Protein 3O38 (pdb70)

Nearest PDB structures (foldseek):
  3o38-assembly1_B  TM=1.002E+00  e=2.092E-47  Mycolicibacterium smegmatis MC2 155
  3o38-assembly1_D  TM=1.003E+00  e=8.315E-47  Mycolicibacterium smegmatis MC2 155
  7ucw-assembly1_B  TM=9.466E-01  e=1.774E-19  Mus musculus
  7ucw-assembly1_C  TM=9.478E-01  e=2.001E-19  Mus musculus
  7ucw-assembly1_D  TM=9.549E-01  e=3.233E-19  Mus musculus

InterPro domains:
  IPR002347 Short-chain dehydrogenase/reductase SDR [PF13561] (26-257)
  IPR002347 Short-chain dehydrogenase/reductase SDR [PR00080] (96-107)
  IPR002347 Short-chain dehydrogenase/reductase SDR [PR00080] (150-158)
  IPR002347 Short-chain dehydrogenase/reductase SDR [PR00080] (170-189)
  IPR002347 Short-chain dehydrogenase/reductase SDR [PR00081] (21-38)
  IPR002347 Short-chain dehydrogenase/reductase SDR [PR00081] (96-107)
  IPR002347 Short-chain dehydrogenase/reductase SDR [PR00081] (144-160)
  IPR002347 Short-chain dehydrogenase/reductase SDR [PR00081] (170-189)
  IPR002347 Short-chain dehydrogenase/reductase SDR [PR00081] (191-208)
  IPR002347 Short-chain dehydrogenase/reductase SDR [PR00081] (225-245)
  IPR036291 NAD(P)-binding domain superfamily [SSF51735] (17-258)

Sequence (969 aa):
NLSEAPKEIDGHGLLKGKVVLVTAAAGTGIGSTTARRRALLEGADVVISDYHERRLGETRDQLADLGLGRVEAVVCDVTSTEAVDALITQQTVEKAGRLDVLVNNAGLGGQTPVVDMTDEEWDRVLLNVTLTSVMRATRAALRYFRGVDHGGVIVNNASVLLGWRAQHSQSHYAAAKAGVMALTRCSAIEAVEFGVRINAVSPSIARHDEAFGRAAEPWEVAATIAFLASDYSSYMTGEVVSVSSSQRANLSEAPKEIDGHGLLKGKVVLVTAAAGTGIGSTTARRALLEGADVVISDYHERRLGETRDQLADLGLGRVEAVVCDVTSTEAVDALITQTVEKAGRLDVLVNNAGLGGQTPVVDMTDEEWDRVLNVTLTSVMRATRAALRRYFRGVDHGGVIVNNASVLGWRAQHSQSHYAAAKAGVMALTRCSAIEAVEFGVRINAVSPSIEAFGRAAEPWEVAATIAFLASDYSSYMTGEVVSVSSSQRAMNLSEAPKEIDGHGLLKGKVVLVTAAAGTGIGSTTARRALLEGADVVISDYHERRLGETRDQLADLGLGRVEAVVCDVTSTEAVDALITQTVEKAGRLDVLVNNAGLGGQTPVVDMTDEEWDRVLNVTLTSVMRATRAALRYFRGVDHGGVIVNNASVLGWRAQHSQSHYAAAKAGVMALTRCSAIEAVEFGVRINAVSPSIEAFGRAAEPWEVAATIAFLASDYSSYMTGEVVSVSSSQRANLSEAPKEIDGHGLLKGKVVLVTAAAGTGIGSTTARRALLEGADVVISDYHERRLGETRDQLADLGLGRVEAVVCDVTSTEAVDALITQTVEKAGRLDVLVNNAGLGGQTPVVDMTDEEWDRVLNVTLTSVMRATRAALRYFRGVDHGGVIVNNASVLGWRAQHSQSHYAAAKAGVMALTRCSAIEAVEFGVRINAVSPSIARHDEAFGRAAEPWEVAATIAFLASDYSSYMTGEVVSVSSSQRA

Secondary structure (DSSP, 8-state):
-TTSPPPPPPP-STTTT-EEEESS-SSSSHHHHHHHHHHHTT-EEEEEES-HHHHHHHHHHHHTT-SS-EEEEE--TT-HHHHHHHHHHHHHHHS---EEEE---------GGG--HHHHHHHHIIIIIHHHHHHHHHHHHHHTSS--EEEEEE--GGGT---TT-HHHHHHHHHHHHHHHHHHHHHGGGTEEEEEEEE-------TTSSPPPHHHHHHHHHHHHSGGGTT--S-EEEESS---/-TTSPPPPPPP-STTTT-EEEESS-SSSSHHHHHHHHHHHTT-EEEEEES-HHHHHHHHHHHHHT--S-EEEEE--TT-HHHHHHHHHHHHHHHS---EEEE---------GGG--HHHHHHHHIIIIIHHHHHHHHHHHHHHTSSS-EEEEEE--GGGT---TT-HHHHHHHHHHHHHHHHHHHHHGGGTEEEEEEEE---TTSSPPPHHHHHHHHHHHHSGGGTT--S-EEEESS---/--TTSPPPPPPP-STTTT-EEEESS-STTSHHHHHHHHHHHTT-EEEEEES-HHHHHHHHHHHHTT-SS-EEEEE--TT-HHHHHHHHHHHHHHHS---EEEE---------GGG--HHHHHHHHIIIIIHHHHHHHHHHHHHHHSS--EEEEEE--GGGTS--TT-HHHHHHHHHHHHHHHHHHHHHGGGTEEEEEEEE---TTSSPPPHHHHHHHHHHHHSGGGTT--S-EEEESS---/-TTSPPPPPPP-STTTT-EEEESS-SSSSHHHHHHHHHHHTT-EEEEEES-HHHHHHHHHHHHTTSSS-EEEEE--TT-HHHHHHHHHHHHHHHS---EEEE---------GGG--HHHHHHHHIIIIIHHHHHHHHHHHHHHTSS--EEEEEE--GGGT---TT-HHHHHHHHHHHHHHHHHHHHHGGGTEEEEEEEE-------TTSSPPPHHHHHHHHHHHHSGGGTT--S-EEEESS---

Foldseek 3Di:
DLQDADDQDAADQQQAPAEEEFEPCFDDDLRVLLQLNCQRNHYAYEYEYQDVVSQVVSQVVSVVVVTHHYHYDYADLLDLVRLLVSQVVSCVVPVAHAEYEAEWFDFWFAAPVGDDPVVLCVRLSGQAVSVVSNLVSNLVRLQVDPEEHEYEYEAACLCPDDDGRTVSNNVNRVNNLVCQQVSQVVRVNSNYAGEYEYEYDCPVHDPSNHGHDSSVSSVVSSCRRGCVCVPDHSYYHYNDDPDD/DLLDADDFDAADQQQAAAEEEFEPCFDDDLRLLLQLNNQRNRYAYEYEYQDPPSQVVSQVVSVVVVGHHYHYDYADLLDLVRLLVSQVVSCVVSVHHAEYEADFFDFWFAAPVGDDPVVLVVRLSRQAVSVVSNLVSNLVRLQVDQPEHEYEYEAACLCPDDDGRGPSNNVSRVNNLVCQQVSQVVRVNSNYAGEYEYEYCDDSNHHHDSNLSSVVVSCRRGCVCVPDHSYYHYNDDPDD/DALQDADDQDAADQQQAAAEEEFEPQFDDFLSVLLQLNCQSNNYAYEYEYQPVVSQVVSQVVSVVVVTHHYHYAYADLLDLVRLLVVQVVSCVPVVHHAEYEADFADFWFAAPVPDDPVVLVVRLSRQAVSVVSNLVSQLVRLVVDQEEHEYEYEAACLCPDDDGRGVSNNVNSVNNLVCQQVSQVVRVVSVYAGEYEYEYPDPSNHHHDSNRSSVVSSCRRGCVCVVDHSYYHYNDDPDD/DLLDADDFDAADLQQAAAEEEFEPCFDDDLRVLLQLNNQRNRYAYEYEYQDVVRQVVSQVVSVVVVTHHYHYAYADLLDLVRLLVVLVVSCVVVVHHAEYEADWADFDFAAPVGDDVVVLVVRLSRQAVSVVSNLVSQLVRLVPDPAEHEYEYEAAPLCPDDAHRGVSSNVSRVNNLVVQQVSQVVRVVSVYAGEYEYEYDDSCQDPSNHHHDSNNSSVVVSCRRGCVCVPDHSYYHYNDDPDD

Solvent-accessible surface area: 31442 Å² total; per-residue (Å²): 137,36,54,120,69,43,183,48,27,113,25,52,20,19,6,143,69,83,8,2,0,0,4,40,0,10,28,141,26,44,0,14,26,4,0,82,3,2,2,42,0,38,0,25,1,0,0,1,18,145,58,66,69,105,3,30,109,9,76,73,124,13,32,125,66,68,93,20,173,8,55,20,11,84,3,69,25,55,37,37,77,30,0,50,46,2,9,90,78,0,38,146,104,32,58,87,0,4,2,0,2,5,9,12,39,68,36,26,155,20,33,0,19,84,5,71,30,120,34,0,71,128,0,6,42,26,0,0,4,4,4,0,16,5,0,5,7,0,0,96,35,0,118,64,52,159,47,26,12,15,0,0,0,13,3,9,8,9,1,26,57,24,54,75,12,38,0,0,44,0,0,0,7,5,0,0,4,0,0,0,8,0,0,0,43,5,0,30,136,29,17,0,12,0,0,0,0,0,28,26,112,48,75,120,99,45,30,8,59,25,68,27,60,69,17,0,10,1,0,1,2,3,2,0,8,2,82,4,1,15,11,0,1,0,4,21,5,5,1,8,33,26,38,11,149,32,61,53,72,43,188,53,28,110,26,54,33,19,6,161,48,87,3,2,0,0,3,41,0,10,20,144,36,48,0,12,9,4,0,73,2,2,3,54,0,27,0,40,0,0,0,1,16,134,91,115,168,92,3,30,71,6,72,76,119,8,37,119,81,60,80,35,110,10,37,24,5,68,3,47,19,49,40,40,78,29,0,41,40,0,10,75,62,0,41,128,93,14,60,84,0,6,3,0,1,5,10,12,39,62,39,30,145,20,32,0,9,79,3,72,34,129,28,0,77,118,0,7,44,26,0,0,3,4,5,0,13,2,0,10,3,0,0,85,36,0,122,67,45,127,59,2,14,16,0,0,0,12,3,6,6,12,1,24,94,24,63,77,9,27,0,0,41,0,0,0,7,4,0,0,5,0,0,0,8,0,0,0,45,6,0,27,138,29,4,0,13,0,0,0,0,0,25,31,92,125,31,6,62,26,64,26,61,68,17,0,11,0,0,1,2,3,2,0,8,2,79,4,0,15,12,0,0,0,4,20,4,6,1,9,33,27,39,12,136,74,15,60,108,70,42,88,58,27,111,28,53,33,20,5,71,64,83,6,2,0,0,4,40,0,14,25,119,39,50,1,6,4,4,0,75,2,3,2,55,0,38,0,45,1,0,0,1,13,147,61,62,89,133,2,28,97,5,70,68,99,11,38,119,80,65,98,23,171,7,39,21,6,85,2,69,22,51,41,40,77,28,1,63,40,0,7,75,66,0,38,131,106,28,58,93,0,6,2,0,1,4,9,12,39,62,48,22,143,23,44,0,9,71,2,78,46,61,36,0,76,124,0,10,43,24,1,0,5,4,5,0,19,5,0,16,8,0,0,121,35,1,107,70,58,116,50,21,15,15,0,0,0,14,3,4,8,7,1,22,91,24,62,71,9,22,0,0,40,0,0,0,7,4,0,0,4,0,0,0,8,0,0,0,45,4,0,28,137,29,16,0,12,0,0,0,0,0,24,28,122,131,32,7,58,23,63,26,55,68,14,1,10,1,0,1,2,4,2,0,7,2,76,4,0,14,9,0,0,0,3,22,4,6,0,13,36,28,43,10,139,35,61,120,67,44,91,62,29,113,24,41,32,18,6,69,67,85,8,2,0,0,5,41,0,17,27,149,29,46,0,10,11,4,0,72,3,2,2,53,0,40,0,57,2,0,0,1,18,138,108,126,88,167,2,27,101,1,74,75,104,7,34,120,79,63,92,20,61,5,64,27,4,68,2,52,25,49,37,40,80,28,1,51,40,1,7,85,72,0,39,144,99,33,57,94,0,6,3,0,2,5,8,11,42,58,49,22,132,22,36,0,7,65,7,78,42,73,26,0,74,119,0,14,46,26,0,0,10,4,4,0,17,5,0,6,7,0,0,98,32,3,117,68,57,147,44,23,15,16,0,0,0,11,3,5,8,6,1,24,73,25,20,83,12,16,0,0,39,0,0,0,6,4,0,0,4,0,0,0,7,0,0,0,41,5,0,28,140,44,17,0,14,0,0,0,0,0,21,29,103,59,45,199,164,64,35,6,60,24,62,25,57,70,16,1,10,0,0,1,2,2,2,0,8,2,81,4,0,16,9,0,1,0,4,21,6,5,0,14,39,30,39,11

B-factor: mean 29.27, std 8.93, range [10.89, 148.6]

CATH classification: 3.40.50.720

Structure (mmCIF, N/CA/C/O backbone):
data_3O38
#
_entry.id   3O38
#
_cell.length_a   77.810
_cell.length_b   75.720
_cell.length_c   80.030
_cell.angle_alpha   90.000
_cell.angle_beta   102.710
_cell.angle_gamma   90.000
#
_symmetry.space_group_name_H-M   'P 1 21 1'
#
loop_
_entity.id
_entity.type
_entity.pdbx_description
1 polymer 'Short chain dehydrogenase'
2 non-polymer 'SODIUM ION'
3 water water
#
loop_
_atom_site.group_PDB
_atom_site.id
_atom_site.type_symbol
_atom_site.label_atom_id
_atom_site.label_alt_id
_atom_site.label_comp_id
_atom_site.label_asym_id
_atom_site.label_entity_id
_atom_site.label_seq_id
_atom_site.pdbx_PDB_ins_code
_atom_site.Cartn_x
_atom_site.Cartn_y
_atom_site.Cartn_z
_atom_site.occupancy
_atom_site.B_iso_or_equiv
_atom_site.auth_seq_id
_atom_site.auth_comp_id
_atom_site.auth_asym_id
_atom_site.auth_atom_id
_atom_site.pdbx_PDB_model_num
ATOM 1 N N . ASN A 1 6 ? 69.684 20.023 51.509 1.00 42.76 2 ASN A N 1
ATOM 2 C CA . ASN A 1 6 ? 68.484 19.457 52.179 1.00 42.29 2 ASN A CA 1
ATOM 3 C C . ASN A 1 6 ? 68.065 20.336 53.360 1.00 40.77 2 ASN A C 1
ATOM 4 O O . ASN A 1 6 ? 68.780 20.410 54.375 1.00 40.53 2 ASN A O 1
ATOM 9 N N . LEU A 1 7 ? 66.906 20.985 53.225 1.00 38.84 3 LEU A N 1
ATOM 10 C CA . LEU A 1 7 ? 66.377 21.890 54.260 1.00 36.83 3 LEU A CA 1
ATOM 11 C C . LEU A 1 7 ? 65.774 21.111 55.418 1.00 35.87 3 LEU A C 1
ATOM 12 O O . LEU A 1 7 ? 65.445 21.705 56.428 1.00 35.04 3 LEU A O 1
ATOM 17 N N . SER A 1 8 ? 65.641 19.788 55.282 1.00 36.54 4 SER A N 1
ATOM 18 C CA . SER A 1 8 ? 65.067 18.968 56.370 1.00 36.93 4 SER A CA 1
ATOM 19 C C . SER A 1 8 ? 66.109 18.547 57.387 1.00 36.47 4 SER A C 1
ATOM 20 O O . SER A 1 8 ? 65.774 17.986 58.449 1.00 35.90 4 SER A O 1
ATOM 23 N N . GLU A 1 9 ? 67.368 18.824 57.058 1.00 36.38 5 GLU A N 1
ATOM 24 C CA . GLU A 1 9 ? 68.484 18.598 57.966 1.00 36.88 5 GLU A CA 1
ATOM 25 C C . GLU A 1 9 ? 68.681 19.807 58.870 1.00 34.86 5 GLU A C 1
ATOM 26 O O . GLU A 1 9 ? 68.707 20.931 58.380 1.00 34.38 5 GLU A O 1
ATOM 32 N N . ALA A 1 10 ? 68.838 19.572 60.175 1.00 33.68 6 ALA A N 1
ATOM 33 C CA . ALA A 1 10 ? 69.001 20.645 61.175 1.00 32.43 6 ALA A CA 1
ATOM 34 C C . ALA A 1 10 ? 70.284 21.446 60.919 1.00 31.93 6 ALA A C 1
ATOM 35 O O . ALA A 1 10 ? 71.372 20.871 60.967 1.00 33.23 6 ALA A O 1
ATOM 37 N N . PRO A 1 11 ? 70.169 22.756 60.622 1.00 29.77 7 PRO A N 1
ATOM 38 C CA . PRO A 1 11 ? 71.361 23.578 60.367 1.00 29.19 7 PRO A CA 1
ATOM 39 C C . PRO A 1 11 ? 72.126 23.916 61.654 1.00 28.62 7 PRO A C 1
ATOM 40 O O . PRO A 1 11 ? 71.544 23.961 62.743 1.00 27.52 7 PRO A O 1
ATOM 44 N N . LYS A 1 12 ? 73.418 24.146 61.516 1.00 28.83 8 LYS A N 1
ATOM 45 C CA . LYS A 1 12 ? 74.272 24.526 62.625 1.00 29.65 8 LYS A CA 1
ATOM 46 C C . LYS A 1 12 ? 74.058 26.016 62.975 1.00 27.74 8 LYS A C 1
ATOM 47 O O . LYS A 1 12 ? 73.920 26.861 62.081 1.00 27.12 8 LYS A O 1
ATOM 53 N N . GLU A 1 13 ? 74.001 26.308 64.276 1.00 25.36 9 GLU A N 1
ATOM 54 C CA . GLU A 1 13 ? 73.914 27.666 64.774 1.00 25.16 9 GLU A CA 1
ATOM 55 C C . GLU A 1 13 ? 75.021 28.534 64.181 1.00 24.42 9 GLU A C 1
ATOM 56 O O . GLU A 1 13 ? 76.208 28.164 64.235 1.00 23.99 9 GLU A O 1
ATOM 62 N N . ILE A 1 14 ? 74.625 29.690 63.645 1.00 22.51 10 ILE A N 1
ATOM 63 C CA . ILE A 1 14 ? 75.542 30.612 62.968 1.00 22.59 10 ILE A CA 1
ATOM 64 C C . ILE A 1 14 ? 76.326 31.485 63.993 1.00 22.61 10 ILE A C 1
ATOM 65 O O . ILE A 1 14 ? 75.860 31.668 65.149 1.00 20.99 10 ILE A O 1
ATOM 70 N N . ASP A 1 15 ? 77.512 31.971 63.584 1.00 22.56 11 ASP A N 1
ATOM 71 C CA . ASP A 1 15 ? 78.327 32.883 64.408 1.00 24.26 11 ASP A CA 1
ATOM 72 C C . ASP A 1 15 ? 77.615 34.214 64.673 1.00 23.26 11 ASP A C 1
ATOM 73 O O . ASP A 1 15 ? 76.701 34.587 63.943 1.00 24.11 11 ASP A O 1
ATOM 78 N N . GLY A 1 16 ? 78.063 34.953 65.675 1.00 22.03 12 GLY A N 1
ATOM 79 C CA . GLY A 1 16 ? 77.601 36.315 65.825 1.00 21.51 12 GLY A CA 1
ATOM 80 C C . GLY A 1 16 ? 78.128 37.171 64.677 1.00 22.10 12 GLY A C 1
ATOM 81 O O . GLY A 1 16 ? 79.130 36.816 64.024 1.00 22.13 12 GLY A O 1
ATOM 82 N N . HIS A 1 17 ? 77.434 38.267 64.417 1.00 21.14 13 HIS A N 1
ATOM 83 C CA . HIS A 1 17 ? 77.829 39.220 63.380 1.00 21.75 13 HIS A CA 1
ATOM 84 C C . HIS A 1 17 ? 77.832 40.629 63.954 1.00 21.52 13 HIS A C 1
ATOM 85 O O . HIS A 1 17 ? 77.762 41.590 63.216 1.00 21.33 13 HIS A O 1
ATOM 92 N N . GLY A 1 18 ? 77.954 40.749 65.275 1.00 21.09 14 GLY A N 1
ATOM 93 C CA . GLY A 1 18 ? 78.033 42.072 65.915 1.00 22.67 14 GLY A CA 1
ATOM 94 C C . GLY A 1 18 ? 76.744 42.903 65.898 1.00 23.34 14 GLY A C 1
ATOM 95 O O . GLY A 1 18 ? 76.807 44.137 65.898 1.00 24.01 14 GLY A O 1
ATOM 96 N N . LEU A 1 19 ? 75.578 42.249 65.900 1.00 22.71 15 LEU A N 1
ATOM 97 C CA . LEU A 1 19 ? 74.312 42.976 65.705 1.00 23.22 15 LEU A CA 1
ATOM 98 C C . LEU A 1 19 ? 73.852 43.708 66.940 1.00 22.83 15 LEU A C 1
ATOM 99 O O . LEU A 1 19 ? 72.966 44.553 66.862 1.00 23.54 15 LEU A O 1
ATOM 104 N N . LEU A 1 20 ? 74.439 43.396 68.083 1.00 22.47 16 LEU A N 1
ATOM 105 C CA . LEU A 1 20 ? 73.990 44.009 69.314 1.00 22.98 16 LEU A CA 1
ATOM 106 C C . LEU A 1 20 ? 75.113 44.572 70.190 1.00 23.85 16 LEU A C 1
ATOM 107 O O . LEU A 1 20 ? 74.988 44.624 71.418 1.00 22.05 16 LEU A O 1
ATOM 112 N N . LYS A 1 21 ? 76.185 45.041 69.546 1.00 24.85 17 LYS A N 1
ATOM 113 C CA . LYS A 1 21 ? 77.334 45.604 70.254 1.00 26.31 17 LYS A CA 1
ATOM 114 C C . LYS A 1 21 ? 76.926 46.757 71.135 1.00 27.53 17 LYS A C 1
ATOM 115 O O . LYS A 1 21 ? 76.173 47.623 70.709 1.00 27.86 17 LYS A O 1
ATOM 121 N N . GLY A 1 22 ? 77.403 46.757 72.371 1.00 28.04 18 GLY A N 1
ATOM 122 C CA . GLY A 1 22 ? 77.181 47.918 73.247 1.00 30.07 18 GLY A CA 1
ATOM 123 C C . GLY A 1 22 ? 75.747 48.022 73.741 1.00 29.72 18 GLY A C 1
ATOM 124 O O . GLY A 1 22 ? 75.348 49.090 74.222 1.00 31.54 18 GLY A O 1
ATOM 125 N N . LYS A 1 23 ? 74.977 46.928 73.626 1.00 27.62 19 LYS A N 1
ATOM 126 C CA . LYS A 1 23 ? 73.605 46.888 74.171 1.00 25.49 19 LYS A CA 1
ATOM 127 C C . LYS A 1 23 ? 73.492 46.003 75.413 1.00 24.56 19 LYS A C 1
ATOM 128 O O . LYS A 1 23 ? 74.202 44.998 75.549 1.00 23.82 19 LYS A O 1
ATOM 134 N N . VAL A 1 24 ? 72.580 46.371 76.302 1.00 22.43 20 VAL A N 1
ATOM 135 C CA . VAL A 1 24 ? 72.190 45.511 77.403 1.00 22.40 20 VAL A CA 1
ATOM 136 C C . VAL A 1 24 ? 70.858 44.829 77.061 1.00 22.10 20 VAL A C 1
ATOM 137 O O . VAL A 1 24 ? 69.842 45.530 76.854 1.00 22.06 20 VAL A O 1
ATOM 141 N N . VAL A 1 25 ? 70.862 43.482 76.990 1.00 20.39 21 VAL A N 1
ATOM 142 C CA . VAL A 1 25 ? 69.653 42.741 76.622 1.00 19.50 21 VAL A CA 1
ATOM 143 C C . VAL A 1 25 ? 69.120 41.914 77.809 1.00 20.54 21 VAL A C 1
ATOM 144 O O . VAL A 1 25 ? 69.852 41.101 78.356 1.00 20.10 21 VAL A O 1
ATOM 148 N N . LEU A 1 26 ? 67.855 42.130 78.175 1.00 20.89 22 LEU A N 1
ATOM 149 C CA . LEU A 1 26 ? 67.187 41.407 79.273 1.00 21.20 22 LEU A CA 1
ATOM 150 C C . LEU A 1 26 ? 66.326 40.353 78.640 1.00 20.02 22 LEU A C 1
ATOM 151 O O . LEU A 1 26 ? 65.527 40.662 77.760 1.00 19.24 22 LEU A O 1
ATOM 156 N N . VAL A 1 27 ? 66.485 39.109 79.079 1.00 21.12 23 VAL A N 1
ATOM 157 C CA . VAL A 1 27 ? 65.690 37.998 78.515 1.00 20.70 23 VAL A CA 1
ATOM 158 C C . VAL A 1 27 ? 64.966 37.273 79.625 1.00 21.05 23 VAL A C 1
ATOM 159 O O . VAL A 1 27 ? 65.580 36.851 80.610 1.00 21.20 23 VAL A O 1
ATOM 163 N N . THR A 1 28 ? 63.664 37.070 79.470 1.00 20.71 24 THR A N 1
ATOM 164 C CA . THR A 1 28 ? 62.947 36.349 80.529 1.00 20.24 24 THR A CA 1
ATOM 165 C C . THR A 1 28 ? 62.797 34.860 80.189 1.00 20.38 24 THR A C 1
ATOM 166 O O . THR A 1 28 ? 63.137 34.416 79.078 1.00 19.18 24 THR A O 1
ATOM 170 N N . ALA A 1 29 ? 62.316 34.080 81.166 1.00 21.01 25 ALA A N 1
ATOM 171 C CA . ALA A 1 29 ? 62.252 32.613 81.038 1.00 20.63 25 ALA A CA 1
ATOM 172 C C . ALA A 1 29 ? 63.539 32.013 80.440 1.00 20.76 25 ALA A C 1
ATOM 173 O O . ALA A 1 29 ? 63.509 31.133 79.556 1.00 20.07 25 ALA A O 1
ATOM 175 N N . ALA A 1 30 ? 64.677 32.458 80.957 1.00 21.78 26 ALA A N 1
ATOM 176 C CA . ALA A 1 30 ? 65.954 32.131 80.317 1.00 22.14 26 ALA A CA 1
ATOM 177 C C . ALA A 1 30 ? 66.804 31.148 81.121 1.00 24.14 26 ALA A C 1
ATOM 178 O O . ALA A 1 30 ? 67.978 30.995 80.832 1.00 24.99 26 ALA A O 1
ATOM 180 N N . ALA A 1 31 ? 66.233 30.504 82.137 1.00 25.04 27 ALA A N 1
ATOM 181 C CA . ALA A 1 31 ? 66.957 29.443 82.838 1.00 27.56 27 ALA A CA 1
ATOM 182 C C . ALA A 1 31 ? 66.890 28.135 82.067 1.00 28.07 27 ALA A C 1
ATOM 183 O O . ALA A 1 31 ? 65.917 27.884 81.386 1.00 28.63 27 ALA A O 1
ATOM 185 N N . GLY A 1 32 ? 67.915 27.294 82.206 1.00 30.17 28 GLY A N 1
ATOM 186 C CA . GLY A 1 32 ? 67.863 25.922 81.696 1.00 31.90 28 GLY A CA 1
ATOM 187 C C . GLY A 1 32 ? 67.957 25.854 80.179 1.00 32.96 28 GLY A C 1
ATOM 188 O O . GLY A 1 32 ? 68.734 26.586 79.568 1.00 33.73 28 GLY A O 1
ATOM 189 N N . THR A 1 33 ? 67.185 24.947 79.597 1.00 33.20 29 THR A N 1
ATOM 190 C CA . THR A 1 33 ? 67.059 24.743 78.144 1.00 34.05 29 THR A CA 1
ATOM 191 C C . THR A 1 33 ? 65.890 25.575 77.653 1.00 33.66 29 THR A C 1
ATOM 192 O O . THR A 1 33 ? 64.965 25.915 78.413 1.00 35.99 29 THR A O 1
ATOM 196 N N . GLY A 1 34 ? 65.870 25.906 76.382 1.00 33.07 30 GLY A N 1
ATOM 197 C CA . GLY A 1 34 ? 64.665 26.573 75.906 1.00 30.70 30 GLY A CA 1
ATOM 198 C C . GLY A 1 34 ? 64.984 27.885 75.265 1.00 28.62 30 GLY A C 1
ATOM 199 O O . GLY A 1 34 ? 66.157 28.315 75.209 1.00 28.51 30 GLY A O 1
ATOM 200 N N . ILE A 1 35 ? 63.943 28.523 74.762 1.00 25.97 31 ILE A N 1
ATOM 201 C CA . ILE A 1 35 ? 64.157 29.666 73.901 1.00 23.95 31 ILE A CA 1
ATOM 202 C C . ILE A 1 35 ? 64.851 30.816 74.628 1.00 21.87 31 ILE A C 1
ATOM 203 O O . ILE A 1 35 ? 65.657 31.522 74.028 1.00 22.40 31 ILE A O 1
ATOM 208 N N . GLY A 1 36 ? 64.561 30.994 75.916 1.00 20.76 32 GLY A N 1
ATOM 209 C CA . GLY A 1 36 ? 65.109 32.137 76.663 1.00 20.06 32 GLY A CA 1
ATOM 210 C C . GLY A 1 36 ? 66.633 32.056 76.749 1.00 19.94 32 GLY A C 1
ATOM 211 O O . GLY A 1 36 ? 67.355 33.020 76.403 1.00 19.13 32 GLY A O 1
ATOM 212 N N . SER A 1 37 ? 67.122 30.898 77.205 1.00 19.93 33 SER A N 1
ATOM 213 C CA . SER A 1 37 ? 68.573 30.714 77.373 1.00 20.14 33 SER A CA 1
ATOM 214 C C . SER A 1 37 ? 69.237 30.744 75.993 1.00 19.67 33 SER A C 1
ATOM 215 O O . SER A 1 37 ? 70.303 31.314 75.823 1.00 20.19 33 SER A O 1
ATOM 218 N N . THR A 1 38 ? 68.589 30.121 75.012 1.00 19.70 34 THR A N 1
ATOM 219 C CA . THR A 1 38 ? 69.063 30.137 73.638 1.00 18.98 34 THR A CA 1
ATOM 220 C C . THR A 1 38 ? 69.141 31.588 73.103 1.00 18.96 34 THR A C 1
ATOM 221 O O . THR A 1 38 ? 70.128 31.955 72.452 1.00 19.30 34 THR A O 1
ATOM 225 N N . THR A 1 39 ? 68.134 32.408 73.415 1.00 18.11 35 THR A N 1
ATOM 226 C CA . THR A 1 39 ? 68.151 33.843 73.072 1.00 18.31 35 THR A CA 1
ATOM 227 C C . THR A 1 39 ? 69.261 34.631 73.788 1.00 18.42 35 THR A C 1
ATOM 228 O O . THR A 1 39 ? 69.923 35.490 73.170 1.00 19.19 35 THR A O 1
ATOM 232 N N . ALA A 1 40 ? 69.449 34.372 75.091 1.00 18.84 36 ALA A N 1
ATOM 233 C CA . ALA A 1 40 ? 70.520 34.995 75.833 1.00 18.30 36 ALA A CA 1
ATOM 234 C C . ALA A 1 40 ? 71.861 34.656 75.184 1.00 18.68 36 ALA A C 1
ATOM 235 O O . ALA A 1 40 ? 72.696 35.535 75.040 1.00 18.91 36 ALA A O 1
ATOM 237 N N . ARG A 1 41 ? 72.078 33.395 74.804 1.00 18.45 37 ARG A N 1
ATOM 238 C CA A ARG A 1 41 ? 73.319 33.009 74.108 0.50 18.42 37 ARG A CA 1
ATOM 239 C CA B ARG A 1 41 ? 73.324 33.035 74.127 0.50 18.42 37 ARG A CA 1
ATOM 240 C C . ARG A 1 41 ? 73.478 33.817 72.815 1.00 17.93 37 ARG A C 1
ATOM 241 O O . ARG A 1 41 ? 74.565 34.338 72.510 1.00 17.02 37 ARG A O 1
ATOM 256 N N . ARG A 1 42 ? 72.402 33.915 72.044 1.00 17.11 38 ARG A N 1
ATOM 257 C CA . ARG A 1 42 ? 72.482 34.681 70.781 1.00 16.99 38 ARG A CA 1
ATOM 258 C C . ARG A 1 42 ? 72.838 36.140 71.096 1.00 16.78 38 ARG A C 1
ATOM 259 O O . ARG A 1 42 ? 73.747 36.721 70.448 1.00 18.33 38 ARG A O 1
ATOM 267 N N . ALA A 1 43 ? 72.163 36.742 72.081 1.00 15.25 39 ALA A N 1
ATOM 268 C CA . ALA A 1 43 ? 72.527 38.129 72.456 1.00 16.38 39 ALA A CA 1
ATOM 269 C C . ALA A 1 43 ? 74.041 38.259 72.721 1.00 16.79 39 ALA A C 1
ATOM 270 O O . ALA A 1 43 ? 74.680 39.168 72.213 1.00 16.89 39 ALA A O 1
ATOM 272 N N . LEU A 1 44 ? 74.605 37.341 73.504 1.00 16.57 40 LEU A N 1
ATOM 273 C CA . LEU A 1 44 ? 76.063 37.326 73.739 1.00 18.15 40 LEU A CA 1
ATOM 274 C C . LEU A 1 44 ? 76.924 37.128 72.479 1.00 19.18 40 LEU A C 1
ATOM 275 O O . LEU A 1 44 ? 77.958 37.822 72.306 1.00 20.44 40 LEU A O 1
ATOM 280 N N . LEU A 1 45 ? 76.519 36.198 71.609 1.00 17.24 41 LEU A N 1
ATOM 281 C CA . LEU A 1 45 ? 77.229 36.020 70.346 1.00 18.49 41 LEU A CA 1
ATOM 282 C C . LEU A 1 45 ? 77.279 37.316 69.513 1.00 17.96 41 LEU A C 1
ATOM 283 O O . LEU A 1 45 ? 78.225 37.548 68.777 1.00 17.68 41 LEU A O 1
ATOM 288 N N . GLU A 1 46 ? 76.250 38.139 69.649 1.00 17.30 42 GLU A N 1
ATOM 289 C CA . GLU A 1 46 ? 76.111 39.386 68.899 1.00 17.14 42 GLU A CA 1
ATOM 290 C C . GLU A 1 46 ? 76.752 40.616 69.565 1.00 18.61 42 GLU A C 1
ATOM 291 O O . GLU A 1 46 ? 76.631 41.746 69.043 1.00 19.51 42 GLU A O 1
ATOM 297 N N . GLY A 1 47 ? 77.416 40.408 70.708 1.00 18.97 43 GLY A N 1
ATOM 298 C CA . GLY A 1 47 ? 78.215 41.452 71.367 1.00 19.65 43 GLY A CA 1
ATOM 299 C C . GLY A 1 47 ? 77.501 42.188 72.485 1.00 20.10 43 GLY A C 1
ATOM 300 O O . GLY A 1 47 ? 78.024 43.186 72.990 1.00 21.67 43 GLY A O 1
ATOM 301 N N . ALA A 1 48 ? 76.326 41.706 72.887 1.00 18.34 44 ALA A N 1
ATOM 302 C CA . ALA A 1 48 ? 75.594 42.353 73.952 1.00 18.80 44 ALA A CA 1
ATOM 303 C C . ALA A 1 48 ? 76.103 41.892 75.299 1.00 19.73 44 ALA A C 1
ATOM 304 O O . ALA A 1 48 ? 76.745 40.831 75.410 1.00 20.32 44 ALA A O 1
ATOM 306 N N . ASP A 1 49 ? 75.832 42.706 76.319 1.00 20.05 45 ASP A N 1
ATOM 307 C CA . ASP A 1 49 ? 75.833 42.250 77.704 1.00 22.24 45 ASP A CA 1
ATOM 308 C C . ASP A 1 49 ? 74.403 41.745 77.962 1.00 21.96 45 ASP A C 1
ATOM 309 O O . ASP A 1 49 ? 73.462 42.339 77.435 1.00 22.25 45 ASP A O 1
ATOM 314 N N . VAL A 1 50 ? 74.230 40.696 78.778 1.00 21.73 46 VAL A N 1
ATOM 315 C CA . VAL A 1 50 ? 72.896 40.111 78.996 1.00 21.18 46 VAL A CA 1
ATOM 316 C C . VAL A 1 50 ? 72.511 40.043 80.481 1.00 22.67 46 VAL A C 1
ATOM 317 O O . VAL A 1 50 ? 73.378 39.813 81.320 1.00 22.26 46 VAL A O 1
ATOM 321 N N . VAL A 1 51 ? 71.220 40.233 80.787 1.00 21.37 47 VAL A N 1
ATOM 322 C CA . VAL A 1 51 ? 70.663 39.871 82.088 1.00 22.50 47 VAL A CA 1
ATOM 323 C C . VAL A 1 51 ? 69.624 38.811 81.804 1.00 22.43 47 VAL A C 1
ATOM 324 O O . VAL A 1 51 ? 68.752 38.999 80.944 1.00 21.25 47 VAL A O 1
ATOM 328 N N . ILE A 1 52 ? 69.749 37.675 82.482 1.00 22.85 48 ILE A N 1
ATOM 329 C CA . ILE A 1 52 ? 68.761 36.605 82.321 1.00 22.76 48 ILE A CA 1
ATOM 330 C C . ILE A 1 52 ? 67.880 36.526 83.561 1.00 24.50 48 ILE A C 1
ATOM 331 O O . ILE A 1 52 ? 68.325 36.771 84.698 1.00 23.92 48 ILE A O 1
ATOM 336 N N . SER A 1 53 ? 66.619 36.188 83.336 1.00 24.82 49 SER A N 1
ATOM 337 C CA . SER A 1 53 ? 65.663 36.122 84.410 1.00 26.37 49 SER A CA 1
ATOM 338 C C . SER A 1 53 ? 64.840 34.843 84.284 1.00 26.87 49 SER A C 1
ATOM 339 O O . SER A 1 53 ? 64.648 34.345 83.163 1.00 25.36 49 SER A O 1
ATOM 342 N N . ASP A 1 54 ? 64.376 34.335 85.431 1.00 28.29 50 ASP A N 1
ATOM 343 C CA . ASP A 1 54 ? 63.509 33.138 85.526 1.00 30.78 50 ASP A CA 1
ATOM 344 C C . ASP A 1 54 ? 63.056 33.013 86.989 1.00 32.91 50 ASP A C 1
ATOM 345 O O . ASP A 1 54 ? 63.580 33.718 87.864 1.00 33.27 50 ASP A O 1
ATOM 350 N N . TYR A 1 55 ? 62.113 32.112 87.265 1.00 35.09 51 TYR A N 1
ATOM 351 C CA . TYR A 1 55 ? 61.700 31.809 88.646 1.00 38.23 51 TYR A CA 1
ATOM 352 C C . TYR A 1 55 ? 62.672 30.842 89.344 1.00 39.07 51 TYR A C 1
ATOM 353 O O . TYR A 1 55 ? 62.859 30.932 90.544 1.00 40.29 51 TYR A O 1
ATOM 362 N N . HIS A 1 56 ? 63.265 29.892 88.606 1.00 39.62 52 HIS A N 1
ATOM 363 C CA . HIS A 1 56 ? 64.088 28.804 89.219 1.00 40.36 52 HIS A CA 1
ATOM 364 C C . HIS A 1 56 ? 65.493 29.272 89.548 1.00 40.24 52 HIS A C 1
ATOM 365 O O . HIS A 1 56 ? 66.341 29.345 88.643 1.00 39.66 52 HIS A O 1
ATOM 372 N N . GLU A 1 57 ? 65.751 29.551 90.829 1.00 40.19 53 GLU A N 1
ATOM 373 C CA . GLU A 1 57 ? 67.013 30.181 91.246 1.00 39.75 53 GLU A CA 1
ATOM 374 C C . GLU A 1 57 ? 68.259 29.350 90.876 1.00 39.55 53 GLU A C 1
ATOM 375 O O . GLU A 1 57 ? 69.212 29.890 90.300 1.00 38.55 53 GLU A O 1
ATOM 377 N N . ARG A 1 58 ? 68.252 28.048 91.190 1.00 39.40 54 ARG A N 1
ATOM 378 C CA . ARG A 1 58 ? 69.447 27.216 90.942 1.00 39.17 54 ARG A CA 1
ATOM 379 C C . ARG A 1 58 ? 69.731 27.076 89.440 1.00 37.37 54 ARG A C 1
ATOM 380 O O . ARG A 1 58 ? 70.850 27.347 89.011 1.00 36.46 54 ARG A O 1
ATOM 382 N N . ARG A 1 59 ? 68.712 26.678 88.670 1.00 36.00 55 ARG A N 1
ATOM 383 C CA . ARG A 1 59 ? 68.778 26.540 87.213 1.00 34.86 55 ARG A CA 1
ATOM 384 C C . ARG A 1 59 ? 69.191 27.871 86.525 1.00 33.54 55 ARG A C 1
ATOM 385 O O . ARG A 1 59 ? 69.981 27.857 85.567 1.00 32.65 55 ARG A O 1
ATOM 393 N N . LEU A 1 60 ? 68.671 28.996 87.030 1.00 32.27 56 LEU A N 1
ATOM 394 C CA . LEU A 1 60 ? 69.102 30.340 86.566 1.00 30.75 56 LEU A CA 1
ATOM 395 C C . LEU A 1 60 ? 70.599 30.567 86.811 1.00 31.20 56 LEU A C 1
ATOM 396 O O . LEU A 1 60 ? 71.326 30.958 85.895 1.00 29.80 56 LEU A O 1
ATOM 401 N N . GLY A 1 61 ? 71.059 30.296 88.035 1.00 31.79 57 GLY A N 1
ATOM 402 C CA . GLY A 1 61 ? 72.485 30.433 88.374 1.00 32.10 57 GLY A CA 1
ATOM 403 C C . GLY A 1 61 ? 73.376 29.580 87.494 1.00 32.33 57 GLY A C 1
ATOM 404 O O . GLY A 1 61 ? 74.408 30.047 86.969 1.00 32.42 57 GLY A O 1
ATOM 405 N N . GLU A 1 62 ? 72.972 28.333 87.300 1.00 32.10 58 GLU A N 1
ATOM 406 C CA . GLU A 1 62 ? 73.693 27.414 86.415 1.00 32.14 58 GLU A CA 1
ATOM 407 C C . GLU A 1 62 ? 73.836 27.968 84.996 1.00 30.30 58 GLU A C 1
ATOM 408 O O . GLU A 1 62 ? 74.923 27.970 84.428 1.00 29.37 58 GLU A O 1
ATOM 414 N N . THR A 1 63 ? 72.717 28.389 84.419 1.00 28.68 59 THR A N 1
ATOM 415 C CA . THR A 1 63 ? 72.713 29.053 83.133 1.00 27.42 59 THR A CA 1
ATOM 416 C C . THR A 1 63 ? 73.601 30.278 83.102 1.00 26.67 59 THR A C 1
ATOM 417 O O . THR A 1 63 ? 74.361 30.447 82.146 1.00 24.39 59 THR A O 1
ATOM 421 N N . ARG A 1 64 ? 73.506 31.128 84.134 1.00 26.84 60 ARG A N 1
ATOM 422 C CA . ARG A 1 64 ? 74.355 32.316 84.205 1.00 27.68 60 ARG A CA 1
ATOM 423 C C . ARG A 1 64 ? 75.841 31.931 84.081 1.00 28.26 60 ARG A C 1
ATOM 424 O O . ARG A 1 64 ? 76.607 32.573 83.341 1.00 28.05 60 ARG A O 1
ATOM 432 N N . ASP A 1 65 ? 76.249 30.906 84.823 1.00 29.56 61 ASP A N 1
ATOM 433 C CA . ASP A 1 65 ? 77.674 30.515 84.839 1.00 31.21 61 ASP A CA 1
ATOM 434 C C . ASP A 1 65 ? 78.045 29.968 83.477 1.00 30.51 61 ASP A C 1
ATOM 435 O O . ASP A 1 65 ? 79.130 30.244 82.999 1.00 31.29 61 ASP A O 1
ATOM 440 N N . GLN A 1 66 ? 77.156 29.202 82.839 1.00 30.02 62 GLN A N 1
ATOM 441 C CA . GLN A 1 66 ? 77.464 28.662 81.507 1.00 30.33 62 GLN A CA 1
ATOM 442 C C . GLN A 1 66 ? 77.644 29.751 80.459 1.00 28.33 62 GLN A C 1
ATOM 443 O O . GLN A 1 66 ? 78.516 29.674 79.597 1.00 28.26 62 GLN A O 1
ATOM 449 N N . LEU A 1 67 ? 76.779 30.739 80.507 1.00 26.49 63 LEU A N 1
ATOM 450 C CA . LEU A 1 67 ? 76.846 31.825 79.541 1.00 25.65 63 LEU A CA 1
ATOM 451 C C . LEU A 1 67 ? 78.043 32.724 79.853 1.00 25.78 63 LEU A C 1
ATOM 452 O O . LEU A 1 67 ? 78.658 33.291 78.931 1.00 25.82 63 LEU A O 1
ATOM 457 N N . ALA A 1 68 ? 78.398 32.835 81.138 1.00 25.72 64 ALA A N 1
ATOM 458 C CA . ALA A 1 68 ? 79.558 33.647 81.522 1.00 25.55 64 ALA A CA 1
ATOM 459 C C . ALA A 1 68 ? 80.839 32.973 81.041 1.00 26.20 64 ALA A C 1
ATOM 460 O O . ALA A 1 68 ? 81.798 33.655 80.658 1.00 24.28 64 ALA A O 1
ATOM 462 N N . ASP A 1 69 ? 80.827 31.633 81.034 1.00 26.12 65 ASP A N 1
ATOM 463 C CA . ASP A 1 69 ? 81.971 30.820 80.607 1.00 27.62 65 ASP A CA 1
ATOM 464 C C . ASP A 1 69 ? 82.272 30.897 79.125 1.00 26.67 65 ASP A C 1
ATOM 465 O O . ASP A 1 69 ? 83.259 30.337 78.674 1.00 26.28 65 ASP A O 1
ATOM 470 N N . LEU A 1 70 ? 81.420 31.588 78.373 1.00 25.98 66 LEU A N 1
ATOM 471 C CA . LEU A 1 70 ? 81.729 31.897 76.965 1.00 24.86 66 LEU A CA 1
ATOM 472 C C . LEU A 1 70 ? 82.812 32.971 76.810 1.00 24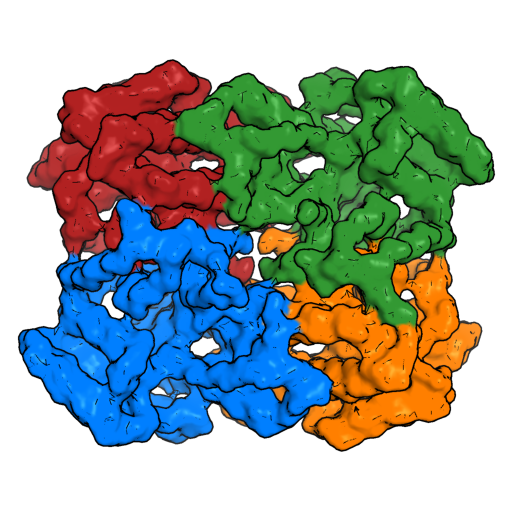.78 66 LEU A C 1
ATOM 473 O O . LEU A 1 70 ? 83.399 33.098 75.735 1.00 23.57 66 LEU A O 1
ATOM 478 N N . GLY A 1 71 ? 83.066 33.735 77.879 1.00 24.19 67 GLY A N 1
ATOM 479 C CA . GLY A 1 71 ? 84.080 34.793 77.851 1.00 24.14 67 GLY A CA 1
ATOM 480 C C . GLY A 1 71 ? 83.745 35.925 76.884 1.00 23.90 67 GLY A C 1
ATOM 481 O O . GLY A 1 71 ? 84.640 36.585 76.335 1.00 23.70 67 GLY A O 1
ATOM 482 N N . LEU A 1 72 ? 82.446 36.151 76.670 1.00 23.22 68 LEU A N 1
ATOM 483 C CA . LEU A 1 72 ? 81.982 37.221 75.798 1.00 22.90 68 LEU A CA 1
ATOM 484 C C . LEU A 1 72 ? 81.524 38.395 76.684 1.00 23.54 68 LEU A C 1
ATOM 485 O O . LEU A 1 72 ? 82.279 38.846 77.541 1.00 23.11 68 LEU A O 1
ATOM 490 N N . GLY A 1 73 ? 80.283 38.836 76.530 1.00 23.50 69 GLY A N 1
ATOM 491 C CA . GLY A 1 73 ? 79.770 39.917 77.371 1.00 24.92 69 GLY A CA 1
ATOM 492 C C . GLY A 1 73 ? 79.464 39.522 78.808 1.00 25.20 69 GLY A C 1
ATOM 493 O O . GLY A 1 73 ? 79.453 38.335 79.165 1.00 24.89 69 GLY A O 1
ATOM 494 N N . ARG A 1 74 ? 79.224 40.536 79.628 1.00 26.05 70 ARG A N 1
ATOM 495 C CA . ARG A 1 74 ? 78.798 40.362 81.010 1.00 28.09 70 ARG A CA 1
ATOM 496 C C . ARG A 1 74 ? 77.456 39.626 81.111 1.00 26.45 70 ARG A C 1
ATOM 497 O O . ARG A 1 74 ? 76.531 39.917 80.358 1.00 26.01 70 ARG A O 1
ATOM 505 N N . VAL A 1 75 ? 77.359 38.645 82.005 1.00 26.17 71 VAL A N 1
ATOM 506 C CA . VAL A 1 75 ? 76.074 37.993 82.238 1.00 26.17 71 VAL A CA 1
ATOM 507 C C . VAL A 1 75 ? 75.649 38.199 83.698 1.00 27.41 71 VAL A C 1
ATOM 508 O O . VAL A 1 75 ? 76.399 37.867 84.628 1.00 27.55 71 VAL A O 1
ATOM 512 N N . GLU A 1 76 ? 74.472 38.782 83.893 1.00 26.82 72 GLU A N 1
ATOM 513 C CA . GLU A 1 76 ? 73.878 38.879 85.234 1.00 28.44 72 GLU A CA 1
ATOM 514 C C . GLU A 1 76 ? 72.610 38.030 85.262 1.00 27.54 72 GLU A C 1
ATOM 515 O O . GLU A 1 76 ? 71.991 37.784 84.202 1.00 25.64 72 GLU A O 1
ATOM 521 N N . ALA A 1 77 ? 72.222 37.571 86.449 1.00 27.57 73 ALA A N 1
ATOM 522 C CA . ALA A 1 77 ? 70.943 36.893 86.574 1.00 27.93 73 ALA A CA 1
ATOM 523 C C . ALA A 1 77 ? 70.103 37.553 87.659 1.00 28.73 73 ALA A C 1
ATOM 524 O O . ALA A 1 77 ? 70.632 37.918 88.713 1.00 28.97 73 ALA A O 1
ATOM 526 N N . VAL A 1 78 ? 68.802 37.720 87.401 1.00 28.06 74 VAL A N 1
ATOM 527 C CA . VAL A 1 78 ? 67.880 38.235 88.428 1.00 29.57 74 VAL A CA 1
ATOM 528 C C . VAL A 1 78 ? 66.664 37.325 88.486 1.00 29.91 74 VAL A C 1
ATOM 529 O O . VAL A 1 78 ? 66.007 37.129 87.444 1.00 29.00 74 VAL A O 1
ATOM 533 N N . VAL A 1 79 ? 66.365 36.777 89.679 1.00 30.11 75 VAL A N 1
ATOM 534 C CA . VAL A 1 79 ? 65.160 35.938 89.878 1.00 31.04 75 VAL A CA 1
ATOM 535 C C . VAL A 1 79 ? 63.931 36.815 89.758 1.00 30.62 75 VAL A C 1
ATOM 536 O O . VAL A 1 79 ? 63.894 37.895 90.325 1.00 31.83 75 VAL A O 1
ATOM 540 N N . CYS A 1 80 ? 62.932 36.358 89.010 1.00 29.35 76 CYS A N 1
ATOM 541 C CA . CYS A 1 80 ? 61.686 37.070 88.922 1.00 29.05 76 CYS A CA 1
ATOM 542 C C . CYS A 1 80 ? 60.527 36.137 88.654 1.00 29.24 76 CYS A C 1
ATOM 543 O O . CYS A 1 80 ? 60.573 35.336 87.723 1.00 29.44 76 CYS A O 1
ATOM 546 N N . ASP A 1 81 ? 59.475 36.266 89.459 1.00 29.43 77 ASP A N 1
ATOM 547 C CA . ASP A 1 81 ? 58.234 35.544 89.224 1.00 29.08 77 ASP A CA 1
ATOM 548 C C . ASP A 1 81 ? 57.377 36.490 88.387 1.00 27.77 77 ASP A C 1
ATOM 549 O O . ASP A 1 81 ? 56.957 37.546 88.881 1.00 28.11 77 ASP A O 1
ATOM 554 N N . VAL A 1 82 ? 57.136 36.147 87.121 1.00 24.78 78 VAL A N 1
ATOM 555 C CA . VAL A 1 82 ? 56.461 37.105 86.233 1.00 24.02 78 VAL A CA 1
ATOM 556 C C . VAL A 1 82 ? 54.938 37.252 86.492 1.00 24.88 78 VAL A C 1
ATOM 557 O O . VAL A 1 82 ? 54.285 38.099 85.874 1.00 24.36 78 VAL A O 1
ATOM 561 N N . THR A 1 83 ? 54.373 36.425 87.376 1.00 25.40 79 THR A N 1
ATOM 562 C CA . THR A 1 83 ? 52.955 36.628 87.819 1.00 27.23 79 THR A CA 1
ATOM 563 C C . THR A 1 83 ? 52.866 37.713 88.912 1.00 28.24 79 THR A C 1
ATOM 564 O O . THR A 1 83 ? 51.770 38.046 89.428 1.00 29.37 79 THR A O 1
ATOM 568 N N . SER A 1 84 ? 54.024 38.250 89.292 1.00 28.56 80 SER A N 1
ATOM 569 C CA . SER A 1 84 ? 54.076 39.281 90.348 1.00 29.13 80 SER A CA 1
ATOM 570 C C . SER A 1 84 ? 54.548 40.628 89.800 1.00 28.83 80 SER A C 1
ATOM 571 O O . SER A 1 84 ? 55.698 40.782 89.380 1.00 27.77 80 SER A O 1
ATOM 574 N N . THR A 1 85 ? 53.646 41.603 89.841 1.00 30.08 81 THR A N 1
ATOM 575 C CA . THR A 1 85 ? 53.945 42.953 89.409 1.00 30.21 81 THR A CA 1
ATOM 576 C C . THR A 1 85 ? 55.119 43.520 90.194 1.00 31.23 81 THR A C 1
ATOM 577 O O . THR A 1 85 ? 56.009 44.149 89.607 1.00 31.07 81 THR A O 1
ATOM 581 N N . GLU A 1 86 ? 55.143 43.297 91.507 1.00 31.45 82 GLU A N 1
ATOM 582 C CA . GLU A 1 86 ? 56.265 43.806 92.315 1.00 31.67 82 GLU A CA 1
ATOM 583 C C . GLU A 1 86 ? 57.597 43.216 91.845 1.00 30.62 82 GLU A C 1
ATOM 584 O O . GLU A 1 86 ? 58.583 43.940 91.705 1.00 31.20 82 GLU A O 1
ATOM 586 N N . ALA A 1 87 ? 57.638 41.905 91.628 1.00 28.88 83 ALA A N 1
ATOM 587 C CA . ALA A 1 87 ? 58.863 41.263 91.134 1.00 28.43 83 ALA A CA 1
ATOM 588 C C . ALA A 1 87 ? 59.251 41.741 89.715 1.00 26.87 83 ALA A C 1
ATOM 589 O O . ALA A 1 87 ? 60.433 41.902 89.399 1.00 25.26 83 ALA A O 1
ATOM 591 N N . VAL A 1 88 ? 58.258 41.958 88.853 1.00 27.05 84 VAL A N 1
ATOM 592 C CA . VAL A 1 88 ? 58.551 42.436 87.481 1.00 27.12 84 VAL A CA 1
ATOM 593 C C . VAL A 1 88 ? 59.105 43.864 87.459 1.00 27.75 84 VAL A C 1
ATOM 594 O O . VAL A 1 88 ? 60.113 44.142 86.782 1.00 28.03 84 VAL A O 1
ATOM 598 N N . ASP A 1 89 ? 58.478 44.758 88.222 1.00 28.19 85 ASP A N 1
ATOM 599 C CA . ASP A 1 89 ? 59.022 46.094 88.446 1.00 28.57 85 ASP A CA 1
ATOM 600 C C . ASP A 1 89 ? 60.444 46.018 88.981 1.00 28.82 85 ASP A C 1
ATOM 601 O O . ASP A 1 89 ? 61.321 46.724 88.508 1.00 30.27 85 ASP A O 1
ATOM 606 N N . ALA A 1 90 ? 60.700 45.147 89.955 1.00 29.17 86 ALA A N 1
ATOM 607 C CA . ALA A 1 90 ? 62.046 45.047 90.497 1.00 29.18 86 ALA A CA 1
ATOM 608 C C . ALA A 1 90 ? 63.015 44.321 89.525 1.00 28.40 86 ALA A C 1
ATOM 609 O O . ALA A 1 90 ? 64.214 44.589 89.537 1.00 29.47 86 ALA A O 1
ATOM 611 N N . LEU A 1 91 ? 62.507 43.452 88.651 1.00 27.40 87 LEU A N 1
ATOM 612 C CA . LEU A 1 91 ? 63.348 42.908 87.575 1.00 26.50 87 LEU A CA 1
ATOM 613 C C . LEU A 1 91 ? 64.008 44.056 86.756 1.00 26.44 87 LEU A C 1
ATOM 614 O O . LEU A 1 91 ? 65.239 44.089 86.592 1.00 26.21 87 LEU A O 1
ATOM 619 N N . ILE A 1 92 ? 63.204 45.020 86.306 1.00 26.66 88 ILE A N 1
ATOM 620 C CA . ILE A 1 92 ? 63.713 46.131 85.482 1.00 27.14 88 ILE A CA 1
ATOM 621 C C . ILE A 1 92 ? 64.719 47.021 86.239 1.00 29.65 88 ILE A C 1
ATOM 622 O O . ILE A 1 92 ? 65.829 47.307 85.735 1.00 29.39 88 ILE A O 1
ATOM 627 N N . THR A 1 93 ? 64.338 47.430 87.459 1.00 31.21 89 THR A N 1
ATOM 628 C CA . THR A 1 93 ? 65.206 48.207 88.375 1.00 33.38 89 THR A CA 1
ATOM 629 C C . THR A 1 93 ? 66.551 47.539 88.597 1.00 32.68 89 THR A C 1
ATOM 630 O O . THR A 1 93 ? 67.592 48.177 88.467 1.00 34.17 89 THR A O 1
ATOM 634 N N . GLN A 1 94 ? 66.524 46.250 88.921 1.00 32.01 90 GLN A N 1
ATOM 635 C CA A GLN A 1 94 ? 67.734 45.485 89.200 0.50 31.96 90 GLN A CA 1
ATOM 636 C CA B GLN A 1 94 ? 67.745 45.509 89.206 0.50 31.49 90 GLN A CA 1
ATOM 637 C C . GLN A 1 94 ? 68.624 45.380 87.965 1.00 31.02 90 GLN A C 1
ATOM 638 O O . GLN A 1 94 ? 69.846 45.462 88.060 1.00 31.05 90 GLN A O 1
ATOM 649 N N . THR A 1 95 ? 67.993 45.207 86.801 1.00 30.37 91 THR A N 1
ATOM 650 C CA . THR A 1 95 ? 68.698 45.171 85.519 1.00 29.63 91 THR A CA 1
ATOM 651 C C . THR A 1 95 ? 69.495 46.456 85.311 1.00 31.25 91 THR A C 1
ATOM 652 O O . THR A 1 95 ? 70.712 46.419 85.088 1.00 31.56 91 THR A O 1
ATOM 656 N N . VAL A 1 96 ? 68.824 47.590 85.463 1.00 32.64 92 VAL A N 1
ATOM 657 C CA . VAL A 1 96 ? 69.440 48.901 85.281 1.00 33.45 92 VAL A CA 1
ATOM 658 C C . VAL A 1 96 ? 70.527 49.135 86.336 1.00 35.37 92 VAL A C 1
ATOM 659 O O . VAL A 1 96 ? 71.563 49.722 86.053 1.00 35.93 92 VAL A O 1
ATOM 663 N N . GLU A 1 97 ? 70.301 48.641 87.539 1.00 37.05 93 GLU A N 1
ATOM 664 C CA . GLU A 1 97 ? 71.285 48.771 88.605 1.00 39.60 93 GLU A CA 1
ATOM 665 C C . GLU A 1 97 ? 72.557 47.911 88.349 1.00 38.51 93 GLU A C 1
ATOM 666 O O . GLU A 1 97 ? 73.687 48.423 88.439 1.00 38.58 93 GLU A O 1
ATOM 672 N N . LYS A 1 98 ? 72.370 46.623 88.051 1.00 36.86 94 LYS A N 1
ATOM 673 C CA . LYS A 1 98 ? 73.484 45.701 87.806 1.00 36.54 94 LYS A CA 1
ATOM 674 C C . LYS A 1 98 ? 74.168 45.963 86.474 1.00 35.85 94 LYS A C 1
ATOM 675 O O . LYS A 1 98 ? 75.401 45.906 86.375 1.00 34.49 94 LYS A O 1
ATOM 681 N N . ALA A 1 99 ? 73.389 46.254 85.434 1.00 34.70 95 ALA A N 1
ATOM 682 C CA . ALA A 1 99 ? 74.019 46.376 84.114 1.00 34.12 95 ALA A CA 1
ATOM 683 C C . ALA A 1 99 ? 74.306 47.791 83.643 1.00 34.30 95 ALA A C 1
ATOM 684 O O . ALA A 1 99 ? 75.082 47.955 82.702 1.00 35.59 95 ALA A O 1
ATOM 686 N N . GLY A 1 100 ? 73.699 48.789 84.278 1.00 34.59 96 GLY A N 1
ATOM 687 C CA . GLY A 1 100 ? 73.909 50.212 83.942 1.00 34.90 96 GLY A CA 1
ATOM 688 C C . GLY A 1 100 ? 72.722 50.881 83.248 1.00 34.87 96 GLY A C 1
ATOM 689 O O . GLY A 1 100 ? 72.412 52.068 83.476 1.00 35.20 96 GLY A O 1
ATOM 690 N N . ARG A 1 101 ? 72.041 50.111 82.409 1.00 32.17 97 ARG A N 1
ATOM 691 C CA . ARG A 1 101 ? 70.970 50.636 81.552 1.00 31.69 97 ARG A CA 1
ATOM 692 C C . ARG A 1 101 ? 70.263 49.416 80.979 1.00 29.73 97 ARG A C 1
ATOM 693 O O . ARG A 1 101 ? 70.714 48.290 81.198 1.00 28.31 97 ARG A O 1
ATOM 701 N N . LEU A 1 102 ? 69.180 49.652 80.241 1.00 28.12 98 LEU A N 1
ATOM 702 C CA . LEU A 1 102 ? 68.470 48.591 79.547 1.00 26.81 98 LEU A CA 1
ATOM 703 C C . LEU A 1 102 ? 68.316 49.056 78.133 1.00 25.82 98 LEU A C 1
ATOM 704 O O . LEU A 1 102 ? 67.854 50.179 77.898 1.00 26.47 98 LEU A O 1
ATOM 709 N N . ASP A 1 103 ? 68.675 48.202 77.178 1.00 24.24 99 ASP A N 1
ATOM 710 C CA . ASP A 1 103 ? 68.444 48.541 75.781 1.00 23.57 99 ASP A CA 1
ATOM 711 C C . ASP A 1 103 ? 67.392 47.673 75.067 1.00 22.95 99 ASP A C 1
ATOM 712 O O . ASP A 1 103 ? 66.654 48.174 74.220 1.00 23.23 99 ASP A O 1
ATOM 717 N N . VAL A 1 104 ? 67.397 46.366 75.345 1.00 21.83 100 VAL A N 1
ATOM 718 C CA . VAL A 1 104 ? 66.481 45.408 74.722 1.00 21.21 100 VAL A CA 1
ATOM 719 C C . VAL A 1 104 ? 65.869 44.469 75.745 1.00 21.06 100 VAL A C 1
ATOM 720 O O . VAL A 1 104 ? 66.572 43.854 76.533 1.00 20.74 100 VAL A O 1
ATOM 724 N N . LEU A 1 105 ? 64.552 44.345 75.693 1.00 20.98 101 LEU A N 1
ATOM 725 C CA . LEU A 1 105 ? 63.834 43.339 76.481 1.00 20.10 101 LEU A CA 1
ATOM 726 C C . LEU A 1 105 ? 63.237 42.295 75.559 1.00 19.04 101 LEU A C 1
ATOM 727 O O . LEU A 1 105 ? 62.549 42.636 74.600 1.00 17.71 101 LEU A O 1
ATOM 732 N N . VAL A 1 106 ? 63.470 41.028 75.883 1.00 18.98 102 VAL A N 1
ATOM 733 C CA . VAL A 1 106 ? 62.852 39.927 75.157 1.00 18.71 102 VAL A CA 1
ATOM 734 C C . VAL A 1 106 ? 61.920 39.229 76.135 1.00 19.52 102 VAL A C 1
ATOM 735 O O . VAL A 1 106 ? 62.361 38.682 77.146 1.00 18.60 102 VAL A O 1
ATOM 739 N N . ASN A 1 107 ? 60.637 39.268 75.794 1.00 19.47 103 ASN A N 1
ATOM 740 C CA . ASN A 1 107 ? 59.568 38.731 76.590 1.00 21.14 103 ASN A CA 1
ATOM 741 C C . ASN A 1 107 ? 59.253 37.305 76.180 1.00 21.81 103 ASN A C 1
ATOM 742 O O . ASN A 1 107 ? 58.412 37.064 75.307 1.00 20.80 103 ASN A O 1
ATOM 747 N N . ASN A 1 108 ? 59.951 36.357 76.795 1.00 23.77 104 ASN A N 1
ATOM 748 C CA . ASN A 1 108 ? 59.768 34.941 76.442 1.00 26.40 104 ASN A CA 1
ATOM 749 C C . ASN A 1 108 ? 58.809 34.132 77.277 1.00 28.09 104 ASN A C 1
ATOM 750 O O . ASN A 1 108 ? 58.352 33.076 76.812 1.00 29.64 104 ASN A O 1
ATOM 755 N N . ALA A 1 109 ? 58.580 34.515 78.526 1.00 29.83 105 ALA A N 1
ATOM 756 C CA . ALA A 1 109 ? 57.647 33.717 79.347 1.00 32.17 105 ALA A CA 1
ATOM 757 C C . ALA A 1 109 ? 56.400 33.304 78.545 1.00 33.13 105 ALA A C 1
ATOM 758 O O . ALA A 1 109 ? 55.961 34.028 77.651 1.00 34.67 105 ALA A O 1
ATOM 760 N N . GLY A 1 110 ? 55.884 32.106 78.838 1.00 33.17 106 GLY A N 1
ATOM 761 C CA . GLY A 1 110 ? 54.635 31.574 78.318 1.00 32.18 106 GLY A CA 1
ATOM 762 C C . GLY A 1 110 ? 54.288 30.291 79.082 1.00 32.80 106 GLY A C 1
ATOM 763 O O . GLY A 1 110 ? 55.191 29.637 79.630 1.00 31.45 106 GLY A O 1
ATOM 764 N N . LEU A 1 111 ? 52.992 29.954 79.144 1.00 31.98 107 LEU A N 1
ATOM 765 C CA . LEU A 1 111 ? 52.494 28.686 79.726 1.00 32.20 107 LEU A CA 1
ATOM 766 C C . LEU A 1 111 ? 51.274 28.147 78.960 1.00 31.33 107 LEU A C 1
ATOM 767 O O . LEU A 1 111 ? 50.287 28.854 78.749 1.00 30.79 107 LEU A O 1
ATOM 772 N N . GLY A 1 112 ? 51.354 26.893 78.539 1.00 31.46 108 GLY A N 1
ATOM 773 C CA . GLY A 1 112 ? 50.253 26.266 77.812 1.00 30.42 108 GLY A CA 1
ATOM 774 C C . GLY A 1 112 ? 49.447 25.254 78.608 1.00 30.08 108 GLY A C 1
ATOM 775 O O . GLY A 1 112 ? 49.547 25.162 79.838 1.00 29.60 108 GLY A O 1
ATOM 776 N N . GLY A 1 113 ? 48.642 24.490 77.875 1.00 30.12 109 GLY A N 1
ATOM 777 C CA . GLY A 1 113 ? 47.823 23.427 78.421 1.00 29.60 109 GLY A CA 1
ATOM 778 C C . GLY A 1 113 ? 47.139 22.693 77.280 1.00 29.63 109 GLY A C 1
ATOM 779 O O . GLY A 1 113 ? 47.302 23.020 76.092 1.00 29.71 109 GLY A O 1
ATOM 780 N N . GLN A 1 114 ? 46.375 21.681 77.639 1.00 29.10 110 GLN A N 1
ATOM 781 C CA . GLN A 1 114 ? 45.590 20.958 76.676 1.00 29.28 110 GLN A CA 1
ATOM 782 C C . GLN A 1 114 ? 44.259 20.679 77.363 1.00 27.44 110 GLN A C 1
ATOM 783 O O . GLN A 1 114 ? 44.128 19.731 78.135 1.00 26.88 110 GLN A O 1
ATOM 789 N N . THR A 1 115 ? 43.285 21.547 77.119 1.00 25.51 111 THR A N 1
ATOM 790 C CA . THR A 1 115 ? 41.985 21.424 77.793 1.00 24.56 111 THR A CA 1
ATOM 791 C C . THR A 1 115 ? 40.873 21.978 76.919 1.00 23.46 111 THR A C 1
ATOM 792 O O . THR A 1 115 ? 40.881 23.162 76.592 1.00 22.12 111 THR A O 1
ATOM 796 N N . PRO A 1 116 ? 39.898 21.125 76.573 1.00 23.85 112 PRO A N 1
ATOM 797 C CA . PRO A 1 116 ? 38.725 21.553 75.824 1.00 23.80 112 PRO A CA 1
ATOM 798 C C . PRO A 1 116 ? 37.939 22.586 76.649 1.00 23.62 112 PRO A C 1
ATOM 799 O O . PRO A 1 116 ? 37.885 22.486 77.891 1.00 23.12 112 PRO A O 1
ATOM 803 N N . VAL A 1 117 ? 37.326 23.551 75.965 1.00 23.17 113 VAL A N 1
ATOM 804 C CA . VAL A 1 117 ? 36.433 24.535 76.640 1.00 23.16 113 VAL A CA 1
ATOM 805 C C . VAL A 1 117 ? 35.403 23.896 77.580 1.00 23.47 113 VAL A C 1
ATOM 806 O O . VAL A 1 117 ? 35.171 24.404 78.678 1.00 23.14 113 VAL A O 1
ATOM 810 N N . VAL A 1 118 ? 34.786 22.786 77.171 1.00 24.86 114 VAL A N 1
ATOM 811 C CA . VAL A 1 118 ? 33.774 22.141 78.038 1.00 26.89 114 VAL A CA 1
ATOM 812 C C . VAL A 1 118 ? 34.336 21.670 79.327 1.00 27.81 114 VAL A C 1
ATOM 813 O O . VAL A 1 118 ? 33.589 21.523 80.277 1.00 30.15 114 VAL A O 1
ATOM 817 N N . ASP A 1 119 ? 35.647 21.419 79.360 1.00 28.07 115 ASP A N 1
ATOM 818 C CA . ASP A 1 119 ? 36.311 20.935 80.575 1.00 28.60 115 ASP A CA 1
ATOM 819 C C . ASP A 1 119 ? 37.099 22.047 81.253 1.00 27.10 115 ASP A C 1
ATOM 820 O O . ASP A 1 119 ? 37.692 21.840 82.311 1.00 26.22 115 ASP A O 1
ATOM 825 N N . MET A 1 120 ? 37.140 23.220 80.627 1.00 26.03 116 MET A N 1
ATOM 826 C CA . MET A 1 120 ? 38.011 24.286 81.120 1.00 25.68 116 MET A CA 1
ATOM 827 C C . MET A 1 120 ? 37.654 24.695 82.557 1.00 25.55 116 MET A C 1
ATOM 828 O O . MET A 1 120 ? 36.485 24.880 82.877 1.00 25.80 116 MET A O 1
ATOM 833 N N . THR A 1 121 ? 38.660 24.832 83.412 1.00 25.88 117 THR A N 1
ATOM 834 C CA . THR A 1 121 ? 38.430 25.471 84.726 1.00 26.79 117 THR A CA 1
ATOM 835 C C . THR A 1 121 ? 38.861 26.929 84.633 1.00 26.00 117 THR A C 1
ATOM 836 O O . THR A 1 121 ? 39.791 27.256 83.908 1.00 24.85 117 THR A O 1
ATOM 840 N N . ASP A 1 122 ? 38.196 27.792 85.402 1.00 26.99 118 ASP A N 1
ATOM 841 C CA . ASP A 1 122 ? 38.573 29.192 85.478 1.00 27.44 118 ASP A CA 1
ATOM 842 C C . ASP A 1 122 ? 40.031 29.317 85.915 1.00 27.88 118 ASP A C 1
ATOM 843 O O . ASP A 1 122 ? 40.764 30.192 85.424 1.00 28.09 118 ASP A O 1
ATOM 848 N N . GLU A 1 123 ? 40.447 28.443 86.835 1.00 27.30 119 GLU A N 1
ATOM 849 C CA . GLU A 1 123 ? 41.769 28.571 87.421 1.00 28.40 119 GLU A CA 1
ATOM 850 C C . GLU A 1 123 ? 42.863 28.379 86.375 1.00 25.84 119 GLU A C 1
ATOM 851 O O . GLU A 1 123 ? 43.861 29.096 86.392 1.00 25.62 119 GLU A O 1
ATOM 857 N N . GLU A 1 124 ? 42.678 27.404 85.486 1.00 25.38 120 GLU A N 1
ATOM 858 C CA . GLU A 1 124 ? 43.679 27.077 84.456 1.00 23.80 120 GLU A CA 1
ATOM 859 C C . GLU A 1 124 ? 43.644 28.177 83.388 1.00 22.69 120 GLU A C 1
ATOM 860 O O . GLU A 1 124 ? 44.671 28.621 82.904 1.00 20.72 120 GLU A O 1
ATOM 866 N N . TRP A 1 125 ? 42.436 28.604 83.057 1.00 22.34 121 TRP A N 1
ATOM 867 C CA . TRP A 1 125 ? 42.222 29.671 82.093 1.00 22.21 121 TRP A CA 1
ATOM 868 C C . TRP A 1 125 ? 42.975 30.926 82.528 1.00 23.11 121 TRP A C 1
ATOM 869 O O . TRP A 1 125 ? 43.771 31.473 81.755 1.00 22.11 121 TRP A O 1
ATOM 880 N N . ASP A 1 126 ? 42.735 31.353 83.779 1.00 24.46 122 ASP A N 1
ATOM 881 C CA . ASP A 1 126 ? 43.344 32.531 84.354 1.00 24.76 122 ASP A CA 1
ATOM 882 C C . ASP A 1 126 ? 44.852 32.365 84.505 1.00 25.09 122 ASP A C 1
ATOM 883 O O . ASP A 1 126 ? 45.573 33.324 84.289 1.00 24.58 122 ASP A O 1
ATOM 888 N N . ARG A 1 127 ? 45.312 31.184 84.938 1.00 25.60 123 ARG A N 1
ATOM 889 C CA . ARG A 1 127 ? 46.768 30.909 85.039 1.00 25.84 123 ARG A CA 1
ATOM 890 C C . ARG A 1 127 ? 47.462 31.069 83.679 1.00 23.82 123 ARG A C 1
ATOM 891 O O . ARG A 1 127 ? 48.510 31.735 83.589 1.00 22.89 123 ARG A O 1
ATOM 899 N N . VAL A 1 128 ? 46.887 30.458 82.633 1.00 21.52 124 VAL A N 1
ATOM 900 C CA . VAL A 1 128 ? 47.476 30.531 81.291 1.00 20.75 124 VAL A CA 1
ATOM 901 C C . VAL A 1 128 ? 47.522 31.992 80.789 1.00 20.33 124 VAL A C 1
ATOM 902 O O . VAL A 1 128 ? 48.547 32.453 80.304 1.00 18.60 124 VAL A O 1
ATOM 906 N N . LEU A 1 129 ? 46.420 32.725 80.948 1.00 20.39 125 LEU A N 1
ATOM 907 C CA A LEU A 1 129 ? 46.402 34.121 80.541 0.70 20.17 125 LEU A CA 1
ATOM 908 C CA B LEU A 1 129 ? 46.383 34.126 80.552 0.30 20.24 125 LEU A CA 1
ATOM 909 C C . LEU A 1 129 ? 47.374 34.962 81.356 1.00 20.51 125 LEU A C 1
ATOM 910 O O . LEU A 1 129 ? 48.044 35.836 80.814 1.00 20.70 125 LEU A O 1
ATOM 919 N N . ASN A 1 130 ? 47.449 34.705 82.661 1.00 21.25 126 ASN A N 1
ATOM 920 C CA . ASN A 1 130 ? 48.370 35.460 83.508 1.00 21.47 126 ASN A CA 1
ATOM 921 C C . ASN A 1 130 ? 49.833 35.305 83.118 1.00 21.71 126 ASN A C 1
ATOM 922 O O . ASN A 1 130 ? 50.590 36.285 83.099 1.00 20.46 126 ASN A O 1
ATOM 927 N N . VAL A 1 131 ? 50.251 34.074 82.837 1.00 22.00 127 VAL A N 1
ATOM 928 C CA . VAL A 1 131 ? 51.665 33.824 82.577 1.00 23.77 127 VAL A CA 1
ATOM 929 C C . VAL A 1 131 ? 51.997 34.206 81.133 1.00 22.49 127 VAL A C 1
ATOM 930 O O . VAL A 1 131 ? 53.082 34.693 80.850 1.00 22.46 127 VAL A O 1
ATOM 934 N N . THR A 1 132 ? 51.057 33.983 80.221 1.00 21.69 128 THR A N 1
ATOM 935 C CA . THR A 1 132 ? 51.360 34.098 78.813 1.00 20.39 128 THR A CA 1
ATOM 936 C C . THR A 1 132 ? 51.103 35.506 78.317 1.00 20.80 128 THR A C 1
ATOM 937 O O . THR A 1 132 ? 51.851 36.041 77.473 1.00 21.75 128 THR A O 1
ATOM 941 N N . LEU A 1 133 ? 50.060 36.141 78.842 1.00 20.91 129 LEU A N 1
ATOM 942 C CA . LEU A 1 133 ? 49.686 37.453 78.332 1.00 20.46 129 LEU A CA 1
ATOM 943 C C . LEU A 1 133 ? 49.987 38.547 79.359 1.00 21.60 129 LEU A C 1
ATOM 944 O O . LEU A 1 133 ? 50.669 39.539 79.044 1.00 21.39 129 LEU A O 1
ATOM 949 N N . THR A 1 134 ? 49.499 38.370 80.587 1.00 21.93 130 THR A N 1
ATOM 950 C CA . THR A 1 134 ? 49.567 39.492 81.537 1.00 22.69 130 THR A CA 1
ATOM 951 C C . THR A 1 134 ? 51.032 39.813 81.891 1.00 22.87 130 THR A C 1
ATOM 952 O O . THR A 1 134 ? 51.375 40.977 82.120 1.00 24.04 130 THR A O 1
ATOM 956 N N . SER A 1 135 ? 51.870 38.785 81.948 1.00 22.69 131 SER A N 1
ATOM 957 C CA . SER A 1 135 ? 53.319 38.952 82.212 1.00 23.52 131 SER A CA 1
ATOM 958 C C . SER A 1 135 ? 53.973 39.885 81.203 1.00 22.28 131 SER A C 1
ATOM 959 O O . SER A 1 135 ? 54.824 40.682 81.557 1.00 23.03 131 SER A O 1
ATOM 962 N N . VAL A 1 136 ? 53.572 39.775 79.937 1.00 21.00 132 VAL A N 1
ATOM 963 C CA . VAL A 1 136 ? 54.123 40.619 78.882 1.00 20.94 132 VAL A CA 1
ATOM 964 C C . VAL A 1 136 ? 53.730 42.080 79.081 1.00 21.66 132 VAL A C 1
ATOM 965 O O . VAL A 1 136 ? 54.530 42.985 78.845 1.00 21.34 132 VAL A O 1
ATOM 969 N N . MET A 1 137 ? 52.489 42.308 79.504 1.00 21.77 133 MET A N 1
ATOM 970 C CA . MET A 1 137 ? 52.053 43.645 79.881 1.00 22.68 133 MET A CA 1
ATOM 971 C C . MET A 1 137 ? 52.861 44.226 81.058 1.00 22.92 133 MET A C 1
ATOM 972 O O . MET A 1 137 ? 53.343 45.368 80.972 1.00 23.36 133 MET A O 1
ATOM 977 N N . ARG A 1 138 ? 53.023 43.436 82.130 1.00 22.76 134 ARG A N 1
ATOM 978 C CA . ARG A 1 138 ? 53.810 43.836 83.320 1.00 23.05 134 ARG A CA 1
ATOM 979 C C . ARG A 1 138 ? 55.235 44.239 82.933 1.00 23.12 134 ARG A C 1
ATOM 980 O O . ARG A 1 138 ? 55.731 45.276 83.370 1.00 22.96 134 ARG A O 1
ATOM 988 N N . ALA A 1 139 ? 55.897 43.375 82.148 1.00 22.24 135 ALA A N 1
ATOM 989 C CA . ALA A 1 139 ? 57.293 43.605 81.723 1.00 22.08 135 ALA A CA 1
ATOM 990 C C . ALA A 1 139 ? 57.391 44.822 80.805 1.00 22.98 135 ALA A C 1
ATOM 991 O O . ALA A 1 139 ? 58.304 45.641 80.954 1.00 23.48 135 ALA A O 1
ATOM 993 N N . THR A 1 140 ? 56.412 44.961 79.899 1.00 22.89 136 THR A N 1
ATOM 994 C CA . THR A 1 140 ? 56.383 46.078 78.963 1.00 22.04 136 THR A CA 1
ATOM 995 C C . THR A 1 140 ? 56.118 47.387 79.694 1.00 23.44 136 THR A C 1
ATOM 996 O O . THR A 1 140 ? 56.718 48.418 79.329 1.00 22.61 136 THR A O 1
ATOM 1000 N N . ARG A 1 141 ? 55.201 47.349 80.675 1.00 23.03 137 ARG A N 1
ATOM 1001 C CA . ARG A 1 141 ? 54.873 48.543 81.492 1.00 24.30 137 ARG A CA 1
ATOM 1002 C C . ARG A 1 141 ? 56.126 49.012 82.260 1.00 24.62 137 ARG A C 1
ATOM 1003 O O . ARG A 1 141 ? 56.490 50.199 82.182 1.00 25.90 137 ARG A O 1
ATOM 1011 N N . ALA A 1 142 ? 56.767 48.086 82.996 1.00 24.05 138 ALA A N 1
ATOM 1012 C CA . ALA A 1 142 ? 58.055 48.362 83.696 1.00 24.38 138 ALA A CA 1
ATOM 1013 C C . ALA A 1 142 ? 59.163 48.902 82.808 1.00 24.82 138 ALA A C 1
ATOM 1014 O O . ALA A 1 142 ? 59.859 49.850 83.189 1.00 25.02 138 ALA A O 1
ATOM 1016 N N . ALA A 1 143 ? 59.333 48.311 81.629 1.00 24.97 139 ALA A N 1
ATOM 1017 C CA . ALA A 1 143 ? 60.369 48.744 80.688 1.00 25.02 139 ALA A CA 1
ATOM 1018 C C . ALA A 1 143 ? 60.060 50.120 80.110 1.00 25.38 139 ALA A C 1
ATOM 1019 O O . ALA A 1 143 ? 60.940 50.969 80.019 1.00 26.72 139 ALA A O 1
ATOM 1021 N N . LEU A 1 144 ? 58.807 50.361 79.742 1.00 25.92 140 LEU A N 1
ATOM 1022 C CA . LEU A 1 144 ? 58.439 51.644 79.145 1.00 26.73 140 LEU A CA 1
ATOM 1023 C C . LEU A 1 144 ? 58.581 52.769 80.190 1.00 27.39 140 LEU A C 1
ATOM 1024 O O . LEU A 1 144 ? 58.996 53.878 79.866 1.00 28.43 140 LEU A O 1
ATOM 1029 N N . ARG A 1 145 ? 58.314 52.464 81.450 1.00 28.46 141 ARG A N 1
ATOM 1030 C CA . ARG A 1 145 ? 58.512 53.459 82.510 1.00 31.07 141 ARG A CA 1
ATOM 1031 C C . ARG A 1 145 ? 59.975 53.871 82.576 1.00 31.86 141 ARG A C 1
ATOM 1032 O O . ARG A 1 145 ? 60.286 55.055 82.723 1.00 31.92 141 ARG A O 1
ATOM 1040 N N . TYR A 1 146 ? 60.866 52.892 82.454 1.00 31.31 142 TYR A N 1
ATOM 1041 C CA . TYR A 1 146 ? 62.311 53.186 82.389 1.00 32.16 142 TYR A CA 1
ATOM 1042 C C . TYR A 1 146 ? 62.689 54.038 81.158 1.00 32.69 142 TYR A C 1
ATOM 1043 O O . TYR A 1 146 ? 63.279 55.123 81.295 1.00 33.24 142 TYR A O 1
ATOM 1052 N N . PHE A 1 147 ? 62.341 53.542 79.965 1.00 32.00 143 PHE A N 1
ATOM 1053 C CA . PHE A 1 147 ? 62.613 54.261 78.714 1.00 32.87 143 PHE A CA 1
ATOM 1054 C C . PHE A 1 147 ? 62.047 55.698 78.641 1.00 35.36 143 PHE A C 1
ATOM 1055 O O . PHE A 1 147 ? 62.689 56.584 78.074 1.00 35.47 143 PHE A O 1
ATOM 1063 N N . ARG A 1 148 ? 60.846 55.912 79.185 1.00 37.31 144 ARG A N 1
ATOM 1064 C CA . ARG A 1 148 ? 60.269 57.255 79.330 1.00 40.57 144 ARG A CA 1
ATOM 1065 C C . ARG A 1 148 ? 61.189 58.193 80.149 1.00 42.90 144 ARG A C 1
ATOM 1066 O O . ARG A 1 148 ? 61.351 59.369 79.811 1.00 43.34 144 ARG A O 1
ATOM 1074 N N . GLY A 1 149 ? 61.790 57.658 81.214 1.00 44.53 145 GLY A N 1
ATOM 1075 C CA . GLY A 1 149 ? 62.675 58.426 82.081 1.00 47.33 145 GLY A CA 1
ATOM 1076 C C . GLY A 1 149 ? 64.111 58.640 81.609 1.00 48.83 145 GLY A C 1
ATOM 1077 O O . GLY A 1 149 ? 64.926 59.184 82.363 1.00 50.21 145 GLY A O 1
ATOM 1078 N N . VAL A 1 150 ? 64.430 58.213 80.385 1.00 48.95 146 VAL A N 1
ATOM 1079 C CA . VAL A 1 150 ? 65.755 58.448 79.775 1.00 49.68 146 VAL A CA 1
ATOM 1080 C C . VAL A 1 150 ? 65.627 58.971 78.340 1.00 50.29 146 VAL A C 1
ATOM 1081 O O . VAL A 1 150 ? 64.574 58.845 77.714 1.00 49.57 146 VAL A O 1
ATOM 1085 N N . ASP A 1 151 ? 66.696 59.597 77.852 1.00 51.29 147 ASP A N 1
ATOM 1086 C CA . ASP A 1 151 ? 66.762 60.118 76.494 1.00 51.72 147 ASP A CA 1
ATOM 1087 C C . ASP A 1 151 ? 67.692 59.215 75.730 1.00 50.87 147 ASP A C 1
ATOM 1088 O O . ASP A 1 151 ? 68.756 59.655 75.252 1.00 52.45 147 ASP A O 1
ATOM 1093 N N . HIS A 1 152 ? 67.331 57.933 75.728 1.00 47.89 148 HIS A N 1
ATOM 1094 C CA . HIS A 1 152 ? 67.748 56.966 74.742 1.00 45.39 148 HIS A CA 1
ATOM 1095 C C . HIS A 1 152 ? 66.533 56.027 74.575 1.00 42.47 148 HIS A C 1
ATOM 1096 O O . HIS A 1 152 ? 65.653 55.957 75.457 1.00 42.88 148 HIS A O 1
ATOM 1103 N N . GLY A 1 153 ? 66.446 55.371 73.431 1.00 39.15 149 GLY A N 1
ATOM 1104 C CA . GLY A 1 153 ? 65.353 54.446 73.204 1.00 35.96 149 GLY A CA 1
ATOM 1105 C C . GLY A 1 153 ? 65.800 53.009 73.390 1.00 32.77 149 GLY A C 1
ATOM 1106 O O . GLY A 1 153 ? 66.839 52.720 74.019 1.00 32.38 149 GLY A O 1
ATOM 1107 N N . GLY A 1 154 ? 65.022 52.104 72.823 1.00 30.10 150 GLY A N 1
ATOM 1108 C CA . GLY A 1 154 ? 65.344 50.706 72.898 1.00 26.90 150 GLY A CA 1
ATOM 1109 C C . GLY A 1 154 ? 64.328 49.912 72.133 1.00 25.64 150 GLY A C 1
ATOM 1110 O O . GLY A 1 154 ? 63.600 50.438 71.291 1.00 24.75 150 GLY A O 1
ATOM 1111 N N . VAL A 1 155 ? 64.285 48.622 72.422 1.00 23.68 151 VAL A N 1
ATOM 1112 C CA . VAL A 1 155 ? 63.513 47.714 71.605 1.00 22.44 151 VAL A CA 1
ATOM 1113 C C . VAL A 1 155 ? 62.983 46.655 72.531 1.00 21.12 151 VAL A C 1
ATOM 1114 O O . VAL A 1 155 ? 63.668 46.257 73.467 1.00 20.61 151 VAL A O 1
ATOM 1118 N N . ILE A 1 156 ? 61.730 46.253 72.298 1.00 21.30 152 ILE A N 1
ATOM 1119 C CA . ILE A 1 156 ? 61.120 45.120 72.985 1.00 19.98 152 ILE A CA 1
ATOM 1120 C C . ILE A 1 156 ? 60.808 44.068 71.911 1.00 18.39 152 ILE A C 1
ATOM 1121 O O . ILE A 1 156 ? 60.377 44.443 70.831 1.00 18.72 152 ILE A O 1
ATOM 1126 N N . VAL A 1 157 ? 61.006 42.789 72.186 1.00 17.52 153 VAL A N 1
ATOM 1127 C CA . VAL A 1 157 ? 60.594 41.706 71.315 1.00 16.61 153 VAL A CA 1
ATOM 1128 C C . VAL A 1 157 ? 59.742 40.714 72.093 1.00 17.18 153 VAL A C 1
ATOM 1129 O O . VAL A 1 157 ? 60.204 40.131 72.987 1.00 17.71 153 VAL A O 1
ATOM 1133 N N . ASN A 1 158 ? 58.504 40.544 71.719 1.00 16.05 154 ASN A N 1
ATOM 1134 C CA . ASN A 1 158 ? 57.659 39.550 72.280 1.00 17.58 154 ASN A CA 1
ATOM 1135 C C . ASN A 1 158 ? 57.697 38.221 71.503 1.00 18.18 154 ASN A C 1
ATOM 1136 O O . ASN A 1 158 ? 58.132 38.136 70.431 1.00 18.13 154 ASN A O 1
ATOM 1141 N N . ASN A 1 159 ? 57.250 37.178 72.117 1.00 19.95 155 ASN A N 1
ATOM 1142 C CA . ASN A 1 159 ? 57.267 35.938 71.440 1.00 19.60 155 ASN A CA 1
ATOM 1143 C C . ASN A 1 159 ? 55.869 35.419 71.522 1.00 20.13 155 ASN A C 1
ATOM 1144 O O . ASN A 1 159 ? 55.385 35.078 72.560 1.00 20.56 155 ASN A O 1
ATOM 1149 N N . ALA A 1 160 ? 55.234 35.368 70.390 1.00 19.87 156 ALA A N 1
ATOM 1150 C CA . ALA A 1 160 ? 53.868 34.987 70.336 1.00 20.65 156 ALA A CA 1
ATOM 1151 C C . ALA A 1 160 ? 53.840 33.486 70.012 1.00 21.55 156 ALA A C 1
ATOM 1152 O O . ALA A 1 160 ? 54.491 32.713 70.722 1.00 23.56 156 ALA A O 1
ATOM 1154 N N . SER A 1 161 ? 53.033 33.082 69.067 1.00 20.25 157 SER A N 1
ATOM 1155 C CA . SER A 1 161 ? 52.956 31.712 68.599 1.00 20.80 157 SER A CA 1
ATOM 1156 C C . SER A 1 161 ? 51.975 31.660 67.432 1.00 19.55 157 SER A C 1
ATOM 1157 O O . SER A 1 161 ? 51.013 32.329 67.470 1.00 18.97 157 SER A O 1
ATOM 1160 N N . VAL A 1 162 ? 52.132 30.715 66.538 1.00 20.36 158 VAL A N 1
ATOM 1161 C CA . VAL A 1 162 ? 51.191 30.497 65.456 1.00 19.49 158 VAL A CA 1
ATOM 1162 C C . VAL A 1 162 ? 49.785 30.237 66.028 1.00 19.65 158 VAL A C 1
ATOM 1163 O O . VAL A 1 162 ? 48.816 30.433 65.374 1.00 20.03 158 VAL A O 1
ATOM 1167 N N . LEU A 1 163 ? 49.706 29.760 67.259 1.00 20.05 159 LEU A N 1
ATOM 1168 C CA A LEU A 1 163 ? 48.435 29.509 67.919 0.70 19.97 159 LEU A CA 1
ATOM 1169 C CA B LEU A 1 163 ? 48.407 29.470 67.963 0.30 19.71 159 LEU A CA 1
ATOM 1170 C C . LEU A 1 163 ? 47.545 30.757 68.070 1.00 19.81 159 LEU A C 1
ATOM 1171 O O . LEU A 1 163 ? 46.357 30.681 68.186 1.00 19.87 159 LEU A O 1
ATOM 1180 N N . GLY A 1 164 ? 48.167 31.919 68.034 1.00 19.17 160 GLY A N 1
ATOM 1181 C CA . GLY A 1 164 ? 47.375 33.178 67.964 1.00 18.16 160 GLY A CA 1
ATOM 1182 C C . GLY A 1 164 ? 46.431 33.174 66.764 1.00 19.12 160 GLY A C 1
ATOM 1183 O O . GLY A 1 164 ? 45.332 33.750 66.818 1.00 18.86 160 GLY A O 1
ATOM 1184 N N . TRP A 1 165 ? 46.838 32.509 65.679 1.00 18.12 161 TRP A N 1
ATOM 1185 C CA . TRP A 1 165 ? 46.046 32.472 64.465 1.00 18.60 161 TRP A CA 1
ATOM 1186 C C . TRP A 1 165 ? 45.324 31.142 64.213 1.00 19.43 161 TRP A C 1
ATOM 1187 O O . TRP A 1 165 ? 44.308 31.119 63.503 1.00 19.84 161 TRP A O 1
ATOM 1198 N N . ARG A 1 166 ? 45.865 30.048 64.749 1.00 20.46 162 ARG A N 1
ATOM 1199 C CA . ARG A 1 166 ? 45.426 28.678 64.388 1.00 21.28 162 ARG A CA 1
ATOM 1200 C C . ARG A 1 166 ? 44.176 28.232 65.145 1.00 21.10 162 ARG A C 1
ATOM 1201 O O . ARG A 1 166 ? 44.058 28.484 66.352 1.00 22.23 162 ARG A O 1
ATOM 1209 N N . ALA A 1 167 ? 43.261 27.537 64.450 1.00 21.11 163 ALA A N 1
ATOM 1210 C CA . ALA A 1 167 ? 42.092 26.939 65.082 1.00 21.39 163 ALA A CA 1
ATOM 1211 C C . ALA A 1 167 ? 42.525 25.568 65.596 1.00 22.17 163 ALA A C 1
ATOM 1212 O O . ALA A 1 167 ? 42.752 24.667 64.804 1.00 21.72 163 ALA A O 1
ATOM 1214 N N . GLN A 1 168 ? 42.634 25.412 66.909 1.00 21.61 164 GLN A N 1
ATOM 1215 C CA . GLN A 1 168 ? 43.226 24.182 67.425 1.00 22.46 164 GLN A CA 1
ATOM 1216 C C . GLN A 1 168 ? 42.443 23.667 68.615 1.00 22.02 164 GLN A C 1
ATOM 1217 O O . GLN A 1 168 ? 42.284 24.372 69.628 1.00 21.21 164 GLN A O 1
ATOM 1223 N N . HIS A 1 169 ? 41.939 22.446 68.492 1.00 21.81 165 HIS A N 1
ATOM 1224 C CA . HIS A 1 169 ? 41.210 21.787 69.596 1.00 22.40 165 HIS A CA 1
ATOM 1225 C C . HIS A 1 169 ? 42.040 21.785 70.887 1.00 21.96 165 HIS A C 1
ATOM 1226 O O . HIS A 1 169 ? 43.225 21.476 70.835 1.00 21.84 165 HIS A O 1
ATOM 1233 N N . SER A 1 170 ? 41.437 22.178 72.012 1.00 21.18 166 SER A N 1
ATOM 1234 C CA . SER A 1 170 ? 42.038 22.055 73.349 1.00 20.70 166 SER A CA 1
ATOM 1235 C C . SER A 1 170 ? 43.098 23.101 73.714 1.00 21.32 166 SER A C 1
ATOM 1236 O O . SER A 1 170 ? 43.705 23.037 74.791 1.00 20.43 166 SER A O 1
ATOM 1239 N N . GLN A 1 171 ? 43.243 24.131 72.882 1.00 20.29 167 GLN A N 1
ATOM 1240 C CA . GLN A 1 171 ? 44.240 25.158 73.179 1.00 21.20 167 GLN A CA 1
ATOM 1241 C C . GLN A 1 171 ? 43.630 26.534 73.235 1.00 19.86 167 GLN A C 1
ATOM 1242 O O . GLN A 1 171 ? 44.335 27.490 72.968 1.00 19.73 167 GLN A O 1
ATOM 1248 N N . SER A 1 172 ? 42.333 26.649 73.530 1.00 18.79 168 SER A N 1
ATOM 1249 C CA . SER A 1 172 ? 41.665 27.946 73.476 1.00 18.11 168 SER A CA 1
ATOM 1250 C C . SER A 1 172 ? 42.285 28.974 74.458 1.00 17.95 168 SER A C 1
ATOM 1251 O O . SER A 1 172 ? 42.349 30.167 74.138 1.00 17.04 168 SER A O 1
ATOM 1254 N N . HIS A 1 173 ? 42.734 28.531 75.645 1.00 17.45 169 HIS A N 1
ATOM 1255 C CA . HIS A 1 173 ? 43.360 29.464 76.580 1.00 17.39 169 HIS A CA 1
ATOM 1256 C C . HIS A 1 173 ? 44.685 29.993 76.071 1.00 17.58 169 HIS A C 1
ATOM 1257 O O . HIS A 1 173 ? 44.954 31.191 76.137 1.00 16.20 169 HIS A O 1
ATOM 1264 N N . TYR A 1 174 ? 45.526 29.076 75.588 1.00 17.50 170 TYR A N 1
ATOM 1265 C CA . TYR A 1 174 ? 46.855 29.483 75.092 1.00 18.39 170 TYR A CA 1
ATOM 1266 C C . TYR A 1 174 ? 46.762 30.338 73.833 1.00 18.10 170 TYR A C 1
ATOM 1267 O O . TYR A 1 174 ? 47.441 31.381 73.714 1.00 18.42 170 TYR A O 1
ATOM 1276 N N . ALA A 1 175 ? 45.916 29.893 72.903 1.00 18.24 171 ALA A N 1
ATOM 1277 C CA . ALA A 1 175 ? 45.578 30.668 71.712 1.00 17.19 171 ALA A CA 1
ATOM 1278 C C . ALA A 1 175 ? 45.030 32.091 72.029 1.00 17.19 171 ALA A C 1
ATOM 1279 O O . ALA A 1 175 ? 45.512 33.061 71.467 1.00 16.43 171 ALA A O 1
ATOM 1281 N N . ALA A 1 176 ? 44.017 32.210 72.900 1.00 17.46 172 ALA A N 1
ATOM 1282 C CA . ALA A 1 176 ? 43.541 33.546 73.300 1.00 16.77 172 ALA A CA 1
ATOM 1283 C C . ALA A 1 176 ? 44.692 34.387 73.842 1.00 17.65 172 ALA A C 1
ATOM 1284 O O . ALA A 1 176 ? 44.855 35.552 73.437 1.00 17.47 172 ALA A O 1
ATOM 1286 N N . ALA A 1 177 ? 45.503 33.792 74.732 1.00 17.59 173 ALA A N 1
ATOM 1287 C CA . ALA A 1 177 ? 46.622 34.524 75.315 1.00 18.39 173 ALA A CA 1
ATOM 1288 C C . ALA A 1 177 ? 47.608 35.017 74.241 1.00 18.66 173 ALA A C 1
ATOM 1289 O O . ALA A 1 177 ? 48.018 36.180 74.280 1.00 17.36 173 ALA A O 1
ATOM 1291 N N . LYS A 1 178 ? 47.949 34.156 73.270 1.00 17.65 174 LYS A N 1
ATOM 1292 C CA . LYS A 1 178 ? 48.978 34.495 72.284 1.00 17.94 174 LYS A CA 1
ATOM 1293 C C . LYS A 1 178 ? 48.428 35.470 71.249 1.00 17.87 174 LYS A C 1
ATOM 1294 O O . LYS A 1 178 ? 49.129 36.382 70.849 1.00 18.15 174 LYS A O 1
ATOM 1300 N N . ALA A 1 179 ? 47.164 35.310 70.852 1.00 17.16 175 ALA A N 1
ATOM 1301 C CA . ALA A 1 179 ? 46.481 36.370 70.077 1.00 15.86 175 ALA A CA 1
ATOM 1302 C C . ALA A 1 179 ? 46.488 37.703 70.826 1.00 16.06 175 ALA A C 1
ATOM 1303 O O . ALA A 1 179 ? 46.703 38.779 70.249 1.00 15.31 175 ALA A O 1
ATOM 1305 N N . GLY A 1 180 ? 46.260 37.643 72.123 1.00 15.39 176 GLY A N 1
ATOM 1306 C CA . GLY A 1 180 ? 46.328 38.871 72.938 1.00 15.88 176 GLY A CA 1
ATOM 1307 C C . GLY A 1 180 ? 47.714 39.488 72.959 1.00 17.81 176 GLY A C 1
ATOM 1308 O O . GLY A 1 180 ? 47.856 40.723 72.892 1.00 16.79 176 GLY A O 1
ATOM 1309 N N . VAL A 1 181 ? 48.753 38.645 73.053 1.00 17.40 177 VAL A N 1
ATOM 1310 C CA . VAL A 1 181 ? 50.134 39.158 72.974 1.00 16.91 177 VAL A CA 1
ATOM 1311 C C . VAL A 1 181 ? 50.353 39.912 71.652 1.00 17.51 177 VAL A C 1
ATOM 1312 O O . VAL A 1 181 ? 50.962 40.987 71.607 1.00 18.81 177 VAL A O 1
ATOM 1316 N N . MET A 1 182 ? 49.822 39.373 70.565 1.00 17.87 178 MET A N 1
ATOM 1317 C CA . MET A 1 182 ? 49.979 40.051 69.275 1.00 17.25 178 MET A CA 1
ATOM 1318 C C . MET A 1 182 ? 49.319 41.439 69.261 1.00 18.56 178 MET A C 1
ATOM 1319 O O . MET A 1 182 ? 49.882 42.423 68.727 1.00 17.63 178 MET A O 1
ATOM 1324 N N . ALA A 1 183 ? 48.083 41.512 69.760 1.00 18.93 179 ALA A N 1
ATOM 1325 C CA . ALA A 1 183 ? 47.399 42.807 69.858 1.00 19.68 179 ALA A CA 1
ATOM 1326 C C . ALA A 1 183 ? 48.098 43.779 70.815 1.00 18.70 179 ALA A C 1
ATOM 1327 O O . ALA A 1 183 ? 48.213 44.984 70.515 1.00 19.48 179 ALA A O 1
ATOM 1329 N N . LEU A 1 184 ? 48.562 43.271 71.957 1.00 18.05 180 LEU A N 1
ATOM 1330 C CA . LEU A 1 184 ? 49.315 44.093 72.886 1.00 19.41 180 LEU A CA 1
ATOM 1331 C C . LEU A 1 184 ? 50.608 44.633 72.230 1.00 19.59 180 LEU A C 1
ATOM 1332 O O . LEU A 1 184 ? 50.988 45.811 72.416 1.00 20.54 180 LEU A O 1
ATOM 1337 N N . THR A 1 185 ? 51.246 43.789 71.428 1.00 18.70 181 THR A N 1
ATOM 1338 C CA . THR A 1 185 ? 52.482 44.181 70.700 1.00 18.96 181 THR A CA 1
ATOM 1339 C C . THR A 1 185 ? 52.144 45.397 69.779 1.00 19.80 181 THR A C 1
ATOM 1340 O O . THR A 1 185 ? 52.846 46.414 69.801 1.00 20.38 181 THR A O 1
ATOM 1344 N N . ARG A 1 186 ? 51.064 45.277 68.998 1.00 19.91 182 ARG A N 1
ATOM 1345 C CA . ARG A 1 186 ? 50.625 46.357 68.101 1.00 20.71 182 ARG A CA 1
ATOM 1346 C C . ARG A 1 186 ? 50.294 47.689 68.848 1.00 21.37 182 ARG A C 1
ATOM 1347 O O . ARG A 1 186 ? 50.709 48.804 68.423 1.00 21.14 182 ARG A O 1
ATOM 1355 N N . CYS A 1 187 ? 49.518 47.589 69.924 1.00 21.62 183 CYS A N 1
ATOM 1356 C CA . CYS A 1 187 ? 49.054 48.812 70.612 1.00 22.04 183 CYS A CA 1
ATOM 1357 C C . CYS A 1 187 ? 50.174 49.436 71.445 1.00 22.27 183 CYS A C 1
ATOM 1358 O O . CYS A 1 187 ? 50.309 50.644 71.444 1.00 22.82 183 CYS A O 1
ATOM 1361 N N . SER A 1 188 ? 50.925 48.624 72.195 1.00 22.14 184 SER A N 1
ATOM 1362 C CA . SER A 1 188 ? 52.113 49.121 72.924 1.00 22.02 184 SER A CA 1
ATOM 1363 C C . SER A 1 188 ? 53.136 49.726 71.956 1.00 22.45 184 SER A C 1
ATOM 1364 O O . SER A 1 188 ? 53.728 50.782 72.267 1.00 23.88 184 SER A O 1
ATOM 1367 N N . ALA A 1 189 ? 53.285 49.139 70.764 1.00 21.32 185 ALA A N 1
ATOM 1368 C CA . ALA A 1 189 ? 54.199 49.729 69.734 1.00 21.57 185 ALA A CA 1
ATOM 1369 C C . ALA A 1 189 ? 53.837 51.176 69.397 1.00 23.36 185 ALA A C 1
ATOM 1370 O O . ALA A 1 189 ? 54.723 52.034 69.234 1.00 24.51 185 ALA A O 1
ATOM 1372 N N . ILE A 1 190 ? 52.539 51.453 69.278 1.00 23.03 186 ILE A N 1
ATOM 1373 C CA . ILE A 1 190 ? 52.094 52.815 68.977 1.00 24.39 186 ILE A CA 1
ATOM 1374 C C . ILE A 1 190 ? 52.414 53.784 70.079 1.00 24.32 186 ILE A C 1
ATOM 1375 O O . ILE A 1 190 ? 52.884 54.887 69.814 1.00 26.05 186 ILE A O 1
ATOM 1380 N N . GLU A 1 191 ? 52.168 53.382 71.316 1.00 24.09 187 GLU A N 1
ATOM 1381 C CA . GLU A 1 191 ? 52.455 54.233 72.479 1.00 25.52 187 GLU A CA 1
ATOM 1382 C C . GLU A 1 191 ? 53.948 54.456 72.699 1.00 25.70 187 GLU A C 1
ATOM 1383 O O . GLU A 1 191 ? 54.396 55.553 73.077 1.00 25.11 187 GLU A O 1
ATOM 1389 N N . ALA A 1 192 ? 54.710 53.391 72.475 1.00 23.52 188 ALA A N 1
ATOM 1390 C CA . ALA A 1 192 ? 56.178 53.380 72.690 1.00 23.86 188 ALA A CA 1
ATOM 1391 C C . ALA A 1 192 ? 56.986 54.300 71.767 1.00 24.35 188 ALA A C 1
ATOM 1392 O O . ALA A 1 192 ? 58.130 54.630 72.084 1.00 24.83 188 ALA A O 1
ATOM 1394 N N . VAL A 1 193 ? 56.422 54.675 70.626 1.00 24.85 189 VAL A N 1
ATOM 1395 C CA . VAL A 1 193 ? 57.092 55.579 69.692 1.00 27.20 189 VAL A CA 1
ATOM 1396 C C . VAL A 1 193 ? 57.618 56.802 70.455 1.00 28.74 189 VAL A C 1
ATOM 1397 O O . VAL A 1 193 ? 58.787 57.180 70.300 1.00 29.14 189 VAL A O 1
ATOM 1401 N N . GLU A 1 194 ? 56.730 57.388 71.264 1.00 29.60 190 GLU A N 1
ATOM 1402 C CA . GLU A 1 194 ? 57.029 58.484 72.193 1.00 31.99 190 GLU A CA 1
ATOM 1403 C C . GLU A 1 194 ? 58.356 58.366 72.957 1.00 31.54 190 GLU A C 1
ATOM 1404 O O . GLU A 1 194 ? 59.073 59.358 73.122 1.00 32.14 190 GLU A O 1
ATOM 1410 N N . PHE A 1 195 ? 58.651 57.171 73.466 1.00 30.36 191 PHE A N 1
ATOM 1411 C CA . PHE A 1 195 ? 59.830 56.939 74.327 1.00 30.00 191 PHE A CA 1
ATOM 1412 C C . PHE A 1 195 ? 61.070 56.443 73.584 1.00 29.34 191 PHE A C 1
ATOM 1413 O O . PHE A 1 195 ? 62.087 56.059 74.197 1.00 28.94 191 PHE A O 1
ATOM 1421 N N . GLY A 1 196 ? 61.001 56.465 72.257 1.00 28.62 192 GLY A N 1
ATOM 1422 C CA . GLY A 1 196 ? 62.117 56.045 71.455 1.00 28.13 192 GLY A CA 1
ATOM 1423 C C . GLY A 1 196 ? 62.180 54.523 71.369 1.00 26.89 192 GLY A C 1
ATOM 1424 O O . GLY A 1 196 ? 63.233 53.980 71.064 1.00 26.32 192 GLY A O 1
ATOM 1425 N N . VAL A 1 197 ? 61.055 53.836 71.620 1.00 25.73 193 VAL A N 1
ATOM 1426 C CA . VAL A 1 197 ? 61.054 52.354 71.693 1.00 22.96 193 VAL A CA 1
ATOM 1427 C C . VAL A 1 197 ? 60.270 51.681 70.538 1.00 23.12 193 VAL A C 1
ATOM 1428 O O . VAL A 1 197 ? 59.171 52.118 70.189 1.00 22.86 193 VAL A O 1
ATOM 1432 N N . ARG A 1 198 ? 60.856 50.647 69.929 1.00 21.70 194 ARG A N 1
ATOM 1433 C CA . ARG A 1 198 ? 60.152 49.796 68.948 1.00 21.31 194 ARG A CA 1
ATOM 1434 C C . ARG A 1 198 ? 59.745 48.471 69.625 1.00 20.41 194 ARG A C 1
ATOM 1435 O O . ARG A 1 198 ? 60.473 47.948 70.466 1.00 20.73 194 ARG A O 1
ATOM 1443 N N . ILE A 1 199 ? 58.582 47.953 69.276 1.00 19.70 195 ILE A N 1
ATOM 1444 C CA . ILE A 1 199 ? 58.082 46.710 69.889 1.00 19.46 195 ILE A CA 1
ATOM 1445 C C . ILE A 1 199 ? 57.500 45.824 68.782 1.00 18.14 195 ILE A C 1
ATOM 1446 O O . ILE A 1 199 ? 56.583 46.235 68.053 1.00 17.95 195 ILE A O 1
ATOM 1451 N N . ASN A 1 200 ? 58.052 44.619 68.637 1.00 17.10 196 ASN A N 1
ATOM 1452 C CA . ASN A 1 200 ? 57.624 43.723 67.608 1.00 16.87 196 ASN A CA 1
ATOM 1453 C C . ASN A 1 200 ? 57.564 42.335 68.263 1.00 17.34 196 ASN A C 1
ATOM 1454 O O . ASN A 1 200 ? 57.936 42.161 69.444 1.00 16.28 196 ASN A O 1
ATOM 1459 N N . ALA A 1 201 ? 57.081 41.355 67.527 1.00 15.89 197 ALA A N 1
ATOM 1460 C CA . ALA A 1 201 ? 57.056 39.988 68.076 1.00 15.95 197 ALA A CA 1
ATOM 1461 C C . ALA A 1 201 ? 57.500 39.010 67.036 1.00 16.31 197 ALA A C 1
ATOM 1462 O O . ALA A 1 201 ? 57.273 39.219 65.842 1.00 16.08 197 ALA A O 1
ATOM 1464 N N . VAL A 1 202 ? 58.102 37.919 67.512 1.00 15.61 198 VAL A N 1
ATOM 1465 C CA . VAL A 1 202 ? 58.273 36.723 66.696 1.00 16.06 198 VAL A CA 1
ATOM 1466 C C . VAL A 1 202 ? 57.089 35.800 66.952 1.00 16.46 198 VAL A C 1
ATOM 1467 O O . VAL A 1 202 ? 56.529 35.794 68.068 1.00 17.97 198 VAL A O 1
ATOM 1471 N N . SER A 1 203 ? 56.700 35.037 65.936 1.00 17.19 199 SER A N 1
ATOM 1472 C CA . SER A 1 203 ? 55.632 34.041 66.075 1.00 17.71 199 SER A CA 1
ATOM 1473 C C . SER A 1 203 ? 56.073 32.651 65.574 1.00 18.90 199 SER A C 1
ATOM 1474 O O . SER A 1 203 ? 55.983 32.350 64.383 1.00 18.78 199 SER A O 1
ATOM 1477 N N . PRO A 1 204 ? 56.537 31.790 66.507 1.00 18.40 200 PRO A N 1
ATOM 1478 C CA . PRO A 1 204 ? 57.063 30.481 66.137 1.00 19.63 200 PRO A CA 1
ATOM 1479 C C . PRO A 1 204 ? 55.944 29.551 65.722 1.00 20.20 200 PRO A C 1
ATOM 1480 O O . PRO A 1 204 ? 54.867 29.540 66.358 1.00 19.62 200 PRO A O 1
ATOM 1484 N N . SER A 1 205 ? 56.183 28.821 64.636 1.00 20.89 201 SER A N 1
ATOM 1485 C CA . SER A 1 205 ? 55.248 27.794 64.186 1.00 22.69 201 SER A CA 1
ATOM 1486 C C . SER A 1 205 ? 55.437 26.583 65.092 1.00 24.36 201 SER A C 1
ATOM 1487 O O . SER A 1 205 ? 56.375 26.542 65.893 1.00 23.52 201 SER A O 1
ATOM 1490 N N . ILE A 1 206 ? 54.545 25.613 64.952 1.00 26.11 202 ILE A N 1
ATOM 1491 C CA . ILE A 1 206 ? 54.634 24.336 65.640 1.00 29.59 202 ILE A CA 1
ATOM 1492 C C . ILE A 1 206 ? 53.877 23.355 64.730 1.00 31.43 202 ILE A C 1
ATOM 1493 O O . ILE A 1 206 ? 52.893 23.743 64.087 1.00 31.05 202 ILE A O 1
ATOM 1498 N N . ALA A 1 207 ? 54.359 22.120 64.639 1.00 34.31 203 ALA A N 1
ATOM 1499 C CA . ALA A 1 207 ? 53.697 21.075 63.839 1.00 37.56 203 ALA A CA 1
ATOM 1500 C C . ALA A 1 207 ? 52.262 20.849 64.329 1.00 39.45 203 ALA A C 1
ATOM 1501 O O . ALA A 1 207 ? 52.034 20.758 65.541 1.00 39.78 203 ALA A O 1
ATOM 1503 N N . ARG A 1 208 ? 51.310 20.818 63.390 1.00 41.82 204 ARG A N 1
ATOM 1504 C CA . ARG A 1 208 ? 49.928 20.400 63.681 1.00 44.17 204 ARG A CA 1
ATOM 1505 C C . ARG A 1 208 ? 49.901 18.865 63.792 1.00 46.16 204 ARG A C 1
ATOM 1506 O O . ARG A 1 208 ? 49.328 18.302 64.731 1.00 46.97 204 ARG A O 1
ATOM 1508 N N . HIS A 1 209 ? 50.529 18.213 62.814 1.00 47.90 205 HIS A N 1
ATOM 1509 C CA . HIS A 1 209 ? 50.812 16.791 62.838 1.00 49.82 205 HIS A CA 1
ATOM 1510 C C . HIS A 1 209 ? 52.243 16.613 62.337 1.00 50.79 205 HIS A C 1
ATOM 1511 O O . HIS A 1 209 ? 52.918 15.644 62.699 1.00 52.70 205 HIS A O 1
ATOM 1513 N N . ASP A 1 227 ? 53.924 18.276 58.912 1.00 41.65 223 ASP A N 1
ATOM 1514 C CA . ASP A 1 227 ? 53.171 19.517 58.805 1.00 40.26 223 ASP A CA 1
ATOM 1515 C C . ASP A 1 227 ? 54.013 20.705 58.246 1.00 39.28 223 ASP A C 1
ATOM 1516 O O . ASP A 1 227 ? 53.550 21.452 57.389 1.00 39.67 223 ASP A O 1
ATOM 1518 N N . GLU A 1 228 ? 55.235 20.890 58.726 1.00 37.15 224 GLU A N 1
ATOM 1519 C CA . GLU A 1 228 ? 55.979 22.107 58.385 1.00 35.47 224 GLU A CA 1
ATOM 1520 C C . GLU A 1 228 ? 56.664 22.088 56.990 1.00 33.78 224 GLU A C 1
ATOM 1521 O O . GLU A 1 228 ? 57.122 21.052 56.525 1.00 32.61 224 GLU A O 1
ATOM 1527 N N . ALA A 1 229 ? 56.782 23.256 56.362 1.00 30.66 225 ALA A N 1
ATOM 1528 C CA . ALA A 1 229 ? 57.306 23.355 55.005 1.00 30.27 225 ALA A CA 1
ATOM 1529 C C . ALA A 1 229 ? 58.630 22.598 54.802 1.00 30.00 225 ALA A C 1
ATOM 1530 O O . ALA A 1 229 ? 58.816 21.935 53.788 1.00 28.73 225 ALA A O 1
ATOM 1532 N N . PHE A 1 230 ? 59.540 22.687 55.780 1.00 29.07 226 PHE A N 1
ATOM 1533 C CA . PHE A 1 230 ? 60.870 22.055 55.647 1.00 29.05 226 PHE A CA 1
ATOM 1534 C C . PHE A 1 230 ? 60.909 20.555 55.975 1.00 30.10 226 PHE A C 1
ATOM 1535 O O . PHE A 1 230 ? 61.931 19.920 55.765 1.00 30.06 226 PHE A O 1
ATOM 1543 N N . GLY A 1 231 ? 59.831 20.001 56.531 1.00 30.25 227 GLY A N 1
ATOM 1544 C CA . GLY A 1 231 ? 59.853 18.587 56.981 1.00 30.86 227 GLY A CA 1
ATOM 1545 C C . GLY A 1 231 ? 60.623 18.407 58.305 1.00 30.14 227 GLY A C 1
ATOM 1546 O O . GLY A 1 231 ? 61.015 17.308 58.658 1.00 30.73 227 GLY A O 1
ATOM 1547 N N . ARG A 1 232 ? 60.868 19.512 59.010 1.00 27.74 228 ARG A N 1
ATOM 1548 C CA . ARG A 1 232 ? 61.545 19.514 60.300 1.00 25.96 228 ARG A CA 1
ATOM 1549 C C . ARG A 1 232 ? 61.034 20.709 61.121 1.00 24.95 228 ARG A C 1
ATOM 1550 O O . ARG A 1 232 ? 60.594 21.725 60.558 1.00 24.08 228 ARG A O 1
ATOM 1558 N N . ALA A 1 233 ? 61.081 20.582 62.448 1.00 24.25 229 ALA A N 1
ATOM 1559 C CA . ALA A 1 233 ? 60.840 21.708 63.335 1.00 23.13 229 ALA A CA 1
ATOM 1560 C C . ALA A 1 233 ? 62.045 22.692 63.300 1.00 23.28 229 ALA A C 1
ATOM 1561 O O . ALA A 1 233 ? 63.161 22.306 62.948 1.00 23.08 229 ALA A O 1
ATOM 1563 N N . ALA A 1 234 ? 61.814 23.931 63.735 1.00 22.41 230 ALA A N 1
ATOM 1564 C CA . ALA A 1 234 ? 62.882 24.907 63.865 1.00 22.04 230 ALA A CA 1
ATOM 1565 C C . ALA A 1 234 ? 63.824 24.440 64.958 1.00 21.73 230 ALA A C 1
ATOM 1566 O O . ALA A 1 234 ? 63.351 23.944 65.971 1.00 21.40 230 ALA A O 1
ATOM 1568 N N . GLU A 1 235 ? 65.136 24.585 64.767 1.00 21.22 231 GLU A N 1
ATOM 1569 C CA . GLU A 1 235 ? 66.058 24.571 65.919 1.00 21.86 231 GLU A CA 1
ATOM 1570 C C . GLU A 1 235 ? 65.796 25.836 66.747 1.00 20.59 231 GLU A C 1
ATOM 1571 O O . GLU A 1 235 ? 65.590 26.904 66.160 1.00 20.94 231 GLU A O 1
ATOM 1577 N N . PRO A 1 236 ? 65.855 25.753 68.100 1.00 20.69 232 PRO A N 1
ATOM 1578 C CA . PRO A 1 236 ? 65.717 26.996 68.893 1.00 20.56 232 PRO A CA 1
ATOM 1579 C C . PRO A 1 236 ? 66.570 28.173 68.380 1.00 19.59 232 PRO A C 1
ATOM 1580 O O . PRO A 1 236 ? 66.091 29.292 68.357 1.00 18.66 232 PRO A O 1
ATOM 1584 N N . TRP A 1 237 ? 67.802 27.922 67.942 1.00 19.82 233 TRP A N 1
ATOM 1585 C CA . TRP A 1 237 ? 68.690 29.007 67.501 1.00 18.76 233 TRP A CA 1
ATOM 1586 C C . TRP A 1 237 ? 68.101 29.829 66.367 1.00 18.33 233 TRP A C 1
ATOM 1587 O O . TRP A 1 237 ? 68.325 31.036 66.286 1.00 18.17 233 TRP A O 1
ATOM 1598 N N . GLU A 1 238 ? 67.325 29.176 65.511 1.00 18.92 234 GLU A N 1
ATOM 1599 C CA . GLU A 1 238 ? 66.735 29.806 64.350 1.00 19.00 234 GLU A CA 1
ATOM 1600 C C . GLU A 1 238 ? 65.671 30.797 64.776 1.00 18.74 234 GLU A C 1
ATOM 1601 O O . GLU A 1 238 ? 65.589 31.864 64.187 1.00 18.04 234 GLU A O 1
ATOM 1607 N N . VAL A 1 239 ? 64.886 30.440 65.800 1.00 17.39 235 VAL A N 1
ATOM 1608 C CA . VAL A 1 239 ? 63.930 31.375 66.381 1.00 17.89 235 VAL A CA 1
ATOM 1609 C C . VAL A 1 239 ? 64.676 32.562 67.058 1.00 17.99 235 VAL A C 1
ATOM 1610 O O . VAL A 1 239 ? 64.308 33.724 66.841 1.00 17.04 235 VAL A O 1
ATOM 1614 N N . ALA A 1 240 ? 65.731 32.263 67.846 1.00 17.11 236 ALA A N 1
ATOM 1615 C CA . ALA A 1 240 ? 66.581 33.308 68.457 1.00 17.34 236 ALA A CA 1
ATOM 1616 C C . ALA A 1 240 ? 67.251 34.242 67.431 1.00 16.92 236 ALA A C 1
ATOM 1617 O O . ALA A 1 240 ? 67.339 35.441 67.678 1.00 16.97 236 ALA A O 1
ATOM 1619 N N . ALA A 1 241 ? 67.713 33.696 66.300 1.00 16.62 237 ALA A N 1
ATOM 1620 C CA . ALA A 1 241 ? 68.307 34.494 65.229 1.00 17.44 237 ALA A CA 1
ATOM 1621 C C . ALA A 1 241 ? 67.288 35.537 64.707 1.00 17.42 237 ALA A C 1
ATOM 1622 O O . ALA A 1 241 ? 67.661 36.682 64.444 1.00 19.68 237 ALA A O 1
ATOM 1624 N N . THR A 1 242 ? 66.010 35.168 64.580 1.00 16.79 238 THR A N 1
ATOM 1625 C CA . THR A 1 242 ? 64.962 36.164 64.163 1.00 17.15 238 THR A CA 1
ATOM 1626 C C . THR A 1 242 ? 64.701 37.203 65.258 1.00 16.51 238 THR A C 1
ATOM 1627 O O . THR A 1 242 ? 64.482 38.398 64.957 1.00 16.92 238 THR A O 1
ATOM 1631 N N . ILE A 1 243 ? 64.717 36.758 66.519 1.00 14.86 239 ILE A N 1
ATOM 1632 C CA . ILE A 1 243 ? 64.574 37.684 67.648 1.00 16.21 239 ILE A CA 1
ATOM 1633 C C . ILE A 1 243 ? 65.722 38.706 67.587 1.00 16.84 239 ILE A C 1
ATOM 1634 O O . ILE A 1 243 ? 65.484 39.930 67.726 1.00 17.92 239 ILE A O 1
ATOM 1639 N N . ALA A 1 244 ? 66.956 38.213 67.370 1.00 16.17 240 ALA A N 1
ATOM 1640 C CA . ALA A 1 244 ? 68.101 39.119 67.201 1.00 16.24 240 ALA A CA 1
ATOM 1641 C C . ALA A 1 244 ? 67.860 40.130 66.091 1.00 16.46 240 ALA A C 1
ATOM 1642 O O . ALA A 1 244 ? 68.142 41.314 66.266 1.00 16.59 240 ALA A O 1
ATOM 1644 N N . PHE A 1 245 ? 67.336 39.684 64.943 1.00 16.48 241 PHE A N 1
ATOM 1645 C CA . PHE A 1 245 ? 66.992 40.662 63.883 1.00 18.33 241 PHE A CA 1
ATOM 1646 C C . PHE A 1 245 ? 66.015 41.772 64.353 1.00 18.71 241 PHE A C 1
ATOM 1647 O O . PHE A 1 245 ? 66.247 42.957 64.078 1.00 19.43 241 PHE A O 1
ATOM 1655 N N . LEU A 1 246 ? 64.937 41.368 65.039 1.00 18.26 242 LEU A N 1
ATOM 1656 C CA . LEU A 1 246 ? 63.958 42.287 65.616 1.00 18.40 242 LEU A CA 1
ATOM 1657 C C . LEU A 1 246 ? 64.531 43.213 66.683 1.00 18.96 242 LEU A C 1
ATOM 1658 O O . LEU A 1 246 ? 64.040 44.331 66.880 1.00 20.36 242 LEU A O 1
ATOM 1663 N N . ALA A 1 247 ? 65.552 42.741 67.386 1.00 19.45 243 ALA A N 1
ATOM 1664 C CA . ALA A 1 247 ? 66.263 43.578 68.364 1.00 20.39 243 ALA A CA 1
ATOM 1665 C C . ALA A 1 247 ? 67.289 44.535 67.719 1.00 21.04 243 ALA A C 1
ATOM 1666 O O . ALA A 1 247 ? 67.610 45.589 68.297 1.00 21.87 243 ALA A O 1
ATOM 1668 N N . SER A 1 248 ? 67.784 44.168 66.541 1.00 20.81 244 SER A N 1
ATOM 1669 C CA . SER A 1 248 ? 68.839 44.909 65.811 1.00 21.32 244 SER A CA 1
ATOM 1670 C C . SER A 1 248 ? 68.336 46.062 64.946 1.00 22.85 244 SER A C 1
ATOM 1671 O O . SER A 1 248 ? 67.136 46.195 64.691 1.00 21.58 244 SER A O 1
ATOM 1674 N N . ASP A 1 249 ? 69.287 46.858 64.457 1.00 23.08 245 ASP A N 1
ATOM 1675 C CA . ASP A 1 249 ? 68.975 48.015 63.613 1.00 24.49 245 ASP A CA 1
ATOM 1676 C C . ASP A 1 249 ? 68.637 47.580 62.189 1.00 22.77 245 ASP A C 1
ATOM 1677 O O . ASP A 1 249 ? 68.225 48.394 61.377 1.00 24.23 245 ASP A O 1
ATOM 1682 N N . TYR A 1 250 ? 68.825 46.306 61.865 1.00 22.62 246 TYR A N 1
ATOM 1683 C CA . TYR A 1 250 ? 68.304 45.772 60.585 1.00 22.30 246 TYR A CA 1
ATOM 1684 C C . TYR A 1 250 ? 66.763 45.845 60.483 1.00 22.97 246 TYR A C 1
ATOM 1685 O O . TYR A 1 250 ? 66.211 45.905 59.366 1.00 25.36 246 TYR A O 1
ATOM 1694 N N . SER A 1 251 ? 66.088 45.833 61.624 1.00 21.46 247 SER A N 1
ATOM 1695 C CA . SER A 1 251 ? 64.618 46.025 61.650 1.00 21.36 247 SER A CA 1
ATOM 1696 C C . SER A 1 251 ? 64.239 47.477 61.999 1.00 22.26 247 SER A C 1
ATOM 1697 O O . SER A 1 251 ? 63.129 47.732 62.423 1.00 22.74 247 SER A O 1
ATOM 1700 N N . SER A 1 252 ? 65.176 48.410 61.780 1.00 22.80 248 SER A N 1
ATOM 1701 C CA . SER A 1 252 ? 65.035 49.841 62.069 1.00 24.44 248 SER A CA 1
ATOM 1702 C C . SER A 1 252 ? 63.644 50.467 61.886 1.00 24.40 248 SER A C 1
ATOM 1703 O O . SER A 1 252 ? 63.191 51.260 62.736 1.00 24.48 248 SER A O 1
ATOM 1706 N N . TYR A 1 253 ? 62.983 50.138 60.780 1.00 23.14 249 TYR A N 1
ATOM 1707 C CA . TYR A 1 253 ? 61.671 50.747 60.512 1.00 23.95 249 TYR A CA 1
ATOM 1708 C C . TYR A 1 253 ? 60.441 49.994 61.055 1.00 22.40 249 TYR A C 1
ATOM 1709 O O . TYR A 1 253 ? 59.333 50.539 61.094 1.00 21.17 249 TYR A O 1
ATOM 1718 N N . MET A 1 254 ? 60.630 48.754 61.499 1.00 21.41 250 MET A N 1
ATOM 1719 C CA . MET A 1 254 ? 59.509 47.938 61.951 1.00 20.30 250 MET A CA 1
ATOM 1720 C C . MET A 1 254 ? 59.132 48.216 63.395 1.00 20.76 250 MET A C 1
ATOM 1721 O O . MET A 1 254 ? 59.979 48.127 64.291 1.00 20.94 250 MET A O 1
ATOM 1726 N N . THR A 1 255 ? 57.843 48.474 63.636 1.00 20.47 251 THR A N 1
ATOM 1727 C CA . THR A 1 255 ? 57.285 48.434 64.989 1.00 19.32 251 THR A CA 1
ATOM 1728 C C . THR A 1 255 ? 55.844 47.904 64.925 1.00 19.44 251 THR A C 1
ATOM 1729 O O . THR A 1 255 ? 55.164 48.117 63.911 1.00 18.68 251 THR A O 1
ATOM 1733 N N . GLY A 1 256 ? 55.381 47.204 65.976 1.00 18.21 252 GLY A N 1
ATOM 1734 C CA . GLY A 1 256 ? 54.056 46.617 65.967 1.00 18.85 252 GLY A CA 1
ATOM 1735 C C . GLY A 1 256 ? 53.864 45.495 64.947 1.00 19.37 252 GLY A C 1
ATOM 1736 O O . GLY A 1 256 ? 52.730 45.193 64.549 1.00 18.97 252 GLY A O 1
ATOM 1737 N N . GLU A 1 257 ? 54.953 44.843 64.566 1.00 19.32 253 GLU A N 1
ATOM 1738 C CA . GLU A 1 257 ? 54.870 43.739 63.587 1.00 19.14 253 GLU A CA 1
ATOM 1739 C C . GLU A 1 257 ? 54.965 42.396 64.283 1.00 18.39 253 GLU A C 1
ATOM 1740 O O . GLU A 1 257 ? 55.446 42.323 65.430 1.00 18.36 253 GLU A O 1
ATOM 1746 N N . VAL A 1 258 ? 54.453 41.364 63.609 1.00 18.53 254 VAL A N 1
ATOM 1747 C CA . VAL A 1 258 ? 54.487 39.971 64.112 1.00 18.95 254 VAL A CA 1
ATOM 1748 C C . VAL A 1 258 ? 55.112 39.128 63.009 1.00 19.34 254 VAL A C 1
ATOM 1749 O O . VAL A 1 258 ? 54.540 39.009 61.890 1.00 21.30 254 VAL A O 1
ATOM 1753 N N . VAL A 1 259 ? 56.293 38.574 63.274 1.00 18.37 255 VAL A N 1
ATOM 1754 C CA . VAL A 1 259 ? 57.012 37.860 62.209 1.00 19.23 255 VAL A CA 1
ATOM 1755 C C . VAL A 1 259 ? 56.873 36.337 62.384 1.00 19.27 255 VAL A C 1
ATOM 1756 O O . VAL A 1 259 ? 57.264 35.783 63.421 1.00 20.15 255 VAL A O 1
ATOM 1760 N N . SER A 1 260 ? 56.223 35.689 61.425 1.00 19.02 256 SER A N 1
ATOM 1761 C CA . SER A 1 260 ? 55.983 34.229 61.474 1.00 19.22 256 SER A CA 1
ATOM 1762 C C . SER A 1 260 ? 57.250 33.415 61.203 1.00 18.87 256 SER A C 1
ATOM 1763 O O . SER A 1 260 ? 57.904 33.606 60.174 1.00 17.87 256 SER A O 1
ATOM 1766 N N . VAL A 1 261 ? 57.609 32.526 62.133 1.00 18.32 257 VAL A N 1
ATOM 1767 C CA . VAL A 1 261 ? 58.794 31.667 61.967 1.00 17.25 257 VAL A CA 1
ATOM 1768 C C . VAL A 1 261 ? 58.400 30.200 62.258 1.00 17.49 257 VAL A C 1
ATOM 1769 O O . VAL A 1 261 ? 58.568 29.736 63.370 1.00 16.85 257 VAL A O 1
ATOM 1773 N N . SER A 1 262 ? 57.837 29.479 61.281 1.00 17.04 258 SER A N 1
ATOM 1774 C CA . SER A 1 262 ? 57.490 29.969 59.948 1.00 17.20 258 SER A CA 1
ATOM 1775 C C . SER A 1 262 ? 56.209 29.219 59.544 1.00 17.20 258 SER A C 1
ATOM 1776 O O . SER A 1 262 ? 56.258 28.014 59.340 1.00 17.12 258 SER A O 1
ATOM 1779 N N . SER A 1 263 ? 55.072 29.904 59.437 1.00 16.83 259 SER A N 1
ATOM 1780 C CA A SER A 1 263 ? 53.829 29.209 59.094 0.50 17.56 259 SER A CA 1
ATOM 1781 C CA B SER A 1 263 ? 53.813 29.237 59.113 0.50 17.61 259 SER A CA 1
ATOM 1782 C C . SER A 1 263 ? 53.233 29.735 57.791 1.00 18.67 259 SER A C 1
ATOM 1783 O O . SER A 1 263 ? 52.086 29.440 57.474 1.00 18.45 259 SER A O 1
ATOM 1788 N N . GLN A 1 264 ? 54.027 30.488 57.028 1.00 18.73 260 GLN A N 1
ATOM 1789 C CA . GLN A 1 264 ? 53.555 31.113 55.765 1.00 19.71 260 GLN A CA 1
ATOM 1790 C C . GLN A 1 264 ? 52.307 31.980 55.990 1.00 21.00 260 GLN A C 1
ATOM 1791 O O . GLN A 1 264 ? 51.286 31.841 55.290 1.00 22.77 260 GLN A O 1
ATOM 1797 N N . ARG A 1 265 ? 52.386 32.856 56.988 1.00 20.88 261 ARG A N 1
ATOM 1798 C CA . ARG A 1 265 ? 51.278 33.707 57.379 1.00 20.76 261 ARG A CA 1
ATOM 1799 C C . ARG A 1 265 ? 50.916 34.669 56.237 1.00 21.94 261 ARG A C 1
ATOM 1800 O O . ARG A 1 265 ? 51.770 35.410 55.781 1.00 20.91 261 ARG A O 1
ATOM 1808 N N . ALA A 1 266 ? 49.662 34.626 55.780 1.00 21.68 262 ALA A N 1
ATOM 1809 C CA . ALA A 1 266 ? 49.163 35.529 54.746 1.00 23.69 262 ALA A CA 1
ATOM 1810 C C . ALA A 1 266 ? 48.414 36.749 55.296 1.00 24.59 262 ALA A C 1
ATOM 1811 O O . ALA A 1 266 ? 47.880 36.749 56.392 1.00 24.11 262 ALA A O 1
ATOM 1814 N N . ASN B 1 6 ? 22.207 56.075 48.435 1.00 53.78 2 ASN B N 1
ATOM 1815 C CA . ASN B 1 6 ? 23.220 56.944 49.106 1.00 53.63 2 ASN B CA 1
ATOM 1816 C C . ASN B 1 6 ? 23.784 56.349 50.412 1.00 51.65 2 ASN B C 1
ATOM 1817 O O . ASN B 1 6 ? 23.163 56.466 51.481 1.00 50.86 2 ASN B O 1
ATOM 1822 N N . LEU B 1 7 ? 24.973 55.750 50.308 1.00 49.99 3 LEU B N 1
ATOM 1823 C CA . LEU B 1 7 ? 25.586 54.948 51.388 1.00 47.46 3 LEU B CA 1
ATOM 1824 C C . LEU B 1 7 ? 26.013 55.762 52.613 1.00 46.80 3 LEU B C 1
ATOM 1825 O O . LEU B 1 7 ? 26.125 55.221 53.711 1.00 46.17 3 LEU B O 1
ATOM 1830 N N . SER B 1 8 ? 26.212 57.067 52.436 1.00 46.81 4 SER B N 1
ATOM 1831 C CA . SER B 1 8 ? 26.574 57.936 53.541 1.00 46.87 4 SER B CA 1
ATOM 1832 C C . SER B 1 8 ? 25.406 58.305 54.454 1.00 46.33 4 SER B C 1
ATOM 1833 O O . SER B 1 8 ? 25.627 58.819 55.542 1.00 47.47 4 SER B O 1
ATOM 1836 N N . GLU B 1 9 ? 24.173 58.042 54.022 1.00 45.82 5 GLU B N 1
ATOM 1837 C CA . GLU B 1 9 ? 22.973 58.292 54.835 1.00 45.49 5 GLU B CA 1
ATOM 1838 C C . GLU B 1 9 ? 22.629 57.067 55.664 1.00 43.80 5 GLU B C 1
ATOM 1839 O O . GLU B 1 9 ? 22.674 55.957 55.156 1.00 43.70 5 GLU B O 1
ATOM 1841 N N . ALA B 1 10 ? 22.277 57.272 56.931 1.00 42.88 6 ALA B N 1
ATOM 1842 C CA . ALA B 1 10 ? 21.907 56.173 57.828 1.00 41.15 6 ALA B CA 1
ATOM 1843 C C . ALA B 1 10 ? 20.714 55.396 57.269 1.00 40.46 6 ALA B C 1
ATOM 1844 O O . ALA B 1 10 ? 19.630 55.963 57.091 1.00 40.09 6 ALA B O 1
ATOM 1846 N N . PRO B 1 11 ? 20.911 54.090 56.974 1.00 39.53 7 PRO B N 1
ATOM 1847 C CA . PRO B 1 11 ? 19.833 53.321 56.342 1.00 38.95 7 PRO B CA 1
ATOM 1848 C C . PRO B 1 11 ? 18.782 52.853 57.343 1.00 38.20 7 PRO B C 1
ATOM 1849 O O . PRO B 1 11 ? 19.074 52.661 58.518 1.00 36.90 7 PRO B O 1
ATOM 1853 N N . LYS B 1 12 ? 17.562 52.664 56.847 1.00 38.58 8 LYS B N 1
ATOM 1854 C CA . LYS B 1 12 ? 16.437 52.203 57.641 1.00 37.94 8 LYS B CA 1
ATOM 1855 C C . LYS B 1 12 ? 16.571 50.711 57.943 1.00 36.04 8 LYS B C 1
ATOM 1856 O O . LYS B 1 12 ? 16.900 49.924 57.055 1.00 35.49 8 LYS B O 1
ATOM 1862 N N . GLU B 1 13 ? 16.289 50.329 59.187 1.00 34.95 9 GLU B N 1
ATOM 1863 C CA . GLU B 1 13 ? 16.350 48.911 59.591 1.00 34.20 9 GLU B CA 1
ATOM 1864 C C . GLU B 1 13 ? 15.406 48.053 58.762 1.00 33.73 9 GLU B C 1
ATOM 1865 O O . GLU B 1 13 ? 14.221 48.379 58.635 1.00 33.93 9 GLU B O 1
ATOM 1871 N N . ILE B 1 14 ? 15.919 46.953 58.211 1.00 32.11 10 ILE B N 1
ATOM 1872 C CA . ILE B 1 14 ? 15.110 46.072 57.356 1.00 31.46 10 ILE B CA 1
ATOM 1873 C C . ILE B 1 14 ? 14.110 45.208 58.129 1.00 30.86 10 ILE B C 1
ATOM 1874 O O . ILE B 1 14 ? 14.275 44.949 59.313 1.00 30.71 10 ILE B O 1
ATOM 1879 N N . ASP B 1 15 ? 13.077 44.751 57.431 1.00 31.26 11 ASP B N 1
ATOM 1880 C CA . ASP B 1 15 ? 12.107 43.838 57.974 1.00 31.42 11 ASP B CA 1
ATOM 1881 C C . ASP B 1 15 ? 12.768 42.505 58.311 1.00 30.00 11 ASP B C 1
ATOM 1882 O O . ASP B 1 15 ? 13.874 42.240 57.843 1.00 29.02 11 ASP B O 1
ATOM 1887 N N . GLY B 1 16 ? 12.085 41.675 59.110 1.00 28.60 12 GLY B N 1
ATOM 1888 C CA . GLY B 1 16 ? 12.480 40.281 59.291 1.00 26.98 12 GLY B CA 1
ATOM 1889 C C . GLY B 1 16 ? 12.167 39.437 58.059 1.00 27.48 12 GLY B C 1
ATOM 1890 O O . GLY B 1 16 ? 11.330 39.817 57.232 1.00 27.07 12 GLY B O 1
ATOM 1891 N N . HIS B 1 17 ? 12.855 38.304 57.919 1.00 26.17 13 HIS B N 1
ATOM 1892 C CA . HIS B 1 17 ? 12.646 37.413 56.772 1.00 26.26 13 HIS B CA 1
ATOM 1893 C C . HIS B 1 17 ? 12.622 35.973 57.226 1.00 25.58 13 HIS B C 1
ATOM 1894 O O . HIS B 1 17 ? 12.873 35.059 56.441 1.00 26.42 13 HIS B O 1
ATOM 1901 N N . GLY B 1 18 ? 12.304 35.762 58.499 1.00 24.92 14 GLY B N 1
ATOM 1902 C CA . GLY B 1 18 ? 12.036 34.416 58.986 1.00 24.86 14 GLY B CA 1
ATOM 1903 C C . GLY B 1 18 ? 13.280 33.584 59.168 1.00 24.14 14 GLY B C 1
ATOM 1904 O O . GLY B 1 18 ? 13.190 32.346 59.217 1.00 24.28 14 GLY B O 1
ATOM 1905 N N . LEU B 1 19 ? 14.440 34.247 59.271 1.00 23.19 15 LEU B N 1
ATOM 1906 C CA . LEU B 1 19 ? 15.736 33.534 59.336 1.00 23.19 15 LEU B CA 1
ATOM 1907 C C . LEU B 1 19 ? 15.929 32.641 60.562 1.00 23.58 15 LEU B C 1
ATOM 1908 O O . LEU B 1 19 ? 16.787 31.743 60.551 1.00 23.77 15 LEU B O 1
ATOM 1913 N N . LEU B 1 20 ? 15.152 32.891 61.616 1.00 23.11 16 LEU B N 1
ATOM 1914 C CA . LEU B 1 20 ? 15.354 32.235 62.936 1.00 23.45 16 LEU B CA 1
ATOM 1915 C C . LEU B 1 20 ? 14.042 31.714 63.545 1.00 23.80 16 LEU B C 1
ATOM 1916 O O . LEU B 1 20 ? 13.889 31.629 64.762 1.00 23.43 16 LEU B O 1
ATOM 1921 N N . LYS B 1 21 ? 13.116 31.322 62.672 1.00 24.77 17 LYS B N 1
ATOM 1922 C CA . LYS B 1 21 ? 11.752 31.058 63.088 1.00 25.95 17 LYS B CA 1
ATOM 1923 C C . LYS B 1 21 ? 11.742 29.855 64.024 1.00 25.68 17 LYS B C 1
ATOM 1924 O O . LYS B 1 21 ? 12.285 28.814 63.705 1.00 25.88 17 LYS B O 1
ATOM 1930 N N . GLY B 1 22 ? 11.190 30.042 65.216 1.00 26.28 18 GLY B N 1
ATOM 1931 C CA . GLY B 1 22 ? 11.159 28.997 66.223 1.00 25.54 18 GLY B CA 1
ATOM 1932 C C . GLY B 1 22 ? 12.455 28.762 66.988 1.00 25.20 18 GLY B C 1
ATOM 1933 O O . GLY B 1 22 ? 12.500 27.883 67.869 1.00 26.11 18 GLY B O 1
ATOM 1934 N N . LYS B 1 23 ? 13.507 29.524 66.701 1.00 23.39 19 LYS B N 1
ATOM 1935 C CA . LYS B 1 23 ? 14.776 29.294 67.411 1.00 23.21 19 LYS B CA 1
ATOM 1936 C C . LYS B 1 23 ? 14.740 30.084 68.702 1.00 22.38 19 LYS B C 1
ATOM 1937 O O . LYS B 1 23 ? 14.160 31.158 68.747 1.00 22.74 19 LYS B O 1
ATOM 1943 N N . VAL B 1 24 ? 15.347 29.545 69.746 1.00 21.76 20 VAL B N 1
ATOM 1944 C CA . VAL B 1 24 ? 15.498 30.279 70.993 1.00 21.89 20 VAL B CA 1
ATOM 1945 C C . VAL B 1 24 ? 16.883 30.942 70.988 1.00 21.75 20 VAL B C 1
ATOM 1946 O O . VAL B 1 24 ? 17.914 30.263 70.886 1.00 21.55 20 VAL B O 1
ATOM 1950 N N . VAL B 1 25 ? 16.893 32.269 71.050 1.00 21.23 21 VAL B N 1
ATOM 1951 C CA . VAL B 1 25 ? 18.124 33.037 70.962 1.00 20.22 21 VAL B CA 1
ATOM 1952 C C . VAL B 1 25 ? 18.366 33.731 72.306 1.00 20.87 21 VAL B C 1
ATOM 1953 O O . VAL B 1 25 ? 17.512 34.498 72.760 1.00 21.15 21 VAL B O 1
ATOM 1957 N N . LEU B 1 26 ? 19.530 33.491 72.919 1.00 20.07 22 LEU B N 1
ATOM 1958 C CA . LEU B 1 26 ? 19.933 34.138 74.182 1.00 20.22 22 LEU B CA 1
ATOM 1959 C C . LEU B 1 26 ? 20.959 35.207 73.864 1.00 20.94 22 LEU B C 1
ATOM 1960 O O . LEU B 1 26 ? 21.945 34.905 73.204 1.00 21.29 22 LEU B O 1
ATOM 1965 N N . VAL B 1 27 ? 20.742 36.445 74.319 1.00 20.69 23 VAL B N 1
ATOM 1966 C CA . VAL B 1 27 ? 21.675 37.525 74.022 1.00 20.45 23 VAL B CA 1
ATOM 1967 C C . VAL B 1 27 ? 22.140 38.167 75.331 1.00 22.15 23 VAL B C 1
ATOM 1968 O O . VAL B 1 27 ? 21.297 38.553 76.171 1.00 22.08 23 VAL B O 1
ATOM 1972 N N . THR B 1 28 ? 23.460 38.304 75.510 1.00 21.80 24 THR B N 1
ATOM 1973 C CA . THR B 1 28 ? 24.003 38.970 76.693 1.00 22.59 24 THR B CA 1
ATOM 1974 C C . THR B 1 28 ? 24.207 40.492 76.507 1.00 23.23 24 THR B C 1
ATOM 1975 O O . THR B 1 28 ? 24.005 41.017 75.411 1.00 22.65 24 THR B O 1
ATOM 1979 N N . ALA B 1 29 ? 24.513 41.195 77.611 1.00 24.08 25 ALA B N 1
ATOM 1980 C CA . ALA B 1 29 ? 24.646 42.652 77.623 1.00 24.94 25 ALA B CA 1
ATOM 1981 C C . ALA B 1 29 ? 23.495 43.361 76.882 1.00 25.76 25 ALA B C 1
ATOM 1982 O O . ALA B 1 29 ? 23.725 44.289 76.082 1.00 26.50 25 ALA B O 1
ATOM 1984 N N . ALA B 1 30 ? 22.256 42.943 77.163 1.00 25.17 26 ALA B N 1
ATOM 1985 C CA . ALA B 1 30 ? 21.112 43.357 76.327 1.00 25.68 26 ALA B CA 1
ATOM 1986 C C . ALA B 1 30 ? 20.180 44.366 77.003 1.00 26.81 26 ALA B C 1
ATOM 1987 O O . ALA B 1 30 ? 19.070 44.608 76.512 1.00 27.63 26 ALA B O 1
ATOM 1989 N N . ALA B 1 31 ? 20.619 44.946 78.118 1.00 26.93 27 ALA B N 1
ATOM 1990 C CA . ALA B 1 31 ? 19.852 45.990 78.789 1.00 29.28 27 ALA B CA 1
ATOM 1991 C C . ALA B 1 31 ? 20.078 47.334 78.093 1.00 30.35 27 ALA B C 1
ATOM 1992 O O . ALA B 1 31 ? 21.205 47.673 77.755 1.00 30.38 27 ALA B O 1
ATOM 1994 N N . GLY B 1 32 ? 19.008 48.089 77.874 1.00 31.74 28 GLY B N 1
ATOM 1995 C CA . GLY B 1 32 ? 19.101 49.429 77.270 1.00 33.27 28 GLY B CA 1
ATOM 1996 C C . GLY B 1 32 ? 19.575 49.465 75.817 1.00 33.44 28 GLY B C 1
ATOM 1997 O O . GLY B 1 32 ? 19.757 48.442 75.189 1.00 31.95 28 GLY B O 1
ATOM 1998 N N . THR B 1 33 ? 19.777 50.660 75.279 1.00 33.99 29 THR B N 1
ATOM 1999 C CA . THR B 1 33 ? 20.204 50.778 73.889 1.00 34.59 29 THR B CA 1
ATOM 2000 C C . THR B 1 33 ? 21.620 50.249 73.783 1.00 33.72 29 THR B C 1
ATOM 2001 O O . THR B 1 33 ? 22.424 50.365 74.732 1.00 34.41 29 THR B O 1
ATOM 2005 N N . GLY B 1 34 ? 21.931 49.674 72.630 1.00 31.60 30 GLY B N 1
ATOM 2006 C CA . GLY B 1 34 ? 23.216 49.025 72.414 1.00 29.99 30 GLY B CA 1
ATOM 2007 C C . GLY B 1 34 ? 23.048 47.835 71.467 1.00 27.80 30 GLY B C 1
ATOM 2008 O O . GLY B 1 34 ? 21.923 47.446 71.093 1.00 27.45 30 GLY B O 1
ATOM 2009 N N . ILE B 1 35 ? 24.159 47.242 71.084 1.00 25.94 31 ILE B N 1
ATOM 2010 C CA . ILE B 1 35 ? 24.120 46.104 70.156 1.00 25.12 31 ILE B CA 1
ATOM 2011 C C . ILE B 1 35 ? 23.324 44.907 70.705 1.00 23.74 31 ILE B C 1
ATOM 2012 O O . ILE B 1 35 ? 22.705 44.147 69.943 1.00 23.52 31 ILE B O 1
ATOM 2017 N N . GLY B 1 36 ? 23.371 44.720 72.023 1.00 22.54 32 GLY B N 1
ATOM 2018 C CA . GLY B 1 36 ? 22.688 43.599 72.652 1.00 21.99 32 GLY B CA 1
ATOM 2019 C C . GLY B 1 36 ? 21.185 43.666 72.469 1.00 21.93 32 GLY B C 1
ATOM 2020 O O . GLY B 1 36 ? 20.579 42.746 71.891 1.00 21.72 32 GLY B O 1
ATOM 2021 N N . SER B 1 37 ? 20.569 44.744 72.956 1.00 22.03 33 SER B N 1
ATOM 2022 C CA . SER B 1 37 ? 19.127 44.914 72.736 1.00 22.83 33 SER B CA 1
ATOM 2023 C C . SER B 1 37 ? 18.742 44.975 71.260 1.00 22.25 33 SER B C 1
ATOM 2024 O O . SER B 1 37 ? 17.676 44.513 70.882 1.00 21.88 33 SER B O 1
ATOM 2027 N N . THR B 1 38 ? 19.595 45.569 70.436 1.00 23.08 34 THR B N 1
ATOM 2028 C CA . THR B 1 38 ? 19.331 45.692 68.997 1.00 23.44 34 THR B CA 1
ATOM 2029 C C . THR B 1 38 ? 19.362 44.296 68.356 1.00 22.59 34 THR B C 1
ATOM 2030 O O . THR B 1 38 ? 18.549 43.988 67.485 1.00 22.91 34 THR B O 1
ATOM 2034 N N . THR B 1 39 ? 20.298 43.459 68.805 1.00 22.35 35 THR B N 1
ATOM 2035 C CA . THR B 1 39 ? 20.334 42.027 68.402 1.00 22.45 35 THR B CA 1
ATOM 2036 C C . THR B 1 39 ? 19.131 41.215 68.888 1.00 21.99 35 THR B C 1
ATOM 2037 O O . THR B 1 39 ? 18.601 40.395 68.135 1.00 22.98 35 THR B O 1
ATOM 2041 N N . ALA B 1 40 ? 18.704 41.416 70.134 1.00 21.98 36 ALA B N 1
ATOM 2042 C CA . ALA B 1 40 ? 17.444 40.765 70.616 1.00 22.57 36 ALA B CA 1
ATOM 2043 C C . ALA B 1 40 ? 16.245 41.118 69.733 1.00 21.93 36 ALA B C 1
ATOM 2044 O O . ALA B 1 40 ? 15.437 40.260 69.395 1.00 21.82 36 ALA B O 1
ATOM 2046 N N . ARG B 1 41 ? 16.145 42.389 69.358 1.00 22.77 37 ARG B N 1
ATOM 2047 C CA . ARG B 1 41 ? 15.047 42.836 68.514 1.00 22.61 37 ARG B CA 1
ATOM 2048 C C . ARG B 1 41 ? 15.113 42.167 67.149 1.00 22.63 37 ARG B C 1
ATOM 2049 O O . ARG B 1 41 ? 14.111 41.660 66.655 1.00 22.50 37 ARG B O 1
ATOM 2057 N N . ARG B 1 42 ? 16.308 42.167 66.548 1.00 21.85 38 ARG B N 1
ATOM 2058 C CA . ARG B 1 42 ? 16.527 41.442 65.274 1.00 21.39 38 ARG B CA 1
ATOM 2059 C C . ARG B 1 42 ? 16.130 39.969 65.350 1.00 20.86 38 ARG B C 1
ATOM 2060 O O . ARG B 1 42 ? 15.433 39.455 64.466 1.00 21.29 38 ARG B O 1
ATOM 2068 N N . ALA B 1 43 ? 16.550 39.282 66.403 1.00 20.80 39 ALA B N 1
ATOM 2069 C CA . ALA B 1 43 ? 16.151 37.897 66.573 1.00 20.30 39 ALA B CA 1
ATOM 2070 C C . ALA B 1 43 ? 14.620 37.765 66.608 1.00 21.16 39 ALA B C 1
ATOM 2071 O O . ALA B 1 43 ? 14.079 36.890 65.949 1.00 21.07 39 ALA B O 1
ATOM 2073 N N . LEU B 1 44 ? 13.936 38.648 67.335 1.00 21.16 40 LEU B N 1
ATOM 2074 C CA . LEU B 1 44 ? 12.457 38.650 67.352 1.00 21.87 40 LEU B CA 1
ATOM 2075 C C . LEU B 1 44 ? 11.846 38.913 65.976 1.00 22.24 40 LEU B C 1
ATOM 2076 O O . LEU B 1 44 ? 10.887 38.223 65.581 1.00 22.47 40 LEU B O 1
ATOM 2081 N N . LEU B 1 45 ? 12.429 39.873 65.240 1.00 23.23 41 LEU B N 1
ATOM 2082 C CA . LEU B 1 45 ? 12.021 40.203 63.867 1.00 23.41 41 LEU B CA 1
ATOM 2083 C C . LEU B 1 45 ? 12.104 38.992 62.928 1.00 23.93 41 LEU B C 1
ATOM 2084 O O . LEU B 1 45 ? 11.287 38.863 62.002 1.00 23.72 41 LEU B O 1
ATOM 2089 N N . GLU B 1 46 ? 13.088 38.123 63.189 1.00 22.99 42 GLU B N 1
ATOM 2090 C CA . GLU B 1 46 ? 13.358 36.918 62.392 1.00 22.45 42 GLU B CA 1
ATOM 2091 C C . GLU B 1 46 ? 12.571 35.681 62.861 1.00 22.63 42 GLU B C 1
ATOM 2092 O O . GLU B 1 46 ? 12.795 34.566 62.361 1.00 22.05 42 GLU B O 1
ATOM 2098 N N . GLY B 1 47 ? 11.666 35.870 63.829 1.00 23.24 43 GLY B N 1
ATOM 2099 C CA . GLY B 1 47 ? 10.750 34.805 64.258 1.00 23.38 43 GLY B CA 1
ATOM 2100 C C . GLY B 1 47 ? 11.184 33.973 65.447 1.00 23.01 43 GLY B C 1
ATOM 2101 O O . GLY B 1 47 ? 10.578 32.929 65.744 1.00 22.85 43 GLY B O 1
ATOM 2102 N N . ALA B 1 48 ? 12.228 34.426 66.134 1.00 22.73 44 ALA B N 1
ATOM 2103 C CA . ALA B 1 48 ? 12.771 33.698 67.268 1.00 23.53 44 ALA B CA 1
ATOM 2104 C C . ALA B 1 48 ? 12.050 34.005 68.574 1.00 23.41 44 ALA B C 1
ATOM 2105 O O . ALA B 1 48 ? 11.411 35.052 68.724 1.00 23.99 44 ALA B O 1
ATOM 2107 N N . ASP B 1 49 ? 12.162 33.080 69.521 1.00 23.43 45 ASP B N 1
ATOM 2108 C CA . ASP B 1 49 ? 11.896 33.358 70.925 1.00 22.98 45 ASP B CA 1
ATOM 2109 C C . ASP B 1 49 ? 13.198 33.877 71.540 1.00 22.54 45 ASP B C 1
ATOM 2110 O O . ASP B 1 49 ? 14.251 33.360 71.224 1.00 23.36 45 ASP B O 1
ATOM 2115 N N . VAL B 1 50 ? 13.140 34.849 72.447 1.00 21.97 46 VAL B N 1
ATOM 2116 C CA . VAL B 1 50 ? 14.369 35.457 72.916 1.00 22.69 46 VAL B CA 1
ATOM 2117 C C . VAL B 1 50 ? 14.466 35.480 74.430 1.00 22.71 46 VAL B C 1
ATOM 2118 O O . VAL B 1 50 ? 13.463 35.679 75.156 1.00 22.34 46 VAL B O 1
ATOM 2122 N N . VAL B 1 51 ? 15.697 35.290 74.893 1.00 21.30 47 VAL B N 1
ATOM 2123 C CA . VAL B 1 51 ? 16.030 35.479 76.292 1.00 21.63 47 VAL B CA 1
ATOM 2124 C C . VAL B 1 51 ? 17.103 36.542 76.328 1.00 21.96 47 VAL B C 1
ATOM 2125 O O . VAL B 1 51 ? 18.123 36.386 75.677 1.00 22.10 47 VAL B O 1
ATOM 2129 N N . ILE B 1 52 ? 16.863 37.643 77.063 1.00 22.53 48 ILE B N 1
ATOM 2130 C CA . ILE B 1 52 ? 17.878 38.696 77.193 1.00 21.66 48 ILE B CA 1
ATOM 2131 C C . ILE B 1 52 ? 18.497 38.661 78.564 1.00 21.36 48 ILE B C 1
ATOM 2132 O O . ILE B 1 52 ? 17.875 38.235 79.513 1.00 22.85 48 ILE B O 1
ATOM 2137 N N . SER B 1 53 ? 19.743 39.088 78.653 1.00 22.26 49 SER B N 1
ATOM 2138 C CA . SER B 1 53 ? 20.466 39.038 79.899 1.00 23.56 49 SER B CA 1
ATOM 2139 C C . SER B 1 53 ? 21.357 40.260 80.060 1.00 24.39 49 SER B C 1
ATOM 2140 O O . SER B 1 53 ? 21.819 40.851 79.074 1.00 25.08 49 SER B O 1
ATOM 2143 N N . ASP B 1 54 ? 21.561 40.630 81.321 1.00 25.49 50 ASP B N 1
ATOM 2144 C CA . ASP B 1 54 ? 22.377 41.770 81.699 1.00 26.43 50 ASP B CA 1
ATOM 2145 C C . ASP B 1 54 ? 22.581 41.717 83.209 1.00 27.47 50 ASP B C 1
ATOM 2146 O O . ASP B 1 54 ? 21.893 40.983 83.911 1.00 27.53 50 ASP B O 1
ATOM 2151 N N . TYR B 1 55 ? 23.572 42.456 83.671 1.00 28.18 51 TYR B N 1
ATOM 2152 C CA . TYR B 1 55 ? 23.829 42.671 85.077 1.00 30.81 51 TYR B CA 1
ATOM 2153 C C . TYR B 1 55 ? 22.871 43.718 85.635 1.00 31.27 51 TYR B C 1
ATOM 2154 O O . TYR B 1 55 ? 22.604 43.748 86.845 1.00 32.64 51 TYR B O 1
ATOM 2163 N N . HIS B 1 56 ? 22.386 44.608 84.770 1.00 30.91 52 HIS B N 1
ATOM 2164 C CA . HIS B 1 56 ? 21.645 45.803 85.220 1.00 30.75 52 HIS B CA 1
ATOM 2165 C C . HIS B 1 56 ? 20.138 45.516 85.223 1.00 30.21 52 HIS B C 1
ATOM 2166 O O . HIS B 1 56 ? 19.494 45.553 84.176 1.00 30.07 52 HIS B O 1
ATOM 2173 N N . GLU B 1 57 ? 19.578 45.247 86.401 1.00 30.27 53 GLU B N 1
ATOM 2174 C CA . GLU B 1 57 ? 18.242 44.642 86.488 1.00 30.42 53 GLU B CA 1
ATOM 2175 C C . GLU B 1 57 ? 17.109 45.557 86.039 1.00 29.90 53 GLU B C 1
ATOM 2176 O O . GLU B 1 57 ? 16.231 45.123 85.264 1.00 28.68 53 GLU B O 1
ATOM 2182 N N . ARG B 1 58 ? 17.113 46.802 86.522 1.00 28.64 54 ARG B N 1
ATOM 2183 C CA . ARG B 1 58 ? 16.043 47.737 86.133 1.00 29.52 54 ARG B CA 1
ATOM 2184 C C . ARG B 1 58 ? 15.977 47.935 84.611 1.00 27.43 54 ARG B C 1
ATOM 2185 O O . ARG B 1 58 ? 14.925 47.770 84.012 1.00 26.80 54 ARG B O 1
ATOM 2193 N N . ARG B 1 59 ? 17.100 48.259 83.980 1.00 27.65 55 ARG B N 1
ATOM 2194 C CA . ARG B 1 59 ? 17.067 48.538 82.540 1.00 27.81 55 ARG B CA 1
ATOM 2195 C C . ARG B 1 59 ? 16.835 47.260 81.726 1.00 27.52 55 ARG B C 1
ATOM 2196 O O . ARG B 1 59 ? 16.267 47.309 80.645 1.00 27.48 55 ARG B O 1
ATOM 2204 N N . LEU B 1 60 ? 17.296 46.130 82.249 1.00 26.97 56 LEU B N 1
ATOM 2205 C CA . LEU B 1 60 ? 17.000 44.816 81.629 1.00 26.39 56 LEU B CA 1
ATOM 2206 C C . LEU B 1 60 ? 15.485 44.602 81.590 1.00 26.84 56 LEU B C 1
ATOM 2207 O O . LEU B 1 60 ? 14.941 44.208 80.565 1.00 26.24 56 LEU B O 1
ATOM 2212 N N . GLY B 1 61 ? 14.807 44.877 82.715 1.00 27.40 57 GLY B N 1
ATOM 2213 C CA . GLY B 1 61 ? 13.343 44.747 82.804 1.00 28.57 57 GLY B CA 1
ATOM 2214 C C . GLY B 1 61 ? 12.648 45.677 81.818 1.00 29.81 57 GLY B C 1
ATOM 2215 O O . GLY B 1 61 ? 11.726 45.265 81.135 1.00 29.64 57 GLY B O 1
ATOM 2216 N N . GLU B 1 62 ? 13.091 46.932 81.738 1.00 30.30 58 GLU B N 1
ATOM 2217 C CA . GLU B 1 62 ? 12.496 47.889 80.779 1.00 30.80 58 GLU B CA 1
ATOM 2218 C C . GLU B 1 62 ? 12.692 47.452 79.319 1.00 29.26 58 GLU B C 1
ATOM 2219 O O . GLU B 1 62 ? 11.761 47.509 78.504 1.00 28.70 58 GLU B O 1
ATOM 2225 N N . THR B 1 63 ? 13.903 47.007 79.011 1.00 28.62 59 THR B N 1
ATOM 2226 C CA . THR B 1 63 ? 14.209 46.394 77.710 1.00 27.21 59 THR B CA 1
ATOM 2227 C C . THR B 1 63 ? 13.307 45.184 77.399 1.00 26.59 59 THR B C 1
ATOM 2228 O O . THR B 1 63 ? 12.752 45.084 76.300 1.00 26.29 59 THR B O 1
ATOM 2232 N N . ARG B 1 64 ? 13.125 44.284 78.352 1.00 26.12 60 ARG B N 1
ATOM 2233 C CA . ARG B 1 64 ? 12.207 43.157 78.138 1.00 26.34 60 ARG B CA 1
ATOM 2234 C C . ARG B 1 64 ? 10.768 43.614 77.765 1.00 27.38 60 ARG B C 1
ATOM 2235 O O . ARG B 1 64 ? 10.151 43.094 76.812 1.00 25.70 60 ARG B O 1
ATOM 2243 N N . ASP B 1 65 ? 10.266 44.608 78.502 1.00 28.04 61 ASP B N 1
ATOM 2244 C CA . ASP B 1 65 ? 8.936 45.162 78.264 1.00 29.67 61 ASP B CA 1
ATOM 2245 C C . ASP B 1 65 ? 8.826 45.819 76.894 1.00 29.37 61 ASP B C 1
ATOM 2246 O O . ASP B 1 65 ? 7.833 45.628 76.209 1.00 28.67 61 ASP B O 1
ATOM 2251 N N . GLN B 1 66 ? 9.852 46.569 76.501 1.00 30.67 62 GLN B N 1
ATOM 2252 C CA . GLN B 1 66 ? 9.903 47.222 75.186 1.00 32.05 62 GLN B CA 1
ATOM 2253 C C . GLN B 1 66 ? 9.920 46.186 74.037 1.00 31.23 62 GLN B C 1
ATOM 2254 O O . GLN B 1 66 ? 9.209 46.349 73.031 1.00 30.55 62 GLN B O 1
ATOM 2260 N N . LEU B 1 67 ? 10.679 45.127 74.197 1.00 29.40 63 LEU B N 1
ATOM 2261 C CA . LEU B 1 67 ? 10.685 44.028 73.257 1.00 28.69 63 LEU B CA 1
ATOM 2262 C C . LEU B 1 67 ? 9.356 43.278 73.207 1.00 28.80 63 LEU B C 1
ATOM 2263 O O . LEU B 1 67 ? 8.901 42.965 72.164 1.00 27.83 63 LEU B O 1
ATOM 2268 N N . ALA B 1 68 ? 8.745 43.039 74.347 1.00 28.72 64 ALA B N 1
ATOM 2269 C CA . ALA B 1 68 ? 7.467 42.346 74.428 1.00 29.50 64 ALA B CA 1
ATOM 2270 C C . ALA B 1 68 ? 6.365 43.117 73.718 1.00 30.02 64 ALA B C 1
ATOM 2271 O O . ALA B 1 68 ? 5.524 42.543 73.122 1.00 30.81 64 ALA B O 1
ATOM 2273 N N . ASP B 1 69 ? 6.419 44.420 73.799 1.00 30.88 65 ASP B N 1
ATOM 2274 C CA . ASP B 1 69 ? 5.441 45.307 73.207 1.00 32.09 65 ASP B CA 1
ATOM 2275 C C . ASP B 1 69 ? 5.373 45.165 71.720 1.00 31.94 65 ASP B C 1
ATOM 2276 O O . ASP B 1 69 ? 4.358 45.374 71.160 1.00 32.43 65 ASP B O 1
ATOM 2281 N N . LEU B 1 70 ? 6.474 44.803 71.099 1.00 31.04 66 LEU B N 1
ATOM 2282 C CA . LEU B 1 70 ? 6.496 44.613 69.671 1.00 30.74 66 LEU B CA 1
ATOM 2283 C C . LEU B 1 70 ? 5.545 43.516 69.236 1.00 30.71 66 LEU B C 1
ATOM 2284 O O . LEU B 1 70 ? 5.247 43.410 68.099 1.00 31.05 66 LEU B O 1
ATOM 2289 N N . GLY B 1 71 ? 5.125 42.678 70.157 1.00 30.52 67 GLY B N 1
ATOM 2290 C CA . GLY B 1 71 ? 4.213 41.603 69.862 1.00 31.09 67 GLY B CA 1
ATOM 2291 C C . GLY B 1 71 ? 4.697 40.575 68.871 1.00 31.74 67 GLY B C 1
ATOM 2292 O O . GLY B 1 71 ? 4.042 40.242 67.965 1.00 31.50 67 GLY B O 1
ATOM 2293 N N . LEU B 1 72 ? 5.927 40.175 69.030 1.00 30.97 68 LEU B N 1
ATOM 2294 C CA . LEU B 1 72 ? 6.516 39.126 68.267 1.00 31.35 68 LEU B CA 1
ATOM 2295 C C . LEU B 1 72 ? 6.548 37.927 69.211 1.00 31.25 68 LEU B C 1
ATOM 2296 O O . LEU B 1 72 ? 5.619 37.721 69.938 1.00 33.21 68 LEU B O 1
ATOM 2301 N N . GLY B 1 73 ? 7.601 37.159 69.239 1.00 30.30 69 GLY B N 1
ATOM 2302 C CA . GLY B 1 73 ? 7.611 35.961 70.036 1.00 27.25 69 GLY B CA 1
ATOM 2303 C C . GLY B 1 73 ? 7.877 36.180 71.501 1.00 26.29 69 GLY B C 1
ATOM 2304 O O . GLY B 1 73 ? 7.817 37.265 71.958 1.00 25.71 69 GLY B O 1
ATOM 2305 N N . ARG B 1 74 ? 8.142 35.093 72.206 1.00 24.53 70 ARG B N 1
ATOM 2306 C CA . ARG B 1 74 ? 8.453 35.101 73.616 1.00 23.89 70 ARG B CA 1
ATOM 2307 C C . ARG B 1 74 ? 9.668 35.978 73.908 1.00 23.19 70 ARG B C 1
ATOM 2308 O O . ARG B 1 74 ? 10.624 35.940 73.202 1.00 21.80 70 ARG B O 1
ATOM 2316 N N . VAL B 1 75 ? 9.569 36.751 74.987 1.00 23.73 71 VAL B N 1
ATOM 2317 C CA . VAL B 1 75 ? 10.695 37.526 75.511 1.00 24.23 71 VAL B CA 1
ATOM 2318 C C . VAL B 1 75 ? 10.839 37.232 77.004 1.00 24.73 71 VAL B C 1
ATOM 2319 O O . VAL B 1 75 ? 9.895 37.466 77.786 1.00 25.51 71 VAL B O 1
ATOM 2323 N N . GLU B 1 76 ? 11.999 36.710 77.393 1.00 23.70 72 GLU B N 1
ATOM 2324 C CA . GLU B 1 76 ? 12.330 36.513 78.812 1.00 24.96 72 GLU B CA 1
ATOM 2325 C C . GLU B 1 76 ? 13.583 37.311 79.139 1.00 25.19 72 GLU B C 1
ATOM 2326 O O . GLU B 1 76 ? 14.412 37.594 78.266 1.00 24.04 72 GLU B O 1
ATOM 2332 N N . ALA B 1 77 ? 13.714 37.657 80.412 1.00 25.87 73 ALA B N 1
ATOM 2333 C CA . ALA B 1 77 ? 14.885 38.323 80.917 1.00 25.80 73 ALA B CA 1
ATOM 2334 C C . ALA B 1 77 ? 15.447 37.510 82.082 1.00 25.86 73 ALA B C 1
ATOM 2335 O O . ALA B 1 77 ? 14.704 37.098 82.982 1.00 27.10 73 ALA B O 1
ATOM 2337 N N . VAL B 1 78 ? 16.762 37.312 82.066 1.00 24.85 74 VAL B N 1
ATOM 2338 C CA . VAL B 1 78 ? 17.473 36.667 83.164 1.00 24.62 74 VAL B CA 1
ATOM 2339 C C . VAL B 1 78 ? 18.661 37.553 83.548 1.00 25.39 74 VAL B C 1
ATOM 2340 O O . VAL B 1 78 ? 19.502 37.867 82.711 1.00 23.58 74 VAL B O 1
ATOM 2344 N N . VAL B 1 79 ? 18.702 37.964 84.813 1.00 26.08 75 VAL B N 1
ATOM 2345 C CA . VAL B 1 79 ? 19.822 38.694 85.370 1.00 27.80 75 VAL B CA 1
ATOM 2346 C C . VAL B 1 79 ? 21.089 37.831 85.381 1.00 27.93 75 VAL B C 1
ATOM 2347 O O . VAL B 1 79 ? 21.061 36.672 85.826 1.00 29.41 75 VAL B O 1
ATOM 2351 N N . CYS B 1 80 ? 22.191 38.363 84.868 1.00 27.30 76 CYS B N 1
ATOM 2352 C CA . CYS B 1 80 ? 23.446 37.604 84.913 1.00 27.45 76 CYS B CA 1
ATOM 2353 C C . CYS B 1 80 ? 24.664 38.494 84.913 1.00 27.79 76 CYS B C 1
ATOM 2354 O O . CYS B 1 80 ? 24.856 39.266 83.967 1.00 28.47 76 CYS B O 1
ATOM 2357 N N . ASP B 1 81 ? 25.461 38.392 85.976 1.00 28.20 77 ASP B N 1
ATOM 2358 C CA . ASP B 1 81 ? 26.793 39.013 86.046 1.00 29.14 77 ASP B CA 1
ATOM 2359 C C . ASP B 1 81 ? 27.776 38.048 85.392 1.00 27.52 77 ASP B C 1
ATOM 2360 O O . ASP B 1 81 ? 28.075 36.997 85.948 1.00 26.61 77 ASP B O 1
ATOM 2365 N N . VAL B 1 82 ? 28.258 38.408 84.203 1.00 26.94 78 VAL B N 1
ATOM 2366 C CA . VAL B 1 82 ? 29.124 37.521 83.428 1.00 26.80 78 VAL B CA 1
ATOM 2367 C C . VAL B 1 82 ? 30.538 37.355 84.024 1.00 27.08 78 VAL B C 1
ATOM 2368 O O . VAL B 1 82 ? 31.331 36.531 83.541 1.00 26.58 78 VAL B O 1
ATOM 2372 N N . THR B 1 83 ? 30.855 38.081 85.093 1.00 27.98 79 THR B N 1
ATOM 2373 C CA . THR B 1 83 ? 32.147 37.815 85.752 1.00 28.14 79 THR B CA 1
ATOM 2374 C C . THR B 1 83 ? 32.011 36.617 86.725 1.00 28.86 79 THR B C 1
ATOM 2375 O O . THR B 1 83 ? 33.002 36.134 87.270 1.00 28.80 79 THR B O 1
ATOM 2379 N N . SER B 1 84 ? 30.776 36.167 86.950 1.00 28.27 80 SER B N 1
ATOM 2380 C CA . SER B 1 84 ? 30.492 35.045 87.858 1.00 28.38 80 SER B CA 1
ATOM 2381 C C . SER B 1 84 ? 30.170 33.730 87.105 1.00 27.33 80 SER B C 1
ATOM 2382 O O . SER B 1 84 ? 29.123 33.615 86.447 1.00 26.27 80 SER B O 1
ATOM 2385 N N . THR B 1 85 ? 31.047 32.737 87.234 1.00 26.50 81 THR B N 1
ATOM 2386 C CA . THR B 1 85 ? 30.785 31.405 86.679 1.00 26.58 81 THR B CA 1
ATOM 2387 C C . THR B 1 85 ? 29.427 30.828 87.097 1.00 26.29 81 THR B C 1
ATOM 2388 O O . THR B 1 85 ? 28.658 30.361 86.240 1.00 25.70 81 THR B O 1
ATOM 2392 N N . GLU B 1 86 ? 29.117 30.887 88.396 1.00 26.49 82 GLU B N 1
ATOM 2393 C CA . GLU B 1 86 ? 27.847 30.365 88.883 1.00 26.58 82 GLU B CA 1
ATOM 2394 C C . GLU B 1 86 ? 26.671 31.090 88.221 1.00 25.95 82 GLU B C 1
ATOM 2395 O O . GLU B 1 86 ? 25.684 30.464 87.872 1.00 26.18 82 GLU B O 1
ATOM 2397 N N . ALA B 1 87 ? 26.776 32.407 88.041 1.00 25.28 83 ALA B N 1
ATOM 2398 C CA . ALA B 1 87 ? 25.683 33.125 87.391 1.00 26.09 83 ALA B CA 1
ATOM 2399 C C . ALA B 1 87 ? 25.544 32.805 85.895 1.00 25.15 83 ALA B C 1
ATOM 2400 O O . ALA B 1 87 ? 24.416 32.783 85.373 1.00 24.43 83 ALA B O 1
ATOM 2402 N N . VAL B 1 88 ? 26.673 32.566 85.214 1.00 24.24 84 VAL B N 1
ATOM 2403 C CA . VAL B 1 88 ? 26.654 32.223 83.777 1.00 23.35 84 VAL B CA 1
ATOM 2404 C C . VAL B 1 88 ? 26.088 30.816 83.592 1.00 23.75 84 VAL B C 1
ATOM 2405 O O . VAL B 1 88 ? 25.295 30.582 82.662 1.00 23.49 84 VAL B O 1
ATOM 2409 N N . ASP B 1 89 ? 26.440 29.905 84.502 1.00 23.34 85 ASP B N 1
ATOM 2410 C CA . ASP B 1 89 ? 25.854 28.555 84.476 1.00 23.73 85 ASP B CA 1
ATOM 2411 C C . ASP B 1 89 ? 24.349 28.624 84.741 1.00 24.41 85 ASP B C 1
ATOM 2412 O O . ASP B 1 89 ? 23.586 27.962 84.066 1.00 23.43 85 ASP B O 1
ATOM 2417 N N . ALA B 1 90 ? 23.935 29.443 85.706 1.00 25.49 86 ALA B N 1
ATOM 2418 C CA . ALA B 1 90 ? 22.506 29.644 85.981 1.00 25.91 86 ALA B CA 1
ATOM 2419 C C . ALA B 1 90 ? 21.767 30.338 84.820 1.00 25.46 86 ALA B C 1
ATOM 2420 O O . ALA B 1 90 ? 20.556 30.119 84.611 1.00 25.54 86 ALA B O 1
ATOM 2422 N N . LEU B 1 91 ? 22.480 31.150 84.042 1.00 24.65 87 LEU B N 1
ATOM 2423 C CA . LEU B 1 91 ? 21.879 31.788 82.882 1.00 24.33 87 LEU B CA 1
ATOM 2424 C C . LEU B 1 91 ? 21.409 30.743 81.857 1.00 24.87 87 LEU B C 1
ATOM 2425 O O . LEU B 1 91 ? 20.254 30.796 81.376 1.00 24.73 87 LEU B O 1
ATOM 2430 N N . ILE B 1 92 ? 22.305 29.803 81.512 1.00 24.12 88 ILE B N 1
ATOM 2431 C CA . ILE B 1 92 ? 21.953 28.733 80.582 1.00 23.52 88 ILE B CA 1
ATOM 2432 C C . ILE B 1 92 ? 20.814 27.876 81.107 1.00 24.85 88 ILE B C 1
ATOM 2433 O O . ILE B 1 92 ? 19.863 27.600 80.370 1.00 24.55 88 ILE B O 1
ATOM 2438 N N . THR B 1 93 ? 20.911 27.452 82.370 1.00 25.49 89 THR B N 1
ATOM 2439 C CA . THR B 1 93 ? 19.842 26.669 82.994 1.00 27.57 89 THR B CA 1
ATOM 2440 C C . THR B 1 93 ? 18.481 27.371 83.033 1.00 27.27 89 THR B C 1
ATOM 2441 O O . THR B 1 93 ? 17.459 26.766 82.724 1.00 27.34 89 THR B O 1
ATOM 2445 N N . GLN B 1 94 ? 18.451 28.640 83.417 1.00 26.98 90 GLN B N 1
ATOM 2446 C CA . GLN B 1 94 ? 17.179 29.362 83.431 1.00 27.06 90 GLN B CA 1
ATOM 2447 C C . GLN B 1 94 ? 16.634 29.592 82.010 1.00 26.07 90 GLN B C 1
ATOM 2448 O O . GLN B 1 94 ? 15.412 29.633 81.808 1.00 25.21 90 GLN B O 1
ATOM 2454 N N . THR B 1 95 ? 17.528 29.724 81.031 1.00 24.65 91 THR B N 1
ATOM 2455 C CA . THR B 1 95 ? 17.113 29.952 79.630 1.00 24.63 91 THR B CA 1
ATOM 2456 C C . THR B 1 95 ? 16.319 28.764 79.119 1.00 24.82 91 THR B C 1
ATOM 2457 O O . THR B 1 95 ? 15.205 28.923 78.572 1.00 24.03 91 THR B O 1
ATOM 2461 N N . VAL B 1 96 ? 16.902 27.581 79.326 1.00 24.00 92 VAL B N 1
ATOM 2462 C CA . VAL B 1 96 ? 16.252 26.311 79.003 1.00 24.78 92 VAL B CA 1
ATOM 2463 C C . VAL B 1 96 ? 14.980 26.081 79.818 1.00 25.59 92 VAL B C 1
ATOM 2464 O O . VAL B 1 96 ? 13.995 25.586 79.273 1.00 23.73 92 VAL B O 1
ATOM 2468 N N . GLU B 1 97 ? 14.989 26.430 81.112 1.00 27.65 93 GLU B N 1
ATOM 2469 C CA . GLU B 1 97 ? 13.770 26.337 81.941 1.00 29.69 93 GLU B CA 1
ATOM 2470 C C . GLU B 1 97 ? 12.632 27.204 81.382 1.00 29.69 93 GLU B C 1
ATOM 2471 O O . GLU B 1 97 ? 11.551 26.686 81.109 1.00 30.04 93 GLU B O 1
ATOM 2477 N N . LYS B 1 98 ? 12.899 28.501 81.197 1.00 28.87 94 LYS B N 1
ATOM 2478 C CA . LYS B 1 98 ? 11.899 29.446 80.727 1.00 28.60 94 LYS B CA 1
ATOM 2479 C C . LYS B 1 98 ? 11.493 29.263 79.267 1.00 27.32 94 LYS B C 1
ATOM 2480 O O . LYS B 1 98 ? 10.292 29.379 78.947 1.00 26.78 94 LYS B O 1
ATOM 2486 N N . ALA B 1 99 ? 12.453 28.942 78.384 1.00 25.53 95 ALA B N 1
ATOM 2487 C CA . ALA B 1 99 ? 12.124 28.889 76.949 1.00 24.33 95 ALA B CA 1
ATOM 2488 C C . ALA B 1 99 ? 12.076 27.466 76.338 1.00 24.80 95 ALA B C 1
ATOM 2489 O O . ALA B 1 99 ? 11.793 27.334 75.145 1.00 24.41 95 ALA B O 1
ATOM 2491 N N . GLY B 1 100 ? 12.343 26.439 77.151 1.00 23.69 96 GLY B N 1
ATOM 2492 C CA . GLY B 1 100 ? 12.279 25.025 76.710 1.00 25.28 96 GLY B CA 1
ATOM 2493 C C . GLY B 1 100 ? 13.553 24.443 76.082 1.00 25.24 96 GLY B C 1
ATOM 2494 O O . GLY B 1 100 ? 13.735 23.218 76.054 1.00 25.32 96 GLY B O 1
ATOM 2495 N N . ARG B 1 101 ? 14.431 25.316 75.570 1.00 24.45 97 ARG B N 1
ATOM 2496 C CA . ARG B 1 101 ? 15.684 24.912 74.933 1.00 24.44 97 ARG B CA 1
ATOM 2497 C C . ARG B 1 101 ? 16.534 26.127 74.651 1.00 24.12 97 ARG B C 1
ATOM 2498 O O . ARG B 1 101 ? 16.104 27.259 74.901 1.00 22.69 97 ARG B O 1
ATOM 2506 N N . LEU B 1 102 ? 17.745 25.881 74.136 1.00 22.99 98 LEU B N 1
ATOM 2507 C CA . LEU B 1 102 ? 18.611 26.941 73.610 1.00 21.57 98 LEU B CA 1
ATOM 2508 C C . LEU B 1 102 ? 19.057 26.556 72.187 1.00 20.66 98 LEU B C 1
ATOM 2509 O O . LEU B 1 102 ? 19.464 25.426 71.944 1.00 20.41 98 LEU B O 1
ATOM 2514 N N . ASP B 1 103 ? 18.972 27.487 71.246 1.00 20.10 99 ASP B N 1
ATOM 2515 C CA . ASP B 1 103 ? 19.456 27.236 69.889 1.00 19.96 99 ASP B CA 1
ATOM 2516 C C . ASP B 1 103 ? 20.635 28.141 69.488 1.00 19.68 99 ASP B C 1
ATOM 2517 O O . ASP B 1 103 ? 21.538 27.716 68.763 1.00 19.58 99 ASP B O 1
ATOM 2522 N N . VAL B 1 104 ? 20.590 29.392 69.936 1.00 17.77 100 VAL B N 1
ATOM 2523 C CA . VAL B 1 104 ? 21.603 30.370 69.591 1.00 18.14 100 VAL B CA 1
ATOM 2524 C C . VAL B 1 104 ? 21.989 31.200 70.781 1.00 18.63 100 VAL B C 1
ATOM 2525 O O . VAL B 1 104 ? 21.109 31.745 71.462 1.00 18.79 100 VAL B O 1
ATOM 2529 N N . LEU B 1 105 ? 23.301 31.306 70.987 1.00 18.34 101 LEU B N 1
ATOM 2530 C CA . LEU B 1 105 ? 23.900 32.203 71.978 1.00 19.83 101 LEU B CA 1
ATOM 2531 C C . LEU B 1 105 ? 24.670 33.323 71.271 1.00 20.03 101 LEU B C 1
ATOM 2532 O O . LEU B 1 105 ? 25.547 33.060 70.439 1.00 19.05 101 LEU B O 1
ATOM 2537 N N . VAL B 1 106 ? 24.315 34.570 71.592 1.00 20.24 102 VAL B N 1
ATOM 2538 C CA . VAL B 1 106 ? 25.077 35.727 71.107 1.00 20.81 102 VAL B CA 1
ATOM 2539 C C . VAL B 1 106 ? 25.807 36.324 72.313 1.00 21.15 102 VAL B C 1
ATOM 2540 O O . VAL B 1 106 ? 25.173 36.850 73.250 1.00 20.21 102 VAL B O 1
ATOM 2544 N N . ASN B 1 107 ? 27.135 36.225 72.289 1.00 21.76 103 ASN B N 1
ATOM 2545 C CA . ASN B 1 107 ? 27.973 36.731 73.350 1.00 23.06 103 ASN B CA 1
ATOM 2546 C C . ASN B 1 107 ? 28.400 38.154 73.051 1.00 24.55 103 ASN B C 1
ATOM 2547 O O . ASN B 1 107 ? 29.354 38.400 72.292 1.00 23.43 103 ASN B O 1
ATOM 2552 N N . ASN B 1 108 ? 27.659 39.094 73.625 1.00 26.55 104 ASN B N 1
ATOM 2553 C CA . ASN B 1 108 ? 27.974 40.496 73.484 1.00 29.67 104 ASN B CA 1
ATOM 2554 C C . ASN B 1 108 ? 28.770 41.042 74.641 1.00 31.95 104 ASN B C 1
ATOM 2555 O O . ASN B 1 108 ? 29.660 41.840 74.427 1.00 34.25 104 ASN B O 1
ATOM 2560 N N . ALA B 1 109 ? 28.475 40.641 75.866 1.00 33.71 105 ALA B N 1
ATOM 2561 C CA . ALA B 1 109 ? 29.106 41.337 77.004 1.00 36.94 105 ALA B CA 1
ATOM 2562 C C . ALA B 1 109 ? 30.604 41.708 76.720 1.00 38.31 105 ALA B C 1
ATOM 2563 O O . ALA B 1 109 ? 31.349 40.900 76.168 1.00 38.93 105 ALA B O 1
ATOM 2565 N N . GLY B 1 110 ? 30.997 42.948 77.035 1.00 40.16 106 GLY B N 1
ATOM 2566 C CA . GLY B 1 110 ? 32.383 43.439 76.863 1.00 41.49 106 GLY B CA 1
ATOM 2567 C C . GLY B 1 110 ? 32.601 44.790 77.552 1.00 43.28 106 GLY B C 1
ATOM 2568 O O . GLY B 1 110 ? 31.651 45.541 77.741 1.00 43.08 106 GLY B O 1
ATOM 2569 N N . LEU B 1 111 ? 33.838 45.079 77.956 1.00 43.87 107 LEU B N 1
ATOM 2570 C CA . LEU B 1 111 ? 34.171 46.340 78.639 1.00 46.68 107 LEU B CA 1
ATOM 2571 C C . LEU B 1 111 ? 35.382 47.050 77.988 1.00 47.48 107 LEU B C 1
ATOM 2572 O O . LEU B 1 111 ? 36.496 46.494 77.943 1.00 47.31 107 LEU B O 1
ATOM 2577 N N . GLY B 1 112 ? 35.142 48.263 77.475 1.00 48.56 108 GLY B N 1
ATOM 2578 C CA . GLY B 1 112 ? 36.203 49.109 76.907 1.00 48.98 108 GLY B CA 1
ATOM 2579 C C . GLY B 1 112 ? 37.018 49.850 77.963 1.00 49.79 108 GLY B C 1
ATOM 2580 O O . GLY B 1 112 ? 36.877 49.592 79.180 1.00 50.04 108 GLY B O 1
ATOM 2581 N N . GLY B 1 113 ? 37.864 50.774 77.495 1.00 49.19 109 GLY B N 1
ATOM 2582 C CA . GLY B 1 113 ? 38.624 51.682 78.370 1.00 48.93 109 GLY B CA 1
ATOM 2583 C C . GLY B 1 113 ? 39.653 52.483 77.587 1.00 47.94 109 GLY B C 1
ATOM 2584 O O . GLY B 1 113 ? 39.790 52.298 76.377 1.00 48.02 109 GLY B O 1
ATOM 2585 N N . GLN B 1 114 ? 40.374 53.376 78.260 1.00 47.54 110 GLN B N 1
ATOM 2586 C CA . GLN B 1 114 ? 41.400 54.191 77.588 1.00 46.78 110 GLN B CA 1
ATOM 2587 C C . GLN B 1 114 ? 42.584 54.503 78.524 1.00 45.50 110 GLN B C 1
ATOM 2588 O O . GLN B 1 114 ? 42.547 55.450 79.340 1.00 45.85 110 GLN B O 1
ATOM 2594 N N . THR B 1 115 ? 43.625 53.681 78.401 1.00 41.93 111 THR B N 1
ATOM 2595 C CA . THR B 1 115 ? 44.749 53.684 79.327 1.00 39.87 111 THR B CA 1
ATOM 2596 C C . THR B 1 115 ? 46.016 53.199 78.606 1.00 37.83 111 THR B C 1
ATOM 2597 O O . THR B 1 115 ? 46.051 52.084 78.082 1.00 36.37 111 THR B O 1
ATOM 2601 N N . PRO B 1 116 ? 47.057 54.045 78.571 1.00 37.75 112 PRO B N 1
ATOM 2602 C CA . PRO B 1 116 ? 48.321 53.601 78.000 1.00 36.16 112 PRO B CA 1
ATOM 2603 C C . PRO B 1 116 ? 48.952 52.541 78.889 1.00 34.79 112 PRO B C 1
ATOM 2604 O O . PRO B 1 116 ? 48.728 52.520 80.110 1.00 34.53 112 PRO B O 1
ATOM 2608 N N . VAL B 1 117 ? 49.738 51.682 78.272 1.00 33.19 113 VAL B N 1
ATOM 2609 C CA . VAL B 1 117 ? 50.456 50.625 78.990 1.00 33.27 113 VAL B CA 1
ATOM 2610 C C . VAL B 1 117 ? 51.250 51.150 80.212 1.00 33.67 113 VAL B C 1
ATOM 2611 O O . VAL B 1 117 ? 51.239 50.516 81.271 1.00 33.07 113 VAL B O 1
ATOM 2615 N N . VAL B 1 118 ? 51.916 52.304 80.060 1.00 35.40 114 VAL B N 1
ATOM 2616 C CA . VAL B 1 118 ? 52.724 52.890 81.145 1.00 36.37 114 VAL B CA 1
ATOM 2617 C C . VAL B 1 118 ? 51.923 53.241 82.400 1.00 37.73 114 VAL B C 1
ATOM 2618 O O . VAL B 1 118 ? 52.487 53.247 83.504 1.00 39.39 114 VAL B O 1
ATOM 2622 N N . ASP B 1 119 ? 50.630 53.518 82.228 1.00 37.05 115 ASP B N 1
ATOM 2623 C CA . ASP B 1 119 ? 49.730 53.923 83.314 1.00 38.21 115 ASP B CA 1
ATOM 2624 C C . ASP B 1 119 ? 48.785 52.779 83.720 1.00 36.38 115 ASP B C 1
ATOM 2625 O O . ASP B 1 119 ? 47.969 52.923 84.620 1.00 36.37 115 ASP B O 1
ATOM 2630 N N . MET B 1 120 ? 48.887 51.652 83.024 1.00 33.72 116 MET B N 1
ATOM 2631 C CA . MET B 1 120 ? 47.960 50.565 83.226 1.00 31.86 116 MET B CA 1
ATOM 2632 C C . MET B 1 120 ? 48.038 50.057 84.653 1.00 31.82 116 MET B C 1
ATOM 2633 O O . MET B 1 120 ? 49.138 49.788 85.159 1.00 31.60 116 MET B O 1
ATOM 2638 N N . THR B 1 121 ? 46.883 49.924 85.301 1.00 32.38 117 THR B N 1
ATOM 2639 C CA . THR B 1 121 ? 46.812 49.205 86.568 1.00 33.01 117 THR B CA 1
ATOM 2640 C C . THR B 1 121 ? 46.459 47.744 86.314 1.00 32.81 117 THR B C 1
ATOM 2641 O O . THR B 1 121 ? 45.726 47.415 85.361 1.00 32.87 117 THR B O 1
ATOM 2645 N N . ASP B 1 122 ? 46.940 46.864 87.186 1.00 33.70 118 ASP B N 1
ATOM 2646 C CA . ASP B 1 122 ? 46.544 45.460 87.141 1.00 34.05 118 ASP B CA 1
ATOM 2647 C C . ASP B 1 122 ? 45.023 45.301 87.313 1.00 34.25 118 ASP B C 1
ATOM 2648 O O . ASP B 1 122 ? 44.413 44.462 86.665 1.00 33.61 118 ASP B O 1
ATOM 2653 N N . GLU B 1 123 ? 44.411 46.126 88.164 1.00 34.72 119 GLU B N 1
ATOM 2654 C CA . GLU B 1 123 ? 42.971 46.019 88.404 1.00 34.89 119 GLU B CA 1
ATOM 2655 C C . GLU B 1 123 ? 42.138 46.295 87.139 1.00 32.92 119 GLU B C 1
ATOM 2656 O O . GLU B 1 123 ? 41.171 45.576 86.870 1.00 31.63 119 GLU B O 1
ATOM 2662 N N . GLU B 1 124 ? 42.501 47.307 86.362 1.00 31.50 120 GLU B N 1
ATOM 2663 C CA . GLU B 1 124 ? 41.764 47.565 85.119 1.00 30.34 120 GLU B CA 1
ATOM 2664 C C . GLU B 1 124 ? 42.053 46.477 84.068 1.00 28.89 120 GLU B C 1
ATOM 2665 O O . GLU B 1 124 ? 41.141 45.975 83.455 1.00 27.84 120 GLU B O 1
ATOM 2671 N N . TRP B 1 125 ? 43.333 46.137 83.877 1.00 28.27 121 TRP B N 1
ATOM 2672 C CA . TRP B 1 125 ? 43.741 45.143 82.892 1.00 26.91 121 TRP B CA 1
ATOM 2673 C C . TRP B 1 125 ? 42.940 43.860 83.132 1.00 27.57 121 TRP B C 1
ATOM 2674 O O . TRP B 1 125 ? 42.309 43.330 82.206 1.00 26.40 121 TRP B O 1
ATOM 2685 N N . ASP B 1 126 ? 42.917 43.415 84.389 1.00 27.87 122 ASP B N 1
ATOM 2686 C CA . ASP B 1 126 ? 42.267 42.155 84.753 1.00 28.32 122 ASP B CA 1
ATOM 2687 C C . ASP B 1 126 ? 40.763 42.272 84.577 1.00 27.75 122 ASP B C 1
ATOM 2688 O O . ASP B 1 126 ? 40.113 41.291 84.192 1.00 26.33 122 ASP B O 1
ATOM 2693 N N . ARG B 1 127 ? 40.220 43.463 84.846 1.00 27.09 123 ARG B N 1
ATOM 2694 C CA . ARG B 1 127 ? 38.755 43.642 84.744 1.00 28.39 123 ARG B CA 1
ATOM 2695 C C . ARG B 1 127 ? 38.293 43.554 83.269 1.00 26.53 123 ARG B C 1
ATOM 2696 O O . ARG B 1 127 ? 37.289 42.891 82.938 1.00 25.90 123 ARG B O 1
ATOM 2704 N N . VAL B 1 128 ? 39.017 44.253 82.410 1.00 25.77 124 VAL B N 1
ATOM 2705 C CA . VAL B 1 128 ? 38.751 44.236 80.977 1.00 25.56 124 VAL B CA 1
ATOM 2706 C C . VAL B 1 128 ? 38.839 42.784 80.418 1.00 24.75 124 VAL B C 1
ATOM 2707 O O . VAL B 1 128 ? 37.902 42.320 79.752 1.00 24.77 124 VAL B O 1
ATOM 2711 N N . LEU B 1 129 ? 39.908 42.059 80.721 1.00 23.75 125 LEU B N 1
ATOM 2712 C CA . LEU B 1 129 ? 39.983 40.662 80.275 1.00 24.36 125 LEU B CA 1
ATOM 2713 C C . LEU B 1 129 ? 38.804 39.832 80.799 1.00 23.88 125 LEU B C 1
ATOM 2714 O O . LEU B 1 129 ? 38.264 39.007 80.083 1.00 23.58 125 LEU B O 1
ATOM 2719 N N . ASN B 1 130 ? 38.433 40.050 82.052 1.00 23.61 126 ASN B N 1
ATOM 2720 C CA . ASN B 1 130 ? 37.431 39.208 82.718 1.00 24.12 126 ASN B CA 1
ATOM 2721 C C . ASN B 1 130 ? 36.072 39.396 82.067 1.00 24.05 126 ASN B C 1
ATOM 2722 O O . ASN B 1 130 ? 35.334 38.408 81.851 1.00 22.50 126 ASN B O 1
ATOM 2727 N N . VAL B 1 131 ? 35.748 40.659 81.762 1.00 23.96 127 VAL B N 1
ATOM 2728 C CA . VAL B 1 131 ? 34.422 41.031 81.270 1.00 25.52 127 VAL B CA 1
ATOM 2729 C C . VAL B 1 131 ? 34.333 40.772 79.761 1.00 25.05 127 VAL B C 1
ATOM 2730 O O . VAL B 1 131 ? 33.281 40.344 79.234 1.00 25.34 127 VAL B O 1
ATOM 2734 N N . THR B 1 132 ? 35.437 41.032 79.073 1.00 23.57 128 THR B N 1
ATOM 2735 C CA . THR B 1 132 ? 35.460 41.011 77.611 1.00 23.55 128 THR B CA 1
ATOM 2736 C C . THR B 1 132 ? 35.824 39.636 77.032 1.00 22.53 128 THR B C 1
ATOM 2737 O O . THR B 1 132 ? 35.262 39.240 75.999 1.00 23.22 128 THR B O 1
ATOM 2741 N N . LEU B 1 133 ? 36.740 38.919 77.691 1.00 20.76 129 LEU B N 1
ATOM 2742 C CA . LEU B 1 133 ? 37.258 37.666 77.162 1.00 20.46 129 LEU B CA 1
ATOM 2743 C C . LEU B 1 133 ? 36.805 36.485 78.038 1.00 20.50 129 LEU B C 1
ATOM 2744 O O . LEU B 1 133 ? 36.181 35.567 77.545 1.00 21.08 129 LEU B O 1
ATOM 2749 N N . THR B 1 134 ? 37.076 36.521 79.344 1.00 21.89 130 THR B N 1
ATOM 2750 C CA . THR B 1 134 ? 36.754 35.385 80.188 1.00 21.67 130 THR B CA 1
ATOM 2751 C C . THR B 1 134 ? 35.253 35.078 80.174 1.00 21.65 130 THR B C 1
ATOM 2752 O O . THR B 1 134 ? 34.850 33.906 80.129 1.00 20.87 130 THR B O 1
ATOM 2756 N N . SER B 1 135 ? 34.435 36.130 80.161 1.00 21.76 131 SER B N 1
ATOM 2757 C CA . SER B 1 135 ? 32.978 35.986 80.081 1.00 22.46 131 SER B CA 1
ATOM 2758 C C . SER B 1 135 ? 32.570 35.136 78.869 1.00 21.62 131 SER B C 1
ATOM 2759 O O . SER B 1 135 ? 31.680 34.311 78.977 1.00 22.14 131 SER B O 1
ATOM 2762 N N . VAL B 1 136 ? 33.217 35.347 77.721 1.00 20.88 132 VAL B N 1
ATOM 2763 C CA . VAL B 1 136 ? 32.895 34.575 76.503 1.00 19.55 132 VAL B CA 1
ATOM 2764 C C . VAL B 1 136 ? 33.206 33.095 76.713 1.00 19.49 132 VAL B C 1
ATOM 2765 O O . VAL B 1 136 ? 32.416 32.223 76.324 1.00 17.19 132 VAL B O 1
ATOM 2769 N N . MET B 1 137 ? 34.338 32.822 77.370 1.00 18.97 133 MET B N 1
ATOM 2770 C CA . MET B 1 137 ? 34.680 31.453 77.730 1.00 20.06 133 MET B CA 1
ATOM 2771 C C . MET B 1 137 ? 33.595 30.820 78.647 1.00 20.69 133 MET B C 1
ATOM 2772 O O . MET B 1 137 ? 33.137 29.710 78.376 1.00 20.20 133 MET B O 1
ATOM 2777 N N . ARG B 1 138 ? 33.188 31.546 79.703 1.00 20.56 134 ARG B N 1
ATOM 2778 C CA . ARG B 1 138 ? 32.218 31.056 80.674 1.00 20.48 134 ARG B CA 1
ATOM 2779 C C . ARG B 1 138 ? 30.933 30.673 79.953 1.00 19.87 134 ARG B C 1
ATOM 2780 O O . ARG B 1 138 ? 30.364 29.592 80.199 1.00 19.09 134 ARG B O 1
ATOM 2788 N N . ALA B 1 139 ? 30.466 31.574 79.098 1.00 18.74 135 ALA B N 1
ATOM 2789 C CA . ALA B 1 139 ? 29.164 31.391 78.472 1.00 19.53 135 ALA B CA 1
ATOM 2790 C C . ALA B 1 139 ? 29.255 30.293 77.404 1.00 19.16 135 ALA B C 1
ATOM 2791 O O . ALA B 1 139 ? 28.335 29.485 77.254 1.00 19.03 135 ALA B O 1
ATOM 2793 N N . THR B 1 140 ? 30.390 30.231 76.711 1.00 19.51 136 THR B N 1
ATOM 2794 C CA . THR B 1 140 ? 30.631 29.169 75.702 1.00 18.50 136 THR B CA 1
ATOM 2795 C C . THR B 1 140 ? 30.733 27.808 76.416 1.00 19.23 136 THR B C 1
ATOM 2796 O O . THR B 1 140 ? 30.183 26.814 75.938 1.00 22.02 136 THR B O 1
ATOM 2800 N N . ARG B 1 141 ? 31.400 27.770 77.572 1.00 18.87 137 ARG B N 1
ATOM 2801 C CA . ARG B 1 141 ? 31.515 26.523 78.352 1.00 18.30 137 ARG B CA 1
ATOM 2802 C C . ARG B 1 141 ? 30.131 26.028 78.810 1.00 18.36 137 ARG B C 1
ATOM 2803 O O . ARG B 1 141 ? 29.804 24.853 78.678 1.00 18.02 137 ARG B O 1
ATOM 2811 N N . ALA B 1 142 ? 29.336 26.915 79.379 1.00 18.12 138 ALA B N 1
ATOM 2812 C CA . ALA B 1 142 ? 27.991 26.539 79.843 1.00 19.44 138 ALA B CA 1
ATOM 2813 C C . ALA B 1 142 ? 27.094 26.130 78.659 1.00 19.75 138 ALA B C 1
ATOM 2814 O O . ALA B 1 142 ? 26.350 25.118 78.724 1.00 20.98 138 ALA B O 1
ATOM 2816 N N . ALA B 1 143 ? 27.205 26.854 77.548 1.00 19.71 139 ALA B N 1
ATOM 2817 C CA . ALA B 1 143 ? 26.384 26.540 76.357 1.00 20.04 139 ALA B CA 1
ATOM 2818 C C . ALA B 1 143 ? 26.749 25.201 75.738 1.00 20.42 139 ALA B C 1
ATOM 2819 O O . ALA B 1 143 ? 25.858 24.393 75.446 1.00 21.44 139 ALA B O 1
ATOM 2821 N N . LEU B 1 144 ? 28.044 24.967 75.516 1.00 20.28 140 LEU B N 1
ATOM 2822 C CA . LEU B 1 144 ? 28.524 23.672 74.992 1.00 20.66 140 LEU B CA 1
ATOM 2823 C C . LEU B 1 144 ? 28.176 22.465 75.892 1.00 21.16 140 LEU B C 1
ATOM 2824 O O . LEU B 1 144 ? 27.859 21.390 75.393 1.00 20.72 140 LEU B O 1
ATOM 2829 N N . ARG B 1 145 ? 28.239 22.624 77.212 1.00 21.88 141 ARG B N 1
ATOM 2830 C CA A ARG B 1 145 ? 27.809 21.558 78.151 0.50 23.34 141 ARG B CA 1
ATOM 2831 C CA B ARG B 1 145 ? 27.841 21.504 78.058 0.50 22.83 141 ARG B CA 1
ATOM 2832 C C . ARG B 1 145 ? 26.355 21.215 77.868 1.00 23.09 141 ARG B C 1
ATOM 2833 O O . ARG B 1 145 ? 25.958 20.047 77.836 1.00 24.07 141 ARG B O 1
ATOM 2848 N N . TYR B 1 146 ? 25.550 22.248 77.676 1.00 22.38 142 TYR B N 1
ATOM 2849 C CA . TYR B 1 146 ? 24.133 22.010 77.355 1.00 22.54 142 TYR B CA 1
ATOM 2850 C C . TYR B 1 146 ? 23.986 21.329 75.983 1.00 22.39 142 TYR B C 1
ATOM 2851 O O . TYR B 1 146 ? 23.252 20.337 75.868 1.00 23.07 142 TYR B O 1
ATOM 2860 N N . PHE B 1 147 ? 24.666 21.852 74.947 1.00 22.00 143 PHE B N 1
ATOM 2861 C CA . PHE B 1 147 ? 24.547 21.290 73.596 1.00 21.88 143 PHE B CA 1
ATOM 2862 C C . PHE B 1 147 ? 25.038 19.858 73.514 1.00 23.54 143 PHE B C 1
ATOM 2863 O O . PHE B 1 147 ? 24.458 19.066 72.789 1.00 24.22 143 PHE B O 1
ATOM 2871 N N . ARG B 1 148 ? 26.122 19.536 74.228 1.00 24.46 144 ARG B N 1
ATOM 2872 C CA . ARG B 1 148 ? 26.600 18.140 74.344 1.00 25.85 144 ARG B CA 1
ATOM 2873 C C . ARG B 1 148 ? 25.453 17.221 74.804 1.00 26.40 144 ARG B C 1
ATOM 2874 O O . ARG B 1 148 ? 25.346 16.079 74.349 1.00 26.55 144 ARG B O 1
ATOM 2882 N N . GLY B 1 149 ? 24.595 17.729 75.692 1.00 26.64 145 GLY B N 1
ATOM 2883 C CA . GLY B 1 149 ? 23.507 16.916 76.274 1.00 27.59 145 GLY B CA 1
ATOM 2884 C C . GLY B 1 149 ? 22.228 16.766 75.439 1.00 27.69 145 GLY B C 1
ATOM 2885 O O . GLY B 1 149 ? 21.304 16.059 75.853 1.00 28.38 145 GLY B O 1
ATOM 2886 N N . VAL B 1 150 ? 22.158 17.418 74.276 1.00 27.37 146 VAL B N 1
ATOM 2887 C CA . VAL B 1 150 ? 20.979 17.309 73.402 1.00 27.53 146 VAL B CA 1
ATOM 2888 C C . VAL B 1 150 ? 21.410 16.890 71.992 1.00 27.85 146 VAL B C 1
ATOM 2889 O O . VAL B 1 150 ? 22.603 16.777 71.715 1.00 27.67 146 VAL B O 1
ATOM 2893 N N . ASP B 1 151 ? 20.453 16.672 71.093 1.00 28.24 147 ASP B N 1
ATOM 2894 C CA . ASP B 1 151 ? 20.817 16.146 69.787 1.00 28.65 147 ASP B CA 1
ATOM 2895 C C . ASP B 1 151 ? 20.657 17.166 68.656 1.00 28.48 147 ASP B C 1
ATOM 2896 O O . ASP B 1 151 ? 21.031 16.884 67.504 1.00 28.84 147 ASP B O 1
ATOM 2901 N N . HIS B 1 152 ? 20.092 18.333 68.959 1.00 27.04 148 HIS B N 1
ATOM 2902 C CA . HIS B 1 152 ? 19.707 19.229 67.866 1.00 26.76 148 HIS B CA 1
ATOM 2903 C C . HIS B 1 152 ? 20.785 20.223 67.485 1.00 26.71 148 HIS B C 1
ATOM 2904 O O . HIS B 1 152 ? 20.647 20.951 66.474 1.00 27.48 148 HIS B O 1
ATOM 2911 N N . GLY B 1 153 ? 21.820 20.317 68.311 1.00 25.43 149 GLY B N 1
ATOM 2912 C CA . GLY B 1 153 ? 22.946 21.197 68.011 1.00 24.67 149 GLY B CA 1
ATOM 2913 C C . GLY B 1 153 ? 22.502 22.661 68.093 1.00 23.57 149 GLY B C 1
ATOM 2914 O O . GLY B 1 153 ? 21.427 22.973 68.651 1.00 23.78 149 GLY B O 1
ATOM 2915 N N . GLY B 1 154 ? 23.326 23.550 67.549 1.00 22.05 150 GLY B N 1
ATOM 2916 C CA . GLY B 1 154 ? 23.068 24.994 67.654 1.00 21.61 150 GLY B CA 1
ATOM 2917 C C . GLY B 1 154 ? 24.185 25.878 67.138 1.00 20.74 150 GLY B C 1
ATOM 2918 O O . GLY B 1 154 ? 25.101 25.439 66.440 1.00 20.42 150 GLY B O 1
ATOM 2919 N N . VAL B 1 155 ? 24.119 27.155 67.505 1.00 20.49 151 VAL B N 1
ATOM 2920 C CA . VAL B 1 155 ? 25.075 28.105 67.015 1.00 19.49 151 VAL B CA 1
ATOM 2921 C C . VAL B 1 155 ? 25.420 29.111 68.103 1.00 19.60 151 VAL B C 1
ATOM 2922 O O . VAL B 1 155 ? 24.534 29.524 68.853 1.00 19.59 151 VAL B O 1
ATOM 2926 N N . ILE B 1 156 ? 26.696 29.483 68.183 1.00 18.14 152 ILE B N 1
ATOM 2927 C CA . ILE B 1 156 ? 27.116 30.618 68.997 1.00 18.27 152 ILE B CA 1
ATOM 2928 C C . ILE B 1 156 ? 27.703 31.725 68.104 1.00 17.69 152 ILE B C 1
ATOM 2929 O O . ILE B 1 156 ? 28.371 31.428 67.132 1.00 18.48 152 ILE B O 1
ATOM 2934 N N . VAL B 1 157 ? 27.412 32.990 68.416 1.00 18.03 153 VAL B N 1
ATOM 2935 C CA . VAL B 1 157 ? 27.993 34.145 67.735 1.00 17.76 153 VAL B CA 1
ATOM 2936 C C . VAL B 1 157 ? 28.660 35.070 68.749 1.00 18.74 153 VAL B C 1
ATOM 2937 O O . VAL B 1 157 ? 28.017 35.543 69.708 1.00 18.87 153 VAL B O 1
ATOM 2941 N N . ASN B 1 158 ? 29.961 35.297 68.560 1.00 17.72 154 ASN B N 1
ATOM 2942 C CA . ASN B 1 158 ? 30.723 36.129 69.455 1.00 18.58 154 ASN B CA 1
ATOM 2943 C C . ASN B 1 158 ? 30.848 37.489 68.837 1.00 19.12 154 ASN B C 1
ATOM 2944 O O . ASN B 1 158 ? 30.740 37.632 67.655 1.00 18.22 154 ASN B O 1
ATOM 2949 N N . ASN B 1 159 ? 30.984 38.519 69.651 1.00 20.70 155 ASN B N 1
ATOM 2950 C CA . ASN B 1 159 ? 31.128 39.867 69.092 1.00 21.08 155 ASN B CA 1
ATOM 2951 C C . ASN B 1 159 ? 32.524 40.346 69.452 1.00 22.36 155 ASN B C 1
ATOM 2952 O O . ASN B 1 159 ? 32.831 40.590 70.644 1.00 22.76 155 ASN B O 1
ATOM 2957 N N . ALA B 1 160 ? 33.390 40.429 68.453 1.00 22.15 156 ALA B N 1
ATOM 2958 C CA . ALA B 1 160 ? 34.748 40.807 68.720 1.00 22.82 156 ALA B CA 1
ATOM 2959 C C . ALA B 1 160 ? 34.840 42.299 68.509 1.00 23.52 156 ALA B C 1
ATOM 2960 O O . ALA B 1 160 ? 34.012 43.065 69.068 1.00 26.41 156 ALA B O 1
ATOM 2962 N N . SER B 1 161 ? 35.826 42.722 67.739 1.00 23.32 157 SER B N 1
ATOM 2963 C CA . SER B 1 161 ? 36.046 44.129 67.445 1.00 23.14 157 SER B CA 1
ATOM 2964 C C . SER B 1 161 ? 37.229 44.309 66.516 1.00 23.28 157 SER B C 1
ATOM 2965 O O . SER B 1 161 ? 38.196 43.554 66.581 1.00 22.45 157 SER B O 1
ATOM 2968 N N . VAL B 1 162 ? 37.174 45.345 65.682 1.00 24.16 158 VAL B N 1
ATOM 2969 C CA . VAL B 1 162 ? 38.316 45.704 64.833 1.00 24.26 158 VAL B CA 1
ATOM 2970 C C . VAL B 1 162 ? 39.591 45.931 65.678 1.00 24.01 158 VAL B C 1
ATOM 2971 O O . VAL B 1 162 ? 40.710 45.733 65.182 1.00 22.24 158 VAL B O 1
ATOM 2975 N N . LEU B 1 163 ? 39.424 46.289 66.967 1.00 23.90 159 LEU B N 1
ATOM 2976 C CA . LEU B 1 163 ? 40.585 46.518 67.799 1.00 24.66 159 LEU B CA 1
ATOM 2977 C C . LEU B 1 163 ? 41.437 45.259 68.018 1.00 24.20 159 LEU B C 1
ATOM 2978 O O . LEU B 1 163 ? 42.606 45.356 68.371 1.00 24.50 159 LEU B O 1
ATOM 2983 N N . GLY B 1 164 ? 40.869 44.081 67.754 1.00 24.10 160 GLY B N 1
ATOM 2984 C CA . GLY B 1 164 ? 41.638 42.843 67.779 1.00 22.42 160 GLY B CA 1
ATOM 2985 C C . GLY B 1 164 ? 42.731 42.876 66.722 1.00 23.11 160 GLY B C 1
ATOM 2986 O O . GLY B 1 164 ? 43.770 42.222 66.871 1.00 22.61 160 GLY B O 1
ATOM 2987 N N . TRP B 1 165 ? 42.510 43.636 65.646 1.00 22.20 161 TRP B N 1
ATOM 2988 C CA . TRP B 1 165 ? 43.511 43.759 64.580 1.00 22.08 161 TRP B CA 1
ATOM 2989 C C . TRP B 1 165 ? 44.300 45.080 64.553 1.00 23.42 161 TRP B C 1
ATOM 2990 O O . TRP B 1 165 ? 45.439 45.103 64.087 1.00 22.83 161 TRP B O 1
ATOM 3001 N N . ARG B 1 166 ? 43.657 46.157 65.007 1.00 24.03 162 ARG B N 1
ATOM 3002 C CA . ARG B 1 166 ? 44.182 47.527 64.891 1.00 26.98 162 ARG B CA 1
ATOM 3003 C C . ARG B 1 166 ? 45.232 47.898 65.949 1.00 26.87 162 ARG B C 1
ATOM 3004 O O . ARG B 1 166 ? 45.095 47.581 67.123 1.00 28.51 162 ARG B O 1
ATOM 3012 N N . ALA B 1 167 ? 46.293 48.560 65.515 1.00 27.67 163 ALA B N 1
ATOM 3013 C CA . ALA B 1 167 ? 47.262 49.130 66.441 1.00 27.85 163 ALA B CA 1
ATOM 3014 C C . ALA B 1 167 ? 46.721 50.488 66.906 1.00 29.36 163 ALA B C 1
ATOM 3015 O O . ALA B 1 167 ? 46.617 51.428 66.127 1.00 29.10 163 ALA B O 1
ATOM 3017 N N . GLN B 1 168 ? 46.363 50.562 68.184 1.00 29.32 164 GLN B N 1
ATOM 3018 C CA . GLN B 1 168 ? 45.662 51.706 68.709 1.00 30.50 164 GLN B CA 1
ATOM 3019 C C . GLN B 1 168 ? 46.191 52.132 70.067 1.00 29.55 164 GLN B C 1
ATOM 3020 O O . GLN B 1 168 ? 46.182 51.362 71.013 1.00 27.57 164 GLN B O 1
ATOM 3026 N N . HIS B 1 169 ? 46.638 53.384 70.142 1.00 29.90 165 HIS B N 1
ATOM 3027 C CA . HIS B 1 169 ? 47.106 53.975 71.389 1.00 30.65 165 HIS B CA 1
ATOM 3028 C C . HIS B 1 169 ? 46.043 53.809 72.482 1.00 30.19 165 HIS B C 1
ATOM 3029 O O . HIS B 1 169 ? 44.859 54.101 72.250 1.00 30.15 165 HIS B O 1
ATOM 3036 N N . SER B 1 170 ? 46.466 53.369 73.670 1.00 29.47 166 SER B N 1
ATOM 3037 C CA . SER B 1 170 ? 45.606 53.354 74.865 1.00 30.03 166 SER B CA 1
ATOM 3038 C C . SER B 1 170 ? 44.479 52.316 74.845 1.00 29.52 166 SER B C 1
ATOM 3039 O O . SER B 1 170 ? 43.564 52.375 75.674 1.00 29.78 166 SER B O 1
ATOM 3042 N N . GLN B 1 171 ? 44.587 51.335 73.949 1.00 28.36 167 GLN B N 1
ATOM 3043 C CA . GLN B 1 171 ? 43.586 50.277 73.810 1.00 28.09 167 GLN B CA 1
ATOM 3044 C C . GLN B 1 171 ? 44.155 48.849 73.965 1.00 27.22 167 GLN B C 1
ATOM 3045 O O . GLN B 1 171 ? 43.495 47.880 73.565 1.00 25.96 167 GLN B O 1
ATOM 3051 N N . SER B 1 172 ? 45.353 48.717 74.548 1.00 25.63 168 SER B N 1
ATOM 3052 C CA . SER B 1 172 ? 45.993 47.413 74.647 1.00 25.67 168 SER B CA 1
ATOM 3053 C C . SER B 1 172 ? 45.164 46.378 75.427 1.00 24.83 168 SER B C 1
ATOM 3054 O O . SER B 1 172 ? 45.177 45.192 75.080 1.00 24.61 168 SER B O 1
ATOM 3057 N N . HIS B 1 173 ? 44.501 46.799 76.507 1.00 25.30 169 HIS B N 1
ATOM 3058 C CA . HIS B 1 173 ? 43.617 45.883 77.261 1.00 24.79 169 HIS B CA 1
ATOM 3059 C C . HIS B 1 173 ? 42.477 45.323 76.418 1.00 24.06 169 HIS B C 1
ATOM 3060 O O . HIS B 1 173 ? 42.286 44.096 76.307 1.00 23.92 169 HIS B O 1
ATOM 3067 N N . TYR B 1 174 ? 41.737 46.232 75.809 1.00 24.09 170 TYR B N 1
ATOM 3068 C CA . TYR B 1 174 ? 40.534 45.899 75.075 1.00 24.55 170 TYR B CA 1
ATOM 3069 C C . TYR B 1 174 ? 40.922 45.145 73.788 1.00 22.03 170 TYR B C 1
ATOM 3070 O O . TYR B 1 174 ? 40.294 44.146 73.413 1.00 21.54 170 TYR B O 1
ATOM 3079 N N . ALA B 1 175 ? 41.992 45.601 73.145 1.00 21.16 171 ALA B N 1
ATOM 3080 C CA . ALA B 1 175 ? 42.492 44.960 71.910 1.00 19.83 171 ALA B CA 1
ATOM 3081 C C . ALA B 1 175 ? 42.935 43.540 72.191 1.00 19.71 171 ALA B C 1
ATOM 3082 O O . ALA B 1 175 ? 42.616 42.620 71.429 1.00 19.74 171 ALA B O 1
ATOM 3084 N N . ALA B 1 176 ? 43.709 43.357 73.256 1.00 19.47 172 ALA B N 1
ATOM 3085 C CA . ALA B 1 176 ? 44.165 42.003 73.630 1.00 20.27 172 ALA B CA 1
ATOM 3086 C C . ALA B 1 176 ? 42.988 41.083 73.974 1.00 20.92 172 ALA B C 1
ATOM 3087 O O . ALA B 1 176 ? 42.950 39.920 73.517 1.00 21.80 172 ALA B O 1
ATOM 3089 N N . ALA B 1 177 ? 42.041 41.580 74.778 1.00 20.74 173 ALA B N 1
ATOM 3090 C CA . ALA B 1 177 ? 40.812 40.811 75.072 1.00 20.76 173 ALA B CA 1
ATOM 3091 C C . ALA B 1 177 ? 40.062 40.460 73.783 1.00 21.28 173 ALA B C 1
ATOM 3092 O O . ALA B 1 177 ? 39.657 39.308 73.617 1.00 21.04 173 ALA B O 1
ATOM 3094 N N . LYS B 1 178 ? 39.914 41.426 72.868 1.00 20.29 174 LYS B N 1
ATOM 3095 C CA . LYS B 1 178 ? 39.168 41.160 71.621 1.00 19.63 174 LYS B CA 1
ATOM 3096 C C . LYS B 1 178 ? 39.880 40.228 70.613 1.00 18.38 174 LYS B C 1
ATOM 3097 O O . LYS B 1 178 ? 39.223 39.417 69.983 1.00 18.70 174 LYS B O 1
ATOM 3103 N N . ALA B 1 179 ? 41.200 40.360 70.460 1.00 17.59 175 ALA B N 1
ATOM 3104 C CA . ALA B 1 179 ? 42.008 39.370 69.745 1.00 17.46 175 ALA B CA 1
ATOM 3105 C C . ALA B 1 179 ? 41.846 38.012 70.426 1.00 16.55 175 ALA B C 1
ATOM 3106 O O . ALA B 1 179 ? 41.736 36.986 69.751 1.00 15.67 175 ALA B O 1
ATOM 3108 N N . GLY B 1 180 ? 41.847 38.009 71.757 1.00 16.30 176 GLY B N 1
ATOM 3109 C CA . GLY B 1 180 ? 41.580 36.772 72.519 1.00 16.57 176 GLY B CA 1
ATOM 3110 C C . GLY B 1 180 ? 40.258 36.123 72.144 1.00 17.87 176 GLY B C 1
ATOM 3111 O O . GLY B 1 180 ? 40.147 34.885 72.007 1.00 17.42 176 GLY B O 1
ATOM 3112 N N . VAL B 1 181 ? 39.230 36.949 71.986 1.00 17.52 177 VAL B N 1
ATOM 3113 C CA . VAL B 1 181 ? 37.919 36.433 71.603 1.00 16.88 177 VAL B CA 1
ATOM 3114 C C . VAL B 1 181 ? 37.940 35.782 70.201 1.00 17.38 177 VAL B C 1
ATOM 3115 O O . VAL B 1 181 ? 37.317 34.736 69.994 1.00 18.11 177 VAL B O 1
ATOM 3119 N N . MET B 1 182 ? 38.689 36.360 69.277 1.00 16.14 178 MET B N 1
ATOM 3120 C CA . MET B 1 182 ? 38.807 35.776 67.932 1.00 18.09 178 MET B CA 1
ATOM 3121 C C . MET B 1 182 ? 39.452 34.389 67.970 1.00 16.42 178 MET B C 1
ATOM 3122 O O . MET B 1 182 ? 38.958 33.434 67.334 1.00 16.19 178 MET B O 1
ATOM 3127 N N . ALA B 1 183 ? 40.561 34.290 68.710 1.00 16.06 179 ALA B N 1
ATOM 3128 C CA . ALA B 1 183 ? 41.221 32.985 68.917 1.00 16.99 179 ALA B CA 1
ATOM 3129 C C . ALA B 1 183 ? 40.335 31.964 69.647 1.00 16.33 179 ALA B C 1
ATOM 3130 O O . ALA B 1 183 ? 40.287 30.801 69.239 1.00 15.55 179 ALA B O 1
ATOM 3132 N N . LEU B 1 184 ? 39.666 32.376 70.728 1.00 16.00 180 LEU B N 1
ATOM 3133 C CA . LEU B 1 184 ? 38.692 31.498 71.409 1.00 16.49 180 LEU B CA 1
ATOM 3134 C C . LEU B 1 184 ? 37.596 31.035 70.441 1.00 16.80 180 LEU B C 1
ATOM 3135 O O . LEU B 1 184 ? 37.181 29.898 70.496 1.00 16.50 180 LEU B O 1
ATOM 3140 N N . THR B 1 185 ? 37.120 31.944 69.576 1.00 16.61 181 THR B N 1
ATOM 3141 C CA . THR B 1 185 ? 36.109 31.618 68.535 1.00 17.48 181 THR B CA 1
ATOM 3142 C C . THR B 1 185 ? 36.619 30.475 67.629 1.00 17.95 181 THR B C 1
ATOM 3143 O O . THR B 1 185 ? 35.935 29.457 67.407 1.00 18.07 181 THR B O 1
ATOM 3147 N N . ARG B 1 186 ? 37.851 30.624 67.143 1.00 17.28 182 ARG B N 1
ATOM 3148 C CA . ARG B 1 186 ? 38.475 29.607 66.272 1.00 15.92 182 ARG B CA 1
ATOM 3149 C C . ARG B 1 186 ? 38.619 28.255 66.961 1.00 15.64 182 ARG B C 1
ATOM 3150 O O . ARG B 1 186 ? 38.276 27.178 66.395 1.00 15.43 182 ARG B O 1
ATOM 3158 N N . CYS B 1 187 ? 39.166 28.285 68.168 1.00 15.48 183 CYS B N 1
ATOM 3159 C CA . CYS B 1 187 ? 39.503 27.017 68.828 1.00 16.25 183 CYS B CA 1
ATOM 3160 C C . CYS B 1 187 ? 38.245 26.330 69.363 1.00 16.23 183 CYS B C 1
ATOM 3161 O O . CYS B 1 187 ? 38.092 25.113 69.234 1.00 16.52 183 CYS B O 1
ATOM 3164 N N . SER B 1 188 ? 37.351 27.093 69.982 1.00 15.77 184 SER B N 1
ATOM 3165 C CA . SER B 1 188 ? 36.112 26.483 70.452 1.00 15.56 184 SER B CA 1
ATOM 3166 C C . SER B 1 188 ? 35.265 25.983 69.291 1.00 16.09 184 SER B C 1
ATOM 3167 O O . SER B 1 188 ? 34.560 24.983 69.438 1.00 15.96 184 SER B O 1
ATOM 3170 N N . ALA B 1 189 ? 35.365 26.622 68.114 1.00 15.21 185 ALA B N 1
ATOM 3171 C CA . ALA B 1 189 ? 34.627 26.100 66.942 1.00 16.07 185 ALA B CA 1
ATOM 3172 C C . ALA B 1 189 ? 35.026 24.669 66.567 1.00 16.13 185 ALA B C 1
ATOM 3173 O O . ALA B 1 189 ? 34.175 23.854 66.244 1.00 17.35 185 ALA B O 1
ATOM 3175 N N . ILE B 1 190 ? 36.321 24.373 66.604 1.00 17.40 186 ILE B N 1
ATOM 3176 C CA . ILE B 1 190 ? 36.799 23.023 66.273 1.00 17.83 186 ILE B CA 1
ATOM 3177 C C . ILE B 1 190 ? 36.244 22.017 67.265 1.00 18.97 186 ILE B C 1
ATOM 3178 O O . ILE B 1 190 ? 35.833 20.905 66.898 1.00 17.95 186 ILE B O 1
ATOM 3183 N N . GLU B 1 191 ? 36.251 22.395 68.535 1.00 18.02 187 GLU B N 1
ATOM 3184 C CA . GLU B 1 191 ? 35.741 21.492 69.573 1.00 19.59 187 GLU B CA 1
ATOM 3185 C C . GLU B 1 191 ? 34.224 21.310 69.440 1.00 19.86 187 GLU B C 1
ATOM 3186 O O . GLU B 1 191 ? 33.668 20.231 69.700 1.00 19.19 187 GLU B O 1
ATOM 3192 N N . ALA B 1 192 ? 33.571 22.388 69.013 1.00 19.41 188 ALA B N 1
ATOM 3193 C CA . ALA B 1 192 ? 32.102 22.440 69.007 1.00 19.78 188 ALA B CA 1
ATOM 3194 C C . ALA B 1 192 ? 31.441 21.554 67.951 1.00 20.53 188 ALA B C 1
ATOM 3195 O O . ALA B 1 192 ? 30.263 21.197 68.103 1.00 22.39 188 ALA B O 1
ATOM 3197 N N . VAL B 1 193 ? 32.173 21.217 66.881 1.00 19.63 189 VAL B N 1
ATOM 3198 C CA . VAL B 1 193 ? 31.690 20.327 65.828 1.00 21.25 189 VAL B CA 1
ATOM 3199 C C . VAL B 1 193 ? 31.105 19.038 66.413 1.00 21.83 189 VAL B C 1
ATOM 3200 O O . VAL B 1 193 ? 30.055 18.596 65.967 1.00 22.16 189 VAL B O 1
ATOM 3204 N N . GLU B 1 194 ? 31.780 18.474 67.425 1.00 22.23 190 GLU B N 1
ATOM 3205 C CA . GLU B 1 194 ? 31.346 17.234 68.108 1.00 23.48 190 GLU B CA 1
ATOM 3206 C C . GLU B 1 194 ? 29.888 17.333 68.596 1.00 23.13 190 GLU B C 1
ATOM 3207 O O . GLU B 1 194 ? 29.135 16.372 68.512 1.00 24.20 190 GLU B O 1
ATOM 3213 N N . PHE B 1 195 ? 29.498 18.505 69.101 1.00 23.16 191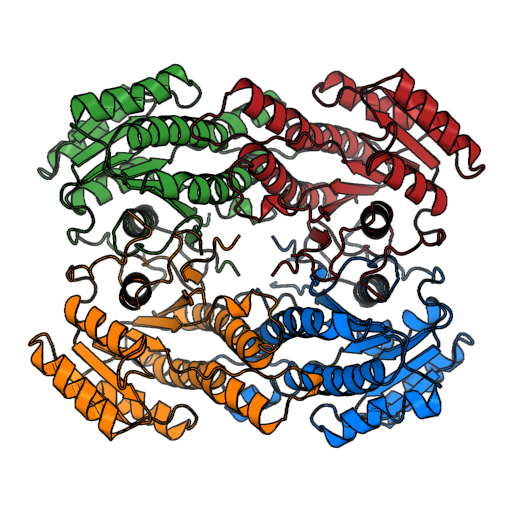 PHE B N 1
ATOM 3214 C CA . PHE B 1 195 ? 28.154 18.720 69.654 1.00 23.41 191 PHE B CA 1
ATOM 3215 C C . PHE B 1 195 ? 27.128 19.325 68.688 1.00 23.51 191 PHE B C 1
ATOM 3216 O O . PHE B 1 195 ? 26.009 19.666 69.084 1.00 23.20 191 PHE B O 1
ATOM 3224 N N . GLY B 1 196 ? 27.495 19.404 67.413 1.00 22.99 192 GLY B N 1
ATOM 3225 C CA . GLY B 1 196 ? 26.575 19.903 66.393 1.00 23.16 192 GLY B CA 1
ATOM 3226 C C . GLY B 1 196 ? 26.451 21.417 66.487 1.00 21.68 192 GLY B C 1
ATOM 3227 O O . GLY B 1 196 ? 25.463 21.984 66.068 1.00 21.49 192 GLY B O 1
ATOM 3228 N N . VAL B 1 197 ? 27.474 22.072 67.021 1.00 21.40 193 VAL B N 1
ATOM 3229 C CA . VAL B 1 197 ? 27.452 23.521 67.200 1.00 19.52 193 VAL B CA 1
ATOM 3230 C C . VAL B 1 197 ? 28.458 24.227 66.260 1.00 19.89 193 VAL B C 1
ATOM 3231 O O . VAL B 1 197 ? 29.614 23.783 66.111 1.00 19.67 193 VAL B O 1
ATOM 3235 N N . ARG B 1 198 ? 28.015 25.315 65.619 1.00 19.60 194 ARG B N 1
ATOM 3236 C CA . ARG B 1 198 ? 28.907 26.216 64.897 1.00 17.85 194 ARG B CA 1
ATOM 3237 C C . ARG B 1 198 ? 29.187 27.431 65.780 1.00 17.87 194 ARG B C 1
ATOM 3238 O O . ARG B 1 198 ? 28.304 27.874 66.510 1.00 17.73 194 ARG B O 1
ATOM 3246 N N . ILE B 1 199 ? 30.418 27.936 65.738 1.00 16.99 195 ILE B N 1
ATOM 3247 C CA . ILE B 1 199 ? 30.810 29.183 66.428 1.00 16.52 195 ILE B CA 1
ATOM 3248 C C . ILE B 1 199 ? 31.596 30.157 65.517 1.00 16.73 195 ILE B C 1
ATOM 3249 O O . ILE B 1 199 ? 32.674 29.822 64.970 1.00 16.27 195 ILE B O 1
ATOM 3254 N N . ASN B 1 200 ? 31.073 31.365 65.368 1.00 15.37 196 ASN B N 1
ATOM 3255 C CA . ASN B 1 200 ? 31.748 32.388 64.553 1.00 16.46 196 ASN B CA 1
ATOM 3256 C C . ASN B 1 200 ? 31.654 33.701 65.298 1.00 15.92 196 ASN B C 1
ATOM 3257 O O . ASN B 1 200 ? 30.994 33.767 66.346 1.00 17.64 196 ASN B O 1
ATOM 3262 N N . ALA B 1 201 ? 32.276 34.748 64.758 1.00 16.97 197 ALA B N 1
ATOM 3263 C CA . ALA B 1 201 ? 32.259 36.071 65.400 1.00 17.62 197 ALA B CA 1
ATOM 3264 C C . ALA B 1 201 ? 32.047 37.140 64.355 1.00 18.48 197 ALA B C 1
ATOM 3265 O O . ALA B 1 201 ? 32.449 36.981 63.180 1.00 17.48 197 ALA B O 1
ATOM 3267 N N . VAL B 1 202 ? 31.401 38.221 64.789 1.00 18.30 198 VAL B N 1
ATOM 3268 C CA . VAL B 1 202 ? 31.379 39.439 64.014 1.00 19.21 198 VAL B CA 1
ATOM 3269 C C . VAL B 1 202 ? 32.468 40.351 64.630 1.00 19.83 198 VAL B C 1
ATOM 3270 O O . VAL B 1 202 ? 32.790 40.228 65.818 1.00 18.88 198 VAL B O 1
ATOM 3274 N N . SER B 1 203 ? 33.026 41.255 63.825 1.00 20.70 199 SER B N 1
ATOM 3275 C CA . SER B 1 203 ? 34.087 42.144 64.286 1.00 21.97 199 SER B CA 1
ATOM 3276 C C . SER B 1 203 ? 33.711 43.556 63.838 1.00 22.95 199 SER B C 1
ATOM 3277 O O . SER B 1 203 ? 34.062 43.972 62.724 1.00 22.46 199 SER B O 1
ATOM 3280 N N . PRO B 1 204 ? 32.959 44.282 64.685 1.00 23.56 200 PRO B N 1
ATOM 3281 C CA . PRO B 1 204 ? 32.509 45.631 64.291 1.00 25.19 200 PRO B CA 1
ATOM 3282 C C . PRO B 1 204 ? 33.650 46.639 64.268 1.00 26.44 200 PRO B C 1
ATOM 3283 O O . PRO B 1 204 ? 34.514 46.616 65.130 1.00 25.60 200 PRO B O 1
ATOM 3287 N N . SER B 1 205 ? 33.620 47.523 63.280 1.00 29.22 201 SER B N 1
ATOM 3288 C CA . SER B 1 205 ? 34.518 48.666 63.227 1.00 33.25 201 SER B CA 1
ATOM 3289 C C . SER B 1 205 ? 34.123 49.687 64.319 1.00 35.38 201 SER B C 1
ATOM 3290 O O . SER B 1 205 ? 32.978 49.689 64.766 1.00 36.16 201 SER B O 1
ATOM 3293 N N . ILE B 1 206 ? 35.065 50.533 64.747 1.00 38.84 202 ILE B N 1
ATOM 3294 C CA . ILE B 1 206 ? 34.838 51.451 65.906 1.00 41.54 202 ILE B CA 1
ATOM 3295 C C . ILE B 1 206 ? 35.055 52.947 65.626 1.00 43.32 202 ILE B C 1
ATOM 3296 O O . ILE B 1 206 ? 34.740 53.466 64.542 1.00 45.74 202 ILE B O 1
ATOM 3298 N N . GLU B 1 228 ? 36.001 55.584 57.910 1.00 42.80 224 GLU B N 1
ATOM 3299 C CA . GLU B 1 228 ? 34.977 54.597 57.517 1.00 41.80 224 GLU B CA 1
ATOM 3300 C C . GLU B 1 228 ? 34.648 54.716 56.026 1.00 40.35 224 GLU B C 1
ATOM 3301 O O . GLU B 1 228 ? 34.509 55.822 55.505 1.00 39.63 224 GLU B O 1
ATOM 3307 N N . ALA B 1 229 ? 34.535 53.574 55.343 1.00 37.84 225 ALA B N 1
ATOM 3308 C CA . ALA B 1 229 ? 34.333 53.570 53.885 1.00 36.88 225 ALA B CA 1
ATOM 3309 C C . ALA B 1 229 ? 33.101 54.366 53.401 1.00 36.94 225 ALA B C 1
ATOM 3310 O O . ALA B 1 229 ? 33.166 55.034 52.368 1.00 36.46 225 ALA B O 1
ATOM 3312 N N . PHE B 1 230 ? 31.988 54.300 54.143 1.00 36.68 226 PHE B N 1
ATOM 3313 C CA . PHE B 1 230 ? 30.752 54.999 53.743 1.00 37.56 226 PHE B CA 1
ATOM 3314 C C . PHE B 1 230 ? 30.685 56.460 54.201 1.00 39.23 226 PHE B C 1
ATOM 3315 O O . PHE B 1 230 ? 29.763 57.177 53.838 1.00 40.31 226 PHE B O 1
ATOM 3323 N N . GLY B 1 231 ? 31.624 56.898 55.023 1.00 40.00 227 GLY B N 1
ATOM 3324 C CA . GLY B 1 231 ? 31.593 58.285 55.514 1.00 41.84 227 GLY B CA 1
ATOM 3325 C C . GLY B 1 231 ? 30.603 58.418 56.649 1.00 42.08 227 GLY B C 1
ATOM 3326 O O . GLY B 1 231 ? 30.140 59.520 56.951 1.00 43.26 227 GLY B O 1
ATOM 3327 N N . ARG B 1 232 ? 30.263 57.277 57.258 1.00 40.03 228 ARG B N 1
ATOM 3328 C CA . ARG B 1 232 ? 29.351 57.206 58.387 1.00 38.92 228 ARG B CA 1
ATOM 3329 C C . ARG B 1 232 ? 29.671 55.954 59.207 1.00 37.55 228 ARG B C 1
ATOM 3330 O O . ARG B 1 232 ? 30.233 54.991 58.681 1.00 36.42 228 ARG B O 1
ATOM 3338 N N . ALA B 1 233 ? 29.298 55.977 60.487 1.00 36.73 229 ALA B N 1
ATOM 3339 C CA . ALA B 1 233 ? 29.399 54.800 61.350 1.00 35.62 229 ALA B CA 1
ATOM 3340 C C . ALA B 1 233 ? 28.253 53.833 61.036 1.00 34.04 229 ALA B C 1
ATOM 3341 O O . ALA B 1 233 ? 27.255 54.220 60.459 1.00 33.23 229 ALA B O 1
ATOM 3343 N N . ALA B 1 234 ? 28.413 52.562 61.396 1.00 33.16 230 ALA B N 1
ATOM 3344 C CA . ALA B 1 234 ? 27.326 51.587 61.238 1.00 32.03 230 ALA B CA 1
ATOM 3345 C C . ALA B 1 234 ? 26.181 51.966 62.157 1.00 31.97 230 ALA B C 1
ATOM 3346 O O . ALA B 1 234 ? 26.415 52.511 63.234 1.00 32.19 230 ALA B O 1
ATOM 3348 N N . GLU B 1 235 ? 24.955 51.693 61.729 1.00 31.37 231 GLU B N 1
ATOM 3349 C CA . GLU B 1 235 ? 23.826 51.677 62.634 1.00 32.10 231 GLU B CA 1
ATOM 3350 C C . GLU B 1 235 ? 23.885 50.346 63.392 1.00 31.23 231 GLU B C 1
ATOM 3351 O O . GLU B 1 235 ? 24.331 49.345 62.837 1.00 30.91 231 GLU B O 1
ATOM 3357 N N . PRO B 1 236 ? 23.490 50.352 64.672 1.00 31.27 232 PRO B N 1
ATOM 3358 C CA . PRO B 1 236 ? 23.451 49.122 65.425 1.00 30.13 232 PRO B CA 1
ATOM 3359 C C . PRO B 1 236 ? 22.770 47.995 64.678 1.00 29.11 232 PRO B C 1
ATOM 3360 O O . PRO B 1 236 ? 23.229 46.856 64.761 1.00 28.33 232 PRO B O 1
ATOM 3364 N N . TRP B 1 237 ? 21.703 48.294 63.938 1.00 29.50 233 TRP B N 1
ATOM 3365 C CA . TRP B 1 237 ? 20.942 47.227 63.294 1.00 28.66 233 TRP B CA 1
ATOM 3366 C C . TRP B 1 237 ? 21.768 46.499 62.241 1.00 27.75 233 TRP B C 1
ATOM 3367 O O . TRP B 1 237 ? 21.568 45.309 62.007 1.00 25.79 233 TRP B O 1
ATOM 3378 N N . GLU B 1 238 ? 22.691 47.228 61.607 1.00 27.65 234 GLU B N 1
ATOM 3379 C CA . GLU B 1 238 ? 23.516 46.635 60.576 1.00 27.02 234 GLU B CA 1
ATOM 3380 C C . GLU B 1 238 ? 24.466 45.578 61.157 1.00 25.84 234 GLU B C 1
ATOM 3381 O O . GLU B 1 238 ? 24.739 44.575 60.495 1.00 25.43 234 GLU B O 1
ATOM 3387 N N . VAL B 1 239 ? 24.967 45.800 62.375 1.00 25.29 235 VAL B N 1
ATOM 3388 C CA . VAL B 1 239 ? 25.800 44.785 63.047 1.00 24.93 235 VAL B CA 1
ATOM 3389 C C . VAL B 1 239 ? 24.957 43.577 63.445 1.00 23.74 235 VAL B C 1
ATOM 3390 O O . VAL B 1 239 ? 25.377 42.455 63.224 1.00 22.64 235 VAL B O 1
ATOM 3394 N N . ALA B 1 240 ? 23.767 43.835 64.021 1.00 23.76 236 ALA B N 1
ATOM 3395 C CA . ALA B 1 240 ? 22.827 42.789 64.418 1.00 22.72 236 ALA B CA 1
ATOM 3396 C C . ALA B 1 240 ? 22.379 41.978 63.194 1.00 22.16 236 ALA B C 1
ATOM 3397 O O . ALA B 1 240 ? 22.197 40.760 63.281 1.00 21.24 236 ALA B O 1
ATOM 3399 N N . ALA B 1 241 ? 22.231 42.643 62.056 1.00 21.96 237 ALA B N 1
ATOM 3400 C CA . ALA B 1 241 ? 21.837 41.930 60.839 1.00 21.84 237 ALA B CA 1
ATOM 3401 C C . ALA B 1 241 ? 22.889 40.892 60.422 1.00 21.29 237 ALA B C 1
ATOM 3402 O O . ALA B 1 241 ? 22.548 39.809 59.953 1.00 20.59 237 ALA B O 1
ATOM 3404 N N . THR B 1 242 ? 24.171 41.218 60.593 1.00 21.16 238 THR B N 1
ATOM 3405 C CA . THR B 1 242 ? 25.205 40.264 60.225 1.00 21.81 238 THR B CA 1
ATOM 3406 C C . THR B 1 242 ? 25.303 39.140 61.297 1.00 20.27 238 THR B C 1
ATOM 3407 O O . THR B 1 242 ? 25.574 37.992 60.965 1.00 20.67 238 THR B O 1
ATOM 3411 N N . ILE B 1 243 ? 25.060 39.483 62.559 1.00 19.28 239 ILE B N 1
ATOM 3412 C CA . ILE B 1 243 ? 24.893 38.466 63.604 1.00 19.72 239 ILE B CA 1
ATOM 3413 C C . ILE B 1 243 ? 23.790 37.456 63.232 1.00 20.07 239 ILE B C 1
ATOM 3414 O O . ILE B 1 243 ? 23.953 36.236 63.395 1.00 19.96 239 ILE B O 1
ATOM 3419 N N . ALA B 1 244 ? 22.659 37.971 62.747 1.00 20.86 240 ALA B N 1
ATOM 3420 C CA . ALA B 1 244 ? 21.536 37.126 62.379 1.00 20.12 240 ALA B CA 1
ATOM 3421 C C . ALA B 1 244 ? 21.967 36.144 61.278 1.00 20.32 240 ALA B C 1
ATOM 3422 O O . ALA B 1 244 ? 21.640 34.969 61.354 1.00 19.90 240 ALA B O 1
ATOM 3424 N N . PHE B 1 245 ? 22.733 36.614 60.281 1.00 20.75 241 PHE B N 1
ATOM 3425 C CA . PHE B 1 245 ? 23.284 35.725 59.228 1.00 21.01 241 PHE B CA 1
ATOM 3426 C C . PHE B 1 245 ? 24.108 34.580 59.818 1.00 21.18 241 PHE B C 1
ATOM 3427 O O . PHE B 1 245 ? 23.904 33.421 59.474 1.00 21.30 241 PHE B O 1
ATOM 3435 N N . LEU B 1 246 ? 25.009 34.906 60.731 1.00 20.67 242 LEU B N 1
ATOM 3436 C CA . LEU B 1 246 ? 25.888 33.903 61.325 1.00 19.80 242 LEU B CA 1
ATOM 3437 C C . LEU B 1 246 ? 25.136 32.985 62.260 1.00 20.13 242 LEU B C 1
ATOM 3438 O O . LEU B 1 246 ? 25.606 31.891 62.524 1.00 19.75 242 LEU B O 1
ATOM 3443 N N . ALA B 1 247 ? 23.986 33.442 62.784 1.00 20.00 243 ALA B N 1
ATOM 3444 C CA . ALA B 1 247 ? 23.068 32.576 63.537 1.00 20.29 243 ALA B CA 1
ATOM 3445 C C . ALA B 1 247 ? 22.226 31.670 62.633 1.00 20.97 243 ALA B C 1
ATOM 3446 O O . ALA B 1 247 ? 21.758 30.630 63.076 1.00 22.29 243 ALA B O 1
ATOM 3448 N N . SER B 1 248 ? 22.007 32.096 61.382 1.00 20.62 244 SER B N 1
ATOM 3449 C CA . SER B 1 248 ? 21.056 31.481 60.435 1.00 20.28 244 SER B CA 1
ATOM 3450 C C . SER B 1 248 ? 21.673 30.353 59.624 1.00 20.71 244 SER B C 1
ATOM 3451 O O . SER B 1 248 ? 22.898 30.200 59.561 1.00 20.34 244 SER B O 1
ATOM 3454 N N . ASP B 1 249 ? 20.834 29.595 58.927 1.00 22.13 245 ASP B N 1
ATOM 3455 C CA . ASP B 1 249 ? 21.334 28.561 58.008 1.00 22.45 245 ASP B CA 1
ATOM 3456 C C . ASP B 1 249 ? 22.042 29.093 56.747 1.00 22.99 245 ASP B C 1
ATOM 3457 O O . ASP B 1 249 ? 22.625 28.308 55.973 1.00 23.90 245 ASP B O 1
ATOM 3462 N N . TYR B 1 250 ? 21.971 30.399 56.504 1.00 22.21 246 TYR B N 1
ATOM 3463 C CA . TYR B 1 250 ? 22.703 30.997 55.384 1.00 22.02 246 TYR B CA 1
ATOM 3464 C C . TYR B 1 250 ? 24.223 30.898 55.565 1.00 22.35 246 TYR B C 1
ATOM 3465 O O . TYR B 1 250 ? 24.978 30.975 54.590 1.00 22.32 246 TYR B O 1
ATOM 3474 N N . SER B 1 251 ? 24.672 30.738 56.810 1.00 20.71 247 SER B N 1
ATOM 3475 C CA . SER B 1 251 ? 26.114 30.575 57.076 1.00 20.58 247 SER B CA 1
ATOM 3476 C C . SER B 1 251 ? 26.440 29.090 57.431 1.00 21.49 247 SER B C 1
ATOM 3477 O O . SER B 1 251 ? 27.460 28.788 58.101 1.00 21.06 247 SER B O 1
ATOM 3480 N N . SER B 1 252 ? 25.565 28.184 56.957 1.00 20.52 248 SER B N 1
ATOM 3481 C CA . SER B 1 252 ? 25.626 26.725 57.185 1.00 21.62 248 SER B CA 1
ATOM 3482 C C . SER B 1 252 ? 27.029 26.097 57.265 1.00 20.60 248 SER B C 1
ATOM 3483 O O . SER B 1 252 ? 27.316 25.302 58.166 1.00 19.98 248 SER B O 1
ATOM 3486 N N . TYR B 1 253 ? 27.888 26.438 56.300 1.00 20.97 249 TYR B N 1
ATOM 3487 C CA . TYR B 1 253 ? 29.255 25.863 56.249 1.00 21.10 249 TYR B CA 1
ATOM 3488 C C . TYR B 1 253 ? 30.323 26.577 57.089 1.00 20.06 249 TYR B C 1
ATOM 3489 O O . TYR B 1 253 ? 31.394 26.020 57.319 1.00 20.60 249 TYR B O 1
ATOM 3498 N N . MET B 1 254 ? 30.035 27.788 57.563 1.00 19.60 250 MET B N 1
ATOM 3499 C CA . MET B 1 254 ? 31.003 28.584 58.310 1.00 18.56 250 MET B CA 1
ATOM 3500 C C . MET B 1 254 ? 31.116 28.204 59.773 1.00 18.17 250 MET B C 1
ATOM 3501 O O . MET B 1 254 ? 30.127 28.181 60.503 1.00 18.32 250 MET B O 1
ATOM 3506 N N . THR B 1 255 ? 32.343 27.949 60.210 1.00 18.29 251 THR B N 1
ATOM 3507 C CA . THR B 1 255 ? 32.627 27.852 61.639 1.00 17.71 251 THR B CA 1
ATOM 3508 C C . THR B 1 255 ? 34.045 28.377 61.877 1.00 18.26 251 THR B C 1
ATOM 3509 O O . THR B 1 255 ? 34.878 28.308 60.963 1.00 17.94 251 THR B O 1
ATOM 3513 N N . GLY B 1 256 ? 34.284 28.947 63.065 1.00 17.56 252 GLY B N 1
ATOM 3514 C CA . GLY B 1 256 ? 35.602 29.486 63.437 1.00 17.79 252 GLY B CA 1
ATOM 3515 C C . GLY B 1 256 ? 36.017 30.726 62.641 1.00 17.80 252 GLY B C 1
ATOM 3516 O O . GLY B 1 256 ? 37.209 31.015 62.542 1.00 18.03 252 GLY B O 1
ATOM 3517 N N . GLU B 1 257 ? 35.043 31.428 62.047 1.00 18.40 253 GLU B N 1
ATOM 3518 C CA . GLU B 1 257 ? 35.305 32.606 61.202 1.00 18.36 253 GLU B CA 1
ATOM 3519 C C . GLU B 1 257 ? 35.031 33.887 61.947 1.00 18.69 253 GLU B C 1
ATOM 3520 O O . GLU B 1 257 ? 34.259 33.903 62.916 1.00 18.76 253 GLU B O 1
ATOM 3526 N N . VAL B 1 258 ? 35.682 34.953 61.512 1.00 19.02 254 VAL B N 1
ATOM 3527 C CA . VAL B 1 258 ? 35.496 36.281 62.094 1.00 20.38 254 VAL B CA 1
ATOM 3528 C C . VAL B 1 258 ? 35.178 37.272 60.940 1.00 21.76 254 VAL B C 1
ATOM 3529 O O . VAL B 1 258 ? 36.003 37.466 60.023 1.00 22.70 254 VAL B O 1
ATOM 3533 N N . VAL B 1 259 ? 33.985 37.867 60.965 1.00 21.74 255 VAL B N 1
ATOM 3534 C CA . VAL B 1 259 ? 33.519 38.678 59.848 1.00 22.19 255 VAL B CA 1
ATOM 3535 C C . VAL B 1 259 ? 33.650 40.163 60.179 1.00 23.38 255 VAL B C 1
ATOM 3536 O O . VAL B 1 259 ? 33.001 40.670 61.107 1.00 22.68 255 VAL B O 1
ATOM 3540 N N . SER B 1 260 ? 34.500 40.863 59.423 1.00 23.67 256 SER B N 1
ATOM 3541 C CA . SER B 1 260 ? 34.675 42.305 59.681 1.00 23.87 256 SER B CA 1
ATOM 3542 C C . SER B 1 260 ? 33.465 43.132 59.213 1.00 24.10 256 SER B C 1
ATOM 3543 O O . SER B 1 260 ? 32.999 42.983 58.085 1.00 24.21 256 SER B O 1
ATOM 3546 N N . VAL B 1 261 ? 32.929 43.970 60.101 1.00 23.65 257 VAL B N 1
ATOM 3547 C CA . VAL B 1 261 ? 31.765 44.813 59.785 1.00 24.10 257 VAL B CA 1
ATOM 3548 C C . VAL B 1 261 ? 32.031 46.244 60.287 1.00 24.65 257 VAL B C 1
ATOM 3549 O O . VAL B 1 261 ? 31.578 46.610 61.348 1.00 24.83 257 VAL B O 1
ATOM 3553 N N . SER B 1 262 ? 32.789 47.057 59.550 1.00 24.87 258 SER B N 1
ATOM 3554 C CA . SER B 1 262 ? 33.402 46.740 58.245 1.00 25.44 258 SER B CA 1
ATOM 3555 C C . SER B 1 262 ? 34.720 47.521 58.124 1.00 25.94 258 SER B C 1
ATOM 3556 O O . SER B 1 262 ? 34.703 48.766 58.072 1.00 26.34 258 SER B O 1
ATOM 3559 N N . SER B 1 263 ? 35.844 46.813 58.061 1.00 25.42 259 SER B N 1
ATOM 3560 C CA A SER B 1 263 ? 37.153 47.464 58.025 0.50 26.14 259 SER B CA 1
ATOM 3561 C CA B SER B 1 263 ? 37.158 47.447 58.044 0.50 26.07 259 SER B CA 1
ATOM 3562 C C . SER B 1 263 ? 38.018 47.060 56.824 1.00 26.55 259 SER B C 1
ATOM 3563 O O . SER B 1 263 ? 39.234 47.321 56.809 1.00 25.28 259 SER B O 1
ATOM 3568 N N . GLN B 1 264 ? 37.403 46.443 55.806 1.00 25.36 260 GLN B N 1
ATOM 3569 C CA . GLN B 1 264 ? 38.153 45.906 54.651 1.00 24.95 260 GLN B CA 1
ATOM 3570 C C . GLN B 1 264 ? 39.332 45.025 55.088 1.00 25.48 260 GLN B C 1
ATOM 3571 O O . GLN B 1 264 ? 40.486 45.211 54.640 1.00 26.30 260 GLN B O 1
ATOM 3577 N N . ARG B 1 265 ? 39.033 44.070 55.979 1.00 24.48 261 ARG B N 1
ATOM 3578 C CA . ARG B 1 265 ? 40.040 43.197 56.572 1.00 23.06 261 ARG B CA 1
ATOM 3579 C C . ARG B 1 265 ? 40.607 42.245 55.517 1.00 23.79 261 ARG B C 1
ATOM 3580 O O . ARG B 1 265 ? 39.850 41.535 54.861 1.00 22.53 261 ARG B O 1
ATOM 3588 N N . ALA B 1 266 ? 41.931 42.268 55.357 1.00 23.34 262 ALA B N 1
ATOM 3589 C CA . ALA B 1 266 ? 42.639 41.461 54.343 1.00 25.03 262 ALA B CA 1
ATOM 3590 C C . ALA B 1 266 ? 43.261 40.209 54.946 1.00 24.80 262 ALA B C 1
ATOM 3591 O O . ALA B 1 266 ? 43.712 40.249 56.082 1.00 24.01 262 ALA B O 1
ATOM 3594 N N . MET C 1 5 ? 21.147 16.616 64.680 1.00 44.51 1 MET C N 1
ATOM 3595 C CA . MET C 1 5 ? 22.191 17.443 64.008 1.00 43.59 1 MET C CA 1
ATOM 3596 C C . MET C 1 5 ? 23.532 16.730 64.054 1.00 43.03 1 MET C C 1
ATOM 3597 O O . MET C 1 5 ? 24.041 16.415 65.136 1.00 44.28 1 MET C O 1
ATOM 3602 N N . ASN C 1 6 ? 24.096 16.503 62.868 1.00 41.43 2 ASN C N 1
ATOM 3603 C CA . ASN C 1 6 ? 25.426 15.921 62.686 1.00 39.91 2 ASN C CA 1
ATOM 3604 C C . ASN C 1 6 ? 26.143 16.643 61.548 1.00 37.58 2 ASN C C 1
ATOM 3605 O O . ASN C 1 6 ? 25.763 16.505 60.384 1.00 35.83 2 ASN C O 1
ATOM 3610 N N . LEU C 1 7 ? 27.204 17.380 61.887 1.00 36.32 3 LEU C N 1
ATOM 3611 C CA . LEU C 1 7 ? 27.811 18.316 60.923 1.00 34.31 3 LEU C CA 1
ATOM 3612 C C . LEU C 1 7 ? 28.590 17.683 59.754 1.00 33.57 3 LEU C C 1
ATOM 3613 O O . LEU C 1 7 ? 28.853 18.364 58.750 1.00 33.24 3 LEU C O 1
ATOM 3618 N N . SER C 1 8 ? 28.923 16.399 59.842 1.00 33.67 4 SER C N 1
ATOM 3619 C CA . SER C 1 8 ? 29.574 15.716 58.723 1.00 34.41 4 SER C CA 1
ATOM 3620 C C . SER C 1 8 ? 28.573 15.244 57.653 1.00 34.85 4 SER C C 1
ATOM 3621 O O . SER C 1 8 ? 28.956 14.786 56.572 1.00 34.32 4 SER C O 1
ATOM 3624 N N . GLU C 1 9 ? 27.289 15.327 57.966 1.00 34.79 5 GLU C N 1
ATOM 3625 C CA . GLU C 1 9 ? 26.269 14.982 56.996 1.00 35.97 5 GLU C CA 1
ATOM 3626 C C . GLU C 1 9 ? 25.991 16.188 56.102 1.00 35.03 5 GLU C C 1
ATOM 3627 O O . GLU C 1 9 ? 25.912 17.311 56.577 1.00 34.53 5 GLU C O 1
ATOM 3633 N N . ALA C 1 10 ? 25.858 15.937 54.806 1.00 34.67 6 ALA C N 1
ATOM 3634 C CA . ALA C 1 10 ? 25.581 16.984 53.832 1.00 34.50 6 ALA C CA 1
ATOM 3635 C C . ALA C 1 10 ? 24.166 17.534 54.094 1.00 34.07 6 ALA C C 1
ATOM 3636 O O . ALA C 1 10 ? 23.217 16.781 54.053 1.00 34.82 6 ALA C O 1
ATOM 3638 N N . PRO C 1 11 ? 24.025 18.839 54.417 1.00 33.16 7 PRO C N 1
ATOM 3639 C CA . PRO C 1 11 ? 22.691 19.347 54.778 1.00 32.51 7 PRO C CA 1
ATOM 3640 C C . PRO C 1 11 ? 21.809 19.619 53.555 1.00 32.29 7 PRO C C 1
ATOM 3641 O O . PRO C 1 11 ? 22.333 19.805 52.440 1.00 31.40 7 PRO C O 1
ATOM 3645 N N . LYS C 1 12 ? 20.487 19.647 53.765 1.00 31.70 8 LYS C N 1
ATOM 3646 C CA . LYS C 1 12 ? 19.552 19.928 52.666 1.00 31.71 8 LYS C CA 1
ATOM 3647 C C . LYS C 1 12 ? 19.526 21.418 52.356 1.00 30.22 8 LYS C C 1
ATOM 3648 O O . LYS C 1 12 ? 19.493 22.251 53.259 1.00 28.68 8 LYS C O 1
ATOM 3650 N N . GLU C 1 13 ? 19.524 21.747 51.071 1.00 30.22 9 GLU C N 1
ATOM 3651 C CA . GLU C 1 13 ? 19.380 23.125 50.645 1.00 30.42 9 GLU C CA 1
ATOM 3652 C C . GLU C 1 13 ? 18.162 23.776 51.312 1.00 30.21 9 GLU C C 1
ATOM 3653 O O . GLU C 1 13 ? 17.063 23.209 51.282 1.00 30.76 9 GLU C O 1
ATOM 3659 N N . ILE C 1 14 ? 18.368 24.942 51.929 1.00 29.05 10 ILE C N 1
ATOM 3660 C CA . ILE C 1 14 ? 17.285 25.682 52.604 1.00 28.50 10 ILE C CA 1
ATOM 3661 C C . ILE C 1 14 ? 16.369 26.419 51.625 1.00 28.68 10 ILE C C 1
ATOM 3662 O O . ILE C 1 14 ? 16.790 26.766 50.510 1.00 28.57 10 ILE C O 1
ATOM 3667 N N . ASP C 1 15 ? 15.128 26.662 52.043 1.00 28.85 11 ASP C N 1
ATOM 3668 C CA . ASP C 1 15 ? 14.163 27.458 51.264 1.00 29.79 11 ASP C CA 1
ATOM 3669 C C . ASP C 1 15 ? 14.596 28.922 51.090 1.00 29.58 11 ASP C C 1
ATOM 3670 O O . ASP C 1 15 ? 15.474 29.391 51.794 1.00 28.94 11 ASP C O 1
ATOM 3675 N N . GLY C 1 16 ? 13.975 29.629 50.143 1.00 29.12 12 GLY C N 1
ATOM 3676 C CA . GLY C 1 16 ? 14.116 31.078 50.044 1.00 28.18 12 GLY C CA 1
ATOM 3677 C C . GLY C 1 16 ? 13.470 31.825 51.190 1.00 27.26 12 GLY C C 1
ATOM 3678 O O . GLY C 1 16 ? 12.536 31.333 51.798 1.00 27.76 12 GLY C O 1
ATOM 3679 N N . HIS C 1 17 ? 13.977 33.022 51.487 1.00 26.46 13 HIS C N 1
ATOM 3680 C CA . HIS C 1 17 ? 13.457 33.850 52.578 1.00 26.34 13 HIS C CA 1
ATOM 3681 C C . HIS C 1 17 ? 13.267 35.280 52.109 1.00 26.02 13 HIS C C 1
ATOM 3682 O O . HIS C 1 17 ? 13.320 36.182 52.906 1.00 26.76 13 HIS C O 1
ATOM 3689 N N . GLY C 1 18 ? 13.049 35.465 50.809 1.00 26.43 14 GLY C N 1
ATOM 3690 C CA . GLY C 1 18 ? 12.795 36.784 50.231 1.00 27.01 14 GLY C CA 1
ATOM 3691 C C . GLY C 1 18 ? 13.923 37.830 50.295 1.00 27.56 14 GLY C C 1
ATOM 3692 O O . GLY C 1 18 ? 13.649 39.029 50.224 1.00 26.70 14 GLY C O 1
ATOM 3693 N N . LEU C 1 19 ? 15.181 37.384 50.388 1.00 26.71 15 LEU C N 1
ATOM 3694 C CA . LEU C 1 19 ? 16.315 38.295 50.584 1.00 26.66 15 LEU C CA 1
ATOM 3695 C C . LEU C 1 19 ? 16.625 39.237 49.388 1.00 26.72 15 LEU C C 1
ATOM 3696 O O . LEU C 1 19 ? 17.207 40.306 49.561 1.00 25.76 15 LEU C O 1
ATOM 3701 N N . LEU C 1 20 ? 16.257 38.818 48.188 1.00 26.69 16 LEU C N 1
ATOM 3702 C CA . LEU C 1 20 ? 16.523 39.611 46.970 1.00 27.82 16 LEU C CA 1
ATOM 3703 C C . LEU C 1 20 ? 15.234 39.895 46.162 1.00 28.79 16 LEU C C 1
ATOM 3704 O O . LEU C 1 20 ? 15.273 40.093 44.929 1.00 27.98 16 LEU C O 1
ATOM 3709 N N . LYS C 1 21 ? 14.107 39.936 46.868 1.00 30.39 17 LYS C N 1
ATOM 3710 C CA . LYS C 1 21 ? 12.809 40.099 46.218 1.00 32.31 17 LYS C CA 1
ATOM 3711 C C . LYS C 1 21 ? 12.843 41.341 45.332 1.00 33.41 17 LYS C C 1
ATOM 3712 O O . LYS C 1 21 ? 13.121 42.444 45.798 1.00 34.27 17 LYS C O 1
ATOM 3714 N N . GLY C 1 22 ? 12.674 41.115 44.030 1.00 34.34 18 GLY C N 1
ATOM 3715 C CA . GLY C 1 22 ? 12.556 42.188 43.059 1.00 35.65 18 GLY C CA 1
ATOM 3716 C C . GLY C 1 22 ? 13.854 42.685 42.447 1.00 35.55 18 GLY C C 1
ATOM 3717 O O . GLY C 1 22 ? 13.820 43.591 41.624 1.00 37.73 18 GLY C O 1
ATOM 3718 N N . LYS C 1 23 ? 14.988 42.098 42.820 1.00 33.61 19 LYS C N 1
ATOM 3719 C CA . LYS C 1 23 ? 16.290 42.601 42.373 1.00 32.41 19 LYS C CA 1
ATOM 3720 C C . LYS C 1 23 ? 16.632 41.904 41.078 1.00 31.76 19 LYS C C 1
ATOM 3721 O O . LYS C 1 23 ? 16.198 40.779 40.869 1.00 31.66 19 LYS C O 1
ATOM 3727 N N . VAL C 1 24 ? 17.399 42.560 40.216 1.00 30.89 20 VAL C N 1
ATOM 3728 C CA . VAL C 1 24 ? 17.954 41.872 39.041 1.00 30.87 20 VAL C CA 1
ATOM 3729 C C . VAL C 1 24 ? 19.373 41.423 39.368 1.00 29.99 20 VAL C C 1
ATOM 3730 O O . VAL C 1 24 ? 20.232 42.257 39.675 1.00 29.96 20 VAL C O 1
ATOM 3734 N N . VAL C 1 25 ? 19.584 40.102 39.337 1.00 29.28 21 VAL C N 1
ATOM 3735 C CA . VAL C 1 25 ? 20.868 39.468 39.671 1.00 28.48 21 VAL C CA 1
ATOM 3736 C C . VAL C 1 25 ? 21.467 38.795 38.438 1.00 29.76 21 VAL C C 1
ATOM 3737 O O . VAL C 1 25 ? 20.815 37.938 37.834 1.00 29.67 21 VAL C O 1
ATOM 3741 N N . LEU C 1 26 ? 22.668 39.246 38.044 1.00 29.79 22 LEU C N 1
ATOM 3742 C CA . LEU C 1 26 ? 23.455 38.671 36.953 1.00 29.96 22 LEU C CA 1
ATOM 3743 C C . LEU C 1 26 ? 24.546 37.812 37.554 1.00 30.18 22 LEU C C 1
ATOM 3744 O O . LEU C 1 26 ? 25.288 38.267 38.473 1.00 28.46 22 LEU C O 1
ATOM 3749 N N . VAL C 1 27 ? 24.635 36.580 37.053 1.00 30.05 23 VAL C N 1
ATOM 3750 C CA . VAL C 1 27 ? 25.597 35.600 37.581 1.00 30.39 23 VAL C CA 1
ATOM 3751 C C . VAL C 1 27 ? 26.411 35.062 36.421 1.00 30.60 23 VAL C C 1
ATOM 3752 O O . VAL C 1 27 ? 25.844 34.540 35.471 1.00 30.92 23 VAL C O 1
ATOM 3756 N N . THR C 1 28 ? 27.741 35.199 36.508 1.00 30.74 24 THR C N 1
ATOM 3757 C CA . THR C 1 28 ? 28.639 34.703 35.457 1.00 30.69 24 THR C CA 1
ATOM 3758 C C . THR C 1 28 ? 29.053 33.230 35.699 1.00 31.02 24 THR C C 1
ATOM 3759 O O . THR C 1 28 ? 28.881 32.701 36.802 1.00 29.04 24 THR C O 1
ATOM 3763 N N . ALA C 1 29 ? 29.582 32.594 34.646 1.00 31.60 25 ALA C N 1
ATOM 3764 C CA . ALA C 1 29 ? 29.936 31.170 34.635 1.00 32.43 25 ALA C CA 1
ATOM 3765 C C . ALA C 1 29 ? 28.836 30.332 35.245 1.00 32.88 25 ALA C C 1
ATOM 3766 O O . ALA C 1 29 ? 29.070 29.501 36.137 1.00 31.90 25 ALA C O 1
ATOM 3768 N N . ALA C 1 30 ? 27.622 30.546 34.746 1.00 32.85 26 ALA C N 1
ATOM 3769 C CA . ALA C 1 30 ? 26.454 29.986 35.391 1.00 33.76 26 ALA C CA 1
ATOM 3770 C C . ALA C 1 30 ? 25.732 28.921 34.583 1.00 34.46 26 ALA C C 1
ATOM 3771 O O . ALA C 1 30 ? 24.586 28.578 34.896 1.00 35.10 26 ALA C O 1
ATOM 3773 N N . ALA C 1 31 ? 26.389 28.384 33.568 1.00 35.81 27 ALA C N 1
ATOM 3774 C CA . ALA C 1 31 ? 25.832 27.228 32.882 1.00 37.19 27 ALA C CA 1
ATOM 3775 C C . ALA C 1 31 ? 26.080 25.995 33.735 1.00 37.40 27 ALA C C 1
ATOM 3776 O O . ALA C 1 31 ? 27.104 25.896 34.397 1.00 37.01 27 ALA C O 1
ATOM 3778 N N . GLY C 1 32 ? 25.136 25.070 33.762 1.00 38.08 28 GLY C N 1
ATOM 3779 C CA . GLY C 1 32 ? 25.418 23.794 34.400 1.00 39.02 28 GLY C CA 1
ATOM 3780 C C . GLY C 1 32 ? 24.779 23.552 35.749 1.00 39.31 28 GLY C C 1
ATOM 3781 O O . GLY C 1 32 ? 23.561 23.753 35.934 1.00 39.17 28 GLY C O 1
ATOM 3782 N N . THR C 1 33 ? 25.624 23.113 36.678 1.00 38.82 29 THR C N 1
ATOM 3783 C CA . THR C 1 33 ? 25.232 22.579 37.969 1.00 39.59 29 THR C CA 1
ATOM 3784 C C . THR C 1 33 ? 26.210 23.144 39.021 1.00 38.57 29 THR C C 1
ATOM 3785 O O . THR C 1 33 ? 26.026 22.911 40.218 1.00 40.44 29 THR C O 1
ATOM 3789 N N . GLY C 1 34 ? 27.224 23.886 38.565 1.00 37.33 30 GLY C N 1
ATOM 3790 C CA . GLY C 1 34 ? 28.331 24.357 39.407 1.00 36.02 30 GLY C CA 1
ATOM 3791 C C . GLY C 1 34 ? 27.913 25.524 40.287 1.00 34.80 30 GLY C C 1
ATOM 3792 O O . GLY C 1 34 ? 26.707 25.783 40.478 1.00 34.17 30 GLY C O 1
ATOM 3793 N N . ILE C 1 35 ? 28.900 26.247 40.801 1.00 32.58 31 ILE C N 1
ATOM 3794 C CA . ILE C 1 35 ? 28.591 27.315 41.718 1.00 31.43 31 ILE C CA 1
ATOM 3795 C C . ILE C 1 35 ? 27.816 28.463 41.047 1.00 30.61 31 ILE C C 1
ATOM 3796 O O . ILE C 1 35 ? 26.960 29.071 41.692 1.00 30.40 31 ILE C O 1
ATOM 3801 N N . GLY C 1 36 ? 28.108 28.754 39.779 1.00 29.55 32 GLY C N 1
ATOM 3802 C CA . GLY C 1 36 ? 27.387 29.804 39.065 1.00 29.14 32 GLY C CA 1
ATOM 3803 C C . GLY C 1 36 ? 25.911 29.453 38.984 1.00 29.21 32 GLY C C 1
ATOM 3804 O O . GLY C 1 36 ? 25.047 30.273 39.310 1.00 29.62 32 GLY C O 1
ATOM 3805 N N . SER C 1 37 ? 25.619 28.223 38.558 1.00 28.36 33 SER C N 1
ATOM 3806 C CA . SER C 1 37 ? 24.247 27.774 38.389 1.00 28.89 33 SER C CA 1
ATOM 3807 C C . SER C 1 37 ? 23.483 27.736 39.706 1.00 28.02 33 SER C C 1
ATOM 3808 O O . SER C 1 37 ? 22.335 28.174 39.791 1.00 26.60 33 SER C O 1
ATOM 3811 N N . THR C 1 38 ? 24.144 27.198 40.721 1.00 28.08 34 THR C N 1
ATOM 3812 C CA . THR C 1 38 ? 23.595 27.081 42.052 1.00 28.14 34 THR C CA 1
ATOM 3813 C C . THR C 1 38 ? 23.241 28.456 42.646 1.00 27.75 34 THR C C 1
ATOM 3814 O O . THR C 1 38 ? 22.217 28.616 43.334 1.00 27.66 34 THR C O 1
ATOM 3818 N N . THR C 1 39 ? 24.114 29.427 42.397 1.00 26.94 35 THR C N 1
ATOM 3819 C CA . THR C 1 39 ? 23.943 30.764 42.903 1.00 27.05 35 THR C CA 1
ATOM 3820 C C . THR C 1 39 ? 22.768 31.438 42.172 1.00 27.47 35 THR C C 1
ATOM 3821 O O . THR C 1 39 ? 22.022 32.219 42.778 1.00 27.69 35 THR C O 1
ATOM 3825 N N . ALA C 1 40 ? 22.609 31.141 40.884 1.00 27.44 36 ALA C N 1
ATOM 3826 C CA . ALA C 1 40 ? 21.463 31.670 40.125 1.00 28.28 36 ALA C CA 1
ATOM 3827 C C . ALA C 1 40 ? 20.168 31.134 40.723 1.00 27.77 36 ALA C C 1
ATOM 3828 O O . ALA C 1 40 ? 19.199 31.892 40.892 1.00 27.50 36 ALA C O 1
ATOM 3830 N N . ARG C 1 41 ? 20.156 29.828 41.034 1.00 27.52 37 ARG C N 1
ATOM 3831 C CA . ARG C 1 41 ? 19.004 29.184 41.674 1.00 27.46 37 ARG C CA 1
ATOM 3832 C C . ARG C 1 41 ? 18.704 29.839 43.024 1.00 27.19 37 ARG C C 1
ATOM 3833 O O . ARG C 1 41 ? 17.541 30.163 43.336 1.00 26.23 37 ARG C O 1
ATOM 3841 N N . ARG C 1 42 ? 19.756 30.036 43.825 1.00 25.98 38 ARG C N 1
ATOM 3842 C CA . ARG C 1 42 ? 19.570 30.704 45.108 1.00 25.85 38 ARG C CA 1
ATOM 3843 C C . ARG C 1 42 ? 18.930 32.081 44.875 1.00 25.22 38 ARG C C 1
ATOM 3844 O O . ARG C 1 42 ? 17.939 32.423 45.550 1.00 25.63 38 ARG C O 1
ATOM 3852 N N . ALA C 1 43 ? 19.452 32.835 43.909 1.00 24.87 39 ALA C N 1
ATOM 3853 C CA . ALA C 1 43 ? 18.895 34.155 43.581 1.00 24.83 39 ALA C CA 1
ATOM 3854 C C . ALA C 1 43 ? 17.391 34.087 43.257 1.00 25.88 39 ALA C C 1
ATOM 3855 O O . ALA C 1 43 ? 16.603 34.897 43.761 1.00 25.64 39 ALA C O 1
ATOM 3857 N N . LEU C 1 44 ? 16.991 33.097 42.464 1.00 25.48 40 LEU C N 1
ATOM 3858 C CA . LEU C 1 44 ? 15.573 32.880 42.187 1.00 26.78 40 LEU C CA 1
ATOM 3859 C C . LEU C 1 44 ? 14.784 32.458 43.447 1.00 27.60 40 LEU C C 1
ATOM 3860 O O . LEU C 1 44 ? 13.666 32.960 43.684 1.00 27.61 40 LEU C O 1
ATOM 3865 N N . LEU C 1 45 ? 15.347 31.548 44.248 1.00 26.85 41 LEU C N 1
ATOM 3866 C CA . LEU C 1 45 ? 14.690 31.155 45.490 1.00 27.78 41 LEU C CA 1
ATOM 3867 C C . LEU C 1 45 ? 14.475 32.381 46.400 1.00 27.72 41 LEU C C 1
ATOM 3868 O O . LEU C 1 45 ? 13.466 32.445 47.133 1.00 27.50 41 LEU C O 1
ATOM 3873 N N . GLU C 1 46 ? 15.396 33.352 46.316 1.00 26.03 42 GLU C N 1
ATOM 3874 C CA . GLU C 1 46 ? 15.276 34.605 47.088 1.00 26.10 42 GLU C CA 1
ATOM 3875 C C . GLU C 1 46 ? 14.390 35.704 46.465 1.00 26.39 42 GLU C C 1
ATOM 3876 O O . GLU C 1 46 ? 14.354 36.822 46.980 1.00 26.84 42 GLU C O 1
ATOM 3882 N N . GLY C 1 47 ? 13.659 35.385 45.390 1.00 26.61 43 GLY C N 1
ATOM 3883 C CA . GLY C 1 47 ? 12.725 36.337 44.769 1.00 26.87 43 GLY C CA 1
ATOM 3884 C C . GLY C 1 47 ? 13.253 37.213 43.644 1.00 27.40 43 GLY C C 1
ATOM 3885 O O . GLY C 1 47 ? 12.560 38.109 43.152 1.00 26.72 43 GLY C O 1
ATOM 3886 N N . ALA C 1 48 ? 14.485 36.964 43.230 1.00 26.77 44 ALA C N 1
ATOM 3887 C CA . ALA C 1 48 ? 15.126 37.808 42.243 1.00 28.15 44 ALA C CA 1
ATOM 3888 C C . ALA C 1 48 ? 14.637 37.447 40.837 1.00 27.93 44 ALA C C 1
ATOM 3889 O O . ALA C 1 48 ? 14.150 36.358 40.631 1.00 27.66 44 ALA C O 1
ATOM 3891 N N . ASP C 1 49 ? 14.762 38.372 39.884 1.00 29.64 45 ASP C N 1
ATOM 3892 C CA . ASP C 1 49 ? 14.845 37.992 38.471 1.00 30.40 45 ASP C CA 1
ATOM 3893 C C . ASP C 1 49 ? 16.331 37.772 38.246 1.00 30.33 45 ASP C C 1
ATOM 3894 O O . ASP C 1 49 ? 17.155 38.435 38.873 1.00 30.39 45 ASP C O 1
ATOM 3899 N N . VAL C 1 50 ? 16.671 36.871 37.343 1.00 31.43 46 VAL C N 1
ATOM 3900 C CA . VAL C 1 50 ? 18.048 36.469 37.133 1.00 31.70 46 VAL C CA 1
ATOM 3901 C C . VAL C 1 50 ? 18.469 36.529 35.677 1.00 33.53 46 VAL C C 1
ATOM 3902 O O . VAL C 1 50 ? 17.677 36.211 34.781 1.00 34.02 46 VAL C O 1
ATOM 3906 N N . VAL C 1 51 ? 19.705 36.966 35.442 1.00 33.12 47 VAL C N 1
ATOM 3907 C CA . VAL C 1 51 ? 20.349 36.793 34.154 1.00 34.43 47 VAL C CA 1
ATOM 3908 C C . VAL C 1 51 ? 21.566 35.882 34.371 1.00 34.71 47 VAL C C 1
ATOM 3909 O O . VAL C 1 51 ? 22.403 36.152 35.249 1.00 33.15 47 VAL C O 1
ATOM 3913 N N . ILE C 1 52 ? 21.649 34.796 33.593 1.00 34.61 48 ILE C N 1
ATOM 3914 C CA . ILE C 1 52 ? 22.840 33.942 33.639 1.00 34.15 48 ILE C CA 1
ATOM 3915 C C . ILE C 1 52 ? 23.734 34.116 32.427 1.00 35.70 48 ILE C C 1
ATOM 3916 O O . ILE C 1 52 ? 23.265 34.403 31.307 1.00 36.00 48 ILE C O 1
ATOM 3921 N N . SER C 1 53 ? 25.033 33.948 32.646 1.00 35.75 49 SER C N 1
ATOM 3922 C CA . SER C 1 53 ? 25.990 34.102 31.571 1.00 36.89 49 SER C CA 1
ATOM 3923 C C . SER C 1 53 ? 27.032 32.992 31.573 1.00 37.64 49 SER C C 1
ATOM 3924 O O . SER C 1 53 ? 27.290 32.403 32.596 1.00 35.23 49 SER C O 1
ATOM 3927 N N . ASP C 1 54 ? 27.611 32.714 30.403 1.00 40.44 50 ASP C N 1
ATOM 3928 C CA . ASP C 1 54 ? 28.627 31.645 30.226 1.00 43.28 50 ASP C CA 1
ATOM 3929 C C . ASP C 1 54 ? 29.121 31.686 28.790 1.00 45.51 50 ASP C C 1
ATOM 3930 O O . ASP C 1 54 ? 28.582 32.451 27.992 1.00 46.48 50 ASP C O 1
ATOM 3935 N N . TYR C 1 55 ? 30.140 30.897 28.452 1.00 47.90 51 TYR C N 1
ATOM 3936 C CA . TYR C 1 55 ? 30.505 30.726 27.035 1.00 51.38 51 TYR C CA 1
ATOM 3937 C C . TYR C 1 55 ? 29.911 29.441 26.423 1.00 52.76 51 TYR C C 1
ATOM 3938 O O . TYR C 1 55 ? 29.762 29.359 25.212 1.00 53.20 51 TYR C O 1
ATOM 3947 N N . HIS C 1 56 ? 29.600 28.442 27.266 1.00 53.78 52 HIS C N 1
ATOM 3948 C CA . HIS C 1 56 ? 28.922 27.199 26.833 1.00 55.27 52 HIS C CA 1
ATOM 3949 C C . HIS C 1 56 ? 27.475 27.520 26.379 1.00 55.78 52 HIS C C 1
ATOM 3950 O O . HIS C 1 56 ? 26.528 27.396 27.179 1.00 55.47 52 HIS C O 1
ATOM 3957 N N . GLU C 1 57 ? 27.319 27.948 25.122 1.00 56.61 53 GLU C N 1
ATOM 3958 C CA . GLU C 1 57 ? 26.049 28.522 24.605 1.00 56.76 53 GLU C CA 1
ATOM 3959 C C . GLU C 1 57 ? 24.810 27.626 24.776 1.00 56.34 53 GLU C C 1
ATOM 3960 O O . GLU C 1 57 ? 23.763 28.092 25.261 1.00 55.78 53 GLU C O 1
ATOM 3962 N N . ARG C 1 58 ? 24.941 26.350 24.404 1.00 56.01 54 ARG C N 1
ATOM 3963 C CA . ARG C 1 58 ? 23.839 25.390 24.513 1.00 55.29 54 ARG C CA 1
ATOM 3964 C C . ARG C 1 58 ? 23.542 25.023 25.967 1.00 53.68 54 ARG C C 1
ATOM 3965 O O . ARG C 1 58 ? 22.373 24.988 26.386 1.00 53.08 54 ARG C O 1
ATOM 3967 N N . ARG C 1 59 ? 24.605 24.762 26.732 1.00 52.26 55 ARG C N 1
ATOM 3968 C CA . ARG C 1 59 ? 24.498 24.421 28.154 1.00 50.25 55 ARG C CA 1
ATOM 3969 C C . ARG C 1 59 ? 23.825 25.548 28.969 1.00 48.09 55 ARG C C 1
ATOM 3970 O O . ARG C 1 59 ? 23.069 25.290 29.917 1.00 47.92 55 ARG C O 1
ATOM 3978 N N . LEU C 1 60 ? 24.095 26.786 28.568 1.00 46.63 56 LEU C N 1
ATOM 3979 C CA . LEU C 1 60 ? 23.529 27.985 29.199 1.00 44.88 56 LEU C CA 1
ATOM 3980 C C . LEU C 1 60 ? 22.010 28.104 28.986 1.00 44.05 56 LEU C C 1
ATOM 3981 O O . LEU C 1 60 ? 21.232 28.265 29.941 1.00 43.06 56 LEU C O 1
ATOM 3986 N N . GLY C 1 61 ? 21.612 28.049 27.717 1.00 44.39 57 GLY C N 1
ATOM 3987 C CA . GLY C 1 61 ? 20.207 28.005 27.304 1.00 43.40 57 GLY C CA 1
ATOM 3988 C C . GLY C 1 61 ? 19.452 26.905 28.015 1.00 42.88 57 GLY C C 1
ATOM 3989 O O . GLY C 1 61 ? 18.325 27.117 28.480 1.00 42.25 57 GLY C O 1
ATOM 3990 N N . GLU C 1 62 ? 20.070 25.728 28.107 1.00 42.82 58 GLU C N 1
ATOM 3991 C CA . GLU C 1 62 ? 19.481 24.613 28.839 1.00 42.52 58 GLU C CA 1
ATOM 3992 C C . GLU C 1 62 ? 19.346 24.934 30.347 1.00 41.13 58 GLU C C 1
ATOM 3993 O O . GLU C 1 62 ? 18.286 24.709 30.937 1.00 41.19 58 GLU C O 1
ATOM 3999 N N . THR C 1 63 ? 20.391 25.492 30.959 1.00 40.20 59 THR C N 1
ATOM 4000 C CA . THR C 1 63 ? 20.292 25.954 32.357 1.00 38.55 59 THR C CA 1
ATOM 4001 C C . THR C 1 63 ? 19.185 26.997 32.572 1.00 36.80 59 THR C C 1
ATOM 4002 O O . THR C 1 63 ? 18.428 26.913 33.541 1.00 35.80 59 THR C O 1
ATOM 4006 N N . ARG C 1 64 ? 19.104 27.972 31.665 1.00 36.82 60 ARG C N 1
ATOM 4007 C CA . ARG C 1 64 ? 18.063 29.003 31.693 1.00 35.42 60 ARG C CA 1
ATOM 4008 C C . ARG C 1 64 ? 16.692 28.363 31.719 1.00 34.98 60 ARG C C 1
ATOM 4009 O O . ARG C 1 64 ? 15.851 28.727 32.534 1.00 32.86 60 ARG C O 1
ATOM 4017 N N . ASP C 1 65 ? 16.472 27.405 30.817 1.00 35.90 61 ASP C N 1
ATOM 4018 C CA . ASP C 1 65 ? 15.167 26.754 30.706 1.00 36.75 61 ASP C CA 1
ATOM 4019 C C . ASP C 1 65 ? 14.817 26.014 32.007 1.00 36.02 61 ASP C C 1
ATOM 4020 O O . ASP C 1 65 ? 13.685 26.085 32.475 1.00 36.16 61 ASP C O 1
ATOM 4025 N N . GLN C 1 66 ? 15.792 25.324 32.587 1.00 36.80 62 GLN C N 1
ATOM 4026 C CA . GLN C 1 66 ? 15.566 24.608 33.867 1.00 37.48 62 GLN C CA 1
ATOM 4027 C C . GLN C 1 66 ? 15.291 25.554 35.009 1.00 36.26 62 GLN C C 1
ATOM 4028 O O . GLN C 1 66 ? 14.473 25.248 35.858 1.00 36.20 62 GLN C O 1
ATOM 4034 N N . LEU C 1 67 ? 15.987 26.692 35.046 1.00 35.87 63 LEU C N 1
ATOM 4035 C CA . LEU C 1 67 ? 15.694 27.666 36.090 1.00 35.34 63 LEU C CA 1
ATOM 4036 C C . LEU C 1 67 ? 14.307 28.281 35.855 1.00 35.43 63 LEU C C 1
ATOM 4037 O O . LEU C 1 67 ? 13.564 28.495 36.802 1.00 35.64 63 LEU C O 1
ATOM 4042 N N . ALA C 1 68 ? 13.947 28.529 34.596 1.00 36.64 64 ALA C N 1
ATOM 4043 C CA . ALA C 1 68 ? 12.589 29.004 34.256 1.00 37.61 64 ALA C CA 1
ATOM 4044 C C . ALA C 1 68 ? 11.459 28.053 34.701 1.00 38.01 64 ALA C C 1
ATOM 4045 O O . ALA C 1 68 ? 10.347 28.503 35.017 1.00 37.48 64 ALA C O 1
ATOM 4047 N N . ASP C 1 69 ? 11.755 26.754 34.717 1.00 39.31 65 ASP C N 1
ATOM 4048 C CA . ASP C 1 69 ? 10.790 25.711 35.138 1.00 40.67 65 ASP C CA 1
ATOM 4049 C C . ASP C 1 69 ? 10.295 25.802 36.570 1.00 40.61 65 ASP C C 1
ATOM 4050 O O . ASP C 1 69 ? 9.188 25.338 36.857 1.00 40.47 65 ASP C O 1
ATOM 4055 N N . LEU C 1 70 ? 11.116 26.387 37.452 1.00 40.27 66 LEU C N 1
ATOM 4056 C CA . LEU C 1 70 ? 10.759 26.604 38.866 1.00 39.78 66 LEU C CA 1
ATOM 4057 C C . LEU C 1 70 ? 9.535 27.487 39.017 1.00 39.22 66 LEU C C 1
ATOM 4058 O O . LEU C 1 70 ? 8.892 27.496 40.059 1.00 39.37 66 LEU C O 1
ATOM 4063 N N . GLY C 1 71 ? 9.222 28.232 37.970 1.00 39.57 67 GLY C N 1
ATOM 4064 C CA . GLY C 1 71 ? 8.053 29.086 37.983 1.00 39.88 67 GLY C CA 1
ATOM 4065 C C . GLY C 1 71 ? 8.157 30.226 38.979 1.00 39.43 67 GLY C C 1
ATOM 4066 O O . GLY C 1 71 ? 7.138 30.682 39.495 1.00 40.15 67 GLY C O 1
ATOM 4067 N N . LEU C 1 72 ? 9.382 30.694 39.234 1.00 38.50 68 LEU C N 1
ATOM 4068 C CA . LEU C 1 72 ? 9.603 31.826 40.127 1.00 37.41 68 LEU C CA 1
ATOM 4069 C C . LEU C 1 72 ? 9.829 33.096 39.302 1.00 37.31 68 LEU C C 1
ATOM 4070 O O . LEU C 1 72 ? 8.975 33.458 38.487 1.00 37.24 68 LEU C O 1
ATOM 4075 N N . GLY C 1 73 ? 10.966 33.760 39.492 1.00 36.05 69 GLY C N 1
ATOM 4076 C CA . GLY C 1 73 ? 11.287 34.988 38.751 1.00 36.09 69 GLY C CA 1
ATOM 4077 C C . GLY C 1 73 ? 11.680 34.731 37.306 1.00 35.54 69 GLY C C 1
ATOM 4078 O O . GLY C 1 73 ? 11.840 33.586 36.889 1.00 34.64 69 GLY C O 1
ATOM 4079 N N . ARG C 1 74 ? 11.854 35.806 36.538 1.00 36.55 70 ARG C N 1
ATOM 4080 C CA . ARG C 1 74 ? 12.305 35.698 35.140 1.00 37.16 70 ARG C CA 1
ATOM 4081 C C . ARG C 1 74 ? 13.739 35.217 35.042 1.00 36.65 70 ARG C C 1
ATOM 4082 O O . ARG C 1 74 ? 14.573 35.635 35.833 1.00 35.57 70 ARG C O 1
ATOM 4090 N N . VAL C 1 75 ? 14.029 34.391 34.031 1.00 36.54 71 VAL C N 1
ATOM 4091 C CA . VAL C 1 75 ? 15.392 33.942 33.752 1.00 35.50 71 VAL C CA 1
ATOM 4092 C C . VAL C 1 75 ? 15.776 34.309 32.322 1.00 36.43 71 VAL C C 1
ATOM 4093 O O . VAL C 1 75 ? 15.060 33.962 31.373 1.00 35.98 71 VAL C O 1
ATOM 4097 N N . GLU C 1 76 ? 16.867 35.056 32.178 1.00 36.11 72 GLU C N 1
ATOM 4098 C CA . GLU C 1 76 ? 17.389 35.421 30.868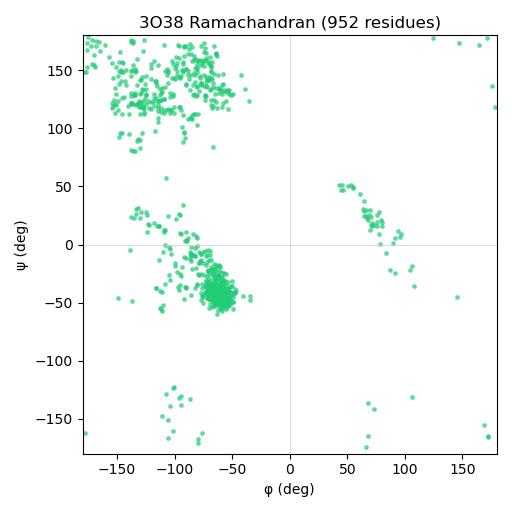 1.00 37.08 72 GLU C CA 1
ATOM 4099 C C . GLU C 1 76 ? 18.788 34.864 30.791 1.00 36.96 72 GLU C C 1
ATOM 4100 O O . GLU C 1 76 ? 19.448 34.708 31.819 1.00 36.38 72 GLU C O 1
ATOM 4106 N N . ALA C 1 77 ? 19.239 34.555 29.584 1.00 37.15 73 ALA C N 1
ATOM 4107 C CA . ALA C 1 77 ? 20.603 34.089 29.359 1.00 37.12 73 ALA C CA 1
ATOM 4108 C C . ALA C 1 77 ? 21.295 35.033 28.406 1.00 37.81 73 ALA C C 1
ATOM 4109 O O . ALA C 1 77 ? 20.659 35.527 27.478 1.00 38.45 73 ALA C O 1
ATOM 4111 N N . VAL C 1 78 ? 22.588 35.293 28.629 1.00 37.92 74 VAL C N 1
ATOM 4112 C CA . VAL C 1 78 ? 23.402 36.117 27.726 1.00 38.84 74 VAL C CA 1
ATOM 4113 C C . VAL C 1 78 ? 24.799 35.500 27.612 1.00 39.60 74 VAL C C 1
ATOM 4114 O O . VAL C 1 78 ? 25.515 35.394 28.622 1.00 38.78 74 VAL C O 1
ATOM 4118 N N . VAL C 1 79 ? 25.179 35.106 26.393 1.00 40.23 75 VAL C N 1
ATOM 4119 C CA . VAL C 1 79 ? 26.497 34.520 26.103 1.00 41.01 75 VAL C CA 1
ATOM 4120 C C . VAL C 1 79 ? 27.619 35.551 26.245 1.00 41.14 75 VAL C C 1
ATOM 4121 O O . VAL C 1 79 ? 27.525 36.670 25.745 1.00 40.94 75 VAL C O 1
ATOM 4125 N N . CYS C 1 80 ? 28.686 35.160 26.940 1.00 40.61 76 CYS C N 1
ATOM 4126 C CA . CYS C 1 80 ? 29.837 36.017 27.102 1.00 40.45 76 CYS C CA 1
ATOM 4127 C C . CYS C 1 80 ? 31.103 35.216 27.351 1.00 40.76 76 CYS C C 1
ATOM 4128 O O . CYS C 1 80 ? 31.179 34.426 28.300 1.00 40.13 76 CYS C O 1
ATOM 4131 N N . ASP C 1 81 ? 32.083 35.410 26.476 1.00 41.53 77 ASP C N 1
ATOM 4132 C CA . ASP C 1 81 ? 33.473 35.033 26.741 1.00 41.78 77 ASP C CA 1
ATOM 4133 C C . ASP C 1 81 ? 34.082 36.114 27.622 1.00 40.96 77 ASP C C 1
ATOM 4134 O O . ASP C 1 81 ? 34.291 37.263 27.183 1.00 40.42 77 ASP C O 1
ATOM 4139 N N . VAL C 1 82 ? 34.391 35.744 28.862 1.00 39.49 78 VAL C N 1
ATOM 4140 C CA . VAL C 1 82 ? 34.881 36.725 29.817 1.00 39.20 78 VAL C CA 1
ATOM 4141 C C . VAL C 1 82 ? 36.320 37.183 29.572 1.00 39.15 78 VAL C C 1
ATOM 4142 O O . VAL C 1 82 ? 36.799 38.080 30.278 1.00 39.23 78 VAL C O 1
ATOM 4146 N N . THR C 1 83 ? 37.009 36.579 28.605 1.00 39.49 79 THR C N 1
ATOM 4147 C CA . THR C 1 83 ? 38.344 37.069 28.219 1.00 40.44 79 THR C CA 1
ATOM 4148 C C . THR C 1 83 ? 38.256 38.195 27.178 1.00 41.31 79 THR C C 1
ATOM 4149 O O . THR C 1 83 ? 39.281 38.751 26.766 1.00 42.10 79 THR C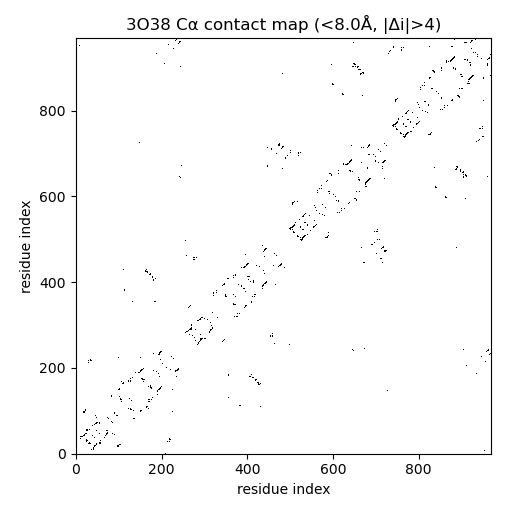 O 1
ATOM 4153 N N . SER C 1 84 ? 37.042 38.534 26.753 1.00 40.87 80 SER C N 1
ATOM 4154 C CA . SER C 1 84 ? 36.841 39.616 25.774 1.00 42.57 80 SER C CA 1
ATOM 4155 C C . SER C 1 84 ? 36.153 40.808 26.399 1.00 42.02 80 SER C C 1
ATOM 4156 O O . SER C 1 84 ? 35.007 40.708 26.829 1.00 42.01 80 SER C O 1
ATOM 4159 N N . THR C 1 85 ? 36.844 41.939 26.419 1.00 42.59 81 THR C N 1
ATOM 4160 C CA . THR C 1 85 ? 36.269 43.171 26.934 1.00 43.01 81 THR C CA 1
ATOM 4161 C C . THR C 1 85 ? 34.959 43.570 26.227 1.00 43.43 81 THR C C 1
ATOM 4162 O O . THR C 1 85 ? 33.970 43.924 26.889 1.00 41.92 81 THR C O 1
ATOM 4166 N N . GLU C 1 86 ? 34.949 43.482 24.890 1.00 44.52 82 GLU C N 1
ATOM 4167 C CA . GLU C 1 86 ? 33.746 43.793 24.100 1.00 44.52 82 GLU C CA 1
ATOM 4168 C C . GLU C 1 86 ? 32.567 42.903 24.535 1.00 43.65 82 GLU C C 1
ATOM 4169 O O . GLU C 1 86 ? 31.452 43.391 24.727 1.00 42.98 82 GLU C O 1
ATOM 4171 N N . ALA C 1 87 ? 32.819 41.605 24.718 1.00 43.00 83 ALA C N 1
ATOM 4172 C CA . ALA C 1 87 ? 31.771 40.681 25.191 1.00 41.84 83 ALA C CA 1
ATOM 4173 C C . ALA C 1 87 ? 31.239 40.998 26.599 1.00 40.23 83 ALA C C 1
ATOM 4174 O O . ALA C 1 87 ? 30.028 40.918 26.842 1.00 39.39 83 ALA C O 1
ATOM 4176 N N . VAL C 1 88 ? 32.140 41.358 27.516 1.00 39.73 84 VAL C N 1
ATOM 4177 C CA . VAL C 1 88 ? 31.751 41.708 28.889 1.00 38.75 84 VAL C CA 1
ATOM 4178 C C . VAL C 1 88 ? 30.965 43.025 28.934 1.00 39.23 84 VAL C C 1
ATOM 4179 O O . VAL C 1 88 ? 29.945 43.117 29.619 1.00 38.27 84 VAL C O 1
ATOM 4183 N N . ASP C 1 89 ? 31.450 44.035 28.207 1.00 40.02 85 ASP C N 1
ATOM 4184 C CA . ASP C 1 89 ? 30.722 45.284 28.010 1.00 41.14 85 ASP C CA 1
ATOM 4185 C C . ASP C 1 89 ? 29.311 45.035 27.485 1.00 41.27 85 ASP C C 1
ATOM 4186 O O . ASP C 1 89 ? 28.349 45.619 27.981 1.00 41.01 85 ASP C O 1
ATOM 4191 N N . ALA C 1 90 ? 29.209 44.153 26.490 1.00 41.74 86 ALA C N 1
ATOM 4192 C CA . ALA C 1 90 ? 27.926 43.803 25.885 1.00 42.30 86 ALA C CA 1
ATOM 4193 C C . ALA C 1 90 ? 27.041 42.940 26.813 1.00 41.00 86 ALA C C 1
ATOM 4194 O O . ALA C 1 90 ? 25.803 42.966 26.718 1.00 40.78 86 ALA C O 1
ATOM 4196 N N . LEU C 1 91 ? 27.675 42.187 27.715 1.00 40.17 87 LEU C N 1
ATOM 4197 C CA . LEU C 1 91 ? 26.939 41.444 28.741 1.00 38.78 87 LEU C CA 1
ATOM 4198 C C . LEU C 1 91 ? 26.128 42.376 29.656 1.00 38.23 87 LEU C C 1
ATOM 4199 O O . LEU C 1 91 ? 24.942 42.127 29.908 1.00 37.15 87 LEU C O 1
ATOM 4204 N N . ILE C 1 92 ? 26.761 43.453 30.128 1.00 37.99 88 ILE C N 1
ATOM 4205 C CA . ILE C 1 92 ? 26.083 44.416 30.993 1.00 37.95 88 ILE C CA 1
ATOM 4206 C C . ILE C 1 92 ? 24.931 45.107 30.245 1.00 39.07 88 ILE C C 1
ATOM 4207 O O . ILE C 1 92 ? 23.811 45.200 30.762 1.00 38.60 88 ILE C O 1
ATOM 4212 N N . THR C 1 93 ? 25.209 45.593 29.037 1.00 40.22 89 THR C N 1
ATOM 4213 C CA . THR C 1 93 ? 24.177 46.243 28.218 1.00 41.58 89 THR C CA 1
ATOM 4214 C C . THR C 1 93 ? 22.958 45.341 27.960 1.00 41.88 89 THR C C 1
ATOM 4215 O O . THR C 1 93 ? 21.794 45.755 28.175 1.00 41.97 89 THR C O 1
ATOM 4219 N N . GLN C 1 94 ? 23.215 44.106 27.526 1.00 42.09 90 GLN C N 1
ATOM 4220 C CA . GLN C 1 94 ? 22.117 43.183 27.231 1.00 42.28 90 GLN C CA 1
ATOM 4221 C C . GLN C 1 94 ? 21.318 42.820 28.473 1.00 41.82 90 GLN C C 1
ATOM 4222 O O . GLN C 1 94 ? 20.074 42.679 28.415 1.00 41.07 90 GLN C O 1
ATOM 4228 N N . THR C 1 95 ? 22.022 42.692 29.604 1.00 40.73 91 THR C N 1
ATOM 4229 C CA . THR C 1 95 ? 21.363 42.408 30.869 1.00 40.18 91 THR C CA 1
ATOM 4230 C C . THR C 1 95 ? 20.399 43.548 31.154 1.00 40.77 91 THR C C 1
ATOM 4231 O O . THR C 1 95 ? 19.225 43.330 31.489 1.00 40.13 91 THR C O 1
ATOM 4235 N N . VAL C 1 96 ? 20.900 44.771 30.991 1.00 41.72 92 VAL C N 1
ATOM 4236 C CA . VAL C 1 96 ? 20.091 45.951 31.294 1.00 42.32 92 VAL C CA 1
ATOM 4237 C C . VAL C 1 96 ? 18.918 46.108 30.303 1.00 43.44 92 VAL C C 1
ATOM 4238 O O . VAL C 1 96 ? 17.814 46.489 30.709 1.00 43.08 92 VAL C O 1
ATOM 4242 N N . GLU C 1 97 ? 19.154 45.767 29.030 1.00 44.64 93 GLU C N 1
ATOM 4243 C CA . GLU C 1 97 ? 18.111 45.813 27.993 1.00 45.98 93 GLU C CA 1
ATOM 4244 C C . GLU C 1 97 ? 17.026 44.786 28.252 1.00 45.47 93 GLU C C 1
ATOM 4245 O O . GLU C 1 97 ? 15.834 45.097 28.177 1.00 45.34 93 GLU C O 1
ATOM 4251 N N . LYS C 1 98 ? 17.449 43.565 28.569 1.00 45.17 94 LYS C N 1
ATOM 4252 C CA . LYS C 1 98 ? 16.540 42.427 28.687 1.00 44.91 94 LYS C CA 1
ATOM 4253 C C . LYS C 1 98 ? 15.727 42.471 29.962 1.00 43.60 94 LYS C C 1
ATOM 4254 O O . LYS C 1 98 ? 14.502 42.238 29.942 1.00 43.54 94 LYS C O 1
ATOM 4260 N N . ALA C 1 99 ? 16.405 42.763 31.072 1.00 41.65 95 ALA C N 1
ATOM 4261 C CA . ALA C 1 99 ? 15.784 42.633 32.371 1.00 40.13 95 ALA C CA 1
ATOM 4262 C C . ALA C 1 99 ? 15.292 43.965 32.918 1.00 39.74 95 ALA C C 1
ATOM 4263 O O . ALA C 1 99 ? 14.478 43.995 33.852 1.00 39.88 95 ALA C O 1
ATOM 4265 N N . GLY C 1 100 ? 15.808 45.054 32.358 1.00 39.23 96 GLY C N 1
ATOM 4266 C CA . GLY C 1 100 ? 15.315 46.402 32.653 1.00 39.41 96 GLY C CA 1
ATOM 4267 C C . GLY C 1 100 ? 16.237 47.230 33.524 1.00 39.75 96 GLY C C 1
ATOM 4268 O O . GLY C 1 100 ? 16.121 48.457 33.563 1.00 40.04 96 GLY C O 1
ATOM 4269 N N . ARG C 1 101 ? 17.152 46.549 34.222 1.00 38.09 97 ARG C N 1
ATOM 4270 C CA . ARG C 1 101 ? 18.051 47.145 35.208 1.00 38.09 97 ARG C CA 1
ATOM 4271 C C . ARG C 1 101 ? 18.995 46.040 35.685 1.00 36.14 97 ARG C C 1
ATOM 4272 O O . ARG C 1 101 ? 18.756 44.880 35.402 1.00 35.54 97 ARG C O 1
ATOM 4280 N N . LEU C 1 102 ? 20.062 46.407 36.392 1.00 35.24 98 LEU C N 1
ATOM 4281 C CA . LEU C 1 102 ? 20.948 45.441 37.073 1.00 32.92 98 LEU C CA 1
ATOM 4282 C C . LEU C 1 102 ? 21.065 45.921 38.511 1.00 32.35 98 LEU C C 1
ATOM 4283 O O . LEU C 1 102 ? 21.257 47.111 38.736 1.00 31.76 98 LEU C O 1
ATOM 4288 N N . ASP C 1 103 ? 20.931 45.008 39.477 1.00 30.87 99 ASP C N 1
ATOM 4289 C CA . ASP C 1 103 ? 21.044 45.358 40.885 1.00 30.60 99 ASP C CA 1
ATOM 4290 C C . ASP C 1 103 ? 22.228 44.678 41.563 1.00 29.62 99 ASP C C 1
ATOM 4291 O O . ASP C 1 103 ? 22.867 45.273 42.442 1.00 28.92 99 ASP C O 1
ATOM 4296 N N . VAL C 1 104 ? 22.487 43.427 41.177 1.00 27.98 100 VAL C N 1
ATOM 4297 C CA . VAL C 1 104 ? 23.521 42.611 41.797 1.00 27.37 100 VAL C CA 1
ATOM 4298 C C . VAL C 1 104 ? 24.327 41.910 40.720 1.00 27.50 100 VAL C C 1
ATOM 4299 O O . VAL C 1 104 ? 23.744 41.283 39.850 1.00 28.59 100 VAL C O 1
ATOM 4303 N N . LEU C 1 105 ? 25.658 42.022 40.758 1.00 27.13 101 LEU C N 1
ATOM 4304 C CA . LEU C 1 105 ? 26.496 41.182 39.904 1.00 26.85 101 LEU C CA 1
ATOM 4305 C C . LEU C 1 105 ? 27.266 40.170 40.759 1.00 26.37 101 LEU C C 1
ATOM 4306 O O . LEU C 1 105 ? 27.883 40.547 41.752 1.00 26.51 101 LEU C O 1
ATOM 4311 N N . VAL C 1 106 ? 27.223 38.909 40.353 1.00 26.18 102 VAL C N 1
ATOM 4312 C CA . VAL C 1 106 ? 28.071 37.866 40.931 1.00 26.36 102 VAL C CA 1
ATOM 4313 C C . VAL C 1 106 ? 29.142 37.426 39.913 1.00 28.09 102 VAL C C 1
ATOM 4314 O O . VAL C 1 106 ? 28.840 36.896 38.826 1.00 28.05 102 VAL C O 1
ATOM 4318 N N . ASN C 1 107 ? 30.397 37.692 40.288 1.00 29.19 103 ASN C N 1
ATOM 4319 C CA . ASN C 1 107 ? 31.558 37.369 39.487 1.00 30.80 103 ASN C CA 1
ATOM 4320 C C . ASN C 1 107 ? 32.076 35.984 39.861 1.00 32.61 103 ASN C C 1
ATOM 4321 O O . ASN C 1 107 ? 32.865 35.814 40.812 1.00 32.73 103 ASN C O 1
ATOM 4326 N N . ASN C 1 108 ? 31.580 34.982 39.149 1.00 34.34 104 ASN C N 1
ATOM 4327 C CA . ASN C 1 108 ? 32.060 33.642 39.325 1.00 36.14 104 ASN C CA 1
ATOM 4328 C C . ASN C 1 108 ? 33.186 33.241 38.431 1.00 37.98 104 ASN C C 1
ATOM 4329 O O . ASN C 1 108 ? 34.127 32.650 38.884 1.00 38.62 104 ASN C O 1
ATOM 4334 N N . ALA C 1 109 ? 33.095 33.515 37.143 1.00 40.44 105 ALA C N 1
ATOM 4335 C CA . ALA C 1 109 ? 34.122 32.969 36.246 1.00 42.76 105 ALA C CA 1
ATOM 4336 C C . ALA C 1 109 ? 35.554 32.899 36.879 1.00 43.19 105 ALA C C 1
ATOM 4337 O O . ALA C 1 109 ? 36.050 33.910 37.378 1.00 44.16 105 ALA C O 1
ATOM 4339 N N . GLY C 1 110 ? 36.158 31.691 36.895 1.00 43.68 106 GLY C N 1
ATOM 4340 C CA . GLY C 1 110 ? 37.585 31.414 37.232 1.00 43.31 106 GLY C CA 1
ATOM 4341 C C . GLY C 1 110 ? 38.198 30.207 36.466 1.00 44.12 106 GLY C C 1
ATOM 4342 O O . GLY C 1 110 ? 37.456 29.432 35.849 1.00 44.17 106 GLY C O 1
ATOM 4343 N N . LEU C 1 111 ? 39.536 30.052 36.460 1.00 43.32 107 LEU C N 1
ATOM 4344 C CA . LEU C 1 111 ? 40.215 28.891 35.791 1.00 43.68 107 LEU C CA 1
ATOM 4345 C C . LEU C 1 111 ? 41.387 28.236 36.571 1.00 43.21 107 LEU C C 1
ATOM 4346 O O . LEU C 1 111 ? 42.395 28.879 36.875 1.00 43.26 107 LEU C O 1
ATOM 4351 N N . GLY C 1 112 ? 41.267 26.943 36.854 1.00 42.96 108 GLY C N 1
ATOM 4352 C CA . GLY C 1 112 ? 42.255 26.266 37.690 1.00 41.83 108 GLY C CA 1
ATOM 4353 C C . GLY C 1 112 ? 43.451 25.729 36.930 1.00 41.57 108 GLY C C 1
ATOM 4354 O O . GLY C 1 112 ? 43.478 25.757 35.698 1.00 42.26 108 GLY C O 1
ATOM 4355 N N . GLY C 1 113 ? 44.449 25.247 37.676 1.00 40.65 109 GLY C N 1
ATOM 4356 C CA . GLY C 1 113 ? 45.620 24.625 37.068 1.00 38.86 109 GLY C CA 1
ATOM 4357 C C . GLY C 1 113 ? 46.438 23.919 38.119 1.00 37.64 109 GLY C C 1
ATOM 4358 O O . GLY C 1 113 ? 46.171 24.065 39.316 1.00 37.00 109 GLY C O 1
ATOM 4359 N N . GLN C 1 114 ? 47.435 23.153 37.677 1.00 36.08 110 GLN C N 1
ATOM 4360 C CA . GLN C 1 114 ? 48.334 22.455 38.586 1.00 35.21 110 GLN C CA 1
ATOM 4361 C C . GLN C 1 114 ? 49.729 22.340 37.951 1.00 34.49 110 GLN C C 1
ATOM 4362 O O . GLN C 1 114 ? 50.019 21.406 37.198 1.00 34.31 110 GLN C O 1
ATOM 4368 N N . THR C 1 115 ? 50.582 23.311 38.257 1.00 32.59 111 THR C N 1
ATOM 4369 C CA . THR C 1 115 ? 51.871 23.429 37.590 1.00 32.38 111 THR C CA 1
ATOM 4370 C C . THR C 1 115 ? 52.862 24.105 38.512 1.00 30.51 111 THR C C 1
ATOM 4371 O O . THR C 1 115 ? 52.601 25.201 38.986 1.00 31.35 111 THR C O 1
ATOM 4375 N N . PRO C 1 116 ? 53.998 23.461 38.779 1.00 30.14 112 PRO C N 1
ATOM 4376 C CA . PRO C 1 116 ? 55.025 24.138 39.553 1.00 28.68 112 PRO C CA 1
ATOM 4377 C C . PRO C 1 116 ? 55.623 25.288 38.742 1.00 28.78 112 PRO C C 1
ATOM 4378 O O . PRO C 1 116 ? 55.646 25.239 37.496 1.00 29.93 112 PRO C O 1
ATOM 4382 N N . VAL C 1 117 ? 56.061 26.326 39.448 1.00 27.95 113 VAL C N 1
ATOM 4383 C CA . VAL C 1 117 ? 56.705 27.484 38.852 1.00 27.74 113 VAL C CA 1
ATOM 4384 C C . VAL C 1 117 ? 57.900 27.110 37.973 1.00 28.70 113 VAL C C 1
ATOM 4385 O O . VAL C 1 117 ? 58.101 27.717 36.914 1.00 28.60 113 VAL C O 1
ATOM 4389 N N . VAL C 1 118 ? 58.710 26.163 38.440 1.00 29.10 114 VAL C N 1
ATOM 4390 C CA . VAL C 1 118 ? 59.944 25.818 37.750 1.00 30.65 114 VAL C CA 1
ATOM 4391 C C . VAL C 1 118 ? 59.666 25.398 36.290 1.00 32.62 114 VAL C C 1
ATOM 4392 O O . VAL C 1 118 ? 60.479 25.676 35.417 1.00 33.01 114 VAL C O 1
ATOM 4396 N N . ASP C 1 119 ? 58.501 24.798 36.033 1.00 33.12 115 ASP C N 1
ATOM 4397 C CA . ASP C 1 119 ? 58.103 24.397 34.665 1.00 35.44 115 ASP C CA 1
ATOM 4398 C C . ASP C 1 119 ? 56.837 25.110 34.172 1.00 34.18 115 ASP C C 1
ATOM 4399 O O . ASP C 1 119 ? 56.215 24.686 33.209 1.00 34.86 115 ASP C O 1
ATOM 4404 N N . MET C 1 120 ? 56.480 26.218 34.809 1.00 32.50 116 MET C N 1
ATOM 4405 C CA . MET C 1 120 ? 55.343 27.027 34.359 1.00 31.26 116 MET C CA 1
ATOM 4406 C C . MET C 1 120 ? 55.558 27.511 32.924 1.00 32.33 116 MET C C 1
ATOM 4407 O O . MET C 1 120 ? 56.678 27.906 32.567 1.00 33.00 116 MET C O 1
ATOM 4412 N N . THR C 1 121 ? 54.507 27.449 32.103 1.00 32.56 117 THR C N 1
ATOM 4413 C CA . THR C 1 121 ? 54.521 28.057 30.777 1.00 32.88 117 THR C CA 1
ATOM 4414 C C . THR C 1 121 ? 53.878 29.442 30.846 1.00 32.20 117 THR C C 1
ATOM 4415 O O . THR C 1 121 ? 52.915 29.616 31.556 1.00 30.41 117 THR C O 1
ATOM 4419 N N . ASP C 1 122 ? 54.377 30.407 30.067 1.00 33.66 118 ASP C N 1
ATOM 4420 C CA . ASP C 1 122 ? 53.719 31.728 29.982 1.00 34.48 118 ASP C CA 1
ATOM 4421 C C . ASP C 1 122 ? 52.274 31.652 29.530 1.00 34.86 118 ASP C C 1
ATOM 4422 O O . ASP C 1 122 ? 51.440 32.404 30.006 1.00 35.04 118 ASP C O 1
ATOM 4427 N N . GLU C 1 123 ? 51.990 30.760 28.576 1.00 35.99 119 GLU C N 1
ATOM 4428 C CA . GLU C 1 123 ? 50.628 30.585 28.079 1.00 34.81 119 GLU C CA 1
ATOM 4429 C C . GLU C 1 123 ? 49.639 30.236 29.209 1.00 33.68 119 GLU C C 1
ATOM 4430 O O . GLU C 1 123 ? 48.572 30.835 29.306 1.00 31.86 119 GLU C O 1
ATOM 4432 N N . GLU C 1 124 ? 49.990 29.265 30.055 1.00 33.04 120 GLU C N 1
ATOM 4433 C CA . GLU C 1 124 ? 49.060 28.835 31.097 1.00 32.63 120 GLU C CA 1
ATOM 4434 C C . GLU C 1 124 ? 48.936 29.919 32.173 1.00 31.52 120 GLU C C 1
ATOM 4435 O O . GLU C 1 124 ? 47.837 30.231 32.615 1.00 30.69 120 GLU C O 1
ATOM 4441 N N . TRP C 1 125 ? 50.073 30.494 32.551 1.00 31.47 121 TRP C N 1
ATOM 4442 C CA . TRP C 1 125 ? 50.102 31.590 33.520 1.00 31.27 121 TRP C CA 1
ATOM 4443 C C . TRP C 1 125 ? 49.184 32.702 33.056 1.00 31.59 121 TRP C C 1
ATOM 4444 O O . TRP C 1 125 ? 48.320 33.115 33.804 1.00 30.96 121 TRP C O 1
ATOM 4455 N N . ASP C 1 126 ? 49.368 33.178 31.820 1.00 32.88 122 ASP C N 1
ATOM 4456 C CA . ASP C 1 126 ? 48.554 34.289 31.300 1.00 33.33 122 ASP C CA 1
ATOM 4457 C C . ASP C 1 126 ? 47.070 33.974 31.204 1.00 33.00 122 ASP C C 1
ATOM 4458 O O . ASP C 1 126 ? 46.239 34.857 31.386 1.00 33.03 122 ASP C O 1
ATOM 4463 N N . ARG C 1 127 ? 46.729 32.738 30.862 1.00 33.09 123 ARG C N 1
ATOM 4464 C CA . ARG C 1 127 ? 45.322 32.368 30.731 1.00 33.61 123 ARG C CA 1
ATOM 4465 C C . ARG C 1 127 ? 44.631 32.319 32.126 1.00 32.11 123 ARG C C 1
ATOM 4466 O O . ARG C 1 127 ? 43.545 32.868 32.312 1.00 31.66 123 ARG C O 1
ATOM 4474 N N . VAL C 1 128 ? 45.283 31.688 33.095 1.00 30.73 124 VAL C N 1
ATOM 4475 C CA . VAL C 1 128 ? 44.722 31.606 34.441 1.00 30.13 124 VAL C CA 1
ATOM 4476 C C . VAL C 1 128 ? 44.454 33.026 34.969 1.00 29.98 124 VAL C C 1
ATOM 4477 O O . VAL C 1 128 ? 43.358 33.330 35.418 1.00 29.62 124 VAL C O 1
ATOM 4481 N N . LEU C 1 129 ? 45.449 33.901 34.873 1.00 30.04 125 LEU C N 1
ATOM 4482 C CA . LEU C 1 129 ? 45.276 35.295 35.278 1.00 29.94 125 LEU C CA 1
ATOM 4483 C C . LEU C 1 129 ? 44.161 36.037 34.542 1.00 30.64 125 LEU C C 1
ATOM 4484 O O . LEU C 1 129 ? 43.423 36.822 35.155 1.00 29.83 125 LEU C O 1
ATOM 4489 N N . ASN C 1 130 ? 44.050 35.796 33.233 1.00 30.94 126 ASN C N 1
ATOM 4490 C CA . ASN C 1 130 ? 43.040 36.457 32.415 1.00 31.71 126 ASN C CA 1
ATOM 4491 C C . ASN C 1 130 ? 41.615 36.027 32.813 1.00 31.31 126 ASN C C 1
ATOM 4492 O O . ASN C 1 130 ? 40.744 36.869 33.042 1.00 31.41 126 ASN C O 1
ATOM 4497 N N . VAL C 1 131 ? 41.387 34.721 32.914 1.00 30.96 127 VAL C N 1
ATOM 4498 C CA . VAL C 1 131 ? 40.059 34.215 33.263 1.00 32.28 127 VAL C CA 1
ATOM 4499 C C . VAL C 1 131 ? 39.704 34.520 34.719 1.00 31.51 127 VAL C C 1
ATOM 4500 O O . VAL C 1 131 ? 38.566 34.884 35.020 1.00 31.57 127 VAL C O 1
ATOM 4504 N N . THR C 1 132 ? 40.688 34.408 35.605 1.00 30.88 128 THR C N 1
ATOM 4505 C CA . THR C 1 132 ? 40.415 34.410 37.038 1.00 30.54 128 THR C CA 1
ATOM 4506 C C . THR C 1 132 ? 40.434 35.797 37.650 1.00 30.23 128 THR C C 1
ATOM 4507 O O . THR C 1 132 ? 39.629 36.101 38.534 1.00 30.47 128 THR C O 1
ATOM 4511 N N . LEU C 1 133 ? 41.337 36.648 37.183 1.00 30.37 129 LEU C N 1
ATOM 4512 C CA . LEU C 1 133 ? 41.505 37.972 37.793 1.00 29.70 129 LEU C CA 1
ATOM 4513 C C . LEU C 1 133 ? 41.025 39.062 36.832 1.00 30.51 129 LEU C C 1
ATOM 4514 O O . LEU C 1 133 ? 40.132 39.828 37.160 1.00 30.34 129 LEU C O 1
ATOM 4519 N N . THR C 1 134 ? 41.592 39.109 35.638 1.00 31.36 130 THR C N 1
ATOM 4520 C CA . THR C 1 134 ? 41.237 40.179 34.704 1.00 32.69 130 THR C CA 1
ATOM 4521 C C . THR C 1 134 ? 39.727 40.204 34.289 1.00 33.11 130 THR C C 1
ATOM 4522 O O . THR C 1 134 ? 39.152 41.278 34.199 1.00 33.63 130 THR C O 1
ATOM 4526 N N . SER C 1 135 ? 39.087 39.044 34.089 1.00 33.06 131 SER C N 1
ATOM 4527 C CA . SER C 1 135 ? 37.619 38.996 33.858 1.00 33.84 131 SER C CA 1
ATOM 4528 C C . SER C 1 135 ? 36.839 39.716 34.963 1.00 33.04 131 SER C C 1
ATOM 4529 O O . SER C 1 135 ? 35.830 40.375 34.696 1.00 33.63 131 SER C O 1
ATOM 4532 N N . VAL C 1 136 ? 37.293 39.578 36.209 1.00 32.19 132 VAL C N 1
ATOM 4533 C CA . VAL C 1 136 ? 36.596 40.225 37.308 1.00 30.66 132 VAL C CA 1
ATOM 4534 C C . VAL C 1 136 ? 36.719 41.739 37.213 1.00 30.89 132 VAL C C 1
ATOM 4535 O O . VAL C 1 136 ? 35.771 42.465 37.531 1.00 30.83 132 VAL C O 1
ATOM 4539 N N . MET C 1 137 ? 37.877 42.220 36.782 1.00 30.78 133 MET C N 1
ATOM 4540 C CA . MET C 1 137 ? 38.034 43.651 36.540 1.00 30.89 133 MET C CA 1
ATOM 4541 C C . MET C 1 137 ? 37.160 44.088 35.363 1.00 31.48 133 MET C C 1
ATOM 4542 O O . MET C 1 137 ? 36.551 45.157 35.408 1.00 31.42 133 MET C O 1
ATOM 4547 N N . ARG C 1 138 ? 37.099 43.266 34.319 1.00 31.97 134 ARG C N 1
ATOM 4548 C CA . ARG C 1 138 ? 36.316 43.635 33.125 1.00 33.30 134 ARG C CA 1
ATOM 4549 C C . ARG C 1 138 ? 34.873 43.824 33.540 1.00 33.09 134 ARG C C 1
ATOM 4550 O O . ARG C 1 138 ? 34.246 44.860 33.234 1.00 32.47 134 ARG C O 1
ATOM 4558 N N . ALA C 1 139 ? 34.349 42.805 34.226 1.00 32.29 135 ALA C N 1
ATOM 4559 C CA . ALA C 1 139 ? 32.940 42.803 34.613 1.00 31.95 135 ALA C CA 1
ATOM 4560 C C . ALA C 1 139 ? 32.611 43.897 35.627 1.00 32.07 135 ALA C C 1
ATOM 4561 O O . ALA C 1 139 ? 31.517 44.482 35.571 1.00 32.57 135 ALA C O 1
ATOM 4563 N N . THR C 1 140 ? 33.554 44.170 36.536 1.00 31.14 136 THR C N 1
ATOM 4564 C CA . THR C 1 140 ? 33.391 45.227 37.529 1.00 31.18 136 THR C CA 1
ATOM 4565 C C . THR C 1 140 ? 33.401 46.640 36.895 1.00 32.21 136 THR C C 1
ATOM 4566 O O . THR C 1 140 ? 32.593 47.496 37.267 1.00 31.92 136 THR C O 1
ATOM 4570 N N . ARG C 1 141 ? 34.318 46.872 35.959 1.00 32.64 137 ARG C N 1
ATOM 4571 C CA . ARG C 1 141 ? 34.366 48.149 35.251 1.00 33.09 137 ARG C CA 1
ATOM 4572 C C . ARG C 1 141 ? 33.029 48.428 34.567 1.00 33.44 137 ARG C C 1
ATOM 4573 O O . ARG C 1 141 ? 32.433 49.497 34.744 1.00 34.13 137 ARG C O 1
ATOM 4581 N N . ALA C 1 142 ? 32.571 47.456 33.786 1.00 32.90 138 ALA C N 1
ATOM 4582 C CA . ALA C 1 142 ? 31.338 47.582 33.011 1.00 32.86 138 ALA C CA 1
ATOM 4583 C C . ALA C 1 142 ? 30.118 47.850 33.874 1.00 32.66 138 ALA C C 1
ATOM 4584 O O . ALA C 1 142 ? 29.248 48.632 33.481 1.00 32.53 138 ALA C O 1
ATOM 4586 N N . ALA C 1 143 ? 30.049 47.202 35.044 1.00 31.30 139 ALA C N 1
ATOM 4587 C CA . ALA C 1 143 ? 28.957 47.380 35.976 1.00 31.49 139 ALA C CA 1
ATOM 4588 C C . ALA C 1 143 ? 29.012 48.737 36.669 1.00 31.71 139 ALA C C 1
ATOM 4589 O O . ALA C 1 143 ? 28.000 49.412 36.794 1.00 32.78 139 ALA C O 1
ATOM 4591 N N . LEU C 1 144 ? 30.180 49.139 37.144 1.00 32.05 140 LEU C N 1
ATOM 4592 C CA . LEU C 1 144 ? 30.316 50.476 37.725 1.00 32.83 140 LEU C CA 1
ATOM 4593 C C . LEU C 1 144 ? 29.991 51.597 36.703 1.00 34.23 140 LEU C C 1
ATOM 4594 O O . LEU C 1 144 ? 29.463 52.645 37.068 1.00 34.91 140 LEU C O 1
ATOM 4599 N N . ARG C 1 145 ? 30.310 51.368 35.437 1.00 35.83 141 ARG C N 1
ATOM 4600 C CA . ARG C 1 145 ? 29.932 52.326 34.379 1.00 37.88 141 ARG C CA 1
ATOM 4601 C C . ARG C 1 145 ? 28.418 52.445 34.236 1.00 38.21 141 ARG C C 1
ATOM 4602 O O . ARG C 1 145 ? 27.860 53.547 34.148 1.00 38.93 141 ARG C O 1
ATOM 4610 N N . TYR C 1 146 ? 27.744 51.305 34.238 1.00 38.50 142 TYR C N 1
ATOM 4611 C CA . TYR C 1 146 ? 26.292 51.298 34.287 1.00 39.07 142 TYR C CA 1
ATOM 4612 C C . TYR C 1 146 ? 25.815 52.021 35.546 1.00 39.66 142 TYR C C 1
ATOM 4613 O O . TYR C 1 146 ? 25.066 53.003 35.446 1.00 40.77 142 TYR C O 1
ATOM 4622 N N . PHE C 1 147 ? 26.263 51.553 36.715 1.00 39.29 143 PHE C N 1
ATOM 4623 C CA . PHE C 1 147 ? 25.846 52.137 37.993 1.00 39.61 143 PHE C CA 1
ATOM 4624 C C . PHE C 1 147 ? 26.080 53.637 38.083 1.00 40.68 143 PHE C C 1
ATOM 4625 O O . PHE C 1 147 ? 25.222 54.374 38.581 1.00 40.18 143 PHE C O 1
ATOM 4633 N N . ARG C 1 148 ? 27.219 54.089 37.565 1.00 41.79 144 ARG C N 1
ATOM 4634 C CA . ARG C 1 148 ? 27.507 55.512 37.487 1.00 43.70 144 ARG C CA 1
ATOM 4635 C C . ARG C 1 148 ? 26.416 56.293 36.747 1.00 45.09 144 ARG C C 1
ATOM 4636 O O . ARG C 1 148 ? 26.029 57.367 37.186 1.00 46.11 144 ARG C O 1
ATOM 4644 N N . GLY C 1 149 ? 25.914 55.741 35.647 1.00 45.82 145 GLY C N 1
ATOM 4645 C CA . GLY C 1 149 ? 24.917 56.408 34.824 1.00 47.82 145 GLY C CA 1
ATOM 4646 C C . GLY C 1 149 ? 23.508 56.423 35.402 1.00 48.53 145 GLY C C 1
ATOM 4647 O O . GLY C 1 149 ? 22.680 57.191 34.928 1.00 49.58 145 GLY C O 1
ATOM 4648 N N . VAL C 1 150 ? 23.218 55.586 36.404 1.00 48.60 146 VAL C N 1
ATOM 4649 C CA . VAL C 1 150 ? 21.881 55.589 37.073 1.00 49.28 146 VAL C CA 1
ATOM 4650 C C . VAL C 1 150 ? 21.923 56.147 38.509 1.00 49.87 146 VAL C C 1
ATOM 4651 O O . VAL C 1 150 ? 22.994 56.400 39.056 1.00 49.58 146 VAL C O 1
ATOM 4655 N N . ASP C 1 151 ? 20.748 56.340 39.108 1.00 50.74 147 ASP C N 1
ATOM 4656 C CA . ASP C 1 151 ? 20.651 56.957 40.436 1.00 50.58 147 ASP C CA 1
ATOM 4657 C C . ASP C 1 151 ? 20.619 55.902 41.518 1.00 49.85 147 ASP C C 1
ATOM 4658 O O . ASP C 1 151 ? 20.904 56.182 42.685 1.00 50.71 147 ASP C O 1
ATOM 4660 N N . HIS C 1 152 ? 20.280 54.673 41.151 1.00 48.05 148 HIS C N 1
ATOM 4661 C CA . HIS C 1 152 ? 20.318 53.625 42.124 1.00 45.56 148 HIS C CA 1
ATOM 4662 C C . HIS C 1 152 ? 21.755 53.033 42.215 1.00 44.35 148 HIS C C 1
ATOM 4663 O O . HIS C 1 152 ? 22.645 53.307 41.382 1.00 45.18 148 HIS C O 1
ATOM 4670 N N . GLY C 1 153 ? 21.996 52.299 43.279 1.00 41.23 149 GLY C N 1
ATOM 4671 C CA . GLY C 1 153 ? 23.247 51.601 43.420 1.00 38.79 149 GLY C CA 1
ATOM 4672 C C . GLY C 1 153 ? 22.946 50.129 43.293 1.00 36.34 149 GLY C C 1
ATOM 4673 O O . GLY C 1 153 ? 22.015 49.726 42.585 1.00 36.19 149 GLY C O 1
ATOM 4674 N N . GLY C 1 154 ? 23.713 49.319 44.001 1.00 34.02 150 GLY C N 1
ATOM 4675 C CA . GLY C 1 154 ? 23.586 47.876 43.865 1.00 31.62 150 GLY C CA 1
ATOM 4676 C C . GLY C 1 154 ? 24.754 47.224 44.571 1.00 29.88 150 GLY C C 1
ATOM 4677 O O . GLY C 1 154 ? 25.349 47.812 45.471 1.00 29.75 150 GLY C O 1
ATOM 4678 N N . VAL C 1 155 ? 25.100 46.016 44.157 1.00 29.22 151 VAL C N 1
ATOM 4679 C CA . VAL C 1 155 ? 26.014 45.169 44.936 1.00 27.34 151 VAL C CA 1
ATOM 4680 C C . VAL C 1 155 ? 26.752 44.239 44.015 1.00 27.21 151 VAL C C 1
ATOM 4681 O O . VAL C 1 155 ? 26.161 43.614 43.137 1.00 27.55 151 VAL C O 1
ATOM 4685 N N . ILE C 1 156 ? 28.058 44.117 44.219 1.00 26.52 152 ILE C N 1
ATOM 4686 C CA . ILE C 1 156 ? 28.806 43.129 43.472 1.00 25.51 152 ILE C CA 1
ATOM 4687 C C . ILE C 1 156 ? 29.347 42.086 44.461 1.00 24.34 152 ILE C C 1
ATOM 4688 O O . ILE C 1 156 ? 29.824 42.441 45.520 1.00 23.34 152 ILE C O 1
ATOM 4693 N N . VAL C 1 157 ? 29.254 40.806 44.114 1.00 23.94 153 VAL C N 1
ATOM 4694 C CA . VAL C 1 157 ? 29.893 39.768 44.928 1.00 22.89 153 VAL C CA 1
ATOM 4695 C C . VAL C 1 157 ? 30.961 39.026 44.119 1.00 23.95 153 VAL C C 1
ATOM 4696 O O . VAL C 1 157 ? 30.664 38.403 43.103 1.00 24.71 153 VAL C O 1
ATOM 4700 N N . ASN C 1 158 ? 32.212 39.087 44.568 1.00 23.91 154 ASN C N 1
ATOM 4701 C CA . ASN C 1 158 ? 33.253 38.311 43.912 1.00 25.07 154 ASN C CA 1
ATOM 4702 C C . ASN C 1 158 ? 33.451 36.929 44.559 1.00 25.20 154 ASN C C 1
ATOM 4703 O O . ASN C 1 158 ? 33.128 36.719 45.729 1.00 24.58 154 ASN C O 1
ATOM 4708 N N . ASN C 1 159 ? 33.971 35.987 43.775 1.00 25.90 155 ASN C N 1
ATOM 4709 C CA . ASN C 1 159 ? 34.224 34.649 44.254 1.00 26.37 155 ASN C CA 1
ATOM 4710 C C . ASN C 1 159 ? 35.739 34.410 44.181 1.00 27.03 155 ASN C C 1
ATOM 4711 O O . ASN C 1 159 ? 36.284 34.116 43.119 1.00 27.91 155 ASN C O 1
ATOM 4716 N N . ALA C 1 160 ? 36.408 34.591 45.319 1.00 25.53 156 ALA C N 1
ATOM 4717 C CA . ALA C 1 160 ? 37.848 34.400 45.435 1.00 25.85 156 ALA C CA 1
ATOM 4718 C C . ALA C 1 160 ? 38.165 32.924 45.747 1.00 25.69 156 ALA C C 1
ATOM 4719 O O . ALA C 1 160 ? 37.652 32.028 45.064 1.00 27.61 156 ALA C O 1
ATOM 4721 N N . SER C 1 161 ? 39.023 32.672 46.726 1.00 24.79 157 SER C N 1
ATOM 4722 C CA . SER C 1 161 ? 39.450 31.308 47.079 1.00 24.43 157 SER C CA 1
ATOM 4723 C C . SER C 1 161 ? 40.377 31.332 48.279 1.00 23.22 157 SER C C 1
ATOM 4724 O O . SER C 1 161 ? 41.131 32.299 48.472 1.00 23.78 157 SER C O 1
ATOM 4727 N N . VAL C 1 162 ? 40.332 30.281 49.085 1.00 22.63 158 VAL C N 1
ATOM 4728 C CA . VAL C 1 162 ? 41.304 30.109 50.181 1.00 20.71 158 VAL C CA 1
ATOM 4729 C C . VAL C 1 162 ? 42.760 30.091 49.632 1.00 21.16 158 VAL C C 1
ATOM 4730 O O . VAL C 1 162 ? 43.694 30.445 50.336 1.00 19.70 158 VAL C O 1
ATOM 4734 N N . LEU C 1 163 ? 42.925 29.718 48.359 1.00 22.30 159 LEU C N 1
ATOM 4735 C CA . LEU C 1 163 ? 44.228 29.731 47.671 1.00 23.37 159 LEU C CA 1
ATOM 4736 C C . LEU C 1 163 ? 44.871 31.111 47.580 1.00 23.84 159 LEU C C 1
ATOM 4737 O O . LEU C 1 163 ? 46.089 31.209 47.431 1.00 24.84 159 LEU C O 1
ATOM 4742 N N . GLY C 1 164 ? 44.058 32.169 47.668 1.00 23.71 160 GLY C N 1
ATOM 4743 C CA . GLY C 1 164 ? 44.576 33.528 47.878 1.00 21.91 160 GLY C CA 1
ATOM 4744 C C . GLY C 1 164 ? 45.489 33.652 49.087 1.00 21.54 160 GLY C C 1
ATOM 4745 O O . GLY C 1 164 ? 46.428 34.457 49.076 1.00 20.35 160 GLY C O 1
ATOM 4746 N N . TRP C 1 165 ? 45.216 32.851 50.127 1.00 19.83 161 TRP C N 1
ATOM 4747 C CA . TRP C 1 165 ? 45.964 32.903 51.372 1.00 20.07 161 TRP C CA 1
ATOM 4748 C C . TRP C 1 165 ? 46.890 31.708 51.598 1.00 20.37 161 TRP C C 1
ATOM 4749 O O . TRP C 1 165 ? 47.947 31.826 52.240 1.00 18.57 161 TRP C O 1
ATOM 4760 N N . ARG C 1 166 ? 46.460 30.548 51.122 1.00 20.29 162 ARG C N 1
ATOM 4761 C CA . ARG C 1 166 ? 47.180 29.297 51.401 1.00 21.84 162 ARG C CA 1
ATOM 4762 C C . ARG C 1 166 ? 48.453 29.114 50.554 1.00 21.82 162 ARG C C 1
ATOM 4763 O O . ARG C 1 166 ? 48.472 29.416 49.359 1.00 22.17 162 ARG C O 1
ATOM 4771 N N . ALA C 1 167 ? 49.515 28.612 51.189 1.00 21.34 163 ALA C N 1
ATOM 4772 C CA . ALA C 1 167 ? 50.736 28.256 50.495 1.00 22.02 163 ALA C CA 1
ATOM 4773 C C . ALA C 1 167 ? 50.550 26.846 49.950 1.00 22.99 163 ALA C C 1
ATOM 4774 O O . ALA C 1 167 ? 50.450 25.922 50.708 1.00 23.54 163 ALA C O 1
ATOM 4776 N N . GLN C 1 168 ? 50.470 26.703 48.636 1.00 23.79 164 GLN C N 1
ATOM 4777 C CA . GLN C 1 168 ? 50.097 25.433 48.023 1.00 25.12 164 GLN C CA 1
ATOM 4778 C C . GLN C 1 168 ? 50.985 25.106 46.813 1.00 24.76 164 GLN C C 1
ATOM 4779 O O . GLN C 1 168 ? 51.069 25.888 45.877 1.00 24.38 164 GLN C O 1
ATOM 4785 N N . HIS C 1 169 ? 51.651 23.958 46.875 1.00 25.13 165 HIS C N 1
ATOM 4786 C CA . HIS C 1 169 ? 52.498 23.466 45.799 1.00 26.01 165 HIS C CA 1
ATOM 4787 C C . HIS C 1 169 ? 51.683 23.420 44.493 1.00 26.55 165 HIS C C 1
ATOM 4788 O O . HIS C 1 169 ? 50.538 22.971 44.498 1.00 27.00 165 HIS C O 1
ATOM 4795 N N . SER C 1 170 ? 52.259 23.931 43.401 1.00 27.09 166 SER C N 1
ATOM 4796 C CA . SER C 1 170 ? 51.660 23.916 42.053 1.00 27.33 166 SER C CA 1
ATOM 4797 C C . SER C 1 170 ? 50.421 24.830 41.808 1.00 27.17 166 SER C C 1
ATOM 4798 O O . SER C 1 170 ? 49.759 24.715 40.765 1.00 27.45 166 SER C O 1
ATOM 4801 N N . GLN C 1 171 ? 50.131 25.750 42.730 1.00 26.39 167 GLN C N 1
ATOM 4802 C CA . GLN C 1 171 ? 48.974 26.638 42.567 1.00 26.04 167 GLN C CA 1
ATOM 4803 C C . GLN C 1 171 ? 49.333 28.112 42.371 1.00 25.43 167 GLN C C 1
ATOM 4804 O O . GLN C 1 171 ? 48.475 28.993 42.507 1.00 25.01 167 GLN C O 1
ATOM 4810 N N . SER C 1 172 ? 50.587 28.398 42.049 1.00 24.25 168 SER C N 1
ATOM 4811 C CA . SER C 1 172 ? 51.026 29.789 42.062 1.00 24.41 168 SER C CA 1
ATOM 4812 C C . SER C 1 172 ? 50.209 30.699 41.141 1.00 24.05 168 SER C C 1
ATOM 4813 O O . SER C 1 172 ? 49.931 31.844 41.505 1.00 24.21 168 SER C O 1
ATOM 4816 N N . HIS C 1 173 ? 49.826 30.216 39.952 1.00 24.86 169 HIS C N 1
ATOM 4817 C CA . HIS C 1 173 ? 49.003 31.026 39.021 1.00 25.25 169 HIS C CA 1
ATOM 4818 C C . HIS C 1 173 ? 47.588 31.352 39.571 1.00 24.77 169 HIS C C 1
ATOM 4819 O O . HIS C 1 173 ? 47.166 32.504 39.647 1.00 24.05 169 HIS C O 1
ATOM 4826 N N . TYR C 1 174 ? 46.881 30.324 39.991 1.00 25.32 170 TYR C N 1
ATOM 4827 C CA . TYR C 1 174 ? 45.524 30.473 40.507 1.00 24.82 170 TYR C CA 1
ATOM 4828 C C . TYR C 1 174 ? 45.510 31.244 41.852 1.00 23.02 170 TYR C C 1
ATOM 4829 O O . TYR C 1 174 ? 44.642 32.087 42.088 1.00 22.38 170 TYR C O 1
ATOM 4838 N N . ALA C 1 175 ? 46.501 30.966 42.694 1.00 22.49 171 ALA C N 1
ATOM 4839 C CA . ALA C 1 175 ? 46.645 31.604 43.989 1.00 20.90 171 ALA C CA 1
ATOM 4840 C C . ALA C 1 175 ? 46.946 33.081 43.793 1.00 21.36 171 ALA C C 1
ATOM 4841 O O . ALA C 1 175 ? 46.361 33.937 44.464 1.00 19.86 171 ALA C O 1
ATOM 4843 N N . ALA C 1 176 ? 47.866 33.389 42.876 1.00 21.90 172 ALA C N 1
ATOM 4844 C CA . ALA C 1 176 ? 48.167 34.798 42.597 1.00 22.25 172 ALA C CA 1
ATOM 4845 C C . ALA C 1 176 ? 46.932 35.496 42.071 1.00 22.13 172 ALA C C 1
ATOM 4846 O O . ALA C 1 176 ? 46.629 36.588 42.524 1.00 22.08 172 ALA C O 1
ATOM 4848 N N . ALA C 1 177 ? 46.260 34.887 41.089 1.00 22.41 173 ALA C N 1
ATOM 4849 C CA . ALA C 1 177 ? 45.012 35.425 40.540 1.00 23.41 173 ALA C CA 1
ATOM 4850 C C . ALA C 1 177 ? 43.926 35.672 41.615 1.00 23.60 173 ALA C C 1
ATOM 4851 O O . ALA C 1 177 ? 43.269 36.717 41.614 1.00 24.91 173 ALA C O 1
ATOM 4853 N N . LYS C 1 178 ? 43.725 34.707 42.507 1.00 22.56 174 LYS C N 1
ATOM 4854 C CA . LYS C 1 178 ? 42.670 34.823 43.525 1.00 22.68 174 LYS C CA 1
ATOM 4855 C C . LYS C 1 178 ? 43.011 35.845 44.618 1.00 22.20 174 LYS C C 1
ATOM 4856 O O . LYS C 1 178 ? 42.120 36.577 45.100 1.00 21.36 174 LYS C O 1
ATOM 4862 N N . ALA C 1 179 ? 44.295 35.911 44.988 1.00 21.48 175 ALA C N 1
ATOM 4863 C CA . ALA C 1 179 ? 44.795 37.000 45.830 1.00 20.91 175 ALA C CA 1
ATOM 4864 C C . ALA C 1 179 ? 44.579 38.346 45.140 1.00 21.46 175 ALA C C 1
ATOM 4865 O O . ALA C 1 179 ? 44.174 39.295 45.804 1.00 21.64 175 ALA C O 1
ATOM 4867 N N . GLY C 1 180 ? 44.818 38.410 43.814 1.00 22.58 176 GLY C N 1
ATOM 4868 C CA . GLY C 1 180 ? 44.497 39.592 43.002 1.00 22.33 176 GLY C CA 1
ATOM 4869 C C . GLY C 1 180 ? 43.009 39.949 43.145 1.00 23.37 176 GLY C C 1
ATOM 4870 O O . GLY C 1 180 ? 42.655 41.105 43.335 1.00 23.22 176 GLY C O 1
ATOM 4871 N N . VAL C 1 181 ? 42.131 38.960 43.051 1.00 23.36 177 VAL C N 1
ATOM 4872 C CA . VAL C 1 181 ? 40.702 39.222 43.203 1.00 23.50 177 VAL C CA 1
ATOM 4873 C C . VAL C 1 181 ? 40.371 39.848 44.566 1.00 23.83 177 VAL C C 1
ATOM 4874 O O . VAL C 1 181 ? 39.534 40.769 44.644 1.00 23.20 177 VAL C O 1
ATOM 4878 N N . MET C 1 182 ? 41.035 39.375 45.633 1.00 23.12 178 MET C N 1
ATOM 4879 C CA . MET C 1 182 ? 40.744 39.925 46.972 1.00 22.65 178 MET C CA 1
ATOM 4880 C C . MET C 1 182 ? 41.150 41.399 47.013 1.00 22.14 178 MET C C 1
ATOM 4881 O O . MET C 1 182 ? 40.423 42.222 47.518 1.00 21.28 178 MET C O 1
ATOM 4886 N N . ALA C 1 183 ? 42.320 41.714 46.466 1.00 22.86 179 ALA C N 1
ATOM 4887 C CA . ALA C 1 183 ? 42.791 43.099 46.471 1.00 23.69 179 ALA C CA 1
ATOM 4888 C C . ALA C 1 183 ? 41.912 43.977 45.586 1.00 24.36 179 ALA C C 1
ATOM 4889 O O . ALA C 1 183 ? 41.580 45.111 45.940 1.00 24.75 179 ALA C O 1
ATOM 4891 N N . LEU C 1 184 ? 41.521 43.455 44.435 1.00 23.76 180 LEU C N 1
ATOM 4892 C CA . LEU C 1 184 ? 40.640 44.199 43.563 1.00 24.56 180 LEU C CA 1
ATOM 4893 C C . LEU C 1 184 ? 39.282 44.466 44.248 1.00 24.75 180 LEU C C 1
ATOM 4894 O O . LEU C 1 184 ? 38.699 45.543 44.092 1.00 24.68 180 LEU C O 1
ATOM 4899 N N . THR C 1 185 ? 38.781 43.477 44.988 1.00 23.26 181 THR C N 1
ATOM 4900 C CA . THR C 1 185 ? 37.557 43.653 45.776 1.00 23.06 181 THR C CA 1
ATOM 4901 C C . THR C 1 185 ? 37.685 44.855 46.719 1.00 23.34 181 THR C C 1
ATOM 4902 O O . THR C 1 185 ? 36.822 45.735 46.731 1.00 23.90 181 THR C O 1
ATOM 4906 N N . ARG C 1 186 ? 38.793 44.906 47.464 1.00 22.58 182 ARG C N 1
ATOM 4907 C CA . ARG C 1 186 ? 39.033 45.942 48.450 1.00 24.08 182 ARG C CA 1
ATOM 4908 C C . ARG C 1 186 ? 39.063 47.343 47.832 1.00 24.91 182 ARG C C 1
ATOM 4909 O O . ARG C 1 186 ? 38.358 48.243 48.282 1.00 26.11 182 ARG C O 1
ATOM 4917 N N . CYS C 1 187 ? 39.841 47.491 46.776 1.00 25.49 183 CYS C N 1
ATOM 4918 C CA . CYS C 1 187 ? 40.119 48.799 46.186 1.00 27.02 183 CYS C CA 1
ATOM 4919 C C . CYS C 1 187 ? 38.896 49.304 45.387 1.00 27.92 183 CYS C C 1
ATOM 4920 O O . CYS C 1 187 ? 38.459 50.441 45.567 1.00 28.37 183 CYS C O 1
ATOM 4923 N N . SER C 1 188 ? 38.370 48.460 44.502 1.00 27.81 184 SER C N 1
ATOM 4924 C CA . SER C 1 188 ? 37.106 48.752 43.828 1.00 28.74 184 SER C CA 1
ATOM 4925 C C . SER C 1 188 ? 35.942 49.078 44.817 1.00 29.09 184 SER C C 1
ATOM 4926 O O . SER C 1 188 ? 35.128 49.956 44.532 1.00 30.51 184 SER C O 1
ATOM 4929 N N . ALA C 1 189 ? 35.871 48.406 45.967 1.00 28.63 185 ALA C N 1
ATOM 4930 C CA . ALA C 1 189 ? 34.884 48.747 47.016 1.00 28.74 185 ALA C CA 1
ATOM 4931 C C . ALA C 1 189 ? 34.955 50.214 47.510 1.00 29.89 185 ALA C C 1
ATOM 4932 O O . ALA C 1 189 ? 33.942 50.865 47.648 1.00 30.33 185 ALA C O 1
ATOM 4934 N N . ILE C 1 190 ? 36.145 50.715 47.806 1.00 30.66 186 ILE C N 1
ATOM 4935 C CA . ILE C 1 190 ? 36.322 52.126 48.195 1.00 31.95 186 ILE C CA 1
ATOM 4936 C C . ILE C 1 190 ? 35.854 53.078 47.076 1.00 33.01 186 ILE C C 1
ATOM 4937 O O . ILE C 1 190 ? 35.215 54.098 47.344 1.00 34.15 186 ILE C O 1
ATOM 4942 N N . GLU C 1 191 ? 36.135 52.710 45.832 1.00 32.76 187 GLU C N 1
ATOM 4943 C CA . GLU C 1 191 ? 35.767 53.517 44.685 1.00 33.28 187 GLU C CA 1
ATOM 4944 C C . GLU C 1 191 ? 34.257 53.471 44.425 1.00 34.05 187 GLU C C 1
ATOM 4945 O O . GLU C 1 191 ? 33.663 54.437 43.922 1.00 33.79 187 GLU C O 1
ATOM 4951 N N . ALA C 1 192 ? 33.646 52.336 44.751 1.00 32.90 188 ALA C N 1
ATOM 4952 C CA . ALA C 1 192 ? 32.252 52.086 44.368 1.00 32.95 188 ALA C CA 1
ATOM 4953 C C . ALA C 1 192 ? 31.231 52.783 45.256 1.00 33.44 188 ALA C C 1
ATOM 4954 O O . ALA C 1 192 ? 30.069 52.861 44.883 1.00 34.39 188 ALA C O 1
ATOM 4956 N N . VAL C 1 193 ? 31.667 53.253 46.436 1.00 34.37 189 VAL C N 1
ATOM 4957 C CA . VAL C 1 193 ? 30.817 53.926 47.419 1.00 34.19 189 VAL C CA 1
ATOM 4958 C C . VAL C 1 193 ? 30.137 55.106 46.739 1.00 36.07 189 VAL C C 1
ATOM 4959 O O . VAL C 1 193 ? 28.946 55.370 46.983 1.00 35.93 189 VAL C O 1
ATOM 4963 N N . GLU C 1 194 ? 30.893 55.778 45.871 1.00 36.33 190 GLU C N 1
ATOM 4964 C CA . GLU C 1 194 ? 30.424 56.976 45.185 1.00 38.26 190 GLU C CA 1
ATOM 4965 C C . GLU C 1 194 ? 29.116 56.712 44.444 1.00 38.64 190 GLU C C 1
ATOM 4966 O O . GLU C 1 194 ? 28.205 57.546 44.494 1.00 39.33 190 GLU C O 1
ATOM 4972 N N . PHE C 1 195 ? 29.034 55.546 43.784 1.00 38.02 191 PHE C N 1
ATOM 4973 C CA . PHE C 1 195 ? 27.872 55.117 42.994 1.00 38.19 191 PHE C CA 1
ATOM 4974 C C . PHE C 1 195 ? 26.793 54.323 43.761 1.00 37.69 191 PHE C C 1
ATOM 4975 O O . PHE C 1 195 ? 25.873 53.766 43.151 1.00 37.96 191 PHE C O 1
ATOM 4983 N N . GLY C 1 196 ? 26.904 54.287 45.084 1.00 36.52 192 GLY C N 1
ATOM 4984 C CA . GLY C 1 196 ? 25.976 53.540 45.935 1.00 35.04 192 GLY C CA 1
ATOM 4985 C C . GLY C 1 196 ? 26.128 52.032 45.811 1.00 33.78 192 GLY C C 1
ATOM 4986 O O . GLY C 1 196 ? 25.173 51.300 46.093 1.00 32.66 192 GLY C O 1
ATOM 4987 N N . VAL C 1 197 ? 27.312 51.561 45.392 1.00 32.61 193 VAL C N 1
ATOM 4988 C CA . VAL C 1 197 ? 27.546 50.115 45.217 1.00 31.06 193 VAL C CA 1
ATOM 4989 C C . VAL C 1 197 ? 28.475 49.547 46.285 1.00 29.55 193 VAL C C 1
ATOM 4990 O O . VAL C 1 197 ? 29.508 50.157 46.578 1.00 29.05 193 VAL C O 1
ATOM 4994 N N . ARG C 1 198 ? 28.108 48.379 46.843 1.00 27.90 194 ARG C N 1
ATOM 4995 C CA . ARG C 1 198 ? 28.966 47.640 47.785 1.00 26.16 194 ARG C CA 1
ATOM 4996 C C . ARG C 1 198 ? 29.638 46.512 47.042 1.00 25.62 194 ARG C C 1
ATOM 4997 O O . ARG C 1 198 ? 29.043 45.917 46.155 1.00 25.97 194 ARG C O 1
ATOM 5005 N N . ILE C 1 199 ? 30.891 46.223 47.388 1.00 25.54 195 ILE C N 1
ATOM 5006 C CA . ILE C 1 199 ? 31.609 45.116 46.741 1.00 24.55 195 ILE C CA 1
ATOM 5007 C C . ILE C 1 199 ? 32.283 44.240 47.811 1.00 23.99 195 ILE C C 1
ATOM 5008 O O . ILE C 1 199 ? 33.101 44.726 48.605 1.00 23.48 195 ILE C O 1
ATOM 5013 N N . ASN C 1 200 ? 31.929 42.957 47.835 1.00 22.85 196 ASN C N 1
ATOM 5014 C CA . ASN C 1 200 ? 32.563 41.987 48.749 1.00 22.70 196 ASN C CA 1
ATOM 5015 C C . ASN C 1 200 ? 32.858 40.687 47.987 1.00 22.81 196 ASN C C 1
ATOM 5016 O O . ASN C 1 200 ? 32.472 40.538 46.837 1.00 23.92 196 ASN C O 1
ATOM 5021 N N . ALA C 1 201 ? 33.552 39.762 48.639 1.00 23.09 197 ALA C N 1
ATOM 5022 C CA . ALA C 1 201 ? 33.871 38.474 48.051 1.00 22.30 197 ALA C CA 1
ATOM 5023 C C . ALA C 1 201 ? 33.578 37.393 49.051 1.00 21.95 197 ALA C C 1
ATOM 5024 O O . ALA C 1 201 ? 33.712 37.584 50.285 1.00 21.65 197 ALA C O 1
ATOM 5026 N N . VAL C 1 202 ? 33.217 36.243 48.516 1.00 21.67 198 VAL C N 1
ATOM 5027 C CA . VAL C 1 202 ? 33.229 35.060 49.326 1.00 22.45 198 VAL C CA 1
ATOM 5028 C C . VAL C 1 202 ? 34.549 34.371 48.988 1.00 22.69 198 VAL C C 1
ATOM 5029 O O . VAL C 1 202 ? 35.091 34.583 47.903 1.00 22.96 198 VAL C O 1
ATOM 5033 N N . SER C 1 203 ? 35.049 33.550 49.909 1.00 22.96 199 SER C N 1
ATOM 5034 C CA . SER C 1 203 ? 36.306 32.812 49.716 1.00 23.78 199 SER C CA 1
ATOM 5035 C C . SER C 1 203 ? 36.141 31.315 50.092 1.00 23.18 199 SER C C 1
ATOM 5036 O O . SER C 1 203 ? 36.338 30.914 51.231 1.00 24.02 199 SER C O 1
ATOM 5039 N N . PRO C 1 204 ? 35.782 30.477 49.114 1.00 23.66 200 PRO C N 1
ATOM 5040 C CA . PRO C 1 204 ? 35.552 29.040 49.378 1.00 23.53 200 PRO C CA 1
ATOM 5041 C C . PRO C 1 204 ? 36.810 28.273 49.782 1.00 23.65 200 PRO C C 1
ATOM 5042 O O . PRO C 1 204 ? 37.887 28.516 49.199 1.00 22.88 200 PRO C O 1
ATOM 5046 N N . SER C 1 205 ? 36.696 27.416 50.814 1.00 23.98 201 SER C N 1
ATOM 5047 C CA . SER C 1 205 ? 37.741 26.424 51.111 1.00 25.58 201 SER C CA 1
ATOM 5048 C C . SER C 1 205 ? 37.694 25.310 50.032 1.00 27.78 201 SER C C 1
ATOM 5049 O O . SER C 1 205 ? 36.736 25.220 49.283 1.00 27.43 201 SER C O 1
ATOM 5052 N N . ILE C 1 206 ? 38.736 24.488 49.931 1.00 30.33 202 ILE C N 1
ATOM 5053 C CA . ILE C 1 206 ? 38.834 23.565 48.787 1.00 33.54 202 ILE C CA 1
ATOM 5054 C C . ILE C 1 206 ? 38.717 22.101 49.207 1.00 34.29 202 ILE C C 1
ATOM 5055 O O . ILE C 1 206 ? 39.382 21.677 50.139 1.00 35.82 202 ILE C O 1
ATOM 5060 N N . GLU C 1 228 ? 39.273 19.885 57.082 1.00 31.64 224 GLU C N 1
ATOM 5061 C CA . GLU C 1 228 ? 37.897 20.390 57.087 1.00 31.22 224 GLU C CA 1
ATOM 5062 C C . GLU C 1 228 ? 37.287 20.214 58.466 1.00 30.17 224 GLU C C 1
ATOM 5063 O O . GLU C 1 228 ? 37.117 19.084 58.936 1.00 30.55 224 GLU C O 1
ATOM 5069 N N . ALA C 1 229 ? 36.920 21.327 59.102 1.00 28.26 225 ALA C N 1
ATOM 5070 C CA . ALA C 1 229 ? 36.349 21.316 60.457 1.00 26.34 225 ALA C CA 1
ATOM 5071 C C . ALA C 1 229 ? 35.183 20.329 60.623 1.00 26.25 225 ALA C C 1
ATOM 5072 O O . ALA C 1 229 ? 35.114 19.605 61.631 1.00 26.36 225 ALA C O 1
ATOM 5074 N N . PHE C 1 230 ? 34.274 20.276 59.646 1.00 25.87 226 PHE C N 1
ATOM 5075 C CA . PHE C 1 230 ? 33.109 19.387 59.755 1.00 26.56 226 PHE C CA 1
ATOM 5076 C C . PHE C 1 230 ? 33.411 17.978 59.236 1.00 27.91 226 PHE C C 1
ATOM 5077 O O . PHE C 1 230 ? 32.566 17.105 59.337 1.00 27.81 226 PHE C O 1
ATOM 5085 N N . GLY C 1 231 ? 34.591 17.774 58.647 1.00 27.96 227 GLY C N 1
ATOM 5086 C CA . GLY C 1 231 ? 34.903 16.474 58.016 1.00 29.36 227 GLY C CA 1
ATOM 5087 C C . GLY C 1 231 ? 34.078 16.204 56.764 1.00 29.79 227 GLY C C 1
ATOM 5088 O O . GLY C 1 231 ? 33.850 15.044 56.395 1.00 30.48 227 GLY C O 1
ATOM 5089 N N . ARG C 1 232 ? 33.624 17.267 56.103 1.00 28.75 228 ARG C N 1
ATOM 5090 C CA . ARG C 1 232 ? 32.938 17.144 54.810 1.00 29.24 228 ARG C CA 1
ATOM 5091 C C . ARG C 1 232 ? 33.250 18.393 54.008 1.00 29.19 228 ARG C C 1
ATOM 5092 O O . ARG C 1 232 ? 33.585 19.435 54.596 1.00 27.95 228 ARG C O 1
ATOM 5100 N N . ALA C 1 233 ? 33.143 18.306 52.682 1.00 29.37 229 ALA C N 1
ATOM 5101 C CA . ALA C 1 233 ? 33.237 19.514 51.854 1.00 29.67 229 ALA C CA 1
ATOM 5102 C C . ALA C 1 233 ? 31.958 20.347 51.960 1.00 29.46 229 ALA C C 1
ATOM 5103 O O . ALA C 1 233 ? 30.917 19.856 52.433 1.00 30.14 229 ALA C O 1
ATOM 5105 N N . ALA C 1 234 ? 32.044 21.597 51.498 1.00 28.73 230 ALA C N 1
ATOM 5106 C CA . ALA C 1 234 ? 30.870 22.466 51.388 1.00 28.52 230 ALA C CA 1
ATOM 5107 C C . ALA C 1 234 ? 29.971 21.952 50.270 1.00 28.55 230 ALA C C 1
ATOM 5108 O O . ALA C 1 234 ? 30.462 21.504 49.249 1.00 28.86 230 ALA C O 1
ATOM 5110 N N . GLU C 1 235 ? 28.656 22.006 50.465 1.00 28.85 231 GLU C N 1
ATOM 5111 C CA . GLU C 1 235 ? 27.725 21.855 49.351 1.00 28.84 231 GLU C CA 1
ATOM 5112 C C . GLU C 1 235 ? 27.759 23.127 48.504 1.00 27.29 231 GLU C C 1
ATOM 5113 O O . GLU C 1 235 ? 27.834 24.237 49.043 1.00 26.27 231 GLU C O 1
ATOM 5119 N N . PRO C 1 236 ? 27.718 22.995 47.159 1.00 27.69 232 PRO C N 1
ATOM 5120 C CA . PRO C 1 236 ? 27.669 24.270 46.439 1.00 25.69 232 PRO C CA 1
ATOM 5121 C C . PRO C 1 236 ? 26.562 25.183 46.980 1.00 25.12 232 PRO C C 1
ATOM 5122 O O . PRO C 1 236 ? 26.775 26.406 47.053 1.00 23.63 232 PRO C O 1
ATOM 5126 N N . TRP C 1 237 ? 25.418 24.624 47.394 1.00 24.07 233 TRP C N 1
ATOM 5127 C CA . TRP C 1 237 ? 24.326 25.492 47.865 1.00 24.48 233 TRP C CA 1
ATOM 5128 C C . TRP C 1 237 ? 24.777 26.332 49.063 1.00 24.08 233 TRP C C 1
ATOM 5129 O O . TRP C 1 237 ? 24.340 27.450 49.211 1.00 23.82 233 TRP C O 1
ATOM 5140 N N . GLU C 1 238 ? 25.687 25.801 49.878 1.00 24.35 234 GLU C N 1
ATOM 5141 C CA . GLU C 1 238 ? 26.154 26.552 51.059 1.00 23.55 234 GLU C CA 1
ATOM 5142 C C . GLU C 1 238 ? 26.975 27.785 50.677 1.00 23.90 234 GLU C C 1
ATOM 5143 O O . GLU C 1 238 ? 26.815 28.853 51.286 1.00 23.74 234 GLU C O 1
ATOM 5149 N N . VAL C 1 239 ? 27.831 27.653 49.664 1.00 24.37 235 VAL C N 1
ATOM 5150 C CA . VAL C 1 239 ? 28.582 28.788 49.152 1.00 24.82 235 VAL C CA 1
ATOM 5151 C C . VAL C 1 239 ? 27.627 29.847 48.564 1.00 24.71 235 VAL C C 1
ATOM 5152 O O . VAL C 1 239 ? 27.769 31.034 48.853 1.00 24.00 235 VAL C O 1
ATOM 5156 N N . ALA C 1 240 ? 26.653 29.394 47.778 1.00 23.86 236 ALA C N 1
ATOM 5157 C CA . ALA C 1 240 ? 25.608 30.252 47.219 1.00 24.76 236 ALA C CA 1
ATOM 5158 C C . ALA C 1 240 ? 24.798 30.989 48.291 1.00 23.82 236 ALA C C 1
ATOM 5159 O O . ALA C 1 240 ? 24.454 32.140 48.095 1.00 25.47 236 ALA C O 1
ATOM 5161 N N . ALA C 1 241 ? 24.493 30.330 49.412 1.00 23.53 237 ALA C N 1
ATOM 5162 C CA . ALA C 1 241 ? 23.765 30.970 50.526 1.00 22.67 237 ALA C CA 1
ATOM 5163 C C . ALA C 1 241 ? 24.542 32.175 51.088 1.00 22.43 237 ALA C C 1
ATOM 5164 O O . ALA C 1 241 ? 23.961 33.246 51.377 1.00 21.80 237 ALA C O 1
ATOM 5166 N N . THR C 1 242 ? 25.869 32.020 51.208 1.00 21.57 238 THR C N 1
ATOM 5167 C CA . THR C 1 242 ? 26.726 33.112 51.675 1.00 20.15 238 THR C CA 1
ATOM 5168 C C . THR C 1 242 ? 26.854 34.230 50.631 1.00 20.16 238 THR C C 1
ATOM 5169 O O . THR C 1 242 ? 26.922 35.432 50.964 1.00 20.35 238 THR C O 1
ATOM 5173 N N . ILE C 1 243 ? 26.834 33.852 49.363 1.00 20.55 239 ILE C N 1
ATOM 5174 C CA . ILE C 1 243 ? 26.839 34.857 48.307 1.00 20.43 239 ILE C CA 1
ATOM 5175 C C . ILE C 1 243 ? 25.556 35.680 48.451 1.00 20.85 239 ILE C C 1
ATOM 5176 O O . ILE C 1 243 ? 25.563 36.928 48.254 1.00 21.27 239 ILE C O 1
ATOM 5181 N N . ALA C 1 244 ? 24.458 34.992 48.804 1.00 20.74 240 ALA C N 1
ATOM 5182 C CA . ALA C 1 244 ? 23.130 35.639 48.877 1.00 20.32 240 ALA C CA 1
ATOM 5183 C C . ALA C 1 244 ? 23.120 36.638 50.020 1.00 20.66 240 ALA C C 1
ATOM 5184 O O . ALA C 1 244 ? 22.566 37.722 49.898 1.00 21.11 240 ALA C O 1
ATOM 5186 N N . PHE C 1 245 ? 23.777 36.272 51.104 1.00 19.96 241 PHE C N 1
ATOM 5187 C CA . PHE C 1 245 ? 23.967 37.158 52.237 1.00 21.64 241 PHE C CA 1
ATOM 5188 C C . PHE C 1 245 ? 24.670 38.441 51.834 1.00 21.82 241 PHE C C 1
ATOM 5189 O O . PHE C 1 245 ? 24.218 39.531 52.176 1.00 22.52 241 PHE C O 1
ATOM 5197 N N . LEU C 1 246 ? 25.788 38.288 51.133 1.00 21.95 242 LEU C N 1
ATOM 5198 C CA . LEU C 1 246 ? 26.581 39.411 50.641 1.00 22.60 242 LEU C CA 1
ATOM 5199 C C . LEU C 1 246 ? 25.882 40.243 49.580 1.00 22.68 242 LEU C C 1
ATOM 5200 O O . LEU C 1 246 ? 26.218 41.418 49.409 1.00 23.21 242 LEU C O 1
ATOM 5205 N N . ALA C 1 247 ? 24.935 39.643 48.861 1.00 22.62 243 ALA C N 1
ATOM 5206 C CA . ALA C 1 247 ? 24.098 40.390 47.909 1.00 22.88 243 ALA C CA 1
ATOM 5207 C C . ALA C 1 247 ? 22.934 41.133 48.567 1.00 24.06 243 ALA C C 1
ATOM 5208 O O . ALA C 1 247 ? 22.401 42.080 47.975 1.00 23.91 243 ALA C O 1
ATOM 5210 N N . SER C 1 248 ? 22.550 40.709 49.780 1.00 22.94 244 SER C N 1
ATOM 5211 C CA . SER C 1 248 ? 21.367 41.210 50.439 1.00 23.77 244 SER C CA 1
ATOM 5212 C C . SER C 1 248 ? 21.665 42.352 51.438 1.00 24.33 244 SER C C 1
ATOM 5213 O O . SER C 1 248 ? 22.819 42.633 51.795 1.00 22.83 244 SER C O 1
ATOM 5216 N N . ASP C 1 249 ? 20.610 42.947 51.910 1.00 24.37 245 ASP C N 1
ATOM 5217 C CA . ASP C 1 249 ? 20.668 44.009 52.869 1.00 25.65 245 ASP C CA 1
ATOM 5218 C C . ASP C 1 249 ? 21.144 43.556 54.245 1.00 23.83 245 ASP C C 1
ATOM 5219 O O . ASP C 1 249 ? 21.387 44.370 55.049 1.00 25.19 245 ASP C O 1
ATOM 5224 N N . TYR C 1 250 ? 21.203 42.270 54.525 1.00 22.54 246 TYR C N 1
ATOM 5225 C CA . TYR C 1 250 ? 21.731 41.788 55.809 1.00 22.32 246 TYR C CA 1
ATOM 5226 C C . TYR C 1 250 ? 23.223 42.137 55.944 1.00 23.08 246 TYR C C 1
ATOM 5227 O O . TYR C 1 250 ? 23.723 42.238 56.987 1.00 22.86 246 TYR C O 1
ATOM 5236 N N . SER C 1 251 ? 23.880 42.298 54.815 1.00 22.02 247 SER C N 1
ATOM 5237 C CA . SER C 1 251 ? 25.249 42.717 54.746 1.00 22.27 247 SER C CA 1
ATOM 5238 C C . SER C 1 251 ? 25.401 44.247 54.515 1.00 22.74 247 SER C C 1
ATOM 5239 O O . SER C 1 251 ? 26.394 44.702 54.096 1.00 22.95 247 SER C O 1
ATOM 5242 N N . SER C 1 252 ? 24.414 45.026 54.932 1.00 23.48 248 SER C N 1
ATOM 5243 C CA . SER C 1 252 ? 24.293 46.429 54.634 1.00 25.13 248 SER C CA 1
ATOM 5244 C C . SER C 1 252 ? 25.552 47.270 54.951 1.00 25.33 248 SER C C 1
ATOM 5245 O O . SER C 1 252 ? 25.889 48.109 54.190 1.00 26.22 248 SER C O 1
ATOM 5248 N N . TYR C 1 253 ? 26.240 47.058 56.048 1.00 24.38 249 TYR C N 1
ATOM 5249 C CA . TYR C 1 253 ? 27.399 47.869 56.276 1.00 24.19 249 TYR C CA 1
ATOM 5250 C C . TYR C 1 253 ? 28.692 47.357 55.611 1.00 23.53 249 TYR C C 1
ATOM 5251 O O . TYR C 1 253 ? 29.668 48.028 55.597 1.00 23.50 249 TYR C O 1
ATOM 5260 N N . MET C 1 254 ? 28.683 46.158 55.085 1.00 22.24 250 MET C N 1
ATOM 5261 C CA . MET C 1 254 ? 29.892 45.561 54.610 1.00 22.17 250 MET C CA 1
ATOM 5262 C C . MET C 1 254 ? 30.279 45.973 53.215 1.00 22.86 250 MET C C 1
ATOM 5263 O O . MET C 1 254 ? 29.514 45.882 52.343 1.00 23.89 250 MET C O 1
ATOM 5268 N N . THR C 1 255 ? 31.503 46.396 53.041 1.00 23.02 251 THR C N 1
ATOM 5269 C CA . THR C 1 255 ? 32.083 46.560 51.750 1.00 21.86 251 THR C CA 1
ATOM 5270 C C . THR C 1 255 ? 33.586 46.284 51.808 1.00 21.27 251 THR C C 1
ATOM 5271 O O . THR C 1 255 ? 34.179 46.587 52.804 1.00 21.57 251 THR C O 1
ATOM 5275 N N . GLY C 1 256 ? 34.144 45.782 50.717 1.00 19.67 252 GLY C N 1
ATOM 5276 C CA . GLY C 1 256 ? 35.583 45.506 50.596 1.00 20.16 252 GLY C CA 1
ATOM 5277 C C . GLY C 1 256 ? 36.034 44.381 51.520 1.00 19.94 252 GLY C C 1
ATOM 5278 O O . GLY C 1 256 ? 37.208 44.277 51.828 1.00 19.85 252 GLY C O 1
ATOM 5279 N N . GLU C 1 257 ? 35.083 43.529 51.920 1.00 19.45 253 GLU C N 1
ATOM 5280 C CA . GLU C 1 257 ? 35.387 42.337 52.742 1.00 19.40 253 GLU C CA 1
ATOM 5281 C C . GLU C 1 257 ? 35.494 41.058 51.917 1.00 19.56 253 GLU C C 1
ATOM 5282 O O . GLU C 1 257 ? 34.971 40.966 50.784 1.00 19.35 253 GLU C O 1
ATOM 5288 N N . VAL C 1 258 ? 36.143 40.066 52.541 1.00 19.44 254 VAL C N 1
ATOM 5289 C CA . VAL C 1 258 ? 36.316 38.745 51.983 1.00 20.22 254 VAL C CA 1
ATOM 5290 C C . VAL C 1 258 ? 35.894 37.744 53.089 1.00 20.48 254 VAL C C 1
ATOM 5291 O O . VAL C 1 258 ? 36.468 37.748 54.171 1.00 21.50 254 VAL C O 1
ATOM 5295 N N . VAL C 1 259 ? 34.866 36.935 52.832 1.00 20.07 255 VAL C N 1
ATOM 5296 C CA . VAL C 1 259 ? 34.324 36.022 53.850 1.00 19.90 255 VAL C CA 1
ATOM 5297 C C . VAL C 1 259 ? 34.746 34.599 53.547 1.00 19.78 255 VAL C C 1
ATOM 5298 O O . VAL C 1 259 ? 34.389 34.067 52.500 1.00 19.95 255 VAL C O 1
ATOM 5302 N N . SER C 1 260 ? 35.533 34.000 54.450 1.00 19.01 256 SER C N 1
ATOM 5303 C CA . SER C 1 260 ? 36.004 32.630 54.284 1.00 19.64 256 SER C CA 1
ATOM 5304 C C . SER C 1 260 ? 34.898 31.610 54.509 1.00 19.28 256 SER C C 1
ATOM 5305 O O . SER C 1 260 ? 34.196 31.653 55.508 1.00 18.53 256 SER C O 1
ATOM 5308 N N . VAL C 1 261 ? 34.728 30.706 53.549 1.00 18.66 257 VAL C N 1
ATOM 5309 C CA . VAL C 1 261 ? 33.687 29.701 53.659 1.00 18.01 257 VAL C CA 1
ATOM 5310 C C . VAL C 1 261 ? 34.319 28.352 53.235 1.00 18.56 257 VAL C C 1
ATOM 5311 O O . VAL C 1 261 ? 34.159 27.940 52.112 1.00 19.28 257 VAL C O 1
ATOM 5315 N N . SER C 1 262 ? 35.050 27.678 54.111 1.00 18.98 258 SER C N 1
ATOM 5316 C CA . SER C 1 262 ? 35.291 28.075 55.522 1.00 19.50 258 SER C CA 1
ATOM 5317 C C . SER C 1 262 ? 36.639 27.500 55.899 1.00 19.96 258 SER C C 1
ATOM 5318 O O . SER C 1 262 ? 36.793 26.259 55.994 1.00 20.13 258 SER C O 1
ATOM 5321 N N . SER C 1 263 ? 37.608 28.385 56.136 1.00 19.72 259 SER C N 1
ATOM 5322 C CA A SER C 1 263 ? 38.968 27.949 56.448 0.50 19.47 259 SER C CA 1
ATOM 5323 C CA B SER C 1 263 ? 38.977 27.979 56.433 0.50 20.11 259 SER C CA 1
ATOM 5324 C C . SER C 1 263 ? 39.479 28.482 57.784 1.00 19.87 259 SER C C 1
ATOM 5325 O O . SER C 1 263 ? 40.666 28.364 58.076 1.00 19.42 259 SER C O 1
ATOM 5330 N N . GLN C 1 264 ? 38.582 29.042 58.606 1.00 18.91 260 GLN C N 1
ATOM 5331 C CA . GLN C 1 264 ? 38.958 29.656 59.930 1.00 18.87 260 GLN C CA 1
ATOM 5332 C C . GLN C 1 264 ? 40.041 30.722 59.755 1.00 19.07 260 GLN C C 1
ATOM 5333 O O . GLN C 1 264 ? 41.076 30.698 60.436 1.00 19.94 260 GLN C O 1
ATOM 5339 N N . ARG C 1 265 ? 39.794 31.614 58.795 1.00 18.91 261 ARG C N 1
ATOM 5340 C CA . ARG C 1 265 ? 40.735 32.636 58.404 1.00 18.70 261 ARG C CA 1
ATOM 5341 C C . ARG C 1 265 ? 40.871 33.652 59.562 1.00 18.71 261 ARG C C 1
ATOM 5342 O O . ARG C 1 265 ? 39.880 34.255 59.988 1.00 17.62 261 ARG C O 1
ATOM 5350 N N . ALA C 1 266 ? 42.108 33.787 60.068 1.00 19.26 262 ALA C N 1
ATOM 5351 C CA . ALA C 1 266 ? 42.445 34.680 61.164 1.00 20.50 262 ALA C CA 1
ATOM 5352 C C . ALA C 1 266 ? 42.997 36.005 60.639 1.00 21.68 262 ALA C C 1
ATOM 5353 O O . ALA C 1 266 ? 43.597 36.054 59.564 1.00 21.45 262 ALA C O 1
ATOM 5356 N N . ASN D 1 6 ? 65.768 59.815 68.407 1.00 43.28 2 ASN D N 1
ATOM 5357 C CA . ASN D 1 6 ? 64.317 60.060 68.240 1.00 43.32 2 ASN D CA 1
ATOM 5358 C C . ASN D 1 6 ? 63.793 59.433 66.962 1.00 41.92 2 ASN D C 1
ATOM 5359 O O . ASN D 1 6 ? 64.304 59.714 65.883 1.00 41.86 2 ASN D O 1
ATOM 5364 N N . LEU D 1 7 ? 62.752 58.603 67.094 1.00 40.53 3 LEU D N 1
ATOM 5365 C CA . LEU D 1 7 ? 62.269 57.767 65.978 1.00 38.17 3 LEU D CA 1
ATOM 5366 C C . LEU D 1 7 ? 61.671 58.540 64.793 1.00 37.90 3 LEU D C 1
ATOM 5367 O O . LEU D 1 7 ? 61.524 57.989 63.711 1.00 36.42 3 LEU D O 1
ATOM 5372 N N . SER D 1 8 ? 61.322 59.810 64.987 1.00 39.16 4 SER D N 1
ATOM 5373 C CA . SER D 1 8 ? 60.745 60.596 63.889 1.00 40.29 4 SER D CA 1
ATOM 5374 C C . SER D 1 8 ? 61.803 61.248 62.978 1.00 40.50 4 SER D C 1
ATOM 5375 O O . SER D 1 8 ? 61.465 61.797 61.927 1.00 40.92 4 SER D O 1
ATOM 5378 N N . GLU D 1 9 ? 63.071 61.183 63.380 1.00 40.22 5 GLU D N 1
ATOM 5379 C CA . GLU D 1 9 ? 64.173 61.653 62.544 1.00 41.18 5 GLU D CA 1
ATOM 5380 C C . GLU D 1 9 ? 64.692 60.519 61.652 1.00 39.47 5 GLU D C 1
ATOM 5381 O O . GLU D 1 9 ? 64.851 59.370 62.113 1.00 38.10 5 GLU D O 1
ATOM 5387 N N . ALA D 1 10 ? 64.971 60.850 60.391 1.00 38.59 6 ALA D N 1
ATOM 5388 C CA . ALA D 1 10 ? 65.559 59.901 59.455 1.00 37.49 6 ALA D CA 1
ATOM 5389 C C . ALA D 1 10 ? 66.891 59.386 60.015 1.00 36.72 6 ALA D C 1
ATOM 5390 O O . ALA D 1 10 ? 67.778 60.179 60.337 1.00 36.82 6 ALA D O 1
ATOM 5392 N N . PRO D 1 11 ? 67.017 58.057 60.196 1.00 34.94 7 PRO D N 1
ATOM 5393 C CA . PRO D 1 11 ? 68.272 57.499 60.722 1.00 34.66 7 PRO D CA 1
ATOM 5394 C C . PRO D 1 11 ? 69.351 57.313 59.638 1.00 33.87 7 PRO D C 1
ATOM 5395 O O . PRO D 1 11 ? 69.016 57.100 58.456 1.00 33.12 7 PRO D O 1
ATOM 5399 N N . LYS D 1 12 ? 70.628 57.374 60.038 1.00 34.03 8 LYS D N 1
ATOM 5400 C CA . LYS D 1 12 ? 71.753 57.100 59.109 1.00 33.34 8 LYS D CA 1
ATOM 5401 C C . LYS D 1 12 ? 71.877 55.613 58.824 1.00 32.12 8 LYS D C 1
ATOM 5402 O O . LYS D 1 12 ? 71.614 54.782 59.690 1.00 30.86 8 LYS D O 1
ATOM 5404 N N . GLU D 1 13 ? 72.274 55.286 57.602 1.00 31.28 9 GLU D N 1
ATOM 5405 C CA . GLU D 1 13 ? 72.473 53.905 57.226 1.00 31.12 9 GLU D CA 1
ATOM 5406 C C . GLU D 1 13 ? 73.558 53.244 58.080 1.00 29.92 9 GLU D C 1
ATOM 5407 O O . GLU D 1 13 ? 74.654 53.792 58.292 1.00 28.49 9 GLU D O 1
ATOM 5413 N N . ILE D 1 14 ? 73.244 52.039 58.537 1.00 27.94 10 ILE D N 1
ATOM 5414 C CA . ILE D 1 14 ? 74.141 51.235 59.346 1.00 27.71 10 ILE D CA 1
ATOM 5415 C C . ILE D 1 14 ? 75.245 50.585 58.516 1.00 27.87 10 ILE D C 1
ATOM 5416 O O . ILE D 1 14 ? 75.082 50.398 57.320 1.00 27.29 10 ILE D O 1
ATOM 5421 N N . ASP D 1 15 ? 76.356 50.258 59.171 1.00 27.95 11 ASP D N 1
ATOM 5422 C CA . ASP D 1 15 ? 77.461 49.551 58.530 1.00 29.00 11 ASP D CA 1
ATOM 5423 C C . ASP D 1 15 ? 77.032 48.132 58.080 1.00 26.92 11 ASP D C 1
ATOM 5424 O O . ASP D 1 15 ? 75.977 47.637 58.488 1.00 25.54 11 ASP D O 1
ATOM 5429 N N . GLY D 1 16 ? 77.827 47.522 57.208 1.00 25.96 12 GLY D N 1
ATOM 5430 C CA . GLY D 1 16 ? 77.687 46.107 56.905 1.00 24.41 12 GLY D CA 1
ATOM 5431 C C . GLY D 1 16 ? 78.123 45.270 58.112 1.00 24.60 12 GLY D C 1
ATOM 5432 O O . GLY D 1 16 ? 78.912 45.735 58.935 1.00 23.87 12 GLY D O 1
ATOM 5433 N N . HIS D 1 17 ? 77.631 44.034 58.184 1.00 23.57 13 HIS D N 1
ATOM 5434 C CA . HIS D 1 17 ? 77.920 43.125 59.293 1.00 23.96 13 HIS D CA 1
ATOM 5435 C C . HIS D 1 17 ? 78.250 41.736 58.770 1.00 23.97 13 HIS D C 1
ATOM 5436 O O . HIS D 1 17 ? 78.102 40.751 59.478 1.00 25.21 13 HIS D O 1
ATOM 5443 N N . GLY D 1 18 ? 78.690 41.670 57.517 1.00 24.31 14 GLY D N 1
ATOM 5444 C CA . GLY D 1 18 ? 79.108 40.419 56.869 1.00 24.19 14 GLY D CA 1
ATOM 5445 C C . GLY D 1 18 ? 77.994 39.392 56.714 1.00 24.13 14 GLY D C 1
ATOM 5446 O O . GLY D 1 18 ? 78.269 38.179 56.698 1.00 23.76 14 GLY D O 1
ATOM 5447 N N . LEU D 1 19 ? 76.748 39.860 56.557 1.00 23.50 15 LEU D N 1
ATOM 5448 C CA . LEU D 1 19 ? 75.585 38.966 56.549 1.00 24.05 15 LEU D CA 1
ATOM 5449 C C . LEU D 1 19 ? 75.535 38.119 55.280 1.00 24.83 15 LEU D C 1
ATOM 5450 O O . LEU D 1 19 ? 74.893 37.073 55.273 1.00 24.57 15 LEU D O 1
ATOM 5455 N N . LEU D 1 20 ? 76.212 38.584 54.219 1.00 25.29 16 LEU D N 1
ATOM 5456 C CA . LEU D 1 20 ? 76.202 37.943 52.906 1.00 25.14 16 LEU D CA 1
ATOM 5457 C C . LEU D 1 20 ? 77.610 37.692 52.327 1.00 26.35 16 LEU D C 1
ATOM 5458 O O . LEU D 1 20 ? 77.812 37.633 51.094 1.00 25.01 16 LEU D O 1
ATOM 5463 N N . LYS D 1 21 ? 78.572 37.529 53.223 1.00 25.87 17 LYS D N 1
ATOM 5464 C CA . LYS D 1 21 ? 79.965 37.396 52.838 1.00 28.00 17 LYS D CA 1
ATOM 5465 C C . LYS D 1 21 ? 80.122 36.256 51.838 1.00 28.49 17 LYS D C 1
ATOM 5466 O O . LYS D 1 21 ? 79.682 35.146 52.095 1.00 29.96 17 LYS D O 1
ATOM 5468 N N . GLY D 1 22 ? 80.683 36.550 50.675 1.00 29.53 18 GLY D N 1
ATOM 5469 C CA . GLY D 1 22 ? 80.934 35.537 49.650 1.00 30.03 18 GLY D CA 1
ATOM 5470 C C . GLY D 1 22 ? 79.769 35.193 48.717 1.00 30.93 18 GLY D C 1
ATOM 5471 O O . GLY D 1 22 ? 79.957 34.452 47.735 1.00 31.06 18 GLY D O 1
ATOM 5472 N N . LYS D 1 23 ? 78.575 35.718 48.995 1.00 28.79 19 LYS D N 1
ATOM 5473 C CA . LYS D 1 23 ? 77.396 35.373 48.187 1.00 27.76 19 LYS D CA 1
ATOM 5474 C C . LYS D 1 23 ? 77.311 36.206 46.915 1.00 26.74 19 LYS D C 1
ATOM 5475 O O . LYS D 1 23 ? 77.723 37.384 46.890 1.00 26.26 19 LYS D O 1
ATOM 5481 N N . VAL D 1 24 ? 76.800 35.596 45.850 1.00 25.89 20 VAL D N 1
ATOM 5482 C CA . VAL D 1 24 ? 76.478 36.365 44.654 1.00 26.42 20 VAL D CA 1
ATOM 5483 C C . VAL D 1 24 ? 75.006 36.737 44.741 1.00 25.56 20 VAL D C 1
ATOM 5484 O O . VAL D 1 24 ? 74.148 35.872 44.723 1.00 25.70 20 VAL D O 1
ATOM 5488 N N . VAL D 1 25 ? 74.741 38.038 44.837 1.00 24.69 21 VAL D N 1
ATOM 5489 C CA . VAL D 1 25 ? 73.408 38.561 44.943 1.00 23.27 21 VAL D CA 1
ATOM 5490 C C . VAL D 1 25 ? 73.064 39.277 43.612 1.00 24.47 21 VAL D C 1
ATOM 5491 O O . VAL D 1 25 ? 73.787 40.179 43.183 1.00 24.16 21 VAL D O 1
ATOM 5495 N N . LEU D 1 26 ? 71.955 38.892 42.985 1.00 24.41 22 LEU D N 1
ATOM 5496 C CA . LEU D 1 26 ? 71.453 39.549 41.758 1.00 26.29 22 LEU D CA 1
ATOM 5497 C C . LEU D 1 26 ? 70.282 40.421 42.157 1.00 26.50 22 LEU D C 1
ATOM 5498 O O . LEU D 1 26 ? 69.367 39.933 42.863 1.00 26.08 22 LEU D O 1
ATOM 5503 N N . VAL D 1 27 ? 70.278 41.689 41.730 1.00 26.34 23 VAL D N 1
ATOM 5504 C CA . VAL D 1 27 ? 69.186 42.600 42.131 1.00 26.49 23 VAL D CA 1
ATOM 5505 C C . VAL D 1 27 ? 68.533 43.236 40.894 1.00 27.89 23 VAL D C 1
ATOM 5506 O O . VAL D 1 27 ? 69.227 43.828 40.075 1.00 28.07 23 VAL D O 1
ATOM 5510 N N . THR D 1 28 ? 67.209 43.129 40.758 1.00 27.29 24 THR D N 1
ATOM 5511 C CA . THR D 1 28 ? 66.564 43.759 39.620 1.00 28.33 24 THR D CA 1
ATOM 5512 C C . THR D 1 28 ? 66.084 45.197 39.911 1.00 28.75 24 THR D C 1
ATOM 5513 O O . THR D 1 28 ? 66.104 45.639 41.070 1.00 27.74 24 THR D O 1
ATOM 5517 N N . ALA D 1 29 ? 65.659 45.899 38.849 1.00 29.98 25 ALA D N 1
ATOM 5518 C CA . ALA D 1 29 ? 65.302 47.349 38.872 1.00 30.33 25 ALA D CA 1
ATOM 5519 C C . ALA D 1 29 ? 66.300 48.180 39.678 1.00 30.88 25 ALA D C 1
ATOM 5520 O O . ALA D 1 29 ? 65.924 48.997 40.550 1.00 30.54 25 ALA D O 1
ATOM 5522 N N . ALA D 1 30 ? 67.583 47.997 39.348 1.00 30.53 26 ALA D N 1
ATOM 5523 C CA . ALA D 1 30 ? 68.663 48.477 40.196 1.00 32.23 26 ALA D CA 1
ATOM 5524 C C . ALA D 1 30 ? 69.462 49.663 39.649 1.00 33.43 26 ALA D C 1
ATOM 5525 O O . ALA D 1 30 ? 70.512 50.012 40.187 1.00 34.47 26 ALA D O 1
ATOM 5527 N N . ALA D 1 31 ? 68.985 50.283 38.585 1.00 35.14 27 ALA D N 1
ATOM 55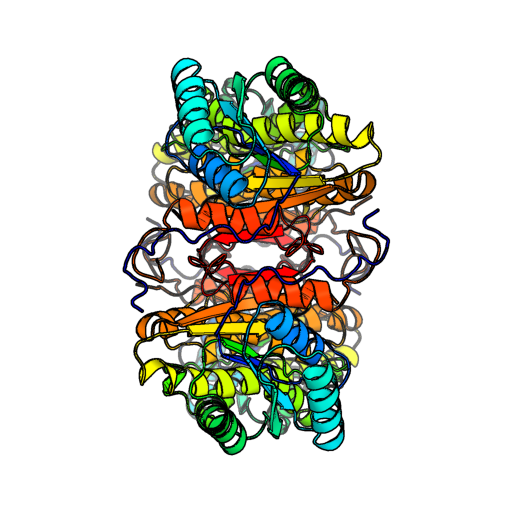28 C CA . ALA D 1 31 ? 69.692 51.452 38.048 1.00 37.05 27 ALA D CA 1
ATOM 5529 C C . ALA D 1 31 ? 69.277 52.697 38.838 1.00 38.19 27 ALA D C 1
ATOM 5530 O O . ALA D 1 31 ? 68.131 52.778 39.305 1.00 37.72 27 ALA D O 1
ATOM 5532 N N . GLY D 1 32 ? 70.209 53.643 38.991 1.00 38.77 28 GLY D N 1
ATOM 5533 C CA . GLY D 1 32 ? 69.903 54.971 39.518 1.00 40.06 28 GLY D CA 1
ATOM 5534 C C . GLY D 1 32 ? 69.508 55.016 40.989 1.00 40.55 28 GLY D C 1
ATOM 5535 O O . GLY D 1 32 ? 70.151 54.419 41.829 1.00 40.23 28 GLY D O 1
ATOM 5536 N N . THR D 1 33 ? 68.478 55.787 41.308 1.00 41.03 29 THR D N 1
ATOM 5537 C CA . THR D 1 33 ? 68.110 56.018 42.688 1.00 41.17 29 THR D CA 1
ATOM 5538 C C . THR D 1 33 ? 66.814 55.264 42.846 1.00 40.17 29 THR D C 1
ATOM 5539 O O . THR D 1 33 ? 65.865 55.480 42.077 1.00 41.80 29 THR D O 1
ATOM 5543 N N . GLY D 1 34 ? 66.782 54.381 43.827 1.00 37.28 30 GLY D N 1
ATOM 5544 C CA . GLY D 1 34 ? 65.636 53.513 44.002 1.00 35.66 30 GLY D CA 1
ATOM 5545 C C . GLY D 1 34 ? 66.044 52.398 44.926 1.00 33.74 30 GLY D C 1
ATOM 5546 O O . GLY D 1 34 ? 67.230 52.267 45.268 1.00 33.01 30 GLY D O 1
ATOM 5547 N N . ILE D 1 35 ? 65.059 51.606 45.337 1.00 31.96 31 ILE D N 1
ATOM 5548 C CA . ILE D 1 35 ? 65.290 50.534 46.294 1.00 30.67 31 ILE D CA 1
ATOM 5549 C C . ILE D 1 35 ? 66.222 49.458 45.708 1.00 29.58 31 ILE D C 1
ATOM 5550 O O . ILE D 1 35 ? 66.982 48.840 46.437 1.00 28.68 31 ILE D O 1
ATOM 5555 N N . GLY D 1 36 ? 66.148 49.243 44.392 1.00 28.19 32 GLY D N 1
ATOM 5556 C CA . GLY D 1 36 ? 67.096 48.364 43.710 1.00 27.99 32 GLY D CA 1
ATOM 5557 C C . GLY D 1 36 ? 68.552 48.739 43.932 1.00 27.21 32 GLY D C 1
ATOM 5558 O O . GLY D 1 36 ? 69.339 47.913 44.391 1.00 27.95 32 GLY D O 1
ATOM 5559 N N . SER D 1 37 ? 68.938 49.980 43.632 1.00 27.33 33 SER D N 1
ATOM 5560 C CA . SER D 1 37 ? 70.334 50.360 43.818 1.00 26.35 33 SER D CA 1
ATOM 5561 C C . SER D 1 37 ? 70.712 50.388 45.281 1.00 26.15 33 SER D C 1
ATOM 5562 O O . SER D 1 37 ? 71.845 50.026 45.639 1.00 25.82 33 SER D O 1
ATOM 5565 N N . THR D 1 38 ? 69.765 50.787 46.119 1.00 25.57 34 THR D N 1
ATOM 5566 C CA . THR D 1 38 ? 69.942 50.777 47.588 1.00 26.12 34 THR D CA 1
ATOM 5567 C C . THR D 1 38 ? 70.150 49.352 48.132 1.00 25.51 34 THR D C 1
ATOM 5568 O O . THR D 1 38 ? 71.024 49.112 48.997 1.00 26.34 34 THR D O 1
ATOM 5572 N N . THR D 1 39 ? 69.375 48.414 47.605 1.00 24.79 35 THR D N 1
ATOM 5573 C CA . THR D 1 39 ? 69.564 46.999 47.929 1.00 23.75 35 THR D CA 1
ATOM 5574 C C . THR D 1 39 ? 70.912 46.449 47.438 1.00 23.61 35 THR D C 1
ATOM 5575 O O . THR D 1 39 ? 71.554 45.701 48.156 1.00 23.69 35 THR D O 1
ATOM 5579 N N . ALA D 1 40 ? 71.336 46.825 46.228 1.00 24.67 36 ALA D N 1
ATOM 5580 C CA . ALA D 1 40 ? 72.638 46.388 45.701 1.00 25.14 36 ALA D CA 1
ATOM 5581 C C . ALA D 1 40 ? 73.762 46.914 46.584 1.00 25.38 36 ALA D C 1
ATOM 5582 O O . ALA D 1 40 ? 74.705 46.172 46.894 1.00 26.29 36 ALA D O 1
ATOM 5584 N N . ARG D 1 41 ? 73.656 48.174 47.006 1.00 26.09 37 ARG D N 1
ATOM 5585 C CA . ARG D 1 41 ? 74.648 48.758 47.919 1.00 27.45 37 ARG D CA 1
ATOM 5586 C C . ARG D 1 41 ? 74.676 47.961 49.225 1.00 26.47 37 ARG D C 1
ATOM 5587 O O . ARG D 1 41 ? 75.753 47.625 49.730 1.00 26.27 37 ARG D O 1
ATOM 5595 N N . ARG D 1 42 ? 73.503 47.691 49.795 1.00 26.41 38 ARG D N 1
ATOM 5596 C CA . ARG D 1 42 ? 73.446 46.892 51.034 1.00 25.07 38 ARG D CA 1
ATOM 5597 C C . ARG D 1 42 ? 74.128 45.542 50.888 1.00 24.33 38 ARG D C 1
ATOM 5598 O O . ARG D 1 42 ? 74.881 45.110 51.796 1.00 24.94 38 ARG D O 1
ATOM 5606 N N . ALA D 1 43 ? 73.875 44.867 49.761 1.00 23.73 39 ALA D N 1
ATOM 5607 C CA . ALA D 1 43 ? 74.472 43.561 49.492 1.00 23.20 39 ALA D CA 1
ATOM 5608 C C . ALA D 1 43 ? 75.988 43.697 49.555 1.00 24.71 39 ALA D C 1
ATOM 5609 O O . ALA D 1 43 ? 76.674 42.894 50.209 1.00 24.71 39 ALA D O 1
ATOM 5611 N N . LEU D 1 44 ? 76.506 44.747 48.913 1.00 24.84 40 LEU D N 1
ATOM 5612 C CA . LEU D 1 44 ? 77.932 45.016 48.896 1.00 25.08 40 LEU D CA 1
ATOM 5613 C C . LEU D 1 44 ? 78.483 45.300 50.285 1.00 24.85 40 LEU D C 1
ATOM 5614 O O . LEU D 1 44 ? 79.546 44.785 50.641 1.00 25.58 40 LEU D O 1
ATOM 5619 N N . LEU D 1 45 ? 77.760 46.086 51.073 1.00 23.65 41 LEU D N 1
ATOM 5620 C CA . LEU D 1 45 ? 78.157 46.340 52.446 1.00 23.27 41 LEU D CA 1
ATOM 5621 C C . LEU D 1 45 ? 78.261 45.042 53.277 1.00 23.56 41 LEU D C 1
ATOM 5622 O O . LEU D 1 45 ? 79.128 44.913 54.139 1.00 21.66 41 LEU D O 1
ATOM 5627 N N . GLU D 1 46 ? 77.376 44.087 52.987 1.00 22.97 42 GLU D N 1
ATOM 5628 C CA . GLU D 1 46 ? 77.341 42.784 53.666 1.00 22.99 42 GLU D CA 1
ATOM 5629 C C . GLU D 1 46 ? 78.345 41.746 53.151 1.00 23.46 42 GLU D C 1
ATOM 5630 O O . GLU D 1 46 ? 78.289 40.588 53.554 1.00 24.09 42 GLU D O 1
ATOM 5636 N N . GLY D 1 47 ? 79.253 42.151 52.253 1.00 25.15 43 GLY D N 1
ATOM 5637 C CA . GLY D 1 47 ? 80.353 41.279 51.799 1.00 24.79 43 GLY D CA 1
ATOM 5638 C C . GLY D 1 47 ? 80.118 40.509 50.502 1.00 24.84 43 GLY D C 1
ATOM 5639 O O . GLY D 1 47 ? 80.911 39.647 50.147 1.00 23.79 43 GLY D O 1
ATOM 5640 N N . ALA D 1 48 ? 79.006 40.801 49.829 1.00 24.22 44 ALA D N 1
ATOM 5641 C CA . ALA D 1 48 ? 78.583 40.065 48.635 1.00 25.43 44 ALA D CA 1
ATOM 5642 C C . ALA D 1 48 ? 79.298 40.574 47.387 1.00 25.82 44 ALA D C 1
ATOM 5643 O O . ALA D 1 48 ? 79.821 41.677 47.389 1.00 27.51 44 ALA D O 1
ATOM 5645 N N . ASP D 1 49 ? 79.334 39.753 46.348 1.00 26.67 45 ASP D N 1
ATOM 5646 C CA . ASP D 1 49 ? 79.504 40.232 44.968 1.00 27.60 45 ASP D CA 1
ATOM 5647 C C . ASP D 1 49 ? 78.123 40.380 44.359 1.00 27.21 45 ASP D C 1
ATOM 5648 O O . ASP D 1 49 ? 77.193 39.615 44.689 1.00 27.27 45 ASP D O 1
ATOM 5653 N N . VAL D 1 50 ? 77.947 41.386 43.507 1.00 27.36 46 VAL D N 1
ATOM 5654 C CA . VAL D 1 50 ? 76.600 41.781 43.094 1.00 27.68 46 VAL D CA 1
ATOM 5655 C C . VAL D 1 50 ? 76.481 41.896 41.594 1.00 28.71 46 VAL D C 1
ATOM 5656 O O . VAL D 1 50 ? 77.413 42.337 40.920 1.00 28.55 46 VAL D O 1
ATOM 5660 N N . VAL D 1 51 ? 75.329 41.464 41.079 1.00 29.31 47 VAL D N 1
ATOM 5661 C CA . VAL D 1 51 ? 74.952 41.706 39.704 1.00 29.86 47 VAL D CA 1
ATOM 5662 C C . VAL D 1 51 ? 73.730 42.590 39.740 1.00 29.91 47 VAL D C 1
ATOM 5663 O O . VAL D 1 51 ? 72.770 42.259 40.386 1.00 29.27 47 VAL D O 1
ATOM 5667 N N . ILE D 1 52 ? 73.783 43.747 39.086 1.00 30.01 48 ILE D N 1
ATOM 5668 C CA . ILE D 1 52 ? 72.611 44.624 39.055 1.00 29.65 48 ILE D CA 1
ATOM 5669 C C . ILE D 1 52 ? 71.984 44.539 37.677 1.00 30.99 48 ILE D C 1
ATOM 5670 O O . ILE D 1 52 ? 72.691 44.306 36.680 1.00 31.60 48 ILE D O 1
ATOM 5675 N N . SER D 1 53 ? 70.670 44.703 37.624 1.00 31.29 49 SER D N 1
ATOM 5676 C CA . SER D 1 53 ? 69.955 44.574 36.371 1.00 32.70 49 SER D CA 1
ATOM 5677 C C . SER D 1 53 ? 68.913 45.667 36.252 1.00 32.89 49 SER D C 1
ATOM 5678 O O . SER D 1 53 ? 68.350 46.094 37.244 1.00 32.80 49 SER D O 1
ATOM 5681 N N . ASP D 1 54 ? 68.700 46.148 35.036 1.00 33.92 50 ASP D N 1
ATOM 5682 C CA . ASP D 1 54 ? 67.674 47.147 34.782 1.00 36.14 50 ASP D CA 1
ATOM 5683 C C . ASP D 1 54 ? 67.397 47.224 33.276 1.00 37.84 50 ASP D C 1
ATOM 5684 O O . ASP D 1 54 ? 68.163 46.686 32.460 1.00 37.56 50 ASP D O 1
ATOM 5689 N N . TYR D 1 55 ? 66.301 47.894 32.926 1.00 39.39 51 TYR D N 1
ATOM 5690 C CA . TYR D 1 55 ? 65.928 48.146 31.532 1.00 42.32 51 TYR D CA 1
ATOM 5691 C C . TYR D 1 55 ? 66.847 49.184 30.877 1.00 43.11 51 TYR D C 1
ATOM 5692 O O . TYR D 1 55 ? 67.261 49.013 29.728 1.00 43.24 51 TYR D O 1
ATOM 5701 N N . HIS D 1 56 ? 67.180 50.241 31.618 1.00 42.48 52 HIS D N 1
ATOM 5702 C CA . HIS D 1 56 ? 67.827 51.411 31.027 1.00 43.36 52 HIS D CA 1
ATOM 5703 C C . HIS D 1 56 ? 69.345 51.219 31.036 1.00 42.25 52 HIS D C 1
ATOM 5704 O O . HIS D 1 56 ? 69.992 51.281 32.098 1.00 40.20 52 HIS D O 1
ATOM 5711 N N . GLU D 1 57 ? 69.908 50.981 29.852 1.00 41.65 53 GLU D N 1
ATOM 5712 C CA . GLU D 1 57 ? 71.309 50.561 29.751 1.00 41.57 53 GLU D CA 1
ATOM 5713 C C . GLU D 1 57 ? 72.347 51.571 30.283 1.00 40.03 53 GLU D C 1
ATOM 5714 O O . GLU D 1 57 ? 73.321 51.186 30.921 1.00 39.46 53 GLU D O 1
ATOM 5720 N N . ARG D 1 58 ? 72.159 52.849 29.988 1.00 39.65 54 ARG D N 1
ATOM 5721 C CA . ARG D 1 58 ? 73.197 53.850 30.300 1.00 39.25 54 ARG D CA 1
ATOM 5722 C C . ARG D 1 58 ? 73.154 54.155 31.805 1.00 37.12 54 ARG D C 1
ATOM 5723 O O . ARG D 1 58 ? 74.185 54.218 32.454 1.00 37.51 54 ARG D O 1
ATOM 5725 N N . ARG D 1 59 ? 71.949 54.281 32.353 1.00 36.60 55 ARG D N 1
ATOM 5726 C CA . ARG D 1 59 ? 71.732 54.454 33.797 1.00 35.41 55 ARG D CA 1
ATOM 5727 C C . ARG D 1 59 ? 72.282 53.286 34.593 1.00 34.63 55 ARG D C 1
ATOM 5728 O O . ARG D 1 59 ? 72.845 53.480 35.686 1.00 33.62 55 ARG D O 1
ATOM 5736 N N . LEU D 1 60 ? 72.129 52.075 34.053 1.00 33.96 56 LEU D N 1
ATOM 5737 C CA . LEU D 1 60 ? 72.629 50.872 34.737 1.00 32.59 56 LEU D CA 1
ATOM 5738 C C . LEU D 1 60 ? 74.154 50.864 34.815 1.00 31.99 56 LEU D C 1
ATOM 5739 O O . LEU D 1 60 ? 74.741 50.540 35.843 1.00 31.97 56 LEU D O 1
ATOM 5744 N N . GLY D 1 61 ? 74.802 51.220 33.711 1.00 33.44 57 GLY D N 1
ATOM 5745 C CA . GLY D 1 61 ? 76.254 51.307 33.685 1.00 32.71 57 GLY D CA 1
ATOM 5746 C C . GLY D 1 61 ? 76.767 52.301 34.712 1.00 33.31 57 GLY D C 1
ATOM 5747 O O . GLY D 1 61 ? 77.729 52.012 35.401 1.00 33.17 57 GLY D O 1
ATOM 5748 N N . GLU D 1 62 ? 76.133 53.474 34.806 1.00 33.51 58 GLU D N 1
ATOM 5749 C CA . GLU D 1 62 ? 76.534 54.508 35.780 1.00 33.68 58 GLU D CA 1
ATOM 5750 C C . GLU D 1 62 ? 76.441 53.983 37.231 1.00 32.73 58 GLU D C 1
ATOM 5751 O O . GLU D 1 62 ? 77.386 54.131 38.026 1.00 32.17 58 GLU D O 1
ATOM 5757 N N . THR D 1 63 ? 75.321 53.351 37.561 1.00 33.18 59 THR D N 1
ATOM 5758 C CA . THR D 1 63 ? 75.167 52.699 38.889 1.00 32.88 59 THR D CA 1
ATOM 5759 C C . THR D 1 63 ? 76.215 51.617 39.077 1.00 33.31 59 THR D C 1
ATOM 5760 O O . THR D 1 63 ? 76.790 51.509 40.166 1.00 33.10 59 THR D O 1
ATOM 5764 N N . ARG D 1 64 ? 76.475 50.808 38.036 1.00 34.23 60 ARG D N 1
ATOM 5765 C CA . ARG D 1 64 ? 77.544 49.801 38.126 1.00 35.23 60 ARG D CA 1
ATOM 5766 C C . ARG D 1 64 ? 78.881 50.480 38.502 1.00 35.00 60 ARG D C 1
ATOM 5767 O O . ARG D 1 64 ? 79.617 50.021 39.387 1.00 34.81 60 ARG D O 1
ATOM 5775 N N . ASP D 1 65 ? 79.186 51.592 37.849 1.00 35.77 61 ASP D N 1
ATOM 5776 C CA . ASP D 1 65 ? 80.454 52.280 38.132 1.00 35.90 61 ASP D CA 1
ATOM 5777 C C . ASP D 1 65 ? 80.498 52.886 39.541 1.00 35.37 61 ASP D C 1
ATOM 5778 O O . ASP D 1 65 ? 81.489 52.724 40.243 1.00 34.48 61 ASP D O 1
ATOM 5783 N N . GLN D 1 66 ? 79.411 53.537 39.944 1.00 35.34 62 GLN D N 1
ATOM 5784 C CA . GLN D 1 66 ? 79.283 54.138 41.264 1.00 36.18 62 GLN D CA 1
ATOM 5785 C C . GLN D 1 66 ? 79.475 53.057 42.342 1.00 35.12 62 GLN D C 1
ATOM 5786 O O . GLN D 1 66 ? 80.202 53.271 43.317 1.00 35.05 62 GLN D O 1
ATOM 5792 N N . LEU D 1 67 ? 78.871 51.884 42.132 1.00 34.88 63 LEU D N 1
ATOM 5793 C CA . LEU D 1 67 ? 78.950 50.785 43.122 1.00 34.11 63 LEU D CA 1
ATOM 5794 C C . LEU D 1 67 ? 80.346 50.152 43.209 1.00 34.52 63 LEU D C 1
ATOM 5795 O O . LEU D 1 67 ? 80.870 49.936 44.316 1.00 34.33 63 LEU D O 1
ATOM 5800 N N . ALA D 1 68 ? 80.940 49.847 42.051 1.00 35.23 64 ALA D N 1
ATOM 5801 C CA . ALA D 1 68 ? 82.311 49.335 42.001 1.00 35.79 64 ALA D CA 1
ATOM 5802 C C . ALA D 1 68 ? 83.292 50.316 42.628 1.00 36.62 64 ALA D C 1
ATOM 5803 O O . ALA D 1 68 ? 84.310 49.893 43.167 1.00 37.44 64 ALA D O 1
ATOM 5805 N N . ASP D 1 69 ? 82.984 51.616 42.576 1.00 37.67 65 ASP D N 1
ATOM 5806 C CA . ASP D 1 69 ? 83.861 52.636 43.190 1.00 38.89 65 ASP D CA 1
ATOM 5807 C C . ASP D 1 69 ? 83.884 52.583 44.723 1.00 38.38 65 ASP D C 1
ATOM 5808 O O . ASP D 1 69 ? 84.824 53.088 45.329 1.00 38.57 65 ASP D O 1
ATOM 5813 N N . LEU D 1 70 ? 82.882 51.957 45.345 1.00 36.65 66 LEU D N 1
ATOM 5814 C CA . LEU D 1 70 ? 82.862 51.845 46.817 1.00 36.08 66 LEU D CA 1
ATOM 5815 C C . LEU D 1 70 ? 84.067 51.050 47.331 1.00 34.87 66 LEU D C 1
ATOM 5816 O O . LEU D 1 70 ? 84.438 51.121 48.519 1.00 34.42 66 LEU D O 1
ATOM 5821 N N . GLY D 1 71 ? 84.663 50.297 46.413 1.00 34.50 67 GLY D N 1
ATOM 5822 C CA . GLY D 1 71 ? 85.890 49.549 46.648 1.00 34.37 67 GLY D CA 1
ATOM 5823 C C . GLY D 1 71 ? 85.610 48.280 47.439 1.00 34.62 67 GLY D C 1
ATOM 5824 O O . GLY D 1 71 ? 86.488 47.791 48.144 1.00 33.74 67 GLY D O 1
ATOM 5825 N N . LEU D 1 72 ? 84.390 47.741 47.307 1.00 33.50 68 LEU D N 1
ATOM 5826 C CA . LEU D 1 72 ? 83.980 46.567 48.090 1.00 33.21 68 LEU D CA 1
ATOM 5827 C C . LEU D 1 72 ? 83.928 45.344 47.160 1.00 32.70 68 LEU D C 1
ATOM 5828 O O . LEU D 1 72 ? 84.865 45.111 46.421 1.00 33.47 68 LEU D O 1
ATOM 5833 N N . GLY D 1 73 ? 82.834 44.589 47.143 1.00 31.69 69 GLY D N 1
ATOM 5834 C CA . GLY D 1 73 ? 82.725 43.433 46.255 1.00 30.69 69 GLY D CA 1
ATOM 5835 C C . GLY D 1 73 ? 82.712 43.791 44.779 1.00 31.40 69 GLY D C 1
ATOM 5836 O O . GLY D 1 73 ? 82.622 44.984 44.398 1.00 31.78 69 GLY D O 1
ATOM 5837 N N . ARG D 1 74 ? 82.803 42.761 43.946 1.00 31.72 70 ARG D N 1
ATOM 5838 C CA . ARG D 1 74 ? 82.732 42.934 42.492 1.00 32.67 70 ARG D CA 1
ATOM 5839 C C . ARG D 1 74 ? 81.295 43.278 42.087 1.00 33.03 70 ARG D C 1
ATOM 5840 O O . ARG D 1 74 ? 80.331 42.736 42.679 1.00 31.29 70 ARG D O 1
ATOM 5842 N N . VAL D 1 75 ? 81.158 44.170 41.082 1.00 33.25 71 VAL D N 1
ATOM 5843 C CA . VAL D 1 75 ? 79.859 44.642 40.601 1.00 32.32 71 VAL D CA 1
ATOM 5844 C C . VAL D 1 75 ? 79.753 44.467 39.086 1.00 34.13 71 VAL D C 1
ATOM 5845 O O . VAL D 1 75 ? 80.533 45.073 38.329 1.00 33.96 71 VAL D O 1
ATOM 5849 N N . GLU D 1 76 ? 78.776 43.666 38.660 1.00 32.80 72 GLU D N 1
ATOM 5850 C CA . GLU D 1 76 ? 78.509 43.405 37.246 1.00 34.17 72 GLU D CA 1
ATOM 5851 C C . GLU D 1 76 ? 77.097 43.899 36.902 1.00 33.46 72 GLU D C 1
ATOM 5852 O O . GLU D 1 76 ? 76.230 44.053 37.794 1.00 32.46 72 GLU D O 1
ATOM 5858 N N . ALA D 1 77 ? 76.865 44.150 35.622 1.00 33.46 73 ALA D N 1
ATOM 5859 C CA . ALA D 1 77 ? 75.578 44.662 35.184 1.00 32.50 73 ALA D CA 1
ATOM 5860 C C . ALA D 1 77 ? 75.086 43.873 33.994 1.00 32.99 73 ALA D C 1
ATOM 5861 O O . ALA D 1 77 ? 75.871 43.533 33.111 1.00 32.92 73 ALA D O 1
ATOM 5863 N N . VAL D 1 78 ? 73.794 43.546 33.996 1.00 32.11 74 VAL D N 1
ATOM 5864 C CA . VAL D 1 78 ? 73.186 42.843 32.897 1.00 33.01 74 VAL D CA 1
ATOM 5865 C C . VAL D 1 78 ? 71.883 43.530 32.601 1.00 33.90 74 VAL D C 1
ATOM 5866 O O . VAL D 1 78 ? 71.048 43.713 33.494 1.00 32.62 74 VAL D O 1
ATOM 5870 N N . VAL D 1 79 ? 71.704 43.874 31.331 1.00 35.20 75 VAL D N 1
ATOM 5871 C CA . VAL D 1 79 ? 70.504 44.550 30.887 1.00 36.82 75 VAL D CA 1
ATOM 5872 C C . VAL D 1 79 ? 69.359 43.542 30.732 1.00 36.83 75 VAL D C 1
ATOM 5873 O O . VAL D 1 79 ? 69.530 42.469 30.138 1.00 37.13 75 VAL D O 1
ATOM 5877 N N . CYS D 1 80 ? 68.196 43.884 31.281 1.00 36.59 76 CYS D N 1
ATOM 5878 C CA . CYS D 1 80 ? 67.036 43.025 31.147 1.00 36.96 76 CYS D CA 1
ATOM 5879 C C . CYS D 1 80 ? 65.725 43.805 31.134 1.00 37.63 76 CYS D C 1
ATOM 5880 O O . CYS D 1 80 ? 65.419 44.557 32.062 1.00 37.48 76 CYS D O 1
ATOM 5883 N N . ASP D 1 81 ? 64.954 43.607 30.072 1.00 38.71 77 ASP D N 1
ATOM 5884 C CA . ASP D 1 81 ? 63.554 44.013 30.047 1.00 38.95 77 ASP D CA 1
ATOM 5885 C C . ASP D 1 81 ? 62.738 42.861 30.657 1.00 37.91 77 ASP D C 1
ATOM 5886 O O . ASP D 1 81 ? 62.588 41.803 30.056 1.00 37.54 77 ASP D O 1
ATOM 5891 N N . VAL D 1 82 ? 62.216 43.077 31.858 1.00 36.62 78 VAL D N 1
ATOM 5892 C CA . VAL D 1 82 ? 61.580 42.008 32.638 1.00 35.76 78 VAL D CA 1
ATOM 5893 C C . VAL D 1 82 ? 60.214 41.565 32.114 1.00 36.36 78 VAL D C 1
ATOM 5894 O O . VAL D 1 82 ? 59.679 40.557 32.551 1.00 35.26 78 VAL D O 1
ATOM 5898 N N . THR D 1 83 ? 59.657 42.311 31.164 1.00 38.19 79 THR D N 1
ATOM 5899 C CA . THR D 1 83 ? 58.446 41.872 30.476 1.00 39.08 79 THR D CA 1
ATOM 5900 C C . THR D 1 83 ? 58.778 40.825 29.404 1.00 39.92 79 THR D C 1
ATOM 5901 O O . THR D 1 83 ? 57.875 40.265 28.791 1.00 39.97 79 THR D O 1
ATOM 5905 N N . SER D 1 84 ? 60.071 40.578 29.170 1.00 40.28 80 SER D N 1
ATOM 5906 C CA . SER D 1 84 ? 60.483 39.553 28.197 1.00 40.60 80 SER D CA 1
ATOM 5907 C C . SER D 1 84 ? 61.029 38.290 28.859 1.00 39.69 80 SER D C 1
ATOM 5908 O O . SER D 1 84 ? 62.092 38.329 29.476 1.00 38.84 80 SER D O 1
ATOM 5911 N N . THR D 1 85 ? 60.323 37.174 28.669 1.00 38.82 81 THR D N 1
ATOM 5912 C CA . THR D 1 85 ? 60.788 35.867 29.116 1.00 38.37 81 THR D CA 1
ATOM 5913 C C . THR D 1 85 ? 62.191 35.524 28.602 1.00 37.98 81 THR D C 1
ATOM 5914 O O . THR D 1 85 ? 63.032 35.078 29.396 1.00 36.26 81 THR D O 1
ATOM 5918 N N . GLU D 1 86 ? 62.448 35.746 27.300 1.00 37.86 82 GLU D N 1
ATOM 5919 C CA . GLU D 1 86 ? 63.783 35.511 26.714 1.00 37.55 82 GLU D CA 1
ATOM 5920 C C . GLU D 1 86 ? 64.851 36.312 27.443 1.00 35.88 82 GLU D C 1
ATOM 5921 O O . GLU D 1 86 ? 65.906 35.789 27.747 1.00 35.90 82 GLU D O 1
ATOM 5923 N N . ALA D 1 87 ? 64.576 37.583 27.727 1.00 35.23 83 ALA D N 1
ATOM 5924 C CA . ALA D 1 87 ? 65.540 38.434 28.443 1.00 33.78 83 ALA D CA 1
ATOM 5925 C C . ALA D 1 87 ? 65.738 38.084 29.940 1.00 33.04 83 ALA D C 1
ATOM 5926 O O . ALA D 1 87 ? 66.863 38.185 30.465 1.00 31.91 83 ALA D O 1
ATOM 5928 N N . VAL D 1 88 ? 64.666 37.685 30.626 1.00 32.49 84 VAL D N 1
ATOM 5929 C CA . VAL D 1 88 ? 64.804 37.229 32.028 1.00 31.04 84 VAL D CA 1
ATOM 5930 C C . VAL D 1 88 ? 65.564 35.903 32.069 1.00 31.78 84 VAL D C 1
ATOM 5931 O O . VAL D 1 88 ? 66.404 35.698 32.931 1.00 31.30 84 VAL D O 1
ATOM 5935 N N . ASP D 1 89 ? 65.311 35.010 31.113 1.00 33.20 85 ASP D N 1
ATOM 5936 C CA . ASP D 1 89 ? 66.064 33.748 31.049 1.00 33.99 85 ASP D CA 1
ATOM 5937 C C . ASP D 1 89 ? 67.553 34.019 30.832 1.00 34.70 85 ASP D C 1
ATOM 5938 O O . ASP D 1 89 ? 68.418 33.353 31.448 1.00 34.61 85 ASP D O 1
ATOM 5943 N N . ALA D 1 90 ? 67.859 34.985 29.960 1.00 35.09 86 ALA D N 1
ATOM 5944 C CA . ALA D 1 90 ? 69.266 35.390 29.710 1.00 35.74 86 ALA D CA 1
ATOM 5945 C C . ALA D 1 90 ? 69.896 36.131 30.892 1.00 35.41 86 ALA D C 1
ATOM 5946 O O . ALA D 1 90 ? 71.138 36.106 31.039 1.00 36.22 86 ALA D O 1
ATOM 5948 N N . LEU D 1 91 ? 69.073 36.772 31.730 1.00 33.90 87 LEU D N 1
ATOM 5949 C CA . LEU D 1 91 ? 69.610 37.470 32.917 1.00 33.65 87 LEU D CA 1
ATOM 5950 C C . LEU D 1 91 ? 70.261 36.479 33.834 1.00 33.21 87 LEU D C 1
ATOM 5951 O O . LEU D 1 91 ? 71.431 36.678 34.224 1.00 33.08 87 LEU D O 1
ATOM 5956 N N . ILE D 1 92 ? 69.547 35.388 34.156 1.00 32.56 88 ILE D N 1
ATOM 5957 C CA . ILE D 1 92 ? 70.137 34.345 35.020 1.00 31.89 88 ILE D CA 1
ATOM 5958 C C . ILE D 1 92 ? 71.374 33.716 34.354 1.00 32.64 88 ILE D C 1
ATOM 5959 O O . ILE D 1 92 ? 72.405 33.529 35.001 1.00 32.61 88 ILE D O 1
ATOM 5964 N N . THR D 1 93 ? 71.247 33.348 33.077 1.00 33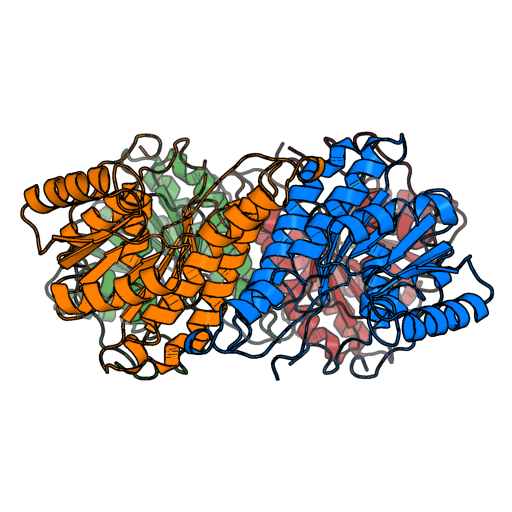.80 89 THR D N 1
ATOM 5965 C CA . THR D 1 93 ? 72.349 32.761 32.315 1.00 35.22 89 THR D CA 1
ATOM 5966 C C . THR D 1 93 ? 73.613 33.633 32.395 1.00 34.44 89 THR D C 1
ATOM 5967 O O . THR D 1 93 ? 74.695 33.140 32.740 1.00 34.22 89 THR D O 1
ATOM 5971 N N . GLN D 1 94 ? 73.476 34.922 32.091 1.00 34.75 90 GLN D N 1
ATOM 5972 C CA . GLN D 1 94 ? 74.622 35.863 32.078 1.00 35.30 90 GLN D CA 1
ATOM 5973 C C . GLN D 1 94 ? 75.151 36.163 33.488 1.00 33.62 90 GLN D C 1
ATOM 5974 O O . GLN D 1 94 ? 76.340 36.437 33.695 1.00 33.66 90 GLN D O 1
ATOM 5980 N N . THR D 1 95 ? 74.255 36.151 34.449 1.00 32.37 91 THR D N 1
ATOM 5981 C CA . THR D 1 95 ? 74.635 36.267 35.849 1.00 30.76 91 THR D CA 1
ATOM 5982 C C . THR D 1 95 ? 75.585 35.142 36.244 1.00 31.23 91 THR D C 1
ATOM 5983 O O . THR D 1 95 ? 76.647 35.396 36.829 1.00 30.77 91 THR D O 1
ATOM 5987 N N . VAL D 1 96 ? 75.240 33.909 35.878 1.00 32.57 92 VAL D N 1
ATOM 5988 C CA . VAL D 1 96 ? 76.093 32.764 36.223 1.00 33.62 92 VAL D CA 1
ATOM 5989 C C . VAL D 1 96 ? 77.398 32.785 35.426 1.00 35.64 92 VAL D C 1
ATOM 5990 O O . VAL D 1 96 ? 78.466 32.511 35.974 1.00 35.10 92 VAL D O 1
ATOM 5994 N N . GLU D 1 97 ? 77.305 33.181 34.151 1.00 37.09 93 GLU D N 1
ATOM 5995 C CA . GLU D 1 97 ? 78.478 33.381 33.280 1.00 39.30 93 GLU D CA 1
ATOM 5996 C C . GLU D 1 97 ? 79.468 34.447 33.789 1.00 38.86 93 GLU D C 1
ATOM 5997 O O . GLU D 1 97 ? 80.677 34.252 33.703 1.00 39.60 93 GLU D O 1
ATOM 6003 N N . LYS D 1 98 ? 78.953 35.547 34.342 1.00 37.95 94 LYS D N 1
ATOM 6004 C CA . LYS D 1 98 ? 79.792 36.651 34.814 1.00 37.46 94 LYS D CA 1
ATOM 6005 C C . LYS D 1 98 ? 80.306 36.463 36.237 1.00 36.50 94 LYS D C 1
ATOM 6006 O O . LYS D 1 98 ? 81.469 36.741 36.530 1.00 35.64 94 LYS D O 1
ATOM 6012 N N . ALA D 1 99 ? 79.427 36.007 37.126 1.00 35.34 95 ALA D N 1
ATOM 6013 C CA . ALA D 1 99 ? 79.763 35.901 38.538 1.00 34.68 95 ALA D CA 1
ATOM 6014 C C . ALA D 1 99 ? 80.056 34.465 38.932 1.00 34.46 95 ALA D C 1
ATOM 6015 O O . ALA D 1 99 ? 80.504 34.216 40.042 1.00 35.05 95 ALA D O 1
ATOM 6017 N N . GLY D 1 100 ? 79.810 33.513 38.034 1.00 35.07 96 GLY D N 1
ATOM 6018 C CA . GLY D 1 100 ? 80.122 32.110 38.325 1.00 34.38 96 GLY D CA 1
ATOM 6019 C C . GLY D 1 100 ? 79.011 31.293 38.957 1.00 33.65 96 GLY D C 1
ATOM 6020 O O . GLY D 1 100 ? 78.990 30.070 38.832 1.00 33.43 96 GLY D O 1
ATOM 6021 N N . ARG D 1 101 ? 78.090 31.968 39.642 1.00 32.54 97 ARG D N 1
ATOM 6022 C CA . ARG D 1 101 ? 76.964 31.314 40.325 1.00 31.12 97 ARG D CA 1
ATOM 6023 C C . ARG D 1 101 ? 75.897 32.346 40.705 1.00 29.99 97 ARG D C 1
ATOM 6024 O O . ARG D 1 101 ? 76.082 33.557 40.497 1.00 29.94 97 ARG D O 1
ATOM 6032 N N . LEU D 1 102 ? 74.776 31.856 41.230 1.00 28.82 98 LEU D N 1
ATOM 6033 C CA . LEU D 1 102 ? 73.762 32.708 41.839 1.00 27.15 98 LEU D CA 1
ATOM 6034 C C . LEU D 1 102 ? 73.405 32.130 43.216 1.00 26.28 98 LEU D C 1
ATOM 6035 O O . LEU D 1 102 ? 73.143 30.925 43.345 1.00 25.54 98 LEU D O 1
ATOM 6040 N N . ASP D 1 103 ? 73.433 32.984 44.236 1.00 25.15 99 ASP D N 1
ATOM 6041 C CA . ASP D 1 103 ? 73.034 32.577 45.580 1.00 25.11 99 ASP D CA 1
ATOM 6042 C C . ASP D 1 103 ? 71.737 33.234 46.021 1.00 24.44 99 ASP D C 1
ATOM 6043 O O . ASP D 1 103 ? 70.913 32.589 46.655 1.00 23.50 99 ASP D O 1
ATOM 6048 N N . VAL D 1 104 ? 71.586 34.525 45.707 1.00 23.92 100 VAL D N 1
ATOM 6049 C CA . VAL D 1 104 ? 70.451 35.299 46.185 1.00 22.50 100 VAL D CA 1
ATOM 6050 C C . VAL D 1 104 ? 69.901 36.086 45.020 1.00 23.34 100 VAL D C 1
ATOM 6051 O O . VAL D 1 104 ? 70.645 36.776 44.327 1.00 22.96 100 VAL D O 1
ATOM 6055 N N . LEU D 1 105 ? 68.592 35.977 44.797 1.00 23.00 101 LEU D N 1
ATOM 6056 C CA . LEU D 1 105 ? 67.901 36.856 43.866 1.00 23.55 101 LEU D CA 1
ATOM 6057 C C . LEU D 1 105 ? 66.922 37.786 44.612 1.00 23.72 101 LEU D C 1
ATOM 6058 O O . LEU D 1 105 ? 66.113 37.316 45.419 1.00 22.94 101 LEU D O 1
ATOM 6063 N N . VAL D 1 106 ? 67.013 39.093 44.347 1.00 23.96 102 VAL D N 1
ATOM 6064 C CA . VAL D 1 106 ? 66.085 40.053 44.926 1.00 24.53 102 VAL D CA 1
ATOM 6065 C C . VAL D 1 106 ? 65.220 40.601 43.785 1.00 27.09 102 VAL D C 1
ATOM 6066 O O . VAL D 1 106 ? 65.741 41.278 42.890 1.00 26.69 102 VAL D O 1
ATOM 6070 N N . ASN D 1 107 ? 63.916 40.300 43.824 1.00 28.14 103 ASN D N 1
ATOM 6071 C CA . ASN D 1 107 ? 62.986 40.741 42.783 1.00 30.87 103 ASN D CA 1
ATOM 6072 C C . ASN D 1 107 ? 62.345 42.076 43.138 1.00 32.60 103 ASN D C 1
ATOM 6073 O O . ASN D 1 107 ? 61.339 42.122 43.856 1.00 31.25 103 ASN D O 1
ATOM 6078 N N . ASN D 1 108 ? 62.926 43.154 42.618 1.00 35.89 104 ASN D N 1
ATOM 6079 C CA . ASN D 1 108 ? 62.431 44.504 42.924 1.00 39.50 104 ASN D CA 1
ATOM 6080 C C . ASN D 1 108 ? 61.452 45.103 41.950 1.00 41.94 104 ASN D C 1
ATOM 6081 O O . ASN D 1 108 ? 60.642 45.940 42.340 1.00 44.12 104 ASN D O 1
ATOM 6086 N N . ALA D 1 109 ? 61.496 44.703 40.691 1.00 44.34 105 ALA D N 1
ATOM 6087 C CA . ALA D 1 109 ? 60.681 45.418 39.691 1.00 47.08 105 ALA D CA 1
ATOM 6088 C C . ALA D 1 109 ? 59.191 45.621 40.093 1.00 47.43 105 ALA D C 1
ATOM 6089 O O . ALA D 1 109 ? 58.537 44.677 40.515 1.00 48.06 105 ALA D O 1
ATOM 6091 N N . GLY D 1 110 ? 58.702 46.866 39.996 1.00 47.64 106 GLY D N 1
ATOM 6092 C CA . GLY D 1 110 ? 57.289 47.223 40.172 1.00 47.16 106 GLY D CA 1
ATOM 6093 C C . GLY D 1 110 ? 56.907 48.428 39.307 1.00 48.40 106 GLY D C 1
ATOM 6094 O O . GLY D 1 110 ? 57.740 49.328 39.076 1.00 47.92 106 GLY D O 1
ATOM 6095 N N . LEU D 1 111 ? 55.677 48.439 38.788 1.00 47.91 107 LEU D N 1
ATOM 6096 C CA . LEU D 1 111 ? 55.155 49.619 38.070 1.00 49.23 107 LEU D CA 1
ATOM 6097 C C . LEU D 1 111 ? 53.881 50.183 38.735 1.00 49.49 107 LEU D C 1
ATOM 6098 O O . LEU D 1 111 ? 52.839 49.508 38.805 1.00 48.67 107 LEU D O 1
ATOM 6103 N N . GLY D 1 112 ? 53.986 51.421 39.215 1.00 50.09 108 GLY D N 1
ATOM 6104 C CA . GLY D 1 112 ? 52.872 52.094 39.883 1.00 50.58 108 GLY D CA 1
ATOM 6105 C C . GLY D 1 112 ? 51.861 52.764 38.960 1.00 51.48 108 GLY D C 1
ATOM 6106 O O . GLY D 1 112 ? 52.142 53.018 37.789 1.00 52.58 108 GLY D O 1
ATOM 6107 N N . GLY D 1 113 ? 50.678 53.045 39.502 1.00 50.84 109 GLY D N 1
ATOM 6108 C CA . GLY D 1 113 ? 49.648 53.798 38.790 1.00 50.82 109 GLY D CA 1
ATOM 6109 C C . GLY D 1 113 ? 48.602 54.404 39.714 1.00 49.91 109 GLY D C 1
ATOM 6110 O O . GLY D 1 113 ? 48.572 54.128 40.930 1.00 49.03 109 GLY D O 1
ATOM 6111 N N . GLN D 1 114 ? 47.749 55.244 39.135 1.00 49.69 110 GLN D N 1
ATOM 6112 C CA . GLN D 1 114 ? 46.600 55.759 39.846 1.00 49.20 110 GLN D CA 1
ATOM 6113 C C . GLN D 1 114 ? 45.447 55.934 38.866 1.00 48.74 110 GLN D C 1
ATOM 6114 O O . GLN D 1 114 ? 45.383 56.939 38.148 1.00 49.28 110 GLN D O 1
ATOM 6120 N N . THR D 1 115 ? 44.583 54.915 38.823 1.00 46.81 111 THR D N 1
ATOM 6121 C CA . THR D 1 115 ? 43.399 54.859 37.962 1.00 46.58 111 THR D CA 1
ATOM 6122 C C . THR D 1 115 ? 42.236 54.114 38.635 1.00 45.51 111 THR D C 1
ATOM 6123 O O . THR D 1 115 ? 42.401 52.959 39.073 1.00 44.86 111 THR D O 1
ATOM 6127 N N . PRO D 1 116 ? 41.052 54.751 38.707 1.00 45.42 112 PRO D N 1
ATOM 6128 C CA . PRO D 1 116 ? 39.913 53.987 39.214 1.00 44.66 112 PRO D CA 1
ATOM 6129 C C . PRO D 1 116 ? 39.491 52.909 38.224 1.00 43.85 112 PRO D C 1
ATOM 6130 O O . PRO D 1 116 ? 39.744 53.039 37.014 1.00 44.23 112 PRO D O 1
ATOM 6134 N N . VAL D 1 117 ? 38.875 51.858 38.760 1.00 41.95 113 VAL D N 1
ATOM 6135 C CA . VAL D 1 117 ? 38.376 50.741 37.984 1.00 41.79 113 VAL D CA 1
ATOM 6136 C C . VAL D 1 117 ? 37.381 51.251 36.957 1.00 43.61 113 VAL D C 1
ATOM 6137 O O . VAL D 1 117 ? 37.481 50.907 35.766 1.00 43.84 113 VAL D O 1
ATOM 6141 N N . VAL D 1 118 ? 36.436 52.078 37.427 1.00 44.77 114 VAL D N 1
ATOM 6142 C CA . VAL D 1 118 ? 35.389 52.628 36.549 1.00 47.49 114 VAL D CA 1
ATOM 6143 C C . VAL D 1 118 ? 35.978 53.245 35.282 1.00 48.61 114 VAL D C 1
ATOM 6144 O O . VAL D 1 118 ? 35.350 53.181 34.233 1.00 50.80 114 VAL D O 1
ATOM 6148 N N . ASP D 1 119 ? 37.192 53.804 35.371 1.00 49.20 115 ASP D N 1
ATOM 6149 C CA . ASP D 1 119 ? 37.863 54.406 34.214 1.00 50.34 115 ASP D CA 1
ATOM 6150 C C . ASP D 1 119 ? 39.145 53.687 33.797 1.00 49.12 115 ASP D C 1
ATOM 6151 O O . ASP D 1 119 ? 39.931 54.248 33.043 1.00 48.63 115 ASP D O 1
ATOM 6156 N N . MET D 1 120 ? 39.334 52.446 34.275 1.00 48.02 116 MET D N 1
ATOM 6157 C CA . MET D 1 120 ? 40.505 51.596 33.937 1.00 46.79 116 MET D CA 1
ATOM 6158 C C . MET D 1 120 ? 40.587 51.201 32.455 1.00 48.10 116 MET D C 1
ATOM 6159 O O . MET D 1 120 ? 39.611 50.784 31.860 1.00 48.44 116 MET D O 1
ATOM 6164 N N . THR D 1 121 ? 41.778 51.320 31.879 1.00 49.67 117 THR D N 1
ATOM 6165 C CA . THR D 1 121 ? 42.031 50.884 30.509 1.00 50.26 117 THR D CA 1
ATOM 6166 C C . THR D 1 121 ? 42.666 49.514 30.638 1.00 49.82 117 THR D C 1
ATOM 6167 O O . THR D 1 121 ? 43.441 49.295 31.586 1.00 48.87 117 THR D O 1
ATOM 6171 N N . ASP D 1 122 ? 42.397 48.597 29.707 1.00 49.76 118 ASP D N 1
ATOM 6172 C CA . ASP D 1 122 ? 43.075 47.293 29.758 1.00 49.07 118 ASP D CA 1
ATOM 6173 C C . ASP D 1 122 ? 44.606 47.429 29.550 1.00 49.19 118 ASP D C 1
ATOM 6174 O O . ASP D 1 122 ? 45.404 46.707 30.176 1.00 47.48 118 ASP D O 1
ATOM 6179 N N . GLU D 1 123 ? 45.006 48.346 28.660 1.00 49.68 119 GLU D N 1
ATOM 6180 C CA . GLU D 1 123 ? 46.427 48.587 28.405 1.00 49.23 119 GLU D CA 1
ATOM 6181 C C . GLU D 1 123 ? 47.186 48.785 29.717 1.00 47.44 119 GLU D C 1
ATOM 6182 O O . GLU D 1 123 ? 48.236 48.156 29.913 1.00 46.30 119 GLU D O 1
ATOM 6184 N N . GLU D 1 124 ? 46.671 49.658 30.592 1.00 46.04 120 GLU D N 1
ATOM 6185 C CA . GLU D 1 124 ? 47.379 49.955 31.837 1.00 45.37 120 GLU D CA 1
ATOM 6186 C C . GLU D 1 124 ? 47.334 48.731 32.756 1.00 43.63 120 GLU D C 1
ATOM 6187 O O . GLU D 1 124 ? 48.361 48.321 33.284 1.00 43.55 120 GLU D O 1
ATOM 6193 N N . TRP D 1 125 ? 46.153 48.136 32.890 1.00 43.06 121 TRP D N 1
ATOM 6194 C CA . TRP D 1 125 ? 45.958 46.958 33.723 1.00 41.38 121 TRP D CA 1
ATOM 6195 C C . TRP D 1 125 ? 46.993 45.887 33.422 1.00 41.51 121 TRP D C 1
ATOM 6196 O O . TRP D 1 125 ? 47.723 45.452 34.325 1.00 39.45 121 TRP D O 1
ATOM 6207 N N . ASP D 1 126 ? 47.069 45.487 32.151 1.00 42.74 122 ASP D N 1
ATOM 6208 C CA . ASP D 1 126 ? 47.929 44.396 31.726 1.00 43.32 122 ASP D CA 1
ATOM 6209 C C . ASP D 1 126 ? 49.376 44.756 31.916 1.00 43.32 122 ASP D C 1
ATOM 6210 O O . ASP D 1 126 ? 50.166 43.894 32.277 1.00 42.44 122 ASP D O 1
ATOM 6215 N N . ARG D 1 127 ? 49.716 46.024 31.671 1.00 44.06 123 ARG D N 1
ATOM 6216 C CA . ARG D 1 127 ? 51.091 46.502 31.822 1.00 44.32 123 ARG D CA 1
ATOM 6217 C C . ARG D 1 127 ? 51.536 46.382 33.282 1.00 42.20 123 ARG D C 1
ATOM 6218 O O . ARG D 1 127 ? 52.639 45.915 33.573 1.00 41.12 123 ARG D O 1
ATOM 6226 N N . VAL D 1 128 ? 50.647 46.789 34.184 1.00 41.16 124 VAL D N 1
ATOM 6227 C CA . VAL D 1 128 ? 50.915 46.821 35.613 1.00 39.11 124 VAL D CA 1
ATOM 6228 C C . VAL D 1 128 ? 51.030 45.391 36.120 1.00 38.44 124 VAL D C 1
ATOM 6229 O O . VAL D 1 128 ? 51.972 45.049 36.870 1.00 37.24 124 VAL D O 1
ATOM 6233 N N . LEU D 1 129 ? 50.118 44.532 35.685 1.00 38.07 125 LEU D N 1
ATOM 6234 C CA . LEU D 1 129 ? 50.233 43.115 36.051 1.00 37.27 125 LEU D CA 1
ATOM 6235 C C . LEU D 1 129 ? 51.544 42.487 35.531 1.00 36.69 125 LEU D C 1
ATOM 6236 O O . LEU D 1 129 ? 52.227 41.751 36.262 1.00 35.39 125 LEU D O 1
ATOM 6241 N N . ASN D 1 130 ? 51.906 42.811 34.289 1.00 36.44 126 ASN D N 1
ATOM 6242 C CA . ASN D 1 130 ? 53.080 42.226 33.622 1.00 37.16 126 ASN D CA 1
ATOM 6243 C C . ASN D 1 130 ? 54.406 42.581 34.280 1.00 36.14 126 ASN D C 1
ATOM 6244 O O . ASN D 1 130 ? 55.246 41.692 34.578 1.00 35.56 126 ASN D O 1
ATOM 6249 N N . VAL D 1 131 ? 54.584 43.872 34.539 1.00 35.61 127 VAL D N 1
ATOM 6250 C CA . VAL D 1 131 ? 55.814 44.373 35.163 1.00 35.49 127 VAL D CA 1
ATOM 6251 C C . VAL D 1 131 ? 55.914 44.008 36.644 1.00 33.94 127 VAL D C 1
ATOM 6252 O O . VAL D 1 131 ? 56.993 43.779 37.164 1.00 34.00 127 VAL D O 1
ATOM 6256 N N . THR D 1 132 ? 54.782 43.980 37.316 1.00 32.71 128 THR D N 1
ATOM 6257 C CA . THR D 1 132 ? 54.767 43.940 38.763 1.00 32.83 128 THR D CA 1
ATOM 6258 C C . THR D 1 132 ? 54.646 42.522 39.307 1.00 31.25 128 THR D C 1
ATOM 6259 O O . THR D 1 132 ? 55.238 42.209 40.333 1.00 31.25 128 THR D O 1
ATOM 6263 N N . LEU D 1 133 ? 53.897 41.679 38.605 1.00 31.33 129 LEU D N 1
ATOM 6264 C CA . LEU D 1 133 ? 53.635 40.308 39.048 1.00 30.49 129 LEU D CA 1
ATOM 6265 C C . LEU D 1 133 ? 54.301 39.261 38.153 1.00 30.71 129 LEU D C 1
ATOM 6266 O O . LEU D 1 133 ? 55.079 38.414 38.635 1.00 30.42 129 LEU D O 1
ATOM 6271 N N . THR D 1 134 ? 54.021 39.316 36.856 1.00 31.07 130 THR D N 1
ATOM 6272 C CA . THR D 1 134 ? 54.458 38.252 35.945 1.00 31.02 130 THR D CA 1
ATOM 6273 C C . THR D 1 134 ? 55.982 38.219 35.820 1.00 30.41 130 THR D C 1
ATOM 6274 O O . THR D 1 134 ? 56.592 37.150 35.754 1.00 30.38 130 THR D O 1
ATOM 6278 N N . SER D 1 135 ? 56.615 39.383 35.858 1.00 30.67 131 SER D N 1
ATOM 6279 C CA . SER D 1 135 ? 58.095 39.417 35.900 1.00 30.57 131 SER D CA 1
ATOM 6280 C C . SER D 1 135 ? 58.709 38.660 37.078 1.00 29.09 131 SER D C 1
ATOM 6281 O O . SER D 1 135 ? 59.803 38.085 36.948 1.00 29.17 131 SER D O 1
ATOM 6284 N N . VAL D 1 136 ? 58.046 38.710 38.237 1.00 28.46 132 VAL D N 1
ATOM 6285 C CA . VAL D 1 136 ? 58.492 37.991 39.415 1.00 27.29 132 VAL D CA 1
ATOM 6286 C C . VAL D 1 136 ? 58.382 36.468 39.207 1.00 27.01 132 VAL D C 1
ATOM 6287 O O . VAL D 1 136 ? 59.288 35.705 39.596 1.00 26.72 132 VAL D O 1
ATOM 6291 N N . MET D 1 137 ? 57.276 36.030 38.604 1.00 26.48 133 MET D N 1
ATOM 6292 C CA . MET D 1 137 ? 57.149 34.637 38.158 1.00 26.61 133 MET D CA 1
ATOM 6293 C C . MET D 1 137 ? 58.273 34.281 37.186 1.00 26.73 133 MET D C 1
ATOM 6294 O O . MET D 1 137 ? 58.940 33.272 37.399 1.00 27.59 133 MET D O 1
ATOM 6299 N N . ARG D 1 138 ? 58.508 35.102 36.149 1.00 28.20 134 ARG D N 1
ATOM 6300 C CA . ARG D 1 138 ? 59.579 34.821 35.144 1.00 27.17 134 ARG D CA 1
ATOM 6301 C C . ARG D 1 138 ? 60.946 34.615 35.812 1.00 27.49 134 ARG D C 1
ATOM 6302 O O . ARG D 1 138 ? 61.680 33.647 35.516 1.00 26.30 134 ARG D O 1
ATOM 6310 N N . ALA D 1 139 ? 61.288 35.530 36.723 1.00 26.33 135 ALA D N 1
ATOM 6311 C CA . ALA D 1 139 ? 62.614 35.518 37.318 1.00 25.89 135 ALA D CA 1
ATOM 6312 C C . ALA D 1 139 ? 62.764 34.332 38.283 1.00 25.69 135 ALA D C 1
ATOM 6313 O O . ALA D 1 139 ? 63.852 33.730 38.385 1.00 25.69 135 ALA D O 1
ATOM 6315 N N . THR D 1 140 ? 61.666 33.972 38.955 1.00 24.58 136 THR D N 1
ATOM 6316 C CA . THR D 1 140 ? 61.692 32.887 39.941 1.00 23.66 136 THR D CA 1
ATOM 6317 C C . THR D 1 140 ? 61.806 31.579 39.193 1.00 24.23 136 THR D C 1
ATOM 6318 O O . THR D 1 140 ? 62.550 30.686 39.601 1.00 24.60 136 THR D O 1
ATOM 6322 N N . ARG D 1 141 ? 61.074 31.480 38.083 1.00 25.56 137 ARG D N 1
ATOM 6323 C CA . ARG D 1 141 ? 61.166 30.304 37.210 1.00 26.23 137 ARG D CA 1
ATOM 6324 C C . ARG D 1 141 ? 62.609 30.102 36.740 1.00 27.18 137 ARG D C 1
ATOM 6325 O O . ARG D 1 141 ? 63.155 29.012 36.908 1.00 27.88 137 ARG D O 1
ATOM 6333 N N . ALA D 1 142 ? 63.216 31.135 36.147 1.00 27.23 138 ALA D N 1
ATOM 6334 C CA . ALA D 1 142 ? 64.609 31.043 35.676 1.00 28.12 138 ALA D CA 1
ATOM 6335 C C . ALA D 1 142 ? 65.627 30.693 36.796 1.00 28.19 138 ALA D C 1
ATOM 6336 O O . ALA D 1 142 ? 66.482 29.832 36.609 1.00 29.21 138 ALA D O 1
ATOM 6338 N N . ALA D 1 143 ? 65.532 31.354 37.953 1.00 27.84 139 ALA D N 1
ATOM 6339 C CA . ALA D 1 143 ? 66.338 30.972 39.135 1.00 27.01 139 ALA D CA 1
ATOM 6340 C C . ALA D 1 143 ? 66.218 29.499 39.558 1.00 26.99 139 ALA D C 1
ATOM 6341 O O . ALA D 1 143 ? 67.241 28.824 39.750 1.00 27.63 139 ALA D O 1
ATOM 6343 N N . LEU D 1 144 ? 64.983 29.021 39.747 1.00 25.99 140 LEU D N 1
ATOM 6344 C CA . LEU D 1 144 ? 64.740 27.641 40.203 1.00 25.32 140 LEU D CA 1
ATOM 6345 C C . LEU D 1 144 ? 65.278 26.632 39.186 1.00 25.96 140 LEU D C 1
ATOM 6346 O O . LEU D 1 144 ? 65.742 25.548 39.559 1.00 24.73 140 LEU D O 1
ATOM 6351 N N . ARG D 1 145 ? 65.201 27.005 37.915 1.00 26.70 141 ARG D N 1
ATOM 6352 C CA . ARG D 1 145 ? 65.741 26.185 36.836 1.00 29.48 141 ARG D CA 1
ATOM 6353 C C . ARG D 1 145 ? 67.256 26.093 36.973 1.00 29.41 141 ARG D C 1
ATOM 6354 O O . ARG D 1 145 ? 67.845 25.031 36.767 1.00 28.99 141 ARG D O 1
ATOM 6362 N N . TYR D 1 146 ? 67.870 27.209 37.360 1.00 29.35 142 TYR D N 1
ATOM 6363 C CA . TYR D 1 146 ? 69.307 27.252 37.596 1.00 29.28 142 TYR D CA 1
ATOM 6364 C C . TYR D 1 146 ? 69.653 26.389 38.798 1.00 28.83 142 TYR D C 1
ATOM 6365 O O . TYR D 1 146 ? 70.624 25.644 38.742 1.00 29.41 142 TYR D O 1
ATOM 6374 N N . PHE D 1 147 ? 68.878 26.509 39.882 1.00 28.46 143 PHE D N 1
ATOM 6375 C CA . PHE D 1 147 ? 69.162 25.775 41.129 1.00 28.20 143 PHE D CA 1
ATOM 6376 C C . PHE D 1 147 ? 68.992 24.268 40.949 1.00 29.25 143 PHE D C 1
ATOM 6377 O O . PHE D 1 147 ? 69.773 23.498 41.530 1.00 29.68 143 PHE D O 1
ATOM 6385 N N . ARG D 1 148 ? 68.008 23.858 40.143 1.00 29.01 144 ARG D N 1
ATOM 6386 C CA . ARG D 1 148 ? 67.803 22.430 39.803 1.00 31.45 144 ARG D CA 1
ATOM 6387 C C . ARG D 1 148 ? 69.079 21.780 39.204 1.00 33.36 144 ARG D C 1
ATOM 6388 O O . ARG D 1 148 ? 69.344 20.598 39.462 1.00 33.81 144 ARG D O 1
ATOM 6396 N N . GLY D 1 149 ? 69.852 22.571 38.444 1.00 33.89 145 GLY D N 1
ATOM 6397 C CA . GLY D 1 149 ? 71.091 22.115 37.766 1.00 35.25 145 GLY D CA 1
ATOM 6398 C C . GLY D 1 149 ? 72.402 22.250 38.523 1.00 35.97 145 GLY D C 1
ATOM 6399 O O . GLY D 1 149 ? 73.461 21.935 37.979 1.00 36.56 145 GLY D O 1
ATOM 6400 N N . VAL D 1 150 ? 72.356 22.716 39.781 1.00 35.78 146 VAL D N 1
ATOM 6401 C CA . VAL D 1 150 ? 73.577 22.802 40.608 1.00 35.87 146 VAL D CA 1
ATOM 6402 C C . VAL D 1 150 ? 73.441 22.124 41.977 1.00 36.72 146 VAL D C 1
ATOM 6403 O O . VAL D 1 150 ? 72.331 21.803 42.425 1.00 37.50 146 VAL D O 1
ATOM 6407 N N . ASP D 1 151 ? 74.575 21.923 42.649 1.00 37.24 147 ASP D N 1
ATOM 6408 C CA . ASP D 1 151 ? 74.617 21.133 43.885 1.00 37.82 147 ASP D CA 1
ATOM 6409 C C . ASP D 1 151 ? 74.462 21.992 45.136 1.00 35.71 147 ASP D C 1
ATOM 6410 O O . ASP D 1 151 ? 75.051 21.694 46.177 1.00 35.94 147 ASP D O 1
ATOM 6415 N N . HIS D 1 152 ? 73.661 23.057 45.012 1.00 33.38 148 HIS D N 1
ATOM 6416 C CA . HIS D 1 152 ? 73.423 23.994 46.082 1.00 30.95 148 HIS D CA 1
ATOM 6417 C C . HIS D 1 152 ? 72.092 24.743 45.878 1.00 29.37 148 HIS D C 1
ATOM 6418 O O . HIS D 1 152 ? 71.523 24.819 44.752 1.00 29.98 148 HIS D O 1
ATOM 6425 N N . GLY D 1 153 ? 71.622 25.306 46.976 1.00 26.69 149 GLY D N 1
ATOM 6426 C CA . GLY D 1 153 ? 70.402 26.078 46.974 1.00 25.47 149 GLY D CA 1
ATOM 6427 C C . GLY D 1 153 ? 70.739 27.547 47.071 1.00 24.53 149 GLY D C 1
ATOM 6428 O O . GLY D 1 153 ? 71.823 27.989 46.636 1.00 24.91 149 GLY D O 1
ATOM 6429 N N . GLY D 1 154 ? 69.825 28.298 47.663 1.00 22.59 150 GLY D N 1
ATOM 6430 C CA . GLY D 1 154 ? 69.907 29.736 47.614 1.00 22.28 150 GLY D CA 1
ATOM 6431 C C . GLY D 1 154 ? 68.655 30.370 48.206 1.00 21.94 150 GLY D C 1
ATOM 6432 O O . GLY D 1 154 ? 67.846 29.705 48.893 1.00 21.93 150 GLY D O 1
ATOM 6433 N N . VAL D 1 155 ? 68.491 31.661 47.941 1.00 21.38 151 VAL D N 1
ATOM 6434 C CA . VAL D 1 155 ? 67.425 32.436 48.555 1.00 21.74 151 VAL D CA 1
ATOM 6435 C C . VAL D 1 155 ? 66.867 33.428 47.559 1.00 21.69 151 VAL D C 1
ATOM 6436 O O . VAL D 1 155 ? 67.623 34.035 46.780 1.00 22.53 151 VAL D O 1
ATOM 6440 N N . ILE D 1 156 ? 65.542 33.559 47.533 1.00 20.61 152 ILE D N 1
ATOM 6441 C CA . ILE D 1 156 ? 64.916 34.609 46.752 1.00 20.32 152 ILE D CA 1
ATOM 6442 C C . ILE D 1 156 ? 64.181 35.562 47.708 1.00 20.90 152 ILE D C 1
ATOM 6443 O O . ILE D 1 156 ? 63.579 35.121 48.728 1.00 18.89 152 ILE D O 1
ATOM 6448 N N . VAL D 1 157 ? 64.293 36.868 47.436 1.00 19.09 153 VAL D N 1
ATOM 6449 C CA . VAL D 1 157 ? 63.530 37.842 48.209 1.00 19.64 153 VAL D CA 1
ATOM 6450 C C . VAL D 1 157 ? 62.661 38.649 47.276 1.00 20.28 153 VAL D C 1
ATOM 6451 O O . VAL D 1 157 ? 63.174 39.336 46.412 1.00 21.53 153 VAL D O 1
ATOM 6455 N N . ASN D 1 158 ? 61.367 38.548 47.446 1.00 20.20 154 ASN D N 1
ATOM 6456 C CA . ASN D 1 158 ? 60.444 39.330 46.682 1.00 22.36 154 ASN D CA 1
ATOM 6457 C C . ASN D 1 158 ? 60.066 40.705 47.302 1.00 23.70 154 ASN D C 1
ATOM 6458 O O . ASN D 1 158 ? 60.111 40.892 48.484 1.00 23.23 154 ASN D O 1
ATOM 6463 N N . ASN D 1 159 ? 59.737 41.673 46.474 1.00 25.53 155 ASN D N 1
ATOM 6464 C CA . ASN D 1 159 ? 59.362 42.940 47.015 1.00 27.12 155 ASN D CA 1
ATOM 6465 C C . ASN D 1 159 ? 57.925 43.205 46.713 1.00 27.10 155 ASN D C 1
ATOM 6466 O O . ASN D 1 159 ? 57.610 43.572 45.647 1.00 26.95 155 ASN D O 1
ATOM 6471 N N . ALA D 1 160 ? 57.090 43.079 47.711 1.00 26.89 156 ALA D N 1
ATOM 6472 C CA . ALA D 1 160 ? 55.678 43.281 47.540 1.00 27.46 156 ALA D CA 1
ATOM 6473 C C . ALA D 1 160 ? 55.323 44.715 47.897 1.00 28.35 156 ALA D C 1
ATOM 6474 O O . ALA D 1 160 ? 55.993 45.608 47.447 1.00 28.56 156 ALA D O 1
ATOM 6476 N N . SER D 1 161 ? 54.225 44.913 48.603 1.00 27.99 157 SER D N 1
ATOM 6477 C CA . SER D 1 161 ? 53.780 46.215 49.065 1.00 28.32 157 SER D CA 1
ATOM 6478 C C . SER D 1 161 ? 52.603 46.159 50.022 1.00 27.86 157 SER D C 1
ATOM 6479 O O . SER D 1 161 ? 51.809 45.310 49.920 1.00 27.10 157 SER D O 1
ATOM 6482 N N . VAL D 1 162 ? 52.459 47.178 50.846 1.00 28.01 158 VAL D N 1
ATOM 6483 C CA . VAL D 1 162 ? 51.358 47.283 51.775 1.00 27.99 158 VAL D CA 1
ATOM 6484 C C . VAL D 1 162 ? 50.069 47.264 50.960 1.00 28.33 158 VAL D C 1
ATOM 6485 O O . VAL D 1 162 ? 49.096 46.803 51.383 1.00 28.62 158 VAL D O 1
ATOM 6489 N N . LEU D 1 163 ? 50.130 47.711 49.740 1.00 29.53 159 LEU D N 1
ATOM 6490 C CA . LEU D 1 163 ? 48.975 47.794 48.881 1.00 30.39 159 LEU D CA 1
ATOM 6491 C C . LEU D 1 163 ? 48.324 46.423 48.612 1.00 29.82 159 LEU D C 1
ATOM 6492 O O . LEU D 1 163 ? 47.202 46.335 48.184 1.00 29.70 159 LEU D O 1
ATOM 6497 N N . GLY D 1 164 ? 49.057 45.364 48.856 1.00 29.00 160 GLY D N 1
ATOM 6498 C CA . GLY D 1 164 ? 48.511 44.048 48.783 1.00 27.52 160 GLY D CA 1
ATOM 6499 C C . GLY D 1 164 ? 47.355 43.857 49.756 1.00 27.97 160 GLY D C 1
ATOM 6500 O O . GLY D 1 164 ? 46.478 43.114 49.498 1.00 28.66 160 GLY D O 1
ATOM 6501 N N . TRP D 1 165 ? 47.454 44.464 50.908 1.00 27.04 161 TRP D N 1
ATOM 6502 C CA . TRP D 1 165 ? 46.455 44.409 51.927 1.00 27.19 161 TRP D CA 1
ATOM 6503 C C . TRP D 1 165 ? 45.474 45.591 51.991 1.00 28.51 161 TRP D C 1
ATOM 6504 O O . TRP D 1 165 ? 44.351 45.420 52.328 1.00 27.58 161 TRP D O 1
ATOM 6515 N N . ARG D 1 166 ? 45.975 46.792 51.723 1.00 29.52 162 ARG D N 1
ATOM 6516 C CA . ARG D 1 166 ? 45.233 48.042 51.876 1.00 30.70 162 ARG D CA 1
ATOM 6517 C C . ARG D 1 166 ? 44.130 48.297 50.850 1.00 31.04 162 ARG D C 1
ATOM 6518 O O . ARG D 1 166 ? 44.326 48.093 49.683 1.00 31.48 162 ARG D O 1
ATOM 6526 N N . ALA D 1 167 ? 42.971 48.740 51.318 1.00 30.06 163 ALA D N 1
ATOM 6527 C CA . ALA D 1 167 ? 41.889 49.110 50.427 1.00 29.66 163 ALA D CA 1
ATOM 6528 C C . ALA D 1 167 ? 42.196 50.539 49.984 1.00 30.18 163 ALA D C 1
ATOM 6529 O O . ALA D 1 167 ? 42.214 51.441 50.790 1.00 29.50 163 ALA D O 1
ATOM 6531 N N . GLN D 1 168 ? 42.519 50.746 48.719 1.00 31.39 164 GLN D N 1
ATOM 6532 C CA . GLN D 1 168 ? 42.937 52.092 48.310 1.00 33.18 164 GLN D CA 1
ATOM 6533 C C . GLN D 1 168 ? 42.328 52.484 46.990 1.00 33.81 164 GLN D C 1
ATOM 6534 O O . GLN D 1 168 ? 42.429 51.756 46.000 1.00 32.65 164 GLN D O 1
ATOM 6540 N N . HIS D 1 169 ? 41.692 53.657 47.007 1.00 35.05 165 HIS D N 1
ATOM 6541 C CA . HIS D 1 169 ? 41.076 54.242 45.827 1.00 36.31 165 HIS D CA 1
ATOM 6542 C C . HIS D 1 169 ? 42.126 54.344 44.716 1.00 36.02 165 HIS D C 1
ATOM 6543 O O . HIS D 1 169 ? 43.243 54.778 44.958 1.00 35.82 165 HIS D O 1
ATOM 6550 N N . SER D 1 170 ? 41.777 53.878 43.525 1.00 36.34 166 SER D N 1
ATOM 6551 C CA . SER D 1 170 ? 42.603 54.048 42.315 1.00 36.70 166 SER D CA 1
ATOM 6552 C C . SER D 1 170 ? 43.886 53.234 42.232 1.00 35.70 166 SER D C 1
ATOM 6553 O O . SER D 1 170 ? 44.718 53.526 41.385 1.00 37.17 166 SER D O 1
ATOM 6556 N N . GLN D 1 171 ? 44.015 52.198 43.065 1.00 35.52 167 GLN D N 1
ATOM 6557 C CA . GLN D 1 171 ? 45.226 51.348 43.117 1.00 34.42 167 GLN D CA 1
ATOM 6558 C C . GLN D 1 171 ? 44.920 49.884 42.855 1.00 33.33 167 GLN D C 1
ATOM 6559 O O . GLN D 1 171 ? 45.737 49.019 43.177 1.00 32.91 167 GLN D O 1
ATOM 6565 N N . SER D 1 172 ? 43.749 49.594 42.290 1.00 33.00 168 SER D N 1
ATOM 6566 C CA . SER D 1 172 ? 43.312 48.218 42.135 1.00 32.03 168 SER D CA 1
ATOM 6567 C C . SER D 1 172 ? 44.271 47.375 41.292 1.00 31.33 168 SER D C 1
ATOM 6568 O O . SER D 1 172 ? 44.450 46.196 41.569 1.00 29.64 168 SER D O 1
ATOM 6571 N N . HIS D 1 173 ? 44.912 47.978 40.291 1.00 31.71 169 HIS D N 1
ATOM 6572 C CA . HIS D 1 173 ? 45.874 47.223 39.456 1.00 31.05 169 HIS D CA 1
ATOM 6573 C C . HIS D 1 173 ? 47.186 46.833 40.194 1.00 29.86 169 HIS D C 1
ATOM 6574 O O . HIS D 1 173 ? 47.593 45.662 40.233 1.00 27.99 169 HIS D O 1
ATOM 6581 N N . TYR D 1 174 ? 47.837 47.835 40.755 1.00 30.29 170 TYR D N 1
ATOM 6582 C CA . TYR D 1 174 ? 49.042 47.651 41.571 1.00 30.65 170 TYR D CA 1
ATOM 6583 C C . TYR D 1 174 ? 48.728 46.744 42.762 1.00 29.09 170 TYR D C 1
ATOM 6584 O O . TYR D 1 174 ? 49.501 45.835 43.064 1.00 28.21 170 TYR D O 1
ATOM 6593 N N . ALA D 1 175 ? 47.580 46.981 43.409 1.00 28.67 171 ALA D N 1
ATOM 6594 C CA . ALA D 1 175 ? 47.153 46.203 44.572 1.00 27.06 171 ALA D CA 1
ATOM 6595 C C . ALA D 1 175 ? 46.922 44.740 44.209 1.00 26.47 171 ALA D C 1
ATOM 6596 O O . ALA D 1 175 ? 47.438 43.825 44.883 1.00 24.68 171 ALA D O 1
ATOM 6598 N N . ALA D 1 176 ? 46.204 44.494 43.114 1.00 26.74 172 ALA D N 1
ATOM 6599 C CA . ALA D 1 176 ? 46.038 43.107 42.650 1.00 26.30 172 ALA D CA 1
ATOM 6600 C C . ALA D 1 176 ? 47.383 42.439 42.379 1.00 26.31 172 ALA D C 1
ATOM 6601 O O . ALA D 1 176 ? 47.612 41.330 42.848 1.00 25.15 172 ALA D O 1
ATOM 6603 N N . ALA D 1 177 ? 48.253 43.118 41.615 1.00 26.90 173 ALA D N 1
ATOM 6604 C CA . ALA D 1 177 ? 49.574 42.599 41.262 1.00 27.13 173 ALA D CA 1
ATOM 6605 C C . ALA D 1 177 ? 50.380 42.249 42.510 1.00 26.67 173 ALA D C 1
ATOM 6606 O O . ALA D 1 177 ? 50.950 41.154 42.571 1.00 26.42 173 ALA D O 1
ATOM 6608 N N . LYS D 1 178 ? 50.380 43.147 43.502 1.00 26.54 174 LYS D N 1
ATOM 6609 C CA . LYS D 1 178 ? 51.176 42.971 44.727 1.00 26.29 174 LYS D CA 1
ATOM 6610 C C . LYS D 1 178 ? 50.648 41.887 45.691 1.00 25.36 174 LYS D C 1
ATOM 6611 O O . LYS D 1 178 ? 51.428 41.084 46.209 1.00 25.51 174 LYS D O 1
ATOM 6617 N N . ALA D 1 179 ? 49.333 41.852 45.916 1.00 24.10 175 ALA D N 1
ATOM 6618 C CA . ALA D 1 179 ? 48.702 40.709 46.561 1.00 22.20 175 ALA D CA 1
ATOM 6619 C C . ALA D 1 179 ? 49.079 39.411 45.819 1.00 21.90 175 ALA D C 1
ATOM 6620 O O . ALA D 1 179 ? 49.326 38.393 46.438 1.00 21.78 175 ALA D O 1
ATOM 6622 N N . GLY D 1 180 ? 49.085 39.465 44.486 1.00 22.04 176 GLY D N 1
ATOM 6623 C CA . GLY D 1 180 ? 49.516 38.353 43.640 1.00 21.88 176 GLY D CA 1
ATOM 6624 C C . GLY D 1 180 ? 50.954 37.941 43.927 1.00 21.35 176 GLY D C 1
ATOM 6625 O O . GLY D 1 180 ? 51.245 36.763 44.028 1.00 21.49 176 GLY D O 1
ATOM 6626 N N . VAL D 1 181 ? 51.839 38.905 44.106 1.00 19.82 177 VAL D N 1
ATOM 6627 C CA . VAL D 1 181 ? 53.213 38.592 44.444 1.00 19.97 177 VAL D CA 1
ATOM 6628 C C . VAL D 1 181 ? 53.277 37.857 45.804 1.00 19.83 177 VAL D C 1
ATOM 6629 O O . VAL D 1 181 ? 54.081 36.939 45.991 1.00 21.37 177 VAL D O 1
ATOM 6633 N N . MET D 1 182 ? 52.428 38.247 46.736 1.00 19.20 178 MET D N 1
ATOM 6634 C CA . MET D 1 182 ? 52.415 37.622 48.060 1.00 19.58 178 MET D CA 1
ATOM 6635 C C . MET D 1 182 ? 52.042 36.114 47.957 1.00 19.02 178 MET D C 1
ATOM 6636 O O . MET D 1 182 ? 52.723 35.245 48.479 1.00 17.58 178 MET D O 1
ATOM 6641 N N . ALA D 1 183 ? 50.975 35.824 47.215 1.00 20.46 179 ALA D N 1
ATOM 6642 C CA . ALA D 1 183 ? 50.549 34.453 46.996 1.00 20.12 179 ALA D CA 1
ATOM 6643 C C . ALA D 1 183 ? 51.560 33.644 46.178 1.00 20.19 179 ALA D C 1
ATOM 6644 O O . ALA D 1 183 ? 51.776 32.467 46.454 1.00 20.18 179 ALA D O 1
ATOM 6646 N N . LEU D 1 184 ? 52.128 34.248 45.138 1.00 20.71 180 LEU D N 1
ATOM 6647 C CA . LEU D 1 184 ? 53.234 33.613 44.418 1.00 21.13 180 LEU D CA 1
ATOM 6648 C C . LEU D 1 184 ? 54.410 33.283 45.339 1.00 20.43 180 LEU D C 1
ATOM 6649 O O . LEU D 1 184 ? 54.983 32.193 45.249 1.00 21.16 180 LEU D O 1
ATOM 6654 N N . THR D 1 185 ? 54.746 34.213 46.238 1.00 19.46 181 THR D N 1
ATOM 6655 C CA . THR D 1 185 ? 55.812 34.025 47.192 1.00 19.41 181 THR D CA 1
ATOM 6656 C C . THR D 1 185 ? 55.545 32.763 48.055 1.00 19.62 181 THR D C 1
ATOM 6657 O O . THR D 1 185 ? 56.453 31.944 48.264 1.00 19.85 181 THR D O 1
ATOM 6661 N N . ARG D 1 186 ? 54.303 32.609 48.515 1.00 18.99 182 ARG D N 1
ATOM 6662 C CA . ARG D 1 186 ? 53.925 31.470 49.360 1.00 18.83 182 ARG D CA 1
ATOM 6663 C C . ARG D 1 186 ? 54.015 30.131 48.618 1.00 18.83 182 ARG D C 1
ATOM 6664 O O . ARG D 1 186 ? 54.600 29.165 49.116 1.00 18.89 182 ARG D O 1
ATOM 6672 N N . CYS D 1 187 ? 53.356 30.073 47.467 1.00 19.55 183 CYS D N 1
ATOM 6673 C CA . CYS D 1 187 ? 53.293 28.841 46.661 1.00 20.63 183 CYS D CA 1
ATOM 6674 C C . CYS D 1 187 ? 54.658 28.458 46.104 1.00 21.08 183 CYS D C 1
ATOM 6675 O O . CYS D 1 187 ? 55.045 27.286 46.212 1.00 21.13 183 CYS D O 1
ATOM 6678 N N . SER D 1 188 ? 55.385 29.423 45.527 1.00 20.85 184 SER D N 1
ATOM 6679 C CA . SER D 1 188 ? 56.722 29.118 45.050 1.00 21.93 184 SER D CA 1
ATOM 6680 C C . SER D 1 188 ? 57.658 28.662 46.177 1.00 21.75 184 SER D C 1
ATOM 6681 O O . SER D 1 188 ? 58.488 27.775 45.964 1.00 22.65 184 SER D O 1
ATOM 6684 N N . ALA D 1 189 ? 57.508 29.231 47.379 1.00 20.30 185 ALA D N 1
ATOM 6685 C CA . ALA D 1 189 ? 58.335 28.807 48.516 1.00 20.44 185 ALA D CA 1
ATOM 6686 C C . ALA D 1 189 ? 58.158 27.312 48.854 1.00 19.80 185 ALA D C 1
ATOM 6687 O O . ALA D 1 189 ? 59.129 26.596 49.127 1.00 19.38 185 ALA D O 1
ATOM 6689 N N . ILE D 1 190 ? 56.917 26.848 48.853 1.00 20.07 186 ILE D N 1
ATOM 6690 C CA . ILE D 1 190 ? 56.646 25.434 49.182 1.00 19.42 186 ILE D CA 1
ATOM 6691 C C . ILE D 1 190 ? 57.355 24.541 48.159 1.00 21.02 186 ILE D C 1
ATOM 6692 O O . ILE D 1 190 ? 57.970 23.540 48.520 1.00 21.67 186 ILE D O 1
ATOM 6697 N N . GLU D 1 191 ? 57.300 24.939 46.896 1.00 20.34 187 GLU D N 1
ATOM 6698 C CA . GLU D 1 191 ? 57.942 24.171 45.828 1.00 22.01 187 GLU D CA 1
ATOM 6699 C C . GLU D 1 191 ? 59.470 24.251 45.930 1.00 22.21 187 GLU D C 1
ATOM 6700 O O . GLU D 1 191 ? 60.145 23.250 45.734 1.00 22.46 187 GLU D O 1
ATOM 6706 N N . ALA D 1 192 ? 59.992 25.429 46.294 1.00 20.72 188 ALA D N 1
ATOM 6707 C CA . ALA D 1 192 ? 61.445 25.680 46.289 1.00 21.08 188 ALA D CA 1
ATOM 6708 C C . ALA D 1 192 ? 62.203 24.878 47.330 1.00 21.40 188 ALA D C 1
ATOM 6709 O O . ALA D 1 192 ? 63.424 24.689 47.226 1.00 21.39 188 ALA D O 1
ATOM 6711 N N . VAL D 1 193 ? 61.484 24.432 48.349 1.00 21.79 189 VAL D N 1
ATOM 6712 C CA . VAL D 1 193 ? 62.057 23.570 49.397 1.00 22.71 189 VAL D CA 1
ATOM 6713 C C . VAL D 1 193 ? 62.865 22.439 48.768 1.00 24.39 189 VAL D C 1
ATOM 6714 O O . VAL D 1 193 ? 63.987 22.140 49.220 1.00 23.58 189 VAL D O 1
ATOM 6718 N N . GLU D 1 194 ? 62.316 21.866 47.687 1.00 25.35 190 GLU D N 1
ATOM 6719 C CA . GLU D 1 194 ? 62.911 20.695 47.072 1.00 27.63 190 GLU D CA 1
ATOM 6720 C C . GLU D 1 194 ? 64.270 20.999 46.489 1.00 27.96 190 GLU D C 1
ATOM 6721 O O . GLU D 1 194 ? 65.090 20.112 46.390 1.00 29.15 190 GLU D O 1
ATOM 6727 N N . PHE D 1 195 ? 64.494 22.253 46.087 1.00 27.43 191 PHE D N 1
ATOM 6728 C CA . PHE D 1 195 ? 65.807 22.717 45.635 1.00 27.53 191 PHE D CA 1
ATOM 6729 C C . PHE D 1 195 ? 66.745 23.295 46.706 1.00 26.73 191 PHE D C 1
ATOM 6730 O O . PHE D 1 195 ? 67.844 23.752 46.373 1.00 26.64 191 PHE D O 1
ATOM 6738 N N . GLY D 1 196 ? 66.332 23.254 47.975 1.00 25.77 192 GLY D N 1
ATOM 6739 C CA . GLY D 1 196 ? 67.054 23.940 49.049 1.00 24.54 192 GLY D CA 1
ATOM 6740 C C . GLY D 1 196 ? 67.035 25.468 48.855 1.00 24.39 192 GLY D C 1
ATOM 6741 O O . GLY D 1 196 ? 68.017 26.138 49.118 1.00 23.29 192 GLY D O 1
ATOM 6742 N N . VAL D 1 197 ? 65.914 26.010 48.363 1.00 23.02 193 VAL D N 1
ATOM 6743 C CA . VAL D 1 197 ? 65.816 27.441 48.083 1.00 22.22 193 VAL D CA 1
ATOM 6744 C C . VAL D 1 197 ? 64.708 27.965 48.998 1.00 21.42 193 VAL D C 1
ATOM 6745 O O . VAL D 1 197 ? 63.637 27.360 49.078 1.00 21.60 193 VAL D O 1
ATOM 6749 N N . ARG D 1 198 ? 64.995 29.031 49.730 1.00 20.51 194 ARG D N 1
ATOM 6750 C CA . ARG D 1 198 ? 63.977 29.749 50.504 1.00 20.35 194 ARG D CA 1
ATOM 6751 C C . ARG D 1 198 ? 63.446 30.930 49.710 1.00 19.82 194 ARG D C 1
ATOM 6752 O O . ARG D 1 198 ? 64.225 31.598 49.022 1.00 20.38 194 ARG D O 1
ATOM 6760 N N . ILE D 1 199 ? 62.142 31.219 49.837 1.00 19.17 195 ILE D N 1
ATOM 6761 C CA . ILE D 1 199 ? 61.538 32.388 49.143 1.00 18.31 195 ILE D CA 1
ATOM 6762 C C . ILE D 1 199 ? 60.643 33.182 50.126 1.00 18.06 195 ILE D C 1
ATOM 6763 O O . ILE D 1 199 ? 59.712 32.643 50.716 1.00 17.00 195 ILE D O 1
ATOM 6768 N N . ASN D 1 200 ? 60.963 34.455 50.347 1.00 17.39 196 ASN D N 1
ATOM 6769 C CA . ASN D 1 200 ? 60.117 35.283 51.210 1.00 17.70 196 ASN D CA 1
ATOM 6770 C C . ASN D 1 200 ? 59.953 36.632 50.529 1.00 18.29 196 ASN D C 1
ATOM 6771 O O . ASN D 1 200 ? 60.585 36.911 49.504 1.00 18.12 196 ASN D O 1
ATOM 6776 N N . ALA D 1 201 ? 59.130 37.488 51.109 1.00 17.77 197 ALA D N 1
ATOM 6777 C CA . ALA D 1 201 ? 58.930 38.808 50.513 1.00 18.23 197 ALA D CA 1
ATOM 6778 C C . ALA D 1 201 ? 58.999 39.818 51.620 1.00 18.24 197 ALA D C 1
ATOM 6779 O O . ALA D 1 201 ? 58.633 39.531 52.745 1.00 17.07 197 ALA D O 1
ATOM 6781 N N . VAL D 1 202 ? 59.484 41.004 51.275 1.00 19.71 198 VAL D N 1
ATOM 6782 C CA . VAL D 1 202 ? 59.326 42.187 52.120 1.00 20.74 198 VAL D CA 1
ATOM 6783 C C . VAL D 1 202 ? 58.057 42.940 51.640 1.00 21.79 198 VAL D C 1
ATOM 6784 O O . VAL D 1 202 ? 57.700 42.881 50.445 1.00 22.60 198 VAL D O 1
ATOM 6788 N N . SER D 1 203 ? 57.366 43.633 52.536 1.00 21.67 199 SER D N 1
ATOM 6789 C CA . SER D 1 203 ? 56.173 44.395 52.135 1.00 22.25 199 SER D CA 1
ATOM 6790 C C . SER D 1 203 ? 56.2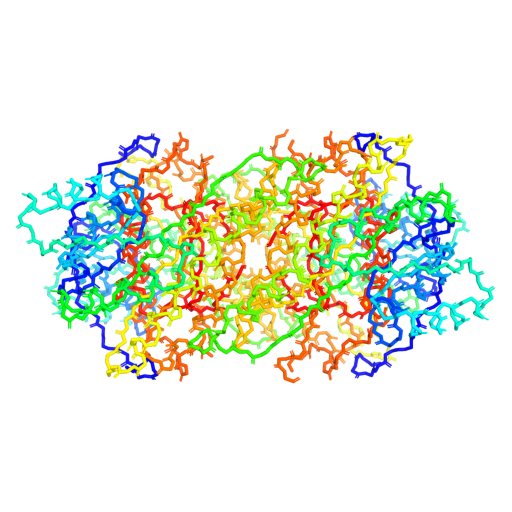36 45.827 52.657 1.00 22.59 199 SER D C 1
ATOM 6791 O O . SER D 1 203 ? 55.803 46.108 53.785 1.00 22.56 199 SER D O 1
ATOM 6794 N N . PRO D 1 204 ? 56.823 46.733 51.852 1.00 24.00 200 PRO D N 1
ATOM 6795 C CA . PRO D 1 204 ? 57.078 48.087 52.324 1.00 25.13 200 PRO D CA 1
ATOM 6796 C C . PRO D 1 204 ? 55.797 48.873 52.427 1.00 26.52 200 PRO D C 1
ATOM 6797 O O . PRO D 1 204 ? 54.875 48.678 51.625 1.00 26.50 200 PRO D O 1
ATOM 6801 N N . SER D 1 205 ? 55.718 49.721 53.439 1.00 27.38 201 SER D N 1
ATOM 6802 C CA . SER D 1 205 ? 54.636 50.680 53.477 1.00 29.36 201 SER D CA 1
ATOM 6803 C C . SER D 1 205 ? 54.949 51.795 52.446 1.00 30.90 201 SER D C 1
ATOM 6804 O O . SER D 1 205 ? 56.107 51.969 52.027 1.00 31.38 201 SER D O 1
ATOM 6807 N N . ILE D 1 206 ? 53.918 52.504 51.998 1.00 32.45 202 ILE D N 1
ATOM 6808 C CA . ILE D 1 206 ? 54.056 53.595 51.023 1.00 34.83 202 ILE D CA 1
ATOM 6809 C C . ILE D 1 206 ? 52.950 54.593 51.365 1.00 36.24 202 ILE D C 1
ATOM 6810 O O . ILE D 1 206 ? 51.826 54.186 51.683 1.00 35.55 202 ILE D O 1
ATOM 6815 N N . ALA D 1 207 ? 53.264 55.894 51.328 1.00 38.41 203 ALA D N 1
ATOM 6816 C CA . ALA D 1 207 ? 52.258 56.923 51.647 1.00 40.20 203 ALA D CA 1
ATOM 6817 C C . ALA D 1 207 ? 51.079 56.756 50.685 1.00 41.09 203 ALA D C 1
ATOM 6818 O O . ALA D 1 207 ? 51.276 56.339 49.528 1.00 40.66 203 ALA D O 1
ATOM 6820 N N . ARG D 1 208 ? 49.862 57.046 51.146 1.00 42.22 204 ARG D N 1
ATOM 6821 C CA . ARG D 1 208 ? 48.717 56.968 50.238 1.00 43.57 204 ARG D CA 1
ATOM 6822 C C . ARG D 1 208 ? 48.744 58.087 49.184 1.00 45.08 204 ARG D C 1
ATOM 6823 O O . ARG D 1 208 ? 48.032 58.010 48.194 1.00 45.55 204 ARG D O 1
ATOM 6825 N N . HIS D 1 209 ? 49.586 59.104 49.385 1.00 46.79 205 HIS D N 1
ATOM 6826 C CA . HIS D 1 209 ? 49.666 60.288 48.488 1.00 48.40 205 HIS D CA 1
ATOM 6827 C C . HIS D 1 209 ? 51.056 60.916 48.404 1.00 48.93 205 HIS D C 1
ATOM 6828 O O . HIS D 1 209 ? 51.980 60.496 49.113 1.00 48.75 205 HIS D O 1
ATOM 6835 N N . ASP D 1 227 ? 50.059 59.512 59.962 1.00 49.65 223 ASP D N 1
ATOM 6836 C CA . ASP D 1 227 ? 49.631 58.291 59.287 1.00 49.03 223 ASP D CA 1
ATOM 6837 C C . ASP D 1 227 ? 50.668 57.149 59.369 1.00 47.05 223 ASP D C 1
ATOM 6838 O O . ASP D 1 227 ? 50.323 55.990 59.209 1.00 47.81 223 ASP D O 1
ATOM 6840 N N . GLU D 1 228 ? 51.934 57.492 59.605 1.00 45.62 224 GLU D N 1
ATOM 6841 C CA . GLU D 1 228 ? 53.036 56.525 59.785 1.00 42.58 224 GLU D CA 1
ATOM 6842 C C . GLU D 1 228 ? 53.382 56.494 61.266 1.00 40.72 224 GLU D C 1
ATOM 6843 O O . GLU D 1 228 ? 53.426 57.546 61.912 1.00 40.07 224 GLU D O 1
ATOM 6849 N N . ALA D 1 229 ? 53.641 55.302 61.803 1.00 37.88 225 ALA D N 1
ATOM 6850 C CA . ALA D 1 229 ? 53.830 55.128 63.244 1.00 36.08 225 ALA D CA 1
ATOM 6851 C C . ALA D 1 229 ? 54.915 56.022 63.825 1.00 35.91 225 ALA D C 1
ATOM 6852 O O . ALA D 1 229 ? 54.758 56.541 64.945 1.00 35.27 225 ALA D O 1
ATOM 6854 N N . PHE D 1 230 ? 55.998 56.205 63.068 1.00 34.72 226 PHE D N 1
ATOM 6855 C CA . PHE D 1 230 ? 57.134 57.008 63.525 1.00 35.10 226 PHE D CA 1
ATOM 6856 C C . PHE D 1 230 ? 56.935 58.478 63.213 1.00 36.83 226 PHE D C 1
ATOM 6857 O O . PHE D 1 230 ? 57.687 59.312 63.708 1.00 38.12 226 PHE D O 1
ATOM 6865 N N . GLY D 1 231 ? 55.938 58.787 62.379 1.00 37.54 227 GLY D N 1
ATOM 6866 C CA . GLY D 1 231 ? 55.719 60.158 61.873 1.00 38.74 227 GLY D CA 1
ATOM 6867 C C . GLY D 1 231 ? 56.652 60.501 60.730 1.00 38.77 227 GLY D C 1
ATOM 6868 O O . GLY D 1 231 ? 56.838 61.678 60.403 1.00 38.70 227 GLY D O 1
ATOM 6869 N N . ARG D 1 232 ? 57.267 59.475 60.134 1.00 36.90 228 ARG D N 1
ATOM 6870 C CA . ARG D 1 232 ? 58.144 59.672 58.985 1.00 36.00 228 ARG D CA 1
ATOM 6871 C C . ARG D 1 232 ? 57.997 58.480 58.056 1.00 35.16 228 ARG D C 1
ATOM 6872 O O . ARG D 1 232 ? 57.537 57.407 58.495 1.00 34.08 228 ARG D O 1
ATOM 6880 N N . ALA D 1 233 ? 58.340 58.688 56.779 1.00 34.12 229 ALA D N 1
ATOM 6881 C CA . ALA D 1 233 ? 58.503 57.607 55.803 1.00 33.68 229 ALA D CA 1
ATOM 6882 C C . ALA D 1 233 ? 59.755 56.783 56.155 1.00 32.96 229 ALA D C 1
ATOM 6883 O O . ALA D 1 233 ? 60.627 57.247 56.896 1.00 33.69 229 ALA D O 1
ATOM 6885 N N . ALA D 1 234 ? 59.830 55.568 55.624 1.00 32.94 230 ALA D N 1
ATOM 6886 C CA . A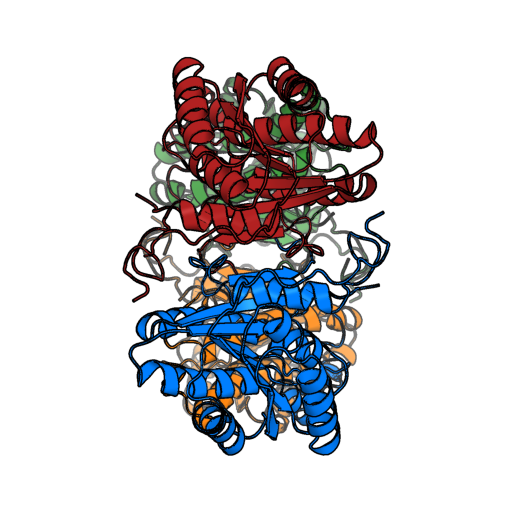LA D 1 234 ? 61.024 54.732 55.736 1.00 32.30 230 ALA D CA 1
ATOM 6887 C C . ALA D 1 234 ? 62.099 55.345 54.877 1.00 32.82 230 ALA D C 1
ATOM 6888 O O . ALA D 1 234 ? 61.811 55.900 53.813 1.00 34.00 230 ALA D O 1
ATOM 6890 N N . GLU D 1 235 ? 63.342 55.265 55.330 1.00 32.90 231 GLU D N 1
ATOM 6891 C CA . GLU D 1 235 ? 64.468 55.516 54.441 1.00 32.53 231 GLU D CA 1
ATOM 6892 C C . GLU D 1 235 ? 64.635 54.258 53.596 1.00 32.19 231 GLU D C 1
ATOM 6893 O O . GLU D 1 235 ? 64.456 53.150 54.103 1.00 32.00 231 GLU D O 1
ATOM 6899 N N . PRO D 1 236 ? 64.911 54.407 52.288 1.00 32.30 232 PRO D N 1
ATOM 6900 C CA . PRO D 1 236 ? 65.116 53.190 51.481 1.00 31.67 232 PRO D CA 1
ATOM 6901 C C . PRO D 1 236 ? 66.117 52.209 52.127 1.00 30.64 232 PRO D C 1
ATOM 6902 O O . PRO D 1 236 ? 65.924 50.986 52.014 1.00 29.52 232 PRO D O 1
ATOM 6906 N N . TRP D 1 237 ? 67.160 52.718 52.798 1.00 29.34 233 TRP D N 1
ATOM 6907 C CA . TRP D 1 237 ? 68.158 51.806 53.383 1.00 28.48 233 TRP D CA 1
ATOM 6908 C C . TRP D 1 237 ? 67.507 50.819 54.374 1.00 27.57 233 TRP D C 1
ATOM 6909 O O . TRP D 1 237 ? 67.929 49.667 54.458 1.00 26.49 233 TRP D O 1
ATOM 6920 N N . GLU D 1 238 ? 66.481 51.290 55.097 1.00 27.08 234 GLU D N 1
ATOM 6921 C CA . GLU D 1 238 ? 65.764 50.492 56.108 1.00 25.48 234 GLU D CA 1
ATOM 6922 C C . GLU D 1 238 ? 65.023 49.325 55.451 1.00 25.34 234 GLU D C 1
ATOM 6923 O O . GLU D 1 238 ? 64.999 48.210 56.001 1.00 24.85 234 GLU D O 1
ATOM 6929 N N . VAL D 1 239 ? 64.433 49.567 54.275 1.00 24.43 235 VAL D N 1
ATOM 6930 C CA . VAL D 1 239 ? 63.789 48.495 53.515 1.00 23.71 235 VAL D CA 1
ATOM 6931 C C . VAL D 1 239 ? 64.837 47.469 53.049 1.00 23.44 235 VAL D C 1
ATOM 6932 O O . VAL D 1 239 ? 64.667 46.270 53.290 1.00 22.68 235 VAL D O 1
ATOM 6936 N N . ALA D 1 240 ? 65.949 47.940 52.463 1.00 23.20 236 ALA D N 1
ATOM 6937 C CA . ALA D 1 240 ? 67.054 47.048 52.029 1.00 22.54 236 ALA D CA 1
ATOM 6938 C C . ALA D 1 240 ? 67.665 46.197 53.171 1.00 22.77 236 ALA D C 1
ATOM 6939 O O . ALA D 1 240 ? 68.165 45.085 52.949 1.00 22.91 236 ALA D O 1
ATOM 6941 N N . ALA D 1 241 ? 67.674 46.755 54.367 1.00 21.65 237 ALA D N 1
ATOM 6942 C CA . ALA D 1 241 ? 68.253 46.084 55.534 1.00 21.47 237 ALA D CA 1
ATOM 6943 C C . ALA D 1 241 ? 67.391 44.888 55.905 1.00 20.49 237 ALA D C 1
ATOM 6944 O O . ALA D 1 241 ? 67.902 43.819 56.326 1.00 19.21 237 ALA D O 1
ATOM 6946 N N . THR D 1 242 ? 66.080 45.046 55.755 1.00 20.39 238 THR D N 1
ATOM 6947 C CA . THR D 1 242 ? 65.163 43.913 56.004 1.00 21.20 238 THR D CA 1
ATOM 6948 C C . THR D 1 242 ? 65.299 42.874 54.866 1.00 20.29 238 THR D C 1
ATOM 6949 O O . THR D 1 242 ? 65.217 41.659 55.092 1.00 21.76 238 THR D O 1
ATOM 6953 N N . ILE D 1 243 ? 65.484 43.346 53.643 1.00 20.71 239 ILE D N 1
ATOM 6954 C CA . ILE D 1 243 ? 65.820 42.438 52.514 1.00 20.35 239 ILE D CA 1
ATOM 6955 C C . ILE D 1 243 ? 67.083 41.626 52.845 1.00 20.39 239 ILE D C 1
ATOM 6956 O O . ILE D 1 243 ? 67.118 40.404 52.683 1.00 18.61 239 ILE D O 1
ATOM 6961 N N . ALA D 1 244 ? 68.099 42.314 53.365 1.00 20.38 240 ALA D N 1
ATOM 6962 C CA . ALA D 1 244 ? 69.351 41.647 53.789 1.00 20.96 240 ALA D CA 1
ATOM 6963 C C . ALA D 1 244 ? 69.056 40.518 54.806 1.00 20.01 240 ALA D C 1
ATOM 6964 O O . ALA D 1 244 ? 69.581 39.390 54.656 1.00 19.74 240 ALA D O 1
ATOM 6966 N N . PHE D 1 245 ? 68.250 40.829 55.829 1.00 19.86 241 PHE D N 1
ATOM 6967 C CA . PHE D 1 245 ? 67.842 39.822 56.817 1.00 20.06 241 PHE D CA 1
ATOM 6968 C C . PHE D 1 245 ? 67.235 38.590 56.143 1.00 20.85 241 PHE D C 1
ATOM 6969 O O . PHE D 1 245 ? 67.637 37.465 56.445 1.00 21.63 241 PHE D O 1
ATOM 6977 N N . LEU D 1 246 ? 66.271 38.815 55.237 1.00 21.42 242 LEU D N 1
ATOM 6978 C CA . LEU D 1 246 ? 65.605 37.727 54.525 1.00 21.70 242 LEU D CA 1
ATOM 6979 C C . LEU D 1 246 ? 66.533 36.966 53.581 1.00 22.05 242 LEU D C 1
ATOM 6980 O O . LEU D 1 246 ? 66.257 35.815 53.232 1.00 20.88 242 LEU D O 1
ATOM 6985 N N . ALA D 1 247 ? 67.618 37.612 53.137 1.00 22.64 243 ALA D N 1
ATOM 6986 C CA . ALA D 1 247 ? 68.603 36.919 52.304 1.00 22.99 243 ALA D CA 1
ATOM 6987 C C . ALA D 1 247 ? 69.643 36.133 53.139 1.00 23.13 243 ALA D C 1
ATOM 6988 O O . ALA D 1 247 ? 70.283 35.167 52.640 1.00 23.15 243 ALA D O 1
ATOM 6990 N N . SER D 1 248 ? 69.782 36.522 54.409 1.00 22.39 244 SER D N 1
ATOM 6991 C CA . SER D 1 248 ? 70.851 36.039 55.282 1.00 21.21 244 SER D CA 1
ATOM 6992 C C . SER D 1 248 ? 70.432 34.799 56.070 1.00 20.79 244 SER D C 1
ATOM 6993 O O . SER D 1 248 ? 69.252 34.426 56.081 1.00 20.54 244 SER D O 1
ATOM 6996 N N . ASP D 1 249 ? 71.391 34.173 56.735 1.00 19.72 245 ASP D N 1
ATOM 6997 C CA . ASP D 1 249 ? 71.110 32.972 57.550 1.00 20.15 245 ASP D CA 1
ATOM 6998 C C . ASP D 1 249 ? 70.339 33.274 58.825 1.00 18.89 245 ASP D C 1
ATOM 6999 O O . ASP D 1 249 ? 69.915 32.361 59.521 1.00 18.42 245 ASP D O 1
ATOM 7004 N N . TYR D 1 250 ? 70.168 34.543 59.144 1.00 18.85 246 TYR D N 1
ATOM 7005 C CA . TYR D 1 250 ? 69.370 34.942 60.286 1.00 18.74 246 TYR D CA 1
ATOM 7006 C C . TYR D 1 250 ? 67.898 34.540 60.119 1.00 18.32 246 TYR D C 1
ATOM 7007 O O . TYR D 1 250 ? 67.240 34.257 61.040 1.00 16.07 246 TYR D O 1
ATOM 7016 N N . SER D 1 251 ? 67.472 34.500 58.873 1.00 17.89 247 SER D N 1
ATOM 7017 C CA . SER D 1 251 ? 66.132 34.092 58.499 1.00 18.88 247 SER D CA 1
ATOM 7018 C C . SER D 1 251 ? 66.042 32.590 58.103 1.00 19.24 247 SER D C 1
ATOM 7019 O O . SER D 1 251 ? 65.151 32.188 57.407 1.00 19.11 247 SER D O 1
ATOM 7022 N N . SER D 1 252 ? 66.969 31.796 58.624 1.00 18.39 248 SER D N 1
ATOM 7023 C CA . SER D 1 252 ? 67.179 30.434 58.234 1.00 19.82 248 SER D CA 1
ATOM 7024 C C . SER D 1 252 ? 65.890 29.588 58.206 1.00 20.02 248 SER D C 1
ATOM 7025 O O . SER D 1 252 ? 65.678 28.881 57.292 1.00 18.97 248 SER D O 1
ATOM 7028 N N . TYR D 1 253 ? 65.043 29.674 59.204 1.00 18.14 249 TYR D N 1
ATOM 7029 C CA . TYR D 1 253 ? 63.831 28.898 59.190 1.00 18.55 249 TYR D CA 1
ATOM 7030 C C . TYR D 1 253 ? 62.675 29.451 58.315 1.00 18.99 249 TYR D C 1
ATOM 7031 O O . TYR D 1 253 ? 61.715 28.789 58.070 1.00 18.50 249 TYR D O 1
ATOM 7040 N N . MET D 1 254 ? 62.759 30.699 57.918 1.00 17.59 250 MET D N 1
ATOM 7041 C CA . MET D 1 254 ? 61.652 31.310 57.243 1.00 16.85 250 MET D CA 1
ATOM 7042 C C . MET D 1 254 ? 61.551 30.973 55.751 1.00 16.78 250 MET D C 1
ATOM 7043 O O . MET D 1 254 ? 62.467 31.144 55.041 1.00 16.59 250 MET D O 1
ATOM 7048 N N . THR D 1 255 ? 60.392 30.530 55.335 1.00 16.05 251 THR D N 1
ATOM 7049 C CA . THR D 1 255 ? 60.093 30.513 53.914 1.00 17.34 251 THR D CA 1
ATOM 7050 C C . THR D 1 255 ? 58.604 30.771 53.724 1.00 16.45 251 THR D C 1
ATOM 7051 O O . THR D 1 255 ? 57.807 30.450 54.602 1.00 16.85 251 THR D O 1
ATOM 7055 N N . GLY D 1 256 ? 58.251 31.418 52.621 1.00 16.62 252 GLY D N 1
ATOM 7056 C CA . GLY D 1 256 ? 56.865 31.745 52.304 1.00 16.11 252 GLY D CA 1
ATOM 7057 C C . GLY D 1 256 ? 56.252 32.832 53.148 1.00 15.75 252 GLY D C 1
ATOM 7058 O O . GLY D 1 256 ? 55.025 32.952 53.216 1.00 17.04 252 GLY D O 1
ATOM 7059 N N . GLU D 1 257 ? 57.097 33.628 53.800 1.00 16.17 253 GLU D N 1
ATOM 7060 C CA . GLU D 1 257 ? 56.609 34.721 54.627 1.00 16.29 253 GLU D CA 1
ATOM 7061 C C . GLU D 1 257 ? 56.599 36.060 53.907 1.00 17.61 253 GLU D C 1
ATOM 7062 O O . GLU D 1 257 ? 57.328 36.261 52.910 1.00 18.06 253 GLU D O 1
ATOM 7068 N N . VAL D 1 258 ? 55.809 36.984 54.459 1.00 18.24 254 VAL D N 1
ATOM 7069 C CA . VAL D 1 258 ? 55.691 38.359 53.942 1.00 19.06 254 VAL D CA 1
ATOM 7070 C C . VAL D 1 258 ? 55.871 39.326 55.142 1.00 19.76 254 VAL D C 1
ATOM 7071 O O . VAL D 1 258 ? 55.052 39.344 56.070 1.00 21.21 254 VAL D O 1
ATOM 7075 N N . VAL D 1 259 ? 56.971 40.065 55.144 1.00 20.11 255 VAL D N 1
ATOM 7076 C CA . VAL D 1 259 ? 57.332 40.897 56.290 1.00 20.28 255 VAL D CA 1
ATOM 7077 C C . VAL D 1 259 ? 56.945 42.345 56.016 1.00 20.79 255 VAL D C 1
ATOM 7078 O O . VAL D 1 259 ? 57.476 43.015 55.113 1.00 20.44 255 VAL D O 1
ATOM 7082 N N . SER D 1 260 ? 55.970 42.816 56.786 1.00 20.87 256 SER D N 1
ATOM 7083 C CA . SER D 1 260 ? 55.534 44.194 56.663 1.00 21.98 256 SER D CA 1
ATOM 7084 C C . SER D 1 260 ? 56.567 45.170 57.256 1.00 21.38 256 SER D C 1
ATOM 7085 O O . SER D 1 260 ? 56.994 45.020 58.399 1.00 19.62 256 SER D O 1
ATOM 7088 N N . VAL D 1 261 ? 56.943 46.162 56.462 1.00 21.60 257 VAL D N 1
ATOM 7089 C CA . VAL D 1 261 ? 57.900 47.212 56.861 1.00 21.62 257 VAL D CA 1
ATOM 7090 C C . VAL D 1 261 ? 57.356 48.555 56.331 1.00 22.42 257 VAL D C 1
ATOM 7091 O O . VAL D 1 261 ? 57.794 49.026 55.300 1.00 22.20 257 VAL D O 1
ATOM 7095 N N . SER D 1 262 ? 56.409 49.166 57.032 1.00 21.65 258 SER D N 1
ATOM 7096 C CA . SER D 1 262 ? 55.918 48.703 58.340 1.00 21.93 258 SER D CA 1
ATOM 7097 C C . SER D 1 262 ? 54.508 49.234 58.492 1.00 23.51 258 SER D C 1
ATOM 7098 O O . SER D 1 262 ? 54.310 50.455 58.539 1.00 24.30 258 SER D O 1
ATOM 7101 N N . SER D 1 263 ? 53.529 48.343 58.591 1.00 23.16 259 SER D N 1
ATOM 7102 C CA A SER D 1 263 ? 52.134 48.790 58.635 0.50 23.95 259 SER D CA 1
ATOM 7103 C CA B SER D 1 263 ? 52.129 48.752 58.602 0.50 24.18 259 SER D CA 1
ATOM 7104 C C . SER D 1 263 ? 51.347 48.147 59.760 1.00 24.40 259 SER D C 1
ATOM 7105 O O . SER D 1 263 ? 50.123 48.215 59.765 1.00 24.33 259 SER D O 1
ATOM 7110 N N . GLN D 1 264 ? 52.057 47.559 60.732 1.00 24.09 260 GLN D N 1
ATOM 7111 C CA . GLN D 1 264 ? 51.417 46.854 61.853 1.00 24.61 260 GLN D CA 1
ATOM 7112 C C . GLN D 1 264 ? 50.420 45.807 61.302 1.00 24.46 260 GLN D C 1
ATOM 7113 O O . GLN D 1 264 ? 49.251 45.754 61.714 1.00 26.22 260 GLN D O 1
ATOM 7119 N N . ARG D 1 265 ? 50.902 44.968 60.378 1.00 23.76 261 ARG D N 1
ATOM 7120 C CA . ARG D 1 265 ? 50.080 43.937 59.750 1.00 22.52 261 ARG D CA 1
ATOM 7121 C C . ARG D 1 265 ? 49.683 42.840 60.771 1.00 22.19 261 ARG D C 1
ATOM 7122 O O . ARG D 1 265 ? 50.554 42.183 61.327 1.00 20.67 261 ARG D O 1
ATOM 7130 N N . ALA D 1 266 ? 48.376 42.706 61.017 1.00 21.72 262 ALA D N 1
ATOM 7131 C CA . ALA D 1 266 ? 47.781 41.717 61.926 1.00 23.12 262 ALA D CA 1
ATOM 7132 C C . ALA D 1 266 ? 47.339 40.471 61.191 1.00 23.40 262 ALA D C 1
ATOM 7133 O O . ALA D 1 266 ? 46.985 40.534 60.024 1.00 24.83 262 ALA D O 1
#

Radius of gyration: 28.27 Å; Cα contacts (8 Å, |Δi|>4): 2468; chains: 4; bounding box: 82×47×68 Å

Organism: Mycolicibacterium smegmatis (strain ATCC 700084 / mc(2)155) (NCBI:txid246196)